Protein AF-A0A973BEE1-F1 (afdb_monomer_lite)

pLDDT: mean 83.54, std 13.38, range [32.47, 97.31]

Sequence (799 aa):
MRVLLRSAEGPNEGREGFVLELGGVEREVKPVFSYGWSRGHGPRAMVCKALNALEAYGHKQIEEGRPLEDVVLELAGEGTISGAILLVIVDLALSHGKPGDPILEDLVSSPEVLALDADRANHDKVDQISGGMLGSTWRQGPKTDHAIEADLANRRSRSLALHEKLSQLTLTKNENADQQIQTRLQAGVDRLGAWTDHHVDWSSPKFMASHAWRLVSLANYEQVEAKDENGDVQRVWVYTWPEGQAQWLQDQTADIQKEQNFLTHSTAIRIAMDKDSNDVRATAEHAEALLEATAEAVPSSKKDDLDPNDPWLCRVGAAAFMARFGSADQKKQCAGVLETVFTRALQEKTKTQTNLRYDVMSEPEALAIVGRLYLAADLGPIDQFAYLVEAVEAHPACAAAAFKNHTGALSAVDERVLRALVRIGLHGCVFTRSQHYEEAEDAFEIREQARMKKMADVIMAERDWLTGTKPEPDWFVPPDRRPRRASKGIVLGKQAPTSKTQPAEPRWPDFYFDDQTAVHWLKPLEHLSESRSIAIQCLLAANAACLIDANGPSGDGEDDHDIERVWPCALMRCGAVTAHTWSPEERETAIFTTLEALSDEAFLEAASAFLVGSDLHLIEGSGEDRAYLVGLRERLWQRLQRTAHWKRHLWSDRDGMEIHLKELISAFFMKLSYGFGDGQSYTGGLAEDALGPFLPILLLITETGAPCPTLALLYLDVLEVVAPALAEPAMVSVVEQWRVKAKDRFWREFGIGRRVLAIASKSPHLTNPAIWHSVIEAITASGVSVDEAFRQRVRESQI

Structure (mmCIF, N/CA/C/O backbone):
data_AF-A0A973BEE1-F1
#
_entry.id   AF-A0A973BEE1-F1
#
loop_
_atom_site.group_PDB
_atom_site.id
_atom_site.type_symbol
_atom_site.label_atom_id
_atom_site.label_alt_id
_atom_site.label_comp_id
_atom_site.label_asym_id
_atom_site.label_entity_id
_atom_site.label_seq_id
_atom_site.pdbx_PDB_ins_code
_atom_site.Cartn_x
_atom_site.Cartn_y
_atom_site.Cartn_z
_atom_site.occupancy
_atom_site.B_iso_or_equiv
_atom_site.auth_seq_id
_atom_site.auth_comp_id
_atom_site.auth_asym_id
_atom_site.auth_atom_id
_atom_site.pdbx_PDB_model_num
ATOM 1 N N . MET A 1 1 ? 19.657 -15.358 -21.141 1.00 83.69 1 MET A N 1
ATOM 2 C CA . MET A 1 1 ? 18.849 -16.359 -20.410 1.00 83.69 1 MET A CA 1
ATOM 3 C C . MET A 1 1 ? 19.675 -17.465 -19.742 1.00 83.69 1 MET A C 1
ATOM 5 O O . MET A 1 1 ? 19.699 -17.506 -18.524 1.00 83.69 1 MET A O 1
ATOM 9 N N . ARG A 1 2 ? 20.391 -18.338 -20.471 1.00 82.56 2 ARG A N 1
ATOM 10 C CA . ARG A 1 2 ? 21.065 -19.530 -19.890 1.00 82.56 2 ARG A CA 1
ATOM 11 C C . ARG A 1 2 ? 22.017 -19.260 -18.708 1.00 82.56 2 ARG A C 1
ATOM 13 O O . ARG A 1 2 ? 22.159 -20.101 -17.831 1.00 82.56 2 ARG A O 1
ATOM 20 N N . VAL A 1 3 ? 22.676 -18.098 -18.664 1.00 83.06 3 VAL A N 1
ATOM 21 C CA . VAL A 1 3 ? 23.505 -17.682 -17.510 1.00 83.06 3 VAL A CA 1
ATOM 22 C C . VAL A 1 3 ? 22.648 -17.416 -16.265 1.00 83.06 3 VAL A C 1
ATOM 24 O O . VAL A 1 3 ? 23.006 -17.845 -15.174 1.00 83.06 3 VAL A O 1
ATOM 27 N N . LEU A 1 4 ? 21.499 -16.759 -16.445 1.00 82.69 4 LEU A N 1
ATOM 28 C CA . LEU A 1 4 ? 20.541 -16.457 -15.380 1.00 82.69 4 LEU A CA 1
ATOM 29 C C . LEU A 1 4 ? 19.965 -17.747 -14.779 1.00 82.69 4 LEU A C 1
ATOM 31 O O . LEU A 1 4 ? 19.963 -17.895 -13.562 1.00 82.69 4 LEU A O 1
ATOM 35 N N . LEU A 1 5 ? 19.537 -18.688 -15.631 1.00 84.12 5 LEU A N 1
ATOM 36 C CA . LEU A 1 5 ? 18.988 -19.976 -15.194 1.00 84.12 5 LEU A CA 1
ATOM 37 C C . LEU A 1 5 ? 20.022 -20.800 -14.426 1.00 84.12 5 LEU A C 1
ATOM 39 O O . LEU A 1 5 ? 19.751 -21.187 -13.297 1.00 84.12 5 LEU A O 1
ATOM 43 N N . ARG A 1 6 ? 21.247 -20.945 -14.952 1.00 82.31 6 ARG A N 1
ATOM 44 C CA . ARG A 1 6 ? 22.328 -21.656 -14.244 1.00 82.31 6 ARG A CA 1
ATOM 45 C C . ARG A 1 6 ? 22.624 -21.067 -12.864 1.00 82.31 6 ARG A C 1
ATOM 47 O O . ARG A 1 6 ? 22.866 -21.808 -11.918 1.00 82.31 6 ARG A O 1
ATOM 54 N N . SER A 1 7 ? 22.584 -19.740 -12.732 1.00 79.25 7 SER A N 1
ATOM 55 C CA . SER A 1 7 ? 22.756 -19.084 -11.432 1.00 79.25 7 SER A CA 1
ATOM 56 C C . SER A 1 7 ? 21.583 -19.323 -10.479 1.00 79.25 7 SER A C 1
ATOM 58 O O . SER A 1 7 ? 21.795 -19.304 -9.269 1.00 79.25 7 SER A O 1
ATOM 60 N N . ALA A 1 8 ? 20.363 -19.470 -10.996 1.00 78.50 8 ALA A N 1
ATOM 61 C CA . ALA A 1 8 ? 19.153 -19.659 -10.201 1.00 78.50 8 ALA A CA 1
ATOM 62 C C . ALA A 1 8 ? 18.938 -21.124 -9.783 1.00 78.50 8 ALA A C 1
ATOM 64 O O . ALA A 1 8 ? 18.390 -21.376 -8.716 1.00 78.50 8 ALA A O 1
ATOM 65 N N . GLU A 1 9 ? 19.372 -22.076 -10.608 1.00 80.12 9 GLU A N 1
ATOM 66 C CA . GLU A 1 9 ? 19.234 -23.519 -10.375 1.00 80.12 9 GLU A CA 1
ATOM 67 C C . GLU A 1 9 ? 20.239 -24.058 -9.344 1.00 80.12 9 GLU A C 1
ATOM 69 O O . GLU A 1 9 ? 19.934 -25.020 -8.644 1.00 80.12 9 GLU A O 1
ATOM 74 N N . GLY A 1 10 ? 21.408 -23.419 -9.208 1.00 68.62 10 GLY A N 1
ATOM 75 C CA . GLY A 1 10 ? 22.464 -23.853 -8.289 1.00 68.62 10 GLY A CA 1
ATOM 76 C C . GLY A 1 10 ? 23.184 -25.145 -8.731 1.00 68.62 10 GLY A C 1
ATOM 77 O O . GLY A 1 10 ? 22.948 -25.653 -9.829 1.00 68.62 10 GLY A O 1
ATOM 78 N N . PRO A 1 11 ? 24.120 -25.674 -7.916 1.00 57.62 11 PRO A N 1
ATOM 79 C CA . PRO A 1 11 ? 24.838 -26.913 -8.223 1.00 57.62 11 PRO A CA 1
ATOM 80 C C . PRO A 1 11 ? 23.901 -28.136 -8.142 1.00 57.62 11 PRO A C 1
ATOM 82 O O . PRO A 1 11 ? 23.444 -28.523 -7.070 1.00 57.62 11 PRO A O 1
ATOM 85 N N . ASN A 1 12 ? 23.618 -28.747 -9.296 1.00 56.47 12 ASN A N 1
ATOM 86 C CA . ASN A 1 12 ? 22.651 -29.839 -9.491 1.00 56.47 12 ASN A CA 1
ATOM 87 C C . ASN A 1 12 ? 23.231 -31.248 -9.219 1.00 56.47 12 ASN A C 1
ATOM 89 O O . ASN A 1 12 ? 23.103 -32.162 -10.042 1.00 56.47 12 ASN A O 1
ATOM 93 N N . GLU A 1 13 ? 23.860 -31.457 -8.063 1.00 44.91 13 GLU A N 1
ATOM 94 C CA . GLU A 1 13 ? 24.314 -32.792 -7.652 1.00 44.91 13 GLU A CA 1
ATOM 95 C C . GLU A 1 13 ? 23.161 -33.550 -6.966 1.00 44.91 13 GLU A C 1
ATOM 97 O O . GLU A 1 13 ? 22.868 -33.333 -5.795 1.00 44.91 13 GLU A O 1
ATOM 102 N N . GLY A 1 14 ? 22.467 -34.425 -7.710 1.00 50.88 14 GLY A N 1
ATOM 103 C CA . GLY A 1 14 ? 21.624 -35.479 -7.114 1.00 50.88 14 GLY A CA 1
ATOM 104 C C . GLY A 1 14 ? 20.111 -35.481 -7.388 1.00 50.88 14 GLY A C 1
ATOM 105 O O . GLY A 1 14 ? 19.423 -36.295 -6.785 1.00 50.88 14 GLY A O 1
ATOM 106 N N . ARG A 1 15 ? 19.559 -34.639 -8.278 1.00 55.06 15 ARG A N 1
ATOM 107 C CA . ARG A 1 15 ? 18.139 -34.747 -8.701 1.00 55.06 15 ARG A CA 1
ATOM 108 C C . ARG A 1 15 ? 18.004 -35.426 -10.070 1.00 55.06 15 ARG A C 1
ATOM 110 O O . ARG A 1 15 ? 18.746 -35.074 -10.994 1.00 55.06 15 ARG A O 1
ATOM 117 N N . GLU A 1 16 ? 17.091 -36.393 -10.170 1.00 69.06 16 GLU A N 1
ATOM 118 C CA . GLU A 1 16 ? 16.806 -37.163 -11.390 1.00 69.06 16 GLU A CA 1
ATOM 119 C C . GLU A 1 16 ? 16.149 -36.268 -12.459 1.00 69.06 16 GLU A C 1
ATOM 121 O O . GLU A 1 16 ? 15.261 -35.469 -12.159 1.00 69.06 16 GLU A O 1
ATOM 126 N N . GLY A 1 17 ? 16.652 -36.350 -13.692 1.00 84.06 17 GLY A N 1
ATOM 127 C CA . GLY A 1 17 ? 16.030 -35.786 -14.893 1.00 84.06 17 GLY A CA 1
ATOM 128 C C . GLY A 1 17 ? 15.480 -36.908 -15.773 1.00 84.06 17 GLY A C 1
ATOM 129 O O . GLY A 1 17 ? 15.568 -38.080 -15.410 1.00 84.06 17 GLY A O 1
ATOM 130 N N . PHE A 1 18 ? 14.948 -36.569 -16.943 1.00 91.25 18 PHE A N 1
ATOM 131 C CA . PHE A 1 18 ? 14.512 -37.557 -17.936 1.00 91.25 18 PHE A CA 1
ATOM 132 C C . PHE A 1 18 ? 15.056 -37.213 -19.323 1.00 91.25 18 PHE A C 1
ATOM 134 O O . PHE A 1 18 ? 15.525 -36.098 -19.560 1.00 91.25 18 PHE A O 1
ATOM 141 N N . VAL A 1 19 ? 15.020 -38.187 -20.229 1.00 92.06 19 VAL A N 1
ATOM 142 C CA . VAL A 1 19 ? 15.451 -38.007 -21.618 1.00 92.06 19 VAL A CA 1
ATOM 143 C C . VAL A 1 19 ? 14.238 -37.672 -22.475 1.00 92.06 19 VAL A C 1
ATOM 145 O O . VAL A 1 19 ? 13.229 -38.374 -22.439 1.00 92.06 19 VAL A O 1
ATOM 148 N N . LEU A 1 20 ? 14.357 -36.596 -23.245 1.00 93.38 20 LEU A N 1
ATOM 149 C CA . LEU A 1 20 ? 13.396 -36.154 -24.242 1.00 93.38 20 LEU A CA 1
ATOM 150 C C . LEU A 1 20 ? 14.079 -36.182 -25.608 1.00 93.38 20 LEU A C 1
ATOM 152 O O . LEU A 1 20 ? 15.098 -35.526 -25.807 1.00 93.38 20 LEU A O 1
ATOM 156 N N . GLU A 1 21 ? 13.513 -36.911 -26.558 1.00 91.69 21 GLU A N 1
ATOM 157 C CA . GLU A 1 21 ? 13.888 -36.769 -27.965 1.00 91.69 21 GLU A CA 1
ATOM 158 C C . GLU A 1 21 ? 13.121 -35.576 -28.543 1.00 91.69 21 GLU A C 1
ATOM 160 O O . GLU A 1 21 ? 11.892 -35.562 -28.504 1.00 91.69 21 GLU A O 1
ATOM 165 N N . LEU A 1 22 ? 13.865 -34.565 -29.002 1.00 92.19 22 LEU A N 1
ATOM 166 C CA . LEU A 1 22 ? 13.346 -33.296 -29.512 1.00 92.19 22 LEU A CA 1
ATOM 167 C C . LEU A 1 22 ? 14.135 -32.869 -30.756 1.00 92.19 22 LEU A C 1
ATOM 169 O O . LEU A 1 22 ? 15.342 -32.607 -30.669 1.00 92.19 22 LEU A O 1
ATOM 173 N N . GLY A 1 23 ? 13.451 -32.781 -31.897 1.00 87.44 23 GLY A N 1
ATOM 174 C CA . GLY A 1 23 ? 14.051 -32.494 -33.201 1.00 87.44 23 GLY A CA 1
ATOM 175 C C . GLY A 1 23 ? 15.031 -33.582 -33.641 1.00 87.44 23 GLY A C 1
ATOM 176 O O . GLY A 1 23 ? 16.119 -33.279 -34.130 1.00 87.44 23 GLY A O 1
ATOM 177 N N . GLY A 1 24 ? 14.692 -34.848 -33.375 1.00 85.25 24 GLY A N 1
ATOM 178 C CA . GLY A 1 24 ? 15.511 -36.015 -33.725 1.00 85.25 24 GLY A CA 1
ATOM 179 C C . GLY A 1 24 ? 16.793 -36.193 -32.900 1.00 85.25 24 GLY A C 1
ATOM 180 O O . GLY A 1 24 ? 17.671 -36.963 -33.291 1.00 85.25 24 GLY A O 1
ATOM 181 N N . VAL A 1 25 ? 16.935 -35.480 -31.776 1.00 89.00 25 VAL A N 1
ATOM 182 C CA . VAL A 1 25 ? 18.087 -35.590 -30.868 1.00 89.00 25 VAL A CA 1
ATOM 183 C C . VAL A 1 25 ? 17.605 -35.877 -29.451 1.00 89.00 25 VAL A C 1
ATOM 185 O O . VAL A 1 25 ? 16.753 -35.161 -28.927 1.00 89.00 25 VAL A O 1
ATOM 188 N N . GLU A 1 26 ? 18.191 -36.886 -28.806 1.00 91.31 26 GLU A N 1
ATOM 189 C CA . GLU A 1 26 ? 17.984 -37.146 -27.380 1.00 91.31 26 GLU A CA 1
ATOM 190 C C . GLU A 1 26 ? 18.660 -36.072 -26.522 1.00 91.31 26 GLU A C 1
ATOM 192 O O . GLU A 1 26 ? 19.852 -35.782 -26.654 1.00 91.31 26 GLU A O 1
ATOM 197 N N . ARG A 1 27 ? 17.885 -35.476 -25.618 1.00 92.12 27 ARG A N 1
ATOM 198 C CA . ARG A 1 27 ? 18.314 -34.397 -24.731 1.00 92.12 27 ARG A CA 1
ATOM 199 C C . ARG A 1 27 ? 17.891 -34.706 -23.306 1.00 92.12 27 ARG A C 1
ATOM 201 O O . ARG A 1 27 ? 16.761 -35.109 -23.053 1.00 92.12 27 ARG A O 1
ATOM 208 N N . GLU A 1 28 ? 18.790 -34.482 -22.358 1.00 92.88 28 GLU A N 1
ATOM 209 C CA . GLU A 1 28 ? 18.451 -34.565 -20.937 1.00 92.88 28 GLU A CA 1
ATOM 210 C C . GLU A 1 28 ? 17.676 -33.307 -20.518 1.00 92.88 28 GLU A C 1
ATOM 212 O O . GLU A 1 28 ? 18.110 -32.189 -20.803 1.00 92.88 28 GLU A O 1
ATOM 217 N N . VAL A 1 29 ? 16.550 -33.474 -19.823 1.00 92.69 29 VAL A N 1
ATOM 218 C CA . VAL A 1 29 ? 15.797 -32.380 -19.204 1.00 92.69 29 VAL A CA 1
ATOM 219 C C . VAL A 1 29 ? 16.158 -32.301 -17.725 1.00 92.69 29 VAL A C 1
ATOM 221 O O . VAL A 1 29 ? 15.801 -33.181 -16.936 1.00 92.69 29 VAL A O 1
ATOM 224 N N . LYS A 1 30 ? 16.872 -31.240 -17.330 1.00 88.81 30 LYS A N 1
ATOM 225 C CA . LYS A 1 30 ? 17.324 -31.038 -15.949 1.00 88.81 30 LYS A CA 1
ATOM 226 C C . LYS A 1 30 ? 17.655 -29.563 -15.648 1.00 88.81 30 LYS A C 1
ATOM 228 O O . LYS A 1 30 ? 18.354 -28.935 -16.439 1.00 88.81 30 LYS A O 1
ATOM 233 N N . PRO A 1 31 ? 17.228 -29.016 -14.490 1.00 87.31 31 PRO A N 1
ATOM 234 C CA . PRO A 1 31 ? 16.404 -29.659 -13.470 1.00 87.31 31 PRO A CA 1
ATOM 235 C C . PRO A 1 31 ? 14.898 -29.535 -13.751 1.00 87.31 31 PRO A C 1
ATOM 237 O O . PRO A 1 31 ? 14.414 -28.476 -14.149 1.00 87.31 31 PRO A O 1
ATOM 240 N N . VAL A 1 32 ? 14.143 -30.596 -13.461 1.00 85.94 32 VAL A N 1
ATOM 241 C CA . VAL A 1 32 ? 12.693 -30.676 -13.724 1.00 85.94 32 VAL A CA 1
ATOM 242 C C . VAL A 1 32 ? 11.873 -29.699 -12.873 1.00 85.94 32 VAL A C 1
ATOM 244 O O . VAL A 1 32 ? 10.939 -29.085 -13.376 1.00 85.94 32 VAL A O 1
ATOM 247 N N . PHE A 1 33 ? 12.267 -29.452 -11.617 1.00 83.25 33 PHE A N 1
ATOM 248 C CA . PHE A 1 33 ? 11.544 -28.539 -10.710 1.00 83.25 33 PHE A CA 1
ATOM 249 C C . PHE A 1 33 ? 11.455 -27.086 -11.216 1.00 83.25 33 PHE A C 1
ATOM 251 O O . PHE A 1 33 ? 10.692 -26.289 -10.677 1.00 83.25 33 PHE A O 1
ATOM 258 N N . SER A 1 34 ? 12.254 -26.722 -12.225 1.00 87.25 34 SER A N 1
ATOM 259 C CA . SER A 1 34 ? 12.222 -25.392 -12.835 1.00 87.25 34 SER A CA 1
ATOM 260 C C . SER A 1 34 ? 11.079 -25.200 -13.844 1.00 87.25 34 SER A C 1
ATOM 262 O O . SER A 1 34 ? 10.847 -24.071 -14.270 1.00 87.25 34 SER A O 1
ATOM 264 N N . TYR A 1 35 ? 10.343 -26.264 -14.200 1.00 87.62 35 TYR A N 1
ATOM 265 C CA . TYR A 1 35 ? 9.300 -26.250 -15.234 1.00 87.62 35 TYR A CA 1
ATOM 266 C C . TYR A 1 35 ? 8.253 -25.148 -15.022 1.00 87.62 35 TYR A C 1
ATOM 268 O O . TYR A 1 35 ? 7.961 -24.422 -15.955 1.00 87.62 35 TYR A O 1
ATOM 276 N N . GLY A 1 36 ? 7.791 -24.891 -13.795 1.00 82.88 36 GLY A N 1
ATOM 277 C CA . GLY A 1 36 ? 6.779 -23.857 -13.516 1.00 82.88 36 GLY A CA 1
ATOM 278 C C . GLY A 1 36 ? 7.286 -22.410 -13.382 1.00 82.88 36 GLY A C 1
ATOM 279 O O . GLY A 1 36 ? 6.524 -21.528 -12.994 1.00 82.88 36 GLY A O 1
ATOM 280 N N . TRP A 1 37 ? 8.565 -22.112 -13.625 1.00 85.69 37 TRP A N 1
ATOM 281 C CA . TRP A 1 37 ? 9.139 -20.815 -13.226 1.00 85.69 37 TRP A CA 1
ATOM 282 C C . TRP A 1 37 ? 8.575 -19.589 -13.953 1.00 85.69 37 TRP A C 1
ATOM 284 O O . TRP A 1 37 ? 8.504 -18.521 -13.342 1.00 85.69 37 TRP A O 1
ATOM 294 N N . SER A 1 38 ? 8.139 -19.714 -15.210 1.00 81.38 38 SER A N 1
ATOM 295 C CA . SER A 1 38 ? 7.469 -18.608 -15.921 1.00 81.38 38 SER A CA 1
ATOM 296 C C . SER A 1 38 ? 6.094 -18.274 -15.323 1.00 81.38 38 SER A C 1
ATOM 298 O O . SER A 1 38 ? 5.597 -17.165 -15.483 1.00 81.38 38 SER A O 1
ATOM 300 N N . ARG A 1 39 ? 5.512 -19.187 -14.536 1.00 72.44 39 ARG A N 1
ATOM 301 C CA . ARG A 1 39 ? 4.221 -19.022 -13.847 1.00 72.44 39 ARG A CA 1
ATOM 302 C C . ARG A 1 39 ? 4.343 -18.435 -12.438 1.00 72.44 39 ARG A C 1
ATOM 304 O O . ARG A 1 39 ? 3.465 -18.601 -11.608 1.00 72.44 39 ARG A O 1
ATOM 311 N N . GLY A 1 40 ? 5.454 -17.762 -12.134 1.00 65.19 40 GLY A N 1
ATOM 312 C CA . GLY A 1 40 ? 5.647 -17.099 -10.839 1.00 65.19 40 GLY A CA 1
ATOM 313 C C . GLY A 1 40 ? 6.279 -17.970 -9.749 1.00 65.19 40 GLY A C 1
ATOM 314 O O . GLY A 1 40 ? 6.628 -17.437 -8.698 1.00 65.19 40 GLY A O 1
ATOM 315 N N . HIS A 1 41 ? 6.537 -19.255 -10.020 1.00 65.75 41 HIS A N 1
ATOM 316 C CA . HIS A 1 41 ? 7.250 -20.171 -9.114 1.00 65.75 41 HIS A CA 1
ATOM 317 C C . HIS A 1 41 ? 8.779 -20.014 -9.143 1.00 65.75 41 HIS A C 1
ATOM 319 O O . HIS A 1 41 ? 9.504 -20.755 -8.476 1.00 65.75 41 HIS A O 1
ATOM 325 N N . GLY A 1 42 ? 9.299 -19.084 -9.948 1.00 67.94 42 GLY A N 1
ATOM 326 C CA . GLY A 1 42 ? 10.729 -18.821 -10.012 1.00 67.94 42 GLY A CA 1
ATOM 327 C C . GLY A 1 42 ? 11.269 -18.263 -8.688 1.00 67.94 42 GLY A C 1
ATOM 328 O O . GLY A 1 42 ? 10.587 -17.502 -8.000 1.00 67.94 42 GLY A O 1
ATOM 329 N N . PRO A 1 43 ? 12.537 -18.551 -8.342 1.00 66.06 43 PRO A N 1
ATOM 330 C CA . PRO A 1 43 ? 13.140 -18.115 -7.080 1.00 66.06 43 PRO A CA 1
ATOM 331 C C . PRO A 1 43 ? 13.272 -16.588 -6.975 1.00 66.06 43 PRO A C 1
ATOM 333 O O . PRO A 1 43 ? 13.526 -16.053 -5.897 1.00 66.06 43 PRO A O 1
ATOM 336 N N . ARG A 1 44 ? 13.165 -15.872 -8.103 1.00 71.06 44 ARG A N 1
ATOM 337 C CA . ARG A 1 44 ? 13.257 -14.411 -8.191 1.00 71.06 44 ARG A CA 1
ATOM 338 C C . ARG A 1 44 ? 12.347 -13.892 -9.299 1.00 71.06 44 ARG A C 1
ATOM 340 O O . ARG A 1 44 ? 12.341 -14.447 -10.395 1.00 71.06 44 ARG A O 1
ATOM 347 N N . ALA A 1 45 ? 11.699 -12.751 -9.062 1.00 69.19 45 ALA A N 1
ATOM 348 C CA . ALA A 1 45 ? 10.813 -12.102 -10.036 1.00 69.19 45 ALA A CA 1
ATOM 349 C C . ALA A 1 45 ? 11.500 -11.803 -11.384 1.00 69.19 45 ALA A C 1
ATOM 351 O O . ALA A 1 45 ? 10.882 -11.926 -12.437 1.00 69.19 45 ALA A O 1
ATOM 352 N N . MET A 1 46 ? 12.797 -11.473 -11.365 1.00 78.19 46 MET A N 1
ATOM 353 C CA . MET A 1 46 ? 13.592 -11.247 -12.578 1.00 78.19 46 MET A CA 1
ATOM 354 C C . MET A 1 46 ? 13.672 -12.492 -13.476 1.00 78.19 46 MET A C 1
ATOM 356 O O . MET A 1 46 ? 13.660 -12.357 -14.696 1.00 78.19 46 MET A O 1
ATOM 360 N N . VAL A 1 47 ? 13.741 -13.695 -12.893 1.00 79.06 47 VAL A N 1
ATOM 361 C CA . VAL A 1 47 ? 13.785 -14.955 -13.656 1.00 79.06 47 VAL A CA 1
ATOM 362 C C . VAL A 1 47 ? 12.445 -15.197 -14.339 1.00 79.06 47 VAL A C 1
ATOM 364 O O . VAL A 1 47 ? 12.425 -15.449 -15.540 1.00 79.06 47 VAL A O 1
ATOM 367 N N . CYS A 1 48 ? 11.340 -15.029 -13.609 1.00 80.62 48 CYS A N 1
ATOM 368 C CA . CYS A 1 48 ? 9.992 -15.161 -14.163 1.00 80.62 48 CYS A CA 1
ATOM 369 C C . CYS A 1 48 ? 9.771 -14.173 -15.320 1.00 80.62 48 CYS A C 1
ATOM 371 O O . CYS A 1 48 ? 9.384 -14.575 -16.411 1.00 80.62 48 CYS A O 1
ATOM 373 N N . LYS A 1 49 ? 10.113 -12.889 -15.127 1.00 82.19 49 LYS A N 1
ATOM 374 C CA . LYS A 1 49 ? 9.968 -11.862 -16.173 1.00 82.19 49 LYS A CA 1
ATOM 375 C C . LYS A 1 49 ? 10.836 -12.133 -17.398 1.00 82.19 49 LYS A C 1
ATOM 377 O O . LYS A 1 49 ? 10.372 -11.971 -18.521 1.00 82.19 49 LYS A O 1
ATOM 382 N N . ALA A 1 50 ? 12.076 -12.581 -17.203 1.00 87.06 50 ALA A N 1
ATOM 383 C CA . ALA A 1 50 ? 12.935 -12.955 -18.320 1.00 87.06 50 ALA A CA 1
ATOM 384 C C . ALA A 1 50 ? 12.360 -14.138 -19.118 1.00 87.06 50 ALA A C 1
ATOM 386 O O . ALA A 1 50 ? 12.524 -14.173 -20.335 1.00 87.06 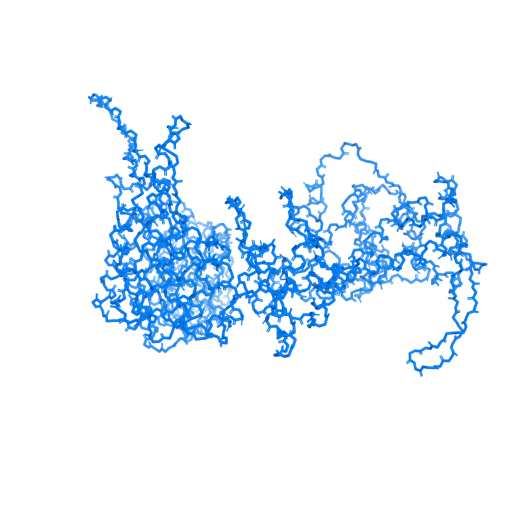50 ALA A O 1
ATOM 387 N N . LEU A 1 51 ? 11.708 -15.100 -18.451 1.00 90.69 51 LEU A N 1
ATOM 388 C CA . LEU A 1 51 ? 11.079 -16.251 -19.108 1.00 90.69 51 LEU A CA 1
ATOM 389 C C . LEU A 1 51 ? 9.838 -15.823 -19.896 1.00 90.69 51 LEU A C 1
ATOM 391 O O . LEU A 1 51 ? 9.720 -16.199 -21.055 1.00 90.69 51 LEU A O 1
ATOM 395 N N . ASN A 1 52 ? 8.996 -14.958 -19.330 1.00 88.69 52 ASN A N 1
ATOM 396 C CA . ASN A 1 52 ? 7.835 -14.403 -20.035 1.00 88.69 52 ASN A CA 1
ATOM 397 C C . ASN A 1 52 ? 8.263 -13.581 -21.261 1.00 88.69 52 ASN A C 1
ATOM 399 O O . ASN A 1 52 ? 7.681 -13.702 -22.333 1.00 88.69 52 ASN A O 1
ATOM 403 N N . ALA A 1 53 ? 9.335 -12.791 -21.143 1.00 90.44 53 ALA A N 1
ATOM 404 C CA . ALA A 1 53 ? 9.896 -12.069 -22.283 1.00 90.44 53 ALA A CA 1
ATOM 405 C C . ALA A 1 53 ? 10.437 -13.017 -23.370 1.00 90.44 53 ALA A C 1
ATOM 407 O O . ALA A 1 53 ? 10.318 -12.724 -24.559 1.00 90.44 53 ALA A O 1
ATOM 408 N N . LEU A 1 54 ? 11.022 -14.154 -22.975 1.00 94.62 54 LEU A N 1
ATOM 409 C CA . LEU A 1 54 ? 11.501 -15.177 -23.904 1.00 94.62 54 LEU A CA 1
ATOM 410 C C . LEU A 1 54 ? 10.345 -15.886 -24.624 1.00 94.62 54 LEU A C 1
ATOM 412 O O . LEU A 1 54 ? 10.437 -16.115 -25.826 1.00 94.62 54 LEU A O 1
ATOM 416 N N . GLU A 1 55 ? 9.263 -16.190 -23.908 1.00 94.88 55 GLU A N 1
ATOM 417 C CA . GLU A 1 55 ? 8.029 -16.751 -24.466 1.00 94.88 55 GLU A CA 1
ATOM 418 C C . GLU A 1 55 ? 7.392 -15.788 -25.475 1.00 94.88 55 GLU A C 1
ATOM 420 O O . GLU A 1 55 ? 7.153 -16.161 -26.624 1.00 94.88 55 GLU A O 1
ATOM 425 N N . ALA A 1 56 ? 7.224 -14.518 -25.095 1.00 93.94 56 ALA A N 1
ATOM 426 C CA . ALA A 1 56 ? 6.695 -13.479 -25.976 1.00 93.94 56 ALA A CA 1
ATOM 427 C C . ALA A 1 56 ? 7.559 -13.288 -27.235 1.00 93.94 56 ALA A C 1
ATOM 429 O O . ALA A 1 56 ? 7.033 -13.158 -28.342 1.00 93.94 56 ALA A O 1
ATOM 430 N N . TYR A 1 57 ? 8.889 -13.322 -27.090 1.00 94.81 57 TYR A N 1
ATOM 431 C CA . TYR A 1 57 ? 9.809 -13.315 -28.228 1.00 94.81 57 TYR A CA 1
ATOM 432 C C . TYR A 1 57 ? 9.590 -14.528 -29.142 1.00 94.81 57 TYR A C 1
ATOM 434 O O . TYR A 1 57 ? 9.503 -14.359 -30.357 1.00 94.81 57 TYR A O 1
ATOM 442 N N . GLY A 1 58 ? 9.459 -15.731 -28.575 1.00 96.00 58 GLY A N 1
ATOM 443 C CA . GLY A 1 58 ? 9.203 -16.955 -29.333 1.00 96.00 58 GLY A CA 1
ATOM 444 C C . GLY A 1 58 ? 7.904 -16.890 -30.137 1.00 96.00 58 GLY A C 1
ATOM 445 O O . GLY A 1 58 ? 7.921 -17.180 -31.334 1.00 96.00 58 GLY A O 1
ATOM 446 N N . HIS A 1 59 ? 6.804 -16.435 -29.524 1.00 96.44 59 HIS A N 1
ATOM 447 C CA . HIS A 1 59 ? 5.536 -16.246 -30.236 1.00 96.44 59 HIS A CA 1
ATOM 448 C C . HIS A 1 59 ? 5.698 -15.274 -31.400 1.00 96.44 59 HIS A C 1
ATOM 450 O O . HIS A 1 59 ? 5.340 -15.615 -32.526 1.00 96.44 59 HIS A O 1
ATOM 456 N N . LYS A 1 60 ? 6.314 -14.115 -31.141 1.00 95.31 60 LYS A N 1
ATOM 457 C CA . LYS A 1 60 ? 6.536 -13.083 -32.152 1.00 95.31 60 LYS A CA 1
ATOM 458 C C . LYS A 1 60 ? 7.344 -13.600 -33.344 1.00 95.31 60 LYS A C 1
ATOM 460 O O . LYS A 1 60 ? 6.978 -13.337 -34.481 1.00 95.31 60 LYS A O 1
ATOM 465 N N . GLN A 1 61 ? 8.422 -14.349 -33.108 1.00 97.06 61 GLN A N 1
ATOM 466 C CA . GLN A 1 61 ? 9.247 -14.903 -34.187 1.00 97.06 61 GLN A CA 1
ATOM 467 C C . GLN A 1 61 ? 8.459 -15.852 -35.102 1.00 97.06 61 GLN A C 1
ATOM 469 O O . GLN A 1 61 ? 8.618 -15.803 -36.323 1.00 97.06 61 GLN A O 1
ATOM 474 N N . ILE A 1 62 ? 7.604 -16.698 -34.523 1.00 96.25 62 ILE A N 1
ATOM 475 C CA . ILE A 1 62 ? 6.781 -17.648 -35.284 1.00 96.25 62 ILE A CA 1
ATOM 476 C C . ILE A 1 62 ? 5.681 -16.911 -36.058 1.00 96.25 62 ILE A C 1
ATOM 478 O O . ILE A 1 62 ? 5.436 -17.203 -37.227 1.00 96.25 62 ILE A O 1
ATOM 482 N N . GLU A 1 63 ? 5.061 -15.904 -35.444 1.00 94.50 63 GLU A N 1
ATOM 483 C CA . GLU A 1 63 ? 4.052 -15.045 -36.080 1.00 94.50 63 GLU A CA 1
ATOM 484 C C . GLU A 1 63 ? 4.624 -14.211 -37.234 1.00 94.50 63 GLU A C 1
ATOM 486 O O . GLU A 1 63 ? 3.938 -13.977 -38.227 1.00 94.50 63 GLU A O 1
ATOM 491 N N . GLU A 1 64 ? 5.897 -13.819 -37.143 1.00 95.31 64 GLU A N 1
ATOM 492 C CA . GLU A 1 64 ? 6.658 -13.169 -38.218 1.00 95.31 64 GLU A CA 1
ATOM 493 C C . GLU A 1 64 ? 7.096 -14.150 -39.328 1.00 95.31 64 GLU A C 1
ATOM 495 O O . GLU A 1 64 ? 7.701 -13.736 -40.318 1.00 95.31 64 GLU A O 1
ATOM 500 N N . GLY A 1 65 ? 6.755 -15.438 -39.205 1.00 93.12 65 GLY A N 1
ATOM 501 C CA . GLY A 1 65 ? 6.907 -16.448 -40.251 1.00 93.12 65 GLY A CA 1
ATOM 502 C C . GLY A 1 65 ? 8.092 -17.399 -40.081 1.00 93.12 65 GLY A C 1
ATOM 503 O O . GLY A 1 65 ? 8.360 -18.176 -41.000 1.00 93.12 65 GLY A O 1
ATOM 504 N N . ARG A 1 66 ? 8.810 -17.378 -38.946 1.00 96.31 66 ARG A N 1
ATOM 505 C CA . ARG A 1 66 ? 9.835 -18.401 -38.676 1.00 96.31 66 ARG A CA 1
ATOM 506 C C . ARG A 1 66 ? 9.184 -19.755 -38.347 1.00 96.31 66 ARG A C 1
ATOM 508 O O . ARG A 1 66 ? 8.207 -19.784 -37.599 1.00 96.31 66 ARG A O 1
ATOM 515 N N . PRO A 1 67 ? 9.727 -20.883 -38.844 1.00 94.44 67 PRO A N 1
ATOM 516 C CA . PRO A 1 67 ? 9.247 -22.212 -38.471 1.00 94.44 67 PRO A CA 1
ATOM 517 C C . PRO A 1 67 ? 9.319 -22.461 -36.957 1.00 94.44 67 PRO A C 1
ATOM 519 O O . PRO A 1 67 ? 10.293 -22.075 -36.307 1.00 94.44 67 PRO A O 1
ATOM 522 N N . LEU A 1 68 ? 8.310 -23.151 -36.407 1.00 94.38 68 LEU A N 1
ATOM 523 C CA . LEU A 1 68 ? 8.264 -23.545 -34.989 1.00 94.38 68 LEU A CA 1
ATOM 524 C C . LEU A 1 68 ? 9.518 -24.337 -34.590 1.00 94.38 68 LEU A C 1
ATOM 526 O O . LEU A 1 68 ? 10.108 -24.066 -33.546 1.00 94.38 68 LEU A O 1
ATOM 530 N N . GLU A 1 69 ? 9.937 -25.277 -35.438 1.00 94.69 69 GLU A N 1
ATOM 531 C CA . GLU A 1 69 ? 11.117 -26.117 -35.223 1.00 94.69 69 GLU A CA 1
ATOM 532 C C . GLU A 1 69 ? 12.396 -25.290 -35.043 1.00 94.69 69 GLU A C 1
ATOM 534 O O . GLU A 1 69 ? 13.101 -25.469 -34.050 1.00 94.69 69 GLU A O 1
ATOM 539 N N . ASP A 1 70 ? 12.648 -24.314 -35.919 1.00 95.00 70 ASP A N 1
ATOM 540 C CA . ASP A 1 70 ? 13.837 -23.457 -35.844 1.00 95.00 70 ASP A CA 1
ATOM 541 C C . ASP A 1 70 ? 13.896 -22.670 -34.529 1.00 95.00 70 ASP A C 1
ATOM 543 O O . ASP A 1 70 ? 14.950 -22.570 -33.897 1.00 95.00 70 ASP A O 1
ATOM 547 N N . VAL A 1 71 ? 12.761 -22.100 -34.109 1.00 96.38 71 VAL A N 1
ATOM 548 C CA . VAL A 1 71 ? 12.674 -21.318 -32.868 1.00 96.38 71 VAL A CA 1
ATOM 549 C C . VAL A 1 71 ? 12.864 -22.227 -31.651 1.00 96.38 71 VAL A C 1
ATOM 551 O O . VAL A 1 71 ? 13.614 -21.885 -30.736 1.00 96.38 71 VAL A O 1
ATOM 554 N N . VAL A 1 72 ? 12.243 -23.408 -31.639 1.00 95.25 72 VAL A N 1
ATOM 555 C CA . VAL A 1 72 ? 12.356 -24.370 -30.532 1.00 95.25 72 VAL A CA 1
ATOM 556 C C . VAL A 1 72 ? 13.775 -24.920 -30.402 1.00 95.25 72 VAL A C 1
ATOM 558 O O . VAL A 1 72 ? 14.305 -24.974 -29.289 1.00 95.25 72 VAL A O 1
ATOM 561 N N . LEU A 1 73 ? 14.428 -25.267 -31.512 1.00 93.50 73 LEU A N 1
ATOM 562 C CA . LEU A 1 73 ? 15.808 -25.753 -31.504 1.00 93.50 73 LEU A CA 1
ATOM 563 C C . LEU A 1 73 ? 16.801 -24.669 -31.058 1.00 93.50 73 LEU A C 1
ATOM 565 O O . LEU A 1 73 ? 17.736 -24.967 -30.309 1.00 93.50 73 LEU A O 1
ATOM 569 N N . GLU A 1 74 ? 16.573 -23.404 -31.429 1.00 94.31 74 GLU A N 1
ATOM 570 C CA . GLU A 1 74 ? 17.356 -22.261 -30.939 1.00 94.31 74 GLU A CA 1
ATOM 571 C C . GLU A 1 74 ? 17.248 -22.116 -29.409 1.00 94.31 74 GLU A C 1
ATOM 573 O O . GLU A 1 74 ? 18.263 -21.978 -28.707 1.00 94.31 74 GLU A O 1
ATOM 578 N N . LEU A 1 75 ? 16.022 -22.199 -28.878 1.00 93.25 75 LEU A N 1
ATOM 579 C CA . LEU A 1 75 ? 15.745 -22.118 -27.442 1.00 93.25 75 LEU A CA 1
ATOM 580 C C . LEU A 1 75 ? 16.386 -23.283 -26.678 1.00 93.25 75 LEU A C 1
ATOM 582 O O . LEU A 1 75 ? 17.112 -23.046 -25.701 1.00 93.25 75 LEU A O 1
ATOM 586 N N . ALA A 1 76 ? 16.189 -24.513 -27.162 1.00 90.56 76 ALA A N 1
ATOM 587 C CA . ALA A 1 76 ? 16.768 -25.730 -26.598 1.00 90.56 76 ALA A CA 1
ATOM 588 C C . ALA A 1 76 ? 18.304 -25.667 -26.551 1.00 90.56 76 ALA A C 1
ATOM 590 O O . ALA A 1 76 ? 18.908 -25.998 -25.531 1.00 90.56 76 ALA A O 1
ATOM 591 N N . GLY A 1 77 ? 18.945 -25.156 -27.608 1.00 87.62 77 GLY A N 1
ATOM 592 C CA . GLY A 1 77 ? 20.399 -25.006 -27.685 1.00 87.62 77 GLY A CA 1
ATOM 593 C C . GLY A 1 77 ? 21.152 -26.320 -27.837 1.00 87.62 77 GLY A C 1
ATOM 594 O O . GLY A 1 77 ? 20.641 -27.283 -28.398 1.00 87.62 77 GLY A O 1
ATOM 595 N N . GLU A 1 78 ? 22.383 -26.362 -27.333 1.00 82.06 78 GLU A N 1
ATOM 596 C CA . GLU A 1 78 ? 23.214 -27.568 -27.296 1.00 82.06 78 GLU A CA 1
ATOM 597 C C . GLU A 1 78 ? 23.215 -28.157 -25.877 1.00 82.06 78 GLU A C 1
ATOM 599 O O . GLU A 1 78 ? 23.429 -27.430 -24.903 1.00 82.06 78 GLU A O 1
ATOM 604 N N . GLY A 1 79 ? 22.998 -29.471 -25.760 1.00 82.25 79 GLY A N 1
ATOM 605 C CA . GLY A 1 79 ? 23.044 -30.200 -24.488 1.00 82.25 79 GLY A CA 1
ATOM 606 C C . GLY A 1 79 ? 21.724 -30.223 -23.707 1.00 82.25 79 GLY A C 1
ATOM 607 O O . GLY A 1 79 ? 20.645 -30.309 -24.297 1.00 82.25 79 GLY A O 1
ATOM 608 N N . THR A 1 80 ? 21.838 -30.209 -22.374 1.00 88.69 80 THR A N 1
ATOM 609 C CA . THR A 1 80 ? 20.734 -30.335 -21.407 1.00 88.69 80 THR A CA 1
ATOM 610 C C . THR A 1 80 ? 19.748 -29.165 -21.494 1.00 88.69 80 THR A C 1
ATOM 612 O O . THR A 1 80 ? 20.150 -27.998 -21.486 1.00 88.69 80 THR A O 1
ATOM 615 N N . ILE A 1 81 ? 18.450 -29.473 -21.506 1.00 92.69 81 ILE A N 1
ATOM 616 C CA . ILE A 1 81 ? 17.362 -28.493 -21.469 1.00 92.69 81 ILE A CA 1
ATOM 617 C C . ILE A 1 81 ? 16.927 -28.280 -20.012 1.00 92.69 81 ILE A C 1
ATOM 619 O O . ILE A 1 81 ? 16.576 -29.222 -19.308 1.00 92.69 81 ILE A O 1
ATOM 623 N N . SER A 1 82 ? 16.904 -27.029 -19.554 1.00 92.00 82 SER A N 1
ATOM 624 C CA . SER A 1 82 ? 16.292 -26.677 -18.265 1.00 92.00 82 SER A CA 1
ATOM 625 C C . SER A 1 82 ? 14.769 -26.819 -18.342 1.00 92.00 82 SER A C 1
ATOM 627 O O . SER A 1 82 ? 14.172 -26.419 -19.343 1.00 92.00 82 SER A O 1
ATOM 629 N N . GLY A 1 83 ? 14.126 -27.310 -17.277 1.00 91.94 83 GLY A N 1
ATOM 630 C CA . GLY A 1 83 ? 12.663 -27.372 -17.193 1.00 91.94 83 GLY A CA 1
ATOM 631 C C . GLY A 1 83 ? 12.000 -26.020 -17.488 1.00 91.94 83 GLY A C 1
ATOM 632 O O . GLY A 1 83 ? 11.010 -25.972 -18.211 1.00 91.94 83 GLY A O 1
ATOM 633 N N . ALA A 1 84 ? 12.593 -24.910 -17.036 1.00 92.25 84 ALA A N 1
ATOM 634 C CA . ALA A 1 84 ? 12.089 -23.563 -17.305 1.00 92.25 84 ALA A CA 1
ATOM 635 C C . ALA A 1 84 ? 12.059 -23.213 -18.805 1.00 92.25 84 ALA A C 1
ATOM 637 O O . ALA A 1 84 ? 11.163 -22.504 -19.255 1.00 92.25 84 ALA A O 1
ATOM 638 N N . ILE A 1 85 ? 13.031 -23.701 -19.586 1.00 95.31 85 ILE A N 1
ATOM 639 C CA . ILE A 1 85 ? 13.041 -23.539 -21.050 1.00 95.31 85 ILE A CA 1
ATOM 640 C C . ILE A 1 85 ? 12.060 -24.509 -21.705 1.00 95.31 85 ILE A C 1
ATOM 642 O O . ILE A 1 85 ? 11.405 -24.137 -22.674 1.00 95.31 85 ILE A O 1
ATOM 646 N N . LEU A 1 86 ? 11.936 -25.728 -21.172 1.00 96.12 86 LEU A N 1
ATOM 647 C CA . LEU A 1 86 ? 10.989 -26.712 -21.685 1.00 96.12 86 LEU A CA 1
ATOM 648 C C . LEU A 1 86 ? 9.545 -26.196 -21.617 1.00 96.12 86 LEU A C 1
ATOM 650 O O . LEU A 1 86 ? 8.828 -26.353 -22.596 1.00 96.12 86 LEU A O 1
ATOM 654 N N . LEU A 1 87 ? 9.136 -25.525 -20.533 1.00 95.06 87 LEU A N 1
ATOM 655 C CA . LEU A 1 87 ? 7.796 -24.929 -20.466 1.00 95.06 87 LEU A CA 1
ATOM 656 C C . LEU A 1 87 ? 7.576 -23.892 -21.579 1.00 95.06 87 LEU A C 1
ATOM 658 O O . LEU A 1 87 ? 6.547 -23.923 -22.242 1.00 95.06 87 LEU A O 1
ATOM 662 N N . VAL A 1 88 ? 8.561 -23.030 -21.853 1.00 96.19 88 VAL A N 1
ATOM 663 C CA . VAL A 1 88 ? 8.464 -22.071 -22.969 1.00 96.19 88 VAL A CA 1
ATOM 664 C C . VAL A 1 88 ? 8.310 -22.802 -24.308 1.00 96.19 88 VAL A C 1
ATOM 666 O O . VAL A 1 88 ? 7.508 -22.401 -25.142 1.00 96.19 88 VAL A O 1
ATOM 669 N N . ILE A 1 89 ? 9.041 -23.899 -24.519 1.00 96.75 89 ILE A N 1
ATOM 670 C CA . ILE A 1 89 ? 8.911 -24.729 -25.727 1.00 96.75 89 ILE A CA 1
ATOM 671 C C . ILE A 1 89 ? 7.498 -25.325 -25.838 1.00 96.75 89 ILE A C 1
ATOM 673 O O . ILE A 1 89 ? 6.904 -25.281 -26.916 1.00 96.75 89 ILE A O 1
ATOM 677 N N . VAL A 1 90 ? 6.945 -25.837 -24.735 1.00 96.44 90 VAL A N 1
ATOM 678 C CA . VAL A 1 90 ? 5.582 -26.388 -24.687 1.00 96.44 90 VAL A CA 1
ATOM 679 C C . VAL A 1 90 ? 4.534 -25.304 -24.959 1.00 96.44 90 VAL A C 1
ATOM 681 O O . VAL A 1 90 ? 3.614 -25.546 -25.739 1.00 96.44 90 VAL A O 1
ATOM 684 N N . ASP A 1 91 ? 4.703 -24.092 -24.423 1.00 95.38 91 ASP A N 1
ATOM 685 C CA . ASP A 1 91 ? 3.822 -22.943 -24.686 1.00 95.38 91 ASP A CA 1
ATOM 686 C C . ASP A 1 91 ? 3.745 -22.596 -26.184 1.00 95.38 91 ASP A C 1
ATOM 688 O O . ASP A 1 91 ? 2.654 -22.409 -26.748 1.00 95.38 91 ASP A O 1
ATOM 692 N N . LEU A 1 92 ? 4.902 -22.574 -26.853 1.00 96.56 92 LEU A N 1
ATOM 693 C CA . LEU A 1 92 ? 4.991 -22.332 -28.293 1.00 96.56 92 LEU A CA 1
ATOM 694 C C . LEU A 1 92 ? 4.362 -23.478 -29.094 1.00 96.56 92 LEU A C 1
ATOM 696 O O . LEU A 1 92 ? 3.587 -23.217 -30.016 1.00 96.56 92 LEU A O 1
ATOM 700 N N . ALA A 1 93 ? 4.643 -24.732 -28.730 1.00 94.94 93 ALA A N 1
ATOM 701 C CA . ALA A 1 93 ? 4.104 -25.906 -29.413 1.00 94.94 93 ALA A CA 1
ATOM 702 C C . ALA A 1 93 ? 2.578 -26.026 -29.265 1.00 94.94 93 ALA A C 1
ATOM 704 O O . ALA A 1 93 ? 1.889 -26.309 -30.240 1.00 94.94 93 ALA A O 1
ATOM 705 N N . LEU A 1 94 ? 2.019 -25.748 -28.085 1.00 93.12 94 LEU A N 1
ATOM 706 C CA . LEU A 1 94 ? 0.569 -25.751 -27.856 1.00 93.12 94 LEU A CA 1
ATOM 707 C C . LEU A 1 94 ? -0.157 -24.660 -28.648 1.00 93.12 94 LEU A C 1
ATOM 709 O O . LEU A 1 94 ? -1.286 -24.866 -29.109 1.00 93.12 94 LEU A O 1
ATOM 713 N N . SER A 1 95 ? 0.482 -23.499 -28.796 1.00 92.50 95 SER A N 1
ATOM 714 C CA . SER A 1 95 ? -0.117 -22.337 -29.453 1.00 92.50 95 SER A CA 1
ATOM 715 C C . SER A 1 95 ? -0.014 -22.391 -30.975 1.00 92.50 95 SER A C 1
ATOM 717 O O . SER A 1 95 ? -0.970 -22.018 -31.657 1.00 92.50 95 SER A O 1
ATOM 719 N N . HIS A 1 96 ? 1.119 -22.866 -31.500 1.00 92.94 96 HIS A N 1
ATOM 720 C CA . HIS A 1 96 ? 1.443 -22.808 -32.929 1.00 92.94 96 HIS A CA 1
ATOM 721 C C . HIS A 1 96 ? 1.500 -24.174 -33.617 1.00 92.94 96 HIS A C 1
ATOM 723 O O . HIS A 1 96 ? 1.355 -24.231 -34.837 1.00 92.94 96 HIS A O 1
ATOM 729 N N . GLY A 1 97 ? 1.678 -25.258 -32.860 1.00 87.25 97 GLY A N 1
ATOM 730 C CA . GLY A 1 97 ? 1.766 -26.615 -33.388 1.00 87.25 97 GLY A CA 1
ATOM 731 C C . GLY A 1 97 ? 0.440 -27.120 -33.957 1.00 87.25 97 GLY A C 1
ATOM 732 O O . GLY A 1 97 ? -0.640 -26.957 -33.376 1.00 87.25 97 GLY A O 1
ATOM 733 N N . LYS A 1 98 ? 0.538 -27.760 -35.115 1.00 82.88 98 LYS A N 1
ATOM 734 C CA . LYS A 1 98 ? -0.530 -28.389 -35.885 1.00 82.88 98 LYS A CA 1
ATOM 735 C C . LYS A 1 98 ? -0.301 -29.903 -35.944 1.00 82.88 98 LYS A C 1
ATOM 737 O O . LYS A 1 98 ? 0.813 -30.375 -35.718 1.00 82.88 98 LYS A O 1
ATOM 742 N N . PRO A 1 99 ? -1.344 -30.688 -36.266 1.00 74.81 99 PRO A N 1
ATOM 743 C CA . PRO A 1 99 ? -1.166 -32.102 -36.571 1.00 74.81 99 PRO A CA 1
ATOM 744 C C . PRO A 1 99 ? -0.115 -32.312 -37.669 1.00 74.81 99 PRO A C 1
ATOM 746 O O . PRO A 1 99 ? -0.216 -31.693 -38.729 1.00 74.81 99 PRO A O 1
ATOM 749 N N . GLY A 1 100 ? 0.879 -33.167 -37.412 1.00 74.19 100 GLY A N 1
ATOM 750 C CA . GLY A 1 100 ? 2.014 -33.403 -38.309 1.00 74.19 100 GLY A CA 1
ATOM 751 C C . GLY A 1 100 ? 3.279 -32.585 -38.014 1.00 74.19 100 GLY A C 1
ATOM 752 O O . GLY A 1 100 ? 4.272 -32.781 -38.711 1.00 74.19 100 GLY A O 1
ATOM 753 N N . ASP A 1 101 ? 3.270 -31.660 -37.042 1.00 86.62 101 ASP A N 1
ATOM 754 C CA . ASP A 1 101 ? 4.475 -30.904 -36.667 1.00 86.62 101 ASP A CA 1
ATOM 755 C C . ASP A 1 101 ? 5.421 -31.754 -35.791 1.00 86.62 101 ASP A C 1
ATOM 757 O O . ASP A 1 101 ? 5.037 -32.111 -34.671 1.00 86.62 101 ASP A O 1
ATOM 761 N N . PRO A 1 102 ? 6.683 -31.993 -36.209 1.00 88.50 102 PRO A N 1
ATOM 762 C CA . PRO A 1 102 ? 7.605 -32.897 -35.509 1.00 88.50 102 PRO A CA 1
ATOM 763 C C . PRO A 1 102 ? 7.830 -32.545 -34.034 1.00 88.50 102 PRO A C 1
ATOM 765 O O . PRO A 1 102 ? 7.866 -33.421 -33.178 1.00 88.50 102 PRO A O 1
ATOM 768 N N . ILE A 1 103 ? 7.917 -31.249 -33.714 1.00 93.56 103 ILE A N 1
ATOM 769 C CA . ILE A 1 103 ? 8.107 -30.785 -32.333 1.00 93.56 103 ILE A CA 1
ATOM 770 C C . ILE A 1 103 ? 6.911 -31.133 -31.445 1.00 93.56 103 ILE A C 1
ATOM 772 O O . ILE A 1 103 ? 7.095 -31.529 -30.295 1.00 93.56 103 ILE A O 1
ATOM 776 N N . LEU A 1 104 ? 5.684 -30.969 -31.947 1.00 91.06 104 LEU A N 1
ATOM 777 C CA . LEU A 1 104 ? 4.499 -31.310 -31.164 1.00 91.06 104 LEU A CA 1
ATOM 778 C C . LEU A 1 104 ? 4.450 -32.823 -30.930 1.00 91.06 104 LEU A C 1
ATOM 780 O O . LEU A 1 104 ? 4.184 -33.246 -29.809 1.00 91.06 104 LEU A O 1
ATOM 784 N N . GLU A 1 105 ? 4.759 -33.617 -31.956 1.00 90.00 105 GLU A N 1
ATOM 785 C CA . GLU A 1 105 ? 4.805 -35.082 -31.886 1.00 90.00 105 GLU A CA 1
ATOM 786 C C . GLU A 1 105 ? 5.860 -35.589 -30.894 1.00 90.00 105 GLU A C 1
ATOM 788 O O . GLU A 1 105 ? 5.580 -36.492 -30.103 1.00 90.00 105 GLU A O 1
ATOM 793 N N . ASP A 1 106 ? 7.038 -34.966 -30.873 1.00 92.69 106 ASP A N 1
ATOM 794 C CA . ASP A 1 106 ? 8.103 -35.249 -29.910 1.00 92.69 106 ASP A CA 1
ATOM 795 C C . ASP A 1 106 ? 7.658 -35.008 -28.465 1.00 92.69 106 ASP A C 1
ATOM 797 O O . ASP A 1 106 ? 7.859 -35.861 -27.595 1.00 92.69 106 ASP A O 1
ATOM 801 N N . LEU A 1 107 ? 7.004 -33.872 -28.209 1.00 94.88 107 LEU A N 1
ATOM 802 C CA . LEU A 1 107 ? 6.540 -33.503 -26.873 1.00 94.88 107 LEU A CA 1
ATOM 803 C C . LEU A 1 107 ? 5.398 -34.410 -26.394 1.00 94.88 107 LEU A C 1
ATOM 805 O O . LEU A 1 107 ? 5.438 -34.892 -25.262 1.00 94.88 107 LEU A O 1
ATOM 809 N N . VAL A 1 108 ? 4.396 -34.683 -27.241 1.00 92.81 108 VAL A N 1
ATOM 810 C CA . VAL A 1 108 ? 3.251 -35.537 -26.862 1.00 92.81 108 VAL A CA 1
ATOM 811 C C . VAL A 1 108 ? 3.626 -37.018 -26.744 1.00 92.81 108 VAL A C 1
ATOM 813 O O . VAL A 1 108 ? 2.883 -37.787 -26.140 1.00 92.81 108 VAL A O 1
ATOM 816 N N . SER A 1 109 ? 4.773 -37.426 -27.292 1.00 93.25 109 SER A N 1
ATOM 817 C CA . SER A 1 109 ? 5.292 -38.795 -27.184 1.00 93.25 109 SER A CA 1
ATOM 818 C C . SER A 1 109 ? 6.066 -39.057 -25.885 1.00 93.25 109 SER A C 1
ATOM 820 O O . SER A 1 109 ? 6.478 -40.195 -25.655 1.00 93.25 109 SER A O 1
ATOM 822 N N . SER A 1 110 ? 6.279 -38.046 -25.031 1.00 95.00 110 SER A N 1
ATOM 823 C CA . SER A 1 110 ? 6.997 -38.185 -23.757 1.00 95.00 110 SER A CA 1
ATOM 824 C C . SER A 1 110 ? 6.036 -38.186 -22.558 1.00 95.00 110 SER A C 1
ATOM 826 O O . SER A 1 110 ? 5.521 -37.127 -22.188 1.00 95.00 110 SER A O 1
ATOM 828 N N . PRO A 1 111 ? 5.819 -39.337 -21.888 1.00 95.25 111 PRO A N 1
ATOM 829 C CA . PRO A 1 111 ? 4.962 -39.413 -20.704 1.00 95.25 111 PRO A CA 1
ATOM 830 C C . PRO A 1 111 ? 5.387 -38.476 -19.568 1.00 95.25 111 PRO A C 1
ATOM 832 O O . PRO A 1 111 ? 4.536 -37.945 -18.861 1.00 95.25 111 PRO A O 1
ATOM 835 N N . GLU A 1 112 ? 6.691 -38.250 -19.398 1.00 94.75 112 GLU A N 1
ATOM 836 C CA . GLU A 1 112 ? 7.231 -37.317 -18.410 1.00 94.75 112 GLU A CA 1
ATOM 837 C C . GLU A 1 112 ? 6.864 -35.860 -18.715 1.00 94.75 112 GLU A C 1
ATOM 839 O O . GLU A 1 112 ? 6.460 -35.140 -17.804 1.00 94.75 112 GLU A O 1
ATOM 844 N N . VAL A 1 113 ? 6.950 -35.424 -19.980 1.00 95.50 113 VAL A N 1
ATOM 845 C CA . VAL A 1 113 ? 6.513 -34.071 -20.374 1.00 95.50 113 VAL A CA 1
ATOM 846 C C . VAL A 1 113 ? 5.004 -33.929 -20.206 1.00 95.50 113 VAL A C 1
ATOM 848 O O . VAL A 1 113 ? 4.550 -32.920 -19.674 1.00 95.50 113 VAL A O 1
ATOM 851 N N . LEU A 1 114 ? 4.228 -34.943 -20.605 1.00 95.12 114 LEU A N 1
ATOM 852 C CA . LEU A 1 114 ? 2.773 -34.944 -20.437 1.00 95.12 114 LEU A CA 1
ATOM 853 C C . LEU A 1 114 ? 2.360 -34.787 -18.966 1.00 95.12 114 LEU A C 1
ATOM 855 O O . LEU A 1 114 ? 1.434 -34.031 -18.680 1.00 95.12 114 LEU A O 1
ATOM 859 N N . ALA A 1 115 ? 3.052 -35.468 -18.049 1.00 91.50 115 ALA A N 1
ATOM 860 C CA . ALA A 1 115 ? 2.766 -35.399 -16.617 1.00 91.50 115 ALA A CA 1
ATOM 861 C C . ALA A 1 115 ? 3.091 -34.013 -16.041 1.00 91.50 115 ALA A C 1
ATOM 863 O O . ALA A 1 115 ? 2.257 -33.399 -15.379 1.00 91.50 115 ALA A O 1
ATOM 864 N N . LEU A 1 116 ? 4.271 -33.474 -16.371 1.00 90.12 116 LEU A N 1
ATOM 865 C CA . LEU A 1 116 ? 4.672 -32.125 -15.955 1.00 90.12 116 LEU A CA 1
ATOM 866 C C . LEU A 1 116 ? 3.733 -31.046 -16.495 1.00 90.12 116 LEU A C 1
ATOM 868 O O . LEU A 1 116 ? 3.433 -30.070 -15.804 1.00 90.12 116 LEU A O 1
ATOM 872 N N . ASP A 1 117 ? 3.269 -31.208 -17.734 1.00 92.94 117 ASP A N 1
ATOM 873 C CA . ASP A 1 117 ? 2.364 -30.251 -18.349 1.00 92.94 117 ASP A CA 1
ATOM 874 C C . ASP A 1 117 ? 0.945 -30.310 -17.779 1.00 92.94 117 ASP A C 1
ATOM 876 O O . ASP A 1 117 ? 0.294 -29.270 -17.686 1.00 92.94 117 ASP A O 1
ATOM 880 N N . ALA A 1 118 ? 0.471 -31.486 -17.360 1.00 85.62 118 ALA A N 1
ATOM 881 C CA . ALA A 1 118 ? -0.843 -31.624 -16.740 1.00 85.62 118 ALA A CA 1
ATOM 882 C C . ALA A 1 118 ? -0.926 -30.869 -15.400 1.00 85.62 118 ALA A C 1
ATOM 884 O O . ALA A 1 118 ? -1.900 -30.155 -15.156 1.00 85.62 118 ALA A O 1
ATOM 885 N N . ASP A 1 119 ? 0.128 -30.936 -14.581 1.00 77.88 119 ASP A N 1
ATOM 886 C CA . ASP A 1 119 ? 0.228 -30.142 -13.350 1.00 77.88 119 ASP A CA 1
ATOM 887 C C . ASP A 1 119 ? 0.232 -28.635 -13.645 1.00 77.88 119 ASP A C 1
ATOM 889 O O . ASP A 1 119 ? -0.444 -27.856 -12.967 1.00 77.88 119 ASP A O 1
ATOM 893 N N . ARG A 1 120 ? 0.951 -28.200 -14.688 1.00 85.88 120 ARG A N 1
ATOM 894 C CA . ARG A 1 120 ? 0.928 -26.798 -15.136 1.00 85.88 120 ARG A CA 1
ATOM 895 C C . ARG A 1 120 ? -0.465 -26.378 -15.617 1.00 85.88 120 ARG A C 1
ATOM 897 O O . ARG A 1 120 ? -0.932 -25.317 -15.213 1.00 85.88 120 ARG A O 1
ATOM 904 N N . ALA A 1 121 ? -1.143 -27.186 -16.428 1.00 81.56 121 ALA A N 1
ATOM 905 C CA . ALA A 1 121 ? -2.474 -26.872 -16.949 1.00 81.56 121 ALA A CA 1
ATOM 906 C C . ALA A 1 121 ? -3.510 -26.711 -15.828 1.00 81.56 121 ALA A C 1
ATOM 908 O O . ALA A 1 121 ? -4.325 -25.788 -15.861 1.00 81.56 121 ALA A O 1
ATOM 909 N N . ASN A 1 122 ? -3.444 -27.571 -14.807 1.00 73.38 122 ASN A N 1
ATOM 910 C CA . ASN A 1 122 ? -4.289 -27.458 -13.622 1.00 73.38 122 ASN A CA 1
ATOM 911 C C . ASN A 1 122 ? -4.044 -26.135 -12.885 1.00 73.38 122 ASN A C 1
ATOM 913 O O . ASN A 1 122 ? -5.003 -25.440 -12.554 1.00 73.38 122 ASN A O 1
ATOM 917 N N . HIS A 1 123 ? -2.782 -25.745 -12.686 1.00 70.12 123 HIS A N 1
ATOM 918 C CA . HIS A 1 123 ? -2.456 -24.455 -12.074 1.00 70.12 123 HIS A CA 1
ATOM 919 C C . HIS A 1 123 ? -2.923 -23.261 -12.915 1.00 70.12 123 HIS A C 1
ATOM 921 O O . HIS A 1 123 ? -3.541 -22.354 -12.363 1.00 70.12 123 HIS A O 1
ATOM 927 N N . ASP A 1 124 ? -2.688 -23.265 -14.231 1.00 74.31 124 ASP A N 1
ATOM 928 C CA . ASP A 1 124 ? -3.125 -22.186 -15.129 1.00 74.31 124 ASP A CA 1
ATOM 929 C C . ASP A 1 124 ? -4.667 -22.043 -15.107 1.00 74.31 124 ASP A C 1
ATOM 931 O O . ASP A 1 124 ? -5.192 -20.928 -15.064 1.00 74.31 124 ASP A O 1
ATOM 935 N N . LYS A 1 125 ? -5.410 -23.158 -15.040 1.00 68.75 125 LYS A N 1
ATOM 936 C CA . LYS A 1 125 ? -6.878 -23.163 -14.914 1.00 68.75 125 LYS A CA 1
ATOM 937 C C . LYS A 1 125 ? -7.352 -22.584 -13.579 1.00 68.75 125 LYS A C 1
ATOM 939 O O . LYS A 1 125 ? -8.298 -21.797 -13.555 1.00 68.75 125 LYS A O 1
ATOM 944 N N . VAL A 1 126 ? -6.702 -22.947 -12.472 1.00 62.59 126 VAL A N 1
ATOM 945 C CA . VAL A 1 126 ? -6.999 -22.372 -11.149 1.00 62.59 126 VAL A CA 1
ATOM 946 C C . VAL A 1 126 ? -6.689 -20.871 -11.136 1.00 62.59 126 VAL A C 1
ATOM 948 O O . VAL A 1 126 ? -7.499 -20.085 -10.640 1.00 62.59 126 VAL A O 1
ATOM 951 N N . ASP A 1 127 ? -5.574 -20.447 -11.740 1.00 63.25 127 ASP A N 1
ATOM 952 C CA . ASP A 1 127 ? -5.224 -19.031 -11.855 1.00 63.25 127 ASP A CA 1
ATOM 953 C C . ASP A 1 127 ? -6.281 -18.269 -12.671 1.00 63.25 127 ASP A C 1
ATOM 955 O O . ASP A 1 127 ? -6.798 -17.263 -12.190 1.00 63.25 127 ASP A O 1
ATOM 959 N N . GLN A 1 128 ? -6.728 -18.787 -13.821 1.00 63.53 128 GLN A N 1
ATOM 960 C CA . GLN A 1 128 ? -7.809 -18.182 -14.617 1.00 63.53 128 GLN A CA 1
ATOM 961 C C . GLN A 1 128 ? -9.131 -18.042 -13.850 1.00 63.53 128 GLN A C 1
ATOM 963 O O . GLN A 1 128 ? -9.753 -16.981 -13.902 1.00 63.53 128 GLN A O 1
ATOM 968 N N . ILE A 1 129 ? -9.553 -19.075 -13.113 1.00 53.22 129 ILE A N 1
ATOM 969 C CA . ILE A 1 129 ? -10.801 -19.054 -12.325 1.00 53.22 129 ILE A CA 1
ATOM 970 C C . ILE A 1 129 ? -10.700 -18.058 -11.164 1.00 53.22 129 ILE A C 1
ATOM 972 O O . ILE A 1 129 ? -11.652 -17.335 -10.875 1.00 53.22 129 ILE A O 1
ATOM 976 N N . SER A 1 130 ? -9.521 -17.941 -10.549 1.00 49.03 130 SER A N 1
ATOM 977 C CA . SER A 1 130 ? -9.239 -16.899 -9.555 1.00 49.03 130 SER A CA 1
ATOM 978 C C . SER A 1 130 ? -9.108 -15.492 -10.173 1.00 49.03 130 SER A C 1
ATOM 980 O O . SER A 1 130 ? -8.941 -14.502 -9.462 1.00 49.03 130 SER A O 1
ATOM 982 N N . GLY A 1 131 ? -9.212 -15.367 -11.500 1.00 48.88 131 GLY A N 1
ATOM 983 C CA . GLY A 1 131 ? -9.030 -14.125 -12.249 1.00 48.88 131 GLY A CA 1
ATOM 984 C C . GLY A 1 131 ? -7.597 -13.601 -12.185 1.00 48.88 131 GLY A C 1
ATOM 985 O O . GLY A 1 131 ? -7.394 -12.403 -11.990 1.00 48.88 131 GLY A O 1
ATOM 986 N N . GLY A 1 132 ? -6.633 -14.514 -12.309 1.00 49.25 132 GLY A N 1
ATOM 987 C CA . GLY A 1 132 ? -5.196 -14.268 -12.301 1.00 49.25 132 GLY A CA 1
ATOM 988 C C . GLY A 1 132 ? -4.601 -14.044 -10.909 1.00 49.25 132 GLY A C 1
ATOM 989 O O . GLY A 1 132 ? -3.536 -13.441 -10.811 1.00 49.25 132 GLY A O 1
ATOM 990 N N . MET A 1 133 ? -5.274 -14.422 -9.818 1.00 45.69 133 MET A N 1
ATOM 991 C CA . MET A 1 133 ? -4.879 -14.015 -8.460 1.00 45.69 133 MET A CA 1
ATOM 992 C C . MET A 1 133 ? -3.741 -14.811 -7.832 1.00 45.69 133 MET A C 1
ATOM 994 O O . MET A 1 133 ? -3.109 -14.311 -6.900 1.00 45.69 133 MET A O 1
ATOM 998 N N . LEU A 1 134 ? -3.415 -15.990 -8.353 1.00 42.38 134 LEU A N 1
ATOM 999 C CA . LEU A 1 134 ? -2.259 -16.758 -7.893 1.00 42.38 134 LEU A CA 1
ATOM 1000 C C . LEU A 1 134 ? -0.964 -16.280 -8.570 1.00 42.38 134 LEU A C 1
ATOM 1002 O O . LEU A 1 134 ? 0.098 -16.338 -7.949 1.00 42.38 134 LEU A O 1
ATOM 1006 N N . GLY A 1 135 ? -1.050 -15.731 -9.789 1.00 42.09 135 GLY A N 1
ATOM 1007 C CA . GLY A 1 135 ? 0.104 -15.238 -10.554 1.00 42.09 135 GLY A CA 1
ATOM 1008 C C . GLY A 1 135 ? 0.248 -13.712 -10.687 1.00 42.09 135 GLY A C 1
ATOM 1009 O O . GLY A 1 135 ? 1.364 -13.195 -10.601 1.00 42.09 135 GLY A O 1
ATOM 1010 N N . SER A 1 136 ? -0.845 -12.971 -10.897 1.00 41.34 136 SER A N 1
ATOM 1011 C CA . SER A 1 136 ? -0.821 -11.565 -11.359 1.00 41.34 136 SER A CA 1
ATOM 1012 C C . SER A 1 136 ? -1.140 -10.519 -10.283 1.00 41.34 136 SER A C 1
ATOM 1014 O O . SER A 1 136 ? -0.593 -9.416 -10.304 1.00 41.34 136 SER A O 1
ATOM 1016 N N . THR A 1 137 ? -1.970 -10.840 -9.291 1.00 39.94 137 THR A N 1
ATOM 1017 C CA . THR A 1 137 ? -2.481 -9.819 -8.351 1.00 39.94 137 THR A CA 1
ATOM 1018 C C . THR A 1 137 ? -1.491 -9.469 -7.241 1.00 39.94 137 THR A C 1
ATOM 1020 O O . THR A 1 137 ? -1.519 -8.360 -6.714 1.00 39.94 137 THR A O 1
ATOM 1023 N N . TRP A 1 138 ? -0.530 -10.351 -6.954 1.00 34.97 138 TRP A N 1
ATOM 1024 C CA . TRP A 1 138 ? 0.515 -10.100 -5.953 1.00 34.97 138 TRP A CA 1
ATOM 1025 C C . TRP A 1 138 ? 1.724 -9.324 -6.489 1.00 34.97 138 TRP A C 1
ATOM 1027 O O . TRP A 1 138 ? 2.623 -8.983 -5.718 1.00 34.97 138 TRP A O 1
ATOM 1037 N N . ARG A 1 139 ? 1.784 -9.032 -7.797 1.00 47.06 139 ARG A N 1
ATOM 1038 C CA . ARG A 1 139 ? 2.866 -8.241 -8.402 1.00 47.06 139 ARG A CA 1
ATOM 1039 C C . ARG A 1 139 ? 2.352 -7.442 -9.595 1.00 47.06 139 ARG A C 1
ATOM 1041 O O . ARG A 1 139 ? 2.542 -7.856 -10.734 1.00 47.06 139 ARG A O 1
ATOM 1048 N N . GLN A 1 140 ? 1.797 -6.255 -9.348 1.00 44.47 140 GLN A N 1
ATOM 1049 C CA . GLN A 1 140 ? 1.695 -5.263 -10.420 1.00 44.47 140 GLN A CA 1
ATOM 1050 C C . GLN A 1 140 ? 3.115 -4.892 -10.865 1.00 44.47 140 GLN A C 1
ATOM 1052 O O . GLN A 1 140 ? 3.866 -4.233 -10.143 1.00 44.47 140 GLN A O 1
ATOM 1057 N N . GLY A 1 141 ? 3.519 -5.414 -12.023 1.00 53.25 141 GLY A N 1
ATOM 1058 C CA . GLY A 1 141 ? 4.746 -5.010 -12.692 1.00 53.25 141 GLY A CA 1
ATOM 1059 C C . GLY A 1 141 ? 4.649 -3.571 -13.211 1.00 53.25 141 GLY A C 1
ATOM 1060 O O . GLY A 1 141 ? 3.616 -2.915 -13.084 1.00 53.25 141 GLY A O 1
ATOM 1061 N N . PRO A 1 142 ? 5.724 -3.043 -13.814 1.00 58.91 142 PRO A N 1
ATOM 1062 C CA . PRO A 1 142 ? 5.651 -1.791 -14.557 1.00 58.91 142 PRO A CA 1
ATOM 1063 C C . PRO A 1 142 ? 4.521 -1.843 -15.596 1.00 58.91 142 PRO A C 1
ATOM 1065 O O . PRO A 1 142 ? 4.372 -2.846 -16.290 1.00 58.91 142 PRO A O 1
ATOM 1068 N N . LYS A 1 143 ? 3.769 -0.745 -15.768 1.00 65.69 143 LYS A N 1
ATOM 1069 C CA . LYS A 1 143 ? 2.660 -0.656 -16.746 1.00 65.69 143 LYS A CA 1
ATOM 1070 C C . LYS A 1 143 ? 3.064 -1.055 -18.175 1.00 65.69 143 LYS A C 1
ATOM 1072 O O . LYS A 1 143 ? 2.212 -1.458 -18.958 1.00 65.69 143 LYS A O 1
ATOM 1077 N N . THR A 1 144 ? 4.349 -0.938 -18.515 1.00 67.94 144 THR A N 1
ATOM 1078 C CA . THR A 1 144 ? 4.914 -1.356 -19.807 1.00 67.94 144 THR A CA 1
ATOM 1079 C C . THR A 1 144 ? 4.786 -2.854 -20.069 1.00 67.94 144 THR A C 1
ATOM 1081 O O . THR A 1 144 ? 4.726 -3.258 -21.227 1.00 67.94 144 THR A O 1
ATOM 1084 N N . ASP A 1 145 ? 4.718 -3.669 -19.018 1.00 67.62 145 ASP A N 1
ATOM 1085 C CA . ASP A 1 145 ? 4.714 -5.128 -19.123 1.00 67.62 145 ASP A CA 1
ATOM 1086 C C . ASP A 1 145 ? 3.289 -5.679 -19.294 1.00 67.62 145 ASP A C 1
ATOM 1088 O O . ASP A 1 145 ? 3.116 -6.772 -19.827 1.00 67.62 145 ASP A O 1
ATOM 1092 N N . HIS A 1 146 ? 2.262 -4.903 -18.920 1.00 72.19 146 HIS A N 1
ATOM 1093 C CA . HIS A 1 146 ? 0.863 -5.345 -18.907 1.00 72.19 146 HIS A CA 1
ATOM 1094 C C . HIS A 1 146 ? 0.369 -5.827 -20.272 1.00 72.19 146 HIS A C 1
ATOM 1096 O O . HIS A 1 146 ? -0.395 -6.782 -20.343 1.00 72.19 146 HIS A O 1
ATOM 1102 N N . ALA A 1 147 ? 0.795 -5.183 -21.363 1.00 76.50 147 ALA A N 1
ATOM 1103 C CA . ALA A 1 147 ? 0.381 -5.585 -22.705 1.00 76.50 147 ALA A CA 1
ATOM 1104 C C . ALA A 1 147 ? 0.924 -6.974 -23.076 1.00 76.50 147 ALA A C 1
ATOM 1106 O O . ALA A 1 147 ? 0.203 -7.777 -23.659 1.00 76.50 147 ALA A O 1
ATOM 1107 N N . ILE A 1 148 ? 2.173 -7.267 -22.700 1.00 79.94 148 ILE A N 1
ATOM 1108 C CA . ILE A 1 148 ? 2.799 -8.573 -22.932 1.00 79.94 148 ILE A CA 1
ATOM 1109 C C . ILE A 1 148 ? 2.173 -9.618 -22.006 1.00 79.94 148 ILE A C 1
ATOM 1111 O O . ILE A 1 148 ? 1.842 -10.708 -22.451 1.00 79.94 148 ILE A O 1
ATOM 1115 N N . GLU A 1 149 ? 1.972 -9.288 -20.730 1.00 78.38 149 GLU A N 1
ATOM 1116 C CA . GLU A 1 149 ? 1.358 -10.196 -19.756 1.00 78.38 149 GLU A CA 1
ATOM 1117 C C . GLU A 1 149 ? -0.087 -10.556 -20.154 1.00 78.38 149 GLU A C 1
ATOM 1119 O O . GLU A 1 149 ? -0.456 -11.727 -20.107 1.00 78.38 149 GLU A O 1
ATOM 1124 N N . ALA A 1 150 ? -0.873 -9.587 -20.634 1.00 80.62 150 ALA A N 1
ATOM 1125 C CA . ALA A 1 150 ? -2.223 -9.821 -21.145 1.00 80.62 150 ALA A CA 1
ATOM 1126 C C . ALA A 1 150 ? -2.232 -10.639 -22.446 1.00 80.62 150 ALA A C 1
ATOM 1128 O O . ALA A 1 150 ? -3.087 -11.507 -22.619 1.00 80.62 150 ALA A O 1
ATOM 1129 N N . ASP A 1 151 ? -1.295 -10.387 -23.362 1.00 84.75 151 ASP A N 1
ATOM 1130 C CA . ASP A 1 151 ? -1.149 -11.189 -24.580 1.00 84.75 151 ASP A CA 1
ATOM 1131 C C . ASP A 1 151 ? -0.820 -12.651 -24.246 1.00 84.75 151 ASP A C 1
ATOM 1133 O O . ASP A 1 151 ? -1.512 -13.557 -24.711 1.00 84.75 151 ASP A O 1
ATOM 1137 N N . LEU A 1 152 ? 0.165 -12.880 -23.369 1.00 87.81 152 LEU A N 1
ATOM 1138 C CA . LEU A 1 152 ? 0.553 -14.214 -22.906 1.00 87.81 152 LEU A CA 1
ATOM 1139 C C . LEU A 1 152 ? -0.591 -14.934 -22.180 1.00 87.81 152 LEU A C 1
ATOM 1141 O O . LEU A 1 152 ? -0.810 -16.121 -22.417 1.00 87.81 152 LEU A O 1
ATOM 1145 N N . ALA A 1 153 ? -1.350 -14.225 -21.340 1.00 81.62 153 ALA A N 1
ATOM 1146 C CA . ALA A 1 153 ? -2.500 -14.780 -20.624 1.00 81.62 153 ALA A CA 1
ATOM 1147 C C . ALA A 1 153 ? -3.616 -15.269 -21.566 1.00 81.62 153 ALA A C 1
ATOM 1149 O O . ALA A 1 153 ? -4.315 -16.227 -21.246 1.00 81.62 153 ALA A O 1
ATOM 1150 N N . ASN A 1 154 ? -3.750 -14.652 -22.744 1.00 83.25 154 ASN A N 1
ATOM 1151 C CA . ASN A 1 154 ? -4.732 -15.031 -23.759 1.00 83.25 154 ASN A CA 1
ATOM 1152 C C . ASN A 1 154 ? -4.231 -16.123 -24.725 1.00 83.25 154 ASN A C 1
ATOM 1154 O O . ASN A 1 154 ? -4.960 -16.522 -25.639 1.00 83.25 154 ASN A O 1
ATOM 1158 N N . ARG A 1 155 ? -2.992 -16.617 -24.570 1.00 87.81 155 ARG A N 1
ATOM 1159 C CA . ARG A 1 155 ? -2.453 -17.679 -25.433 1.00 87.81 155 ARG A CA 1
ATOM 1160 C C . ARG A 1 155 ? -3.172 -19.002 -25.191 1.00 87.81 155 ARG A C 1
ATOM 1162 O O . ARG A 1 155 ? -3.541 -19.341 -24.072 1.00 87.81 155 ARG A O 1
ATOM 1169 N N . ARG A 1 156 ? -3.321 -19.801 -26.253 1.00 84.88 156 ARG A N 1
ATOM 1170 C CA . ARG A 1 156 ? -3.986 -21.118 -26.198 1.00 84.88 156 ARG A CA 1
ATOM 1171 C C . ARG A 1 156 ? -3.315 -22.093 -25.239 1.00 84.88 156 ARG A C 1
ATOM 1173 O O . ARG A 1 156 ? -3.994 -22.946 -24.682 1.00 84.88 156 ARG A O 1
ATOM 1180 N N . SER A 1 157 ? -2.006 -21.970 -25.032 1.00 86.81 157 SER A N 1
ATOM 1181 C CA . SER A 1 157 ? -1.301 -22.793 -24.051 1.00 86.81 157 SER A CA 1
ATOM 1182 C C . SER A 1 157 ? -1.813 -22.588 -22.621 1.00 86.81 157 SER A C 1
ATOM 1184 O O . SER A 1 157 ? -1.703 -23.497 -21.807 1.00 86.81 157 SER A O 1
ATOM 1186 N N . ARG A 1 158 ? -2.453 -21.450 -22.314 1.00 84.69 158 ARG A N 1
ATOM 1187 C CA . ARG A 1 158 ? -3.018 -21.153 -20.987 1.00 84.69 158 ARG A CA 1
ATOM 1188 C C . ARG A 1 158 ? -4.305 -21.896 -20.678 1.00 84.69 158 ARG A C 1
ATOM 1190 O O . ARG A 1 158 ? -4.698 -21.946 -19.522 1.00 84.69 158 ARG A O 1
ATOM 1197 N N . SER A 1 159 ? -4.980 -22.441 -21.684 1.00 77.75 159 SER A N 1
ATOM 1198 C CA . SER A 1 159 ? -6.273 -23.114 -21.521 1.00 77.75 159 SER A CA 1
ATOM 1199 C C . SER A 1 159 ? -6.263 -24.580 -21.943 1.00 77.75 159 SER A C 1
ATOM 1201 O O . SER A 1 159 ? -7.298 -25.233 -21.847 1.00 77.75 159 SER A O 1
ATOM 1203 N N . LEU A 1 160 ? -5.121 -25.095 -22.409 1.00 82.25 160 LEU A N 1
ATOM 1204 C CA . LEU A 1 160 ? -4.987 -26.454 -22.929 1.00 82.25 160 LEU A CA 1
ATOM 1205 C C . LEU A 1 160 ? -3.800 -27.168 -22.299 1.00 82.25 160 LEU A C 1
ATOM 1207 O O . LEU A 1 160 ? -2.728 -26.577 -22.168 1.00 82.25 160 LEU A O 1
ATOM 1211 N N . ALA A 1 161 ? -3.970 -28.449 -21.991 1.00 87.50 161 ALA A N 1
ATOM 1212 C CA . ALA A 1 161 ? -2.886 -29.354 -21.632 1.00 87.50 161 ALA A CA 1
ATOM 1213 C C . ALA A 1 161 ? -2.346 -30.094 -22.866 1.00 87.50 161 ALA A C 1
ATOM 1215 O O . ALA A 1 161 ? -3.060 -30.362 -23.834 1.00 87.50 161 ALA A O 1
ATOM 1216 N N . LEU A 1 162 ? -1.077 -30.490 -22.822 1.00 91.00 162 LEU A N 1
ATOM 1217 C CA . LEU A 1 162 ? -0.408 -31.189 -23.917 1.00 91.00 162 LEU A CA 1
ATOM 1218 C C . LEU A 1 162 ? -1.066 -32.536 -24.246 1.00 91.00 162 LEU A C 1
ATOM 1220 O O . LEU A 1 162 ? -1.224 -32.868 -25.420 1.00 91.00 162 LEU A O 1
ATOM 1224 N N . HIS A 1 163 ? -1.533 -33.279 -23.239 1.00 88.12 163 HIS A N 1
ATOM 1225 C CA . HIS A 1 163 ? -2.216 -34.559 -23.458 1.00 88.12 163 HIS A CA 1
ATOM 1226 C C . HIS A 1 163 ? -3.557 -34.400 -24.200 1.00 88.12 163 HIS A C 1
ATOM 1228 O O . HIS A 1 163 ? -3.970 -35.310 -24.918 1.00 88.12 163 HIS A O 1
ATOM 1234 N N . GLU A 1 164 ? -4.217 -33.240 -24.117 1.00 84.06 164 GLU A N 1
ATOM 1235 C CA . GLU A 1 164 ? -5.483 -32.982 -24.819 1.00 84.06 164 GLU A CA 1
ATOM 1236 C C . GLU A 1 164 ? -5.291 -32.905 -26.344 1.00 84.06 164 GLU A C 1
ATOM 1238 O O . GLU A 1 164 ? -6.220 -33.177 -27.112 1.00 84.06 164 GLU A O 1
ATOM 1243 N N . LYS A 1 165 ? -4.067 -32.611 -26.812 1.00 83.44 165 LYS A N 1
ATOM 1244 C CA . LYS A 1 165 ? -3.729 -32.616 -28.243 1.00 83.44 165 LYS A CA 1
ATOM 1245 C C . LYS A 1 165 ? -3.743 -34.013 -28.857 1.00 83.44 165 LYS A C 1
ATOM 1247 O O . LYS A 1 165 ? -4.042 -34.126 -30.044 1.00 83.44 165 LYS A O 1
ATOM 1252 N N . LEU A 1 166 ? -3.510 -35.069 -28.076 1.00 84.44 166 LEU A N 1
ATOM 1253 C CA . LEU A 1 166 ? -3.489 -36.451 -28.575 1.00 84.44 166 LEU A CA 1
ATOM 1254 C C . LEU A 1 166 ? -4.828 -36.864 -29.202 1.00 84.44 166 LEU A C 1
ATOM 1256 O O . LEU A 1 166 ? -4.848 -37.513 -30.248 1.00 84.44 166 LEU A O 1
ATOM 1260 N N . SER A 1 167 ? -5.949 -36.416 -28.631 1.00 77.25 167 SER A N 1
ATOM 1261 C CA . SER A 1 167 ? -7.274 -36.663 -29.214 1.00 77.25 167 SER A CA 1
ATOM 1262 C C . SER A 1 167 ? -7.438 -35.970 -30.570 1.00 77.25 167 SER A C 1
ATOM 1264 O O . SER A 1 167 ? -7.988 -36.549 -31.501 1.00 77.25 167 SER A O 1
ATOM 1266 N N . GLN A 1 168 ? -6.927 -34.741 -30.715 1.00 74.25 168 GLN A N 1
ATOM 1267 C CA . GLN A 1 168 ? -6.997 -33.999 -31.980 1.00 74.25 168 GLN A CA 1
ATOM 1268 C C . GLN A 1 168 ? -6.171 -34.685 -33.074 1.00 74.25 168 GLN A C 1
ATOM 1270 O O . GLN A 1 168 ? -6.646 -34.799 -34.204 1.00 74.25 168 GLN A O 1
ATOM 1275 N N . LEU A 1 169 ? -4.973 -35.175 -32.736 1.00 75.31 169 LEU A N 1
ATOM 1276 C CA . LEU A 1 169 ? -4.105 -35.922 -33.654 1.00 75.31 169 LEU A CA 1
ATOM 1277 C C . LEU A 1 169 ? -4.802 -37.197 -34.151 1.00 75.31 169 LEU A C 1
ATOM 1279 O O . LEU A 1 169 ? -5.006 -37.370 -35.350 1.00 75.31 169 LEU A O 1
ATOM 1283 N N . THR A 1 170 ? -5.314 -38.004 -33.221 1.00 78.19 170 THR A N 1
ATOM 1284 C CA . THR A 1 170 ? -5.996 -39.277 -33.517 1.00 78.19 170 THR A CA 1
ATOM 1285 C C . THR A 1 170 ? -7.212 -39.107 -34.428 1.00 78.19 170 THR A C 1
ATOM 1287 O O . THR A 1 170 ? -7.485 -39.942 -35.292 1.00 78.19 170 THR A O 1
ATOM 1290 N N . LEU A 1 171 ? -7.959 -38.013 -34.257 1.00 75.62 171 LEU A N 1
ATOM 1291 C CA . LEU A 1 171 ? -9.176 -37.743 -35.024 1.00 75.62 171 LEU A CA 1
ATOM 1292 C C . LEU A 1 171 ? -8.911 -37.079 -36.388 1.00 75.62 171 LEU A C 1
ATOM 1294 O O . LEU A 1 171 ? -9.787 -37.127 -37.253 1.00 75.62 171 LEU A O 1
ATOM 1298 N N . THR A 1 172 ? -7.731 -36.486 -36.612 1.00 68.00 172 THR A N 1
ATOM 1299 C CA . THR A 1 172 ? -7.379 -35.805 -37.878 1.00 68.00 172 THR A CA 1
ATOM 1300 C C . THR A 1 172 ? -6.692 -36.707 -38.914 1.00 68.00 172 THR A C 1
ATOM 1302 O O . THR A 1 172 ? -6.611 -36.306 -40.073 1.00 68.00 172 THR A O 1
ATOM 1305 N N . LYS A 1 173 ? -6.319 -37.941 -38.533 1.00 59.91 173 LYS A N 1
ATOM 1306 C CA . LYS A 1 173 ? -5.746 -39.029 -39.357 1.00 59.91 173 LYS A CA 1
ATOM 1307 C C . LYS A 1 173 ? -4.532 -38.632 -40.207 1.00 59.91 173 LYS A C 1
ATOM 1309 O O . LYS A 1 173 ? -4.671 -38.224 -41.362 1.00 59.91 173 LYS A O 1
ATOM 1314 N N . ASN A 1 174 ? -3.337 -38.906 -39.683 1.00 62.44 174 ASN A N 1
ATOM 1315 C CA . ASN A 1 174 ? -2.094 -38.971 -40.452 1.00 62.44 174 ASN A CA 1
ATOM 1316 C C . ASN A 1 174 ? -1.405 -40.316 -40.164 1.00 62.44 174 ASN A C 1
ATOM 1318 O O . ASN A 1 174 ? -0.623 -40.436 -39.225 1.00 62.44 174 ASN A O 1
ATOM 1322 N N . GLU A 1 175 ? -1.696 -41.327 -40.992 1.00 61.72 175 GLU A N 1
ATOM 1323 C CA . GLU A 1 175 ? -1.406 -42.744 -40.706 1.00 61.72 175 GLU A CA 1
ATOM 1324 C C . GLU A 1 175 ? 0.061 -43.038 -40.326 1.00 61.72 175 GLU A C 1
ATOM 1326 O O . GLU A 1 175 ? 0.311 -43.904 -39.490 1.00 61.72 175 GLU A O 1
ATOM 1331 N N . ASN A 1 176 ? 1.032 -42.309 -40.892 1.00 61.22 176 ASN A N 1
ATOM 1332 C CA . ASN A 1 176 ? 2.455 -42.511 -40.591 1.00 61.22 176 ASN A CA 1
ATOM 1333 C C . ASN A 1 176 ? 2.884 -41.884 -39.251 1.00 61.22 176 ASN A C 1
ATOM 1335 O O . ASN A 1 176 ? 3.645 -42.502 -38.507 1.00 61.22 176 ASN A O 1
ATOM 1339 N N . ALA A 1 177 ? 2.398 -40.679 -38.939 1.00 63.69 177 ALA A N 1
ATOM 1340 C CA . ALA A 1 177 ? 2.689 -39.993 -37.677 1.00 63.69 177 ALA A CA 1
ATOM 1341 C C . ALA A 1 177 ? 2.021 -40.708 -36.491 1.00 63.69 177 ALA A C 1
ATOM 1343 O O . ALA A 1 177 ? 2.646 -40.943 -35.454 1.00 63.69 177 ALA A O 1
ATOM 1344 N N . ASP A 1 178 ? 0.780 -41.162 -36.690 1.00 70.44 178 ASP A N 1
ATOM 1345 C CA . ASP A 1 178 ? -0.003 -41.881 -35.684 1.00 70.44 178 ASP A CA 1
ATOM 1346 C C . ASP A 1 178 ? 0.723 -43.159 -35.217 1.00 70.44 178 ASP A C 1
ATOM 1348 O O . ASP A 1 178 ? 0.772 -43.457 -34.021 1.00 70.44 178 ASP A O 1
ATOM 1352 N N . GLN A 1 179 ? 1.364 -43.888 -36.138 1.00 80.19 179 GLN A N 1
ATOM 1353 C CA . GLN A 1 179 ? 2.088 -45.120 -35.815 1.00 80.19 179 GLN A CA 1
ATOM 1354 C C . GLN A 1 179 ? 3.392 -44.869 -35.038 1.00 80.19 179 GLN A C 1
ATOM 1356 O O . GLN A 1 179 ? 3.753 -45.662 -34.159 1.00 80.19 179 GLN A O 1
ATOM 1361 N N . GLN A 1 180 ? 4.096 -43.769 -35.320 1.00 81.81 180 GLN A N 1
ATOM 1362 C CA . GLN A 1 180 ? 5.316 -43.400 -34.598 1.00 81.81 180 GLN A CA 1
ATOM 1363 C C . GLN A 1 180 ? 5.005 -42.991 -33.154 1.00 81.81 180 GLN A C 1
ATOM 1365 O O . GLN A 1 180 ? 5.637 -43.505 -32.227 1.00 81.81 180 GLN A O 1
ATOM 1370 N N . ILE A 1 181 ? 3.992 -42.143 -32.955 1.00 87.06 181 ILE A N 1
ATOM 1371 C CA . ILE A 1 181 ? 3.539 -41.717 -31.622 1.00 87.06 181 ILE A CA 1
ATOM 1372 C C . ILE A 1 181 ? 3.056 -42.931 -30.818 1.00 87.06 181 ILE A C 1
ATOM 1374 O O . ILE A 1 181 ? 3.479 -43.124 -29.678 1.00 87.06 181 ILE A O 1
ATOM 1378 N N . GLN A 1 182 ? 2.241 -43.808 -31.419 1.00 88.00 182 GLN A N 1
ATOM 1379 C CA . GLN A 1 182 ? 1.797 -45.052 -30.777 1.00 88.00 182 GLN A CA 1
ATOM 1380 C C . GLN A 1 182 ? 2.969 -45.931 -30.332 1.00 88.00 182 GLN A C 1
ATOM 1382 O O . GLN A 1 182 ? 2.959 -46.441 -29.212 1.00 88.00 182 GLN A O 1
ATOM 1387 N N . THR A 1 183 ? 3.990 -46.088 -31.180 1.00 90.38 183 THR A N 1
ATOM 1388 C CA . THR A 1 183 ? 5.173 -46.903 -30.867 1.00 90.38 183 THR A CA 1
ATOM 1389 C C . THR A 1 183 ? 5.969 -46.309 -29.704 1.00 90.38 183 THR A C 1
ATOM 1391 O O . THR A 1 183 ? 6.360 -47.039 -28.793 1.00 90.38 183 THR A O 1
ATOM 1394 N N . ARG A 1 184 ? 6.179 -44.987 -29.692 1.00 90.81 184 ARG A N 1
ATOM 1395 C CA . ARG A 1 184 ? 6.915 -44.299 -28.617 1.00 90.81 184 ARG A CA 1
ATOM 1396 C C . ARG A 1 184 ? 6.154 -44.324 -27.293 1.00 90.81 184 ARG A C 1
ATOM 1398 O O . ARG A 1 184 ? 6.749 -44.620 -26.258 1.00 90.81 184 ARG A O 1
ATOM 1405 N N . LEU A 1 185 ? 4.839 -44.105 -27.320 1.00 93.06 185 LEU A N 1
ATOM 1406 C CA . LEU A 1 185 ? 3.996 -44.204 -26.128 1.00 93.06 185 LEU A CA 1
ATOM 1407 C C . LEU A 1 185 ? 3.925 -45.641 -25.596 1.00 93.06 185 LEU A C 1
ATOM 1409 O O . LEU A 1 185 ? 4.023 -45.830 -24.385 1.00 93.06 185 LEU A O 1
ATOM 1413 N N . GLN A 1 186 ? 3.853 -46.654 -26.470 1.00 94.19 186 GLN A N 1
ATOM 1414 C CA . GLN A 1 186 ? 3.940 -48.061 -26.061 1.00 94.19 186 GLN A CA 1
ATOM 1415 C C . GLN A 1 186 ? 5.288 -48.370 -25.400 1.00 94.19 186 GLN A C 1
ATOM 1417 O O . GLN A 1 186 ? 5.310 -48.961 -24.326 1.00 94.19 186 GLN A O 1
ATOM 1422 N N . ALA A 1 187 ? 6.405 -47.919 -25.978 1.00 92.62 187 ALA A N 1
ATOM 1423 C CA . ALA A 1 187 ? 7.720 -48.070 -25.354 1.00 92.62 187 ALA A CA 1
ATOM 1424 C C . ALA A 1 187 ? 7.790 -47.363 -23.984 1.00 92.62 187 ALA A C 1
ATOM 1426 O O . ALA A 1 187 ? 8.419 -47.860 -23.048 1.00 92.62 187 ALA A O 1
ATOM 1427 N N . GLY A 1 188 ? 7.099 -46.228 -23.837 1.00 92.88 188 GLY A N 1
ATOM 1428 C CA . GLY A 1 188 ? 6.885 -45.558 -22.555 1.00 92.88 188 GLY A CA 1
ATOM 1429 C C . GLY A 1 188 ? 6.118 -46.422 -21.548 1.00 92.88 188 GLY A C 1
ATOM 1430 O O . GLY A 1 188 ? 6.549 -46.536 -20.400 1.00 92.88 188 GLY A O 1
ATOM 1431 N N . VAL A 1 189 ? 5.029 -47.073 -21.974 1.00 94.50 189 VAL A N 1
ATOM 1432 C CA . VAL A 1 189 ? 4.255 -48.022 -21.152 1.00 94.50 189 VAL A CA 1
ATOM 1433 C C . VAL A 1 189 ? 5.104 -49.228 -20.754 1.00 94.50 189 VAL A C 1
ATOM 1435 O O . VAL A 1 189 ? 5.079 -49.624 -19.591 1.00 94.50 189 VAL A O 1
ATOM 1438 N N . ASP A 1 190 ? 5.892 -49.782 -21.672 1.00 94.81 190 ASP A N 1
ATOM 1439 C CA . ASP A 1 190 ? 6.766 -50.925 -21.396 1.00 94.81 190 ASP A CA 1
ATOM 1440 C C . ASP A 1 190 ? 7.867 -50.560 -20.384 1.00 94.81 190 ASP A C 1
ATOM 1442 O O . ASP A 1 190 ? 8.212 -51.365 -19.518 1.00 94.81 190 ASP A O 1
ATOM 1446 N N . ARG A 1 191 ? 8.385 -49.324 -20.452 1.00 94.50 191 ARG A N 1
ATOM 1447 C CA . ARG A 1 191 ? 9.419 -48.801 -19.544 1.00 94.50 191 ARG A CA 1
ATOM 1448 C C . ARG A 1 191 ? 8.886 -48.456 -18.151 1.00 94.50 191 ARG A C 1
ATOM 1450 O O . ARG A 1 191 ? 9.535 -48.782 -17.161 1.00 94.50 191 ARG A O 1
ATOM 1457 N N . LEU A 1 192 ? 7.748 -47.764 -18.062 1.00 92.38 192 LEU A N 1
ATOM 1458 C CA . LEU A 1 192 ? 7.184 -47.249 -16.800 1.00 92.38 192 LEU A CA 1
ATOM 1459 C C . LEU A 1 192 ? 6.196 -48.234 -16.141 1.00 92.38 192 LEU A C 1
ATOM 1461 O O . LEU A 1 192 ? 5.881 -48.122 -14.952 1.00 92.38 192 LEU A O 1
ATOM 1465 N N . GLY A 1 193 ? 5.732 -49.224 -16.903 1.00 93.12 193 GLY A N 1
ATOM 1466 C CA . GLY A 1 193 ? 4.717 -50.204 -16.531 1.00 93.12 193 GLY A CA 1
ATOM 1467 C C . GLY A 1 193 ? 3.288 -49.715 -16.789 1.00 93.12 193 GLY A C 1
ATOM 1468 O O . GLY A 1 193 ? 2.978 -48.532 -16.666 1.00 93.12 193 GLY A O 1
ATOM 1469 N N . ALA A 1 194 ? 2.376 -50.646 -17.076 1.00 91.88 194 ALA A N 1
ATOM 1470 C CA . ALA A 1 194 ? 0.961 -50.329 -17.258 1.00 91.88 194 ALA A CA 1
ATOM 1471 C C . ALA A 1 194 ? 0.311 -49.811 -15.960 1.00 91.88 194 ALA A C 1
ATOM 1473 O O . ALA A 1 194 ? 0.571 -50.310 -14.858 1.00 91.88 194 ALA A O 1
ATOM 1474 N N . TRP A 1 195 ? -0.558 -48.811 -16.096 1.00 92.06 195 TRP A N 1
ATOM 1475 C CA . TRP A 1 195 ? -1.379 -48.293 -15.008 1.00 92.06 195 TRP A CA 1
ATOM 1476 C C . TRP A 1 195 ? -2.630 -49.148 -14.822 1.00 92.06 195 TRP A C 1
ATOM 1478 O O . TRP A 1 195 ? -3.449 -49.265 -15.735 1.00 92.06 195 TRP A O 1
ATOM 1488 N N . THR A 1 196 ? -2.777 -49.721 -13.630 1.00 88.62 196 THR A N 1
ATOM 1489 C CA . THR A 1 196 ? -3.880 -50.626 -13.270 1.00 88.62 196 THR A CA 1
ATOM 1490 C C . THR A 1 196 ? -4.793 -50.062 -12.184 1.00 88.62 196 THR A C 1
ATOM 1492 O O . THR A 1 196 ? -5.753 -50.729 -11.813 1.00 88.62 196 THR A O 1
ATOM 1495 N N . ASP A 1 197 ? -4.491 -48.879 -11.643 1.00 87.62 197 ASP A N 1
ATOM 1496 C CA . ASP A 1 197 ? -5.302 -48.251 -10.599 1.00 87.62 197 ASP A CA 1
ATOM 1497 C C . ASP A 1 197 ? -6.553 -47.581 -11.201 1.00 87.62 197 ASP A C 1
ATOM 1499 O O . ASP A 1 197 ? -6.553 -47.106 -12.346 1.00 87.62 197 ASP A O 1
ATOM 1503 N N . HIS A 1 198 ? -7.624 -47.550 -10.411 1.00 88.25 198 HIS A N 1
ATOM 1504 C CA . HIS A 1 198 ? -8.839 -46.796 -10.700 1.00 88.25 198 HIS A CA 1
ATOM 1505 C C . HIS A 1 198 ? -8.631 -45.293 -10.451 1.00 88.25 198 HIS A C 1
ATOM 1507 O O . HIS A 1 198 ? -9.298 -44.481 -11.083 1.00 88.25 198 HIS A O 1
ATOM 1513 N N . HIS A 1 199 ? -7.684 -44.917 -9.584 1.00 86.94 199 HIS A N 1
ATOM 1514 C CA . HIS A 1 199 ? -7.286 -43.526 -9.378 1.00 86.94 199 HIS A CA 1
ATOM 1515 C C . HIS A 1 199 ? -6.638 -42.937 -10.644 1.00 86.94 199 HIS A C 1
ATOM 1517 O O . HIS A 1 199 ? -5.769 -43.563 -11.260 1.00 86.94 199 HIS A O 1
ATOM 1523 N N . VAL A 1 200 ? -7.057 -41.728 -11.027 1.00 85.88 200 VAL A N 1
ATOM 1524 C CA . VAL A 1 200 ? -6.403 -40.915 -12.060 1.00 85.88 200 VAL A CA 1
ATOM 1525 C C . VAL A 1 200 ? -5.401 -39.973 -11.394 1.00 85.88 200 VAL A C 1
ATOM 1527 O O . VAL A 1 200 ? -5.788 -39.112 -10.608 1.00 85.88 200 VAL A O 1
ATOM 1530 N N . ASP A 1 201 ? -4.124 -40.123 -11.741 1.00 87.00 201 ASP A N 1
ATOM 1531 C CA . ASP A 1 201 ? -3.027 -39.290 -11.241 1.00 87.00 201 ASP A CA 1
ATOM 1532 C C . ASP A 1 201 ? -2.340 -38.579 -12.411 1.00 87.00 201 ASP A C 1
ATOM 1534 O O . ASP A 1 201 ? -1.500 -39.154 -13.110 1.00 87.00 201 ASP A O 1
ATOM 1538 N N . TRP A 1 202 ? -2.715 -37.318 -12.632 1.00 84.62 202 TRP A N 1
ATOM 1539 C CA . TRP A 1 202 ? -2.203 -36.513 -13.740 1.00 84.62 202 TRP A CA 1
ATOM 1540 C C . TRP A 1 202 ? -0.695 -36.222 -13.642 1.00 84.62 202 TRP A C 1
ATOM 1542 O O . TRP A 1 202 ? -0.052 -36.023 -14.672 1.00 84.62 202 TRP A O 1
ATOM 1552 N N . SER A 1 203 ? -0.127 -36.273 -12.434 1.00 84.25 203 SER A N 1
ATOM 1553 C CA . SER A 1 203 ? 1.289 -35.992 -12.160 1.00 84.25 203 SER A CA 1
ATOM 1554 C C . SER A 1 203 ? 2.199 -37.209 -12.374 1.00 84.25 203 SER A C 1
ATOM 1556 O O . SER A 1 203 ? 3.426 -37.094 -12.390 1.00 84.25 203 SER A O 1
ATOM 1558 N N . SER A 1 204 ? 1.614 -38.397 -12.561 1.00 90.56 204 SER A N 1
ATOM 1559 C CA . SER A 1 204 ? 2.348 -39.652 -12.705 1.00 90.56 204 SER A CA 1
ATOM 1560 C C . SER A 1 204 ? 2.706 -39.940 -14.167 1.00 90.56 204 SER A C 1
ATOM 1562 O O . SER A 1 204 ? 1.813 -40.220 -14.977 1.00 90.56 204 SER A O 1
ATOM 1564 N N . PRO A 1 205 ? 4.007 -40.019 -14.525 1.00 92.31 205 PRO A N 1
ATOM 1565 C CA . PRO A 1 205 ? 4.422 -40.438 -15.865 1.00 92.31 205 PRO A CA 1
ATOM 1566 C C . PRO A 1 205 ? 3.905 -41.832 -16.235 1.00 92.31 205 PRO A C 1
ATOM 1568 O O . PRO A 1 205 ? 3.631 -42.116 -17.398 1.00 92.31 205 PRO A O 1
ATOM 1571 N N . LYS A 1 206 ? 3.728 -42.712 -15.240 1.00 94.31 206 LYS A N 1
ATOM 1572 C CA . LYS A 1 206 ? 3.197 -44.065 -15.436 1.00 94.31 206 LYS A CA 1
ATOM 1573 C C . LYS A 1 206 ? 1.727 -44.044 -15.859 1.00 94.31 206 LYS A C 1
ATOM 1575 O O . LYS A 1 206 ? 1.339 -44.759 -16.789 1.00 94.31 206 LYS A O 1
ATOM 1580 N N . PHE A 1 207 ? 0.911 -43.228 -15.187 1.00 94.00 207 PHE A N 1
ATOM 1581 C CA . PHE A 1 207 ? -0.475 -43.009 -15.594 1.00 94.00 207 PHE A CA 1
ATOM 1582 C C . PHE A 1 207 ? -0.519 -42.369 -16.985 1.00 94.00 207 PHE A C 1
ATOM 1584 O O . PHE A 1 207 ? -1.203 -42.903 -17.861 1.00 94.00 207 PHE A O 1
ATOM 1591 N N . MET A 1 208 ? 0.277 -41.316 -17.218 1.00 94.19 208 MET A N 1
ATOM 1592 C CA . MET A 1 208 ? 0.341 -40.634 -18.514 1.00 94.19 208 MET A CA 1
ATOM 1593 C C . MET A 1 208 ? 0.708 -41.559 -19.659 1.00 94.19 208 MET A C 1
ATOM 1595 O O . MET A 1 208 ? 0.044 -41.513 -20.685 1.00 94.19 208 MET A O 1
ATOM 1599 N N . ALA A 1 209 ? 1.690 -42.445 -19.491 1.00 94.44 209 ALA A N 1
ATOM 1600 C CA . ALA A 1 209 ? 2.062 -43.398 -20.532 1.00 94.44 209 ALA A CA 1
ATOM 1601 C C . ALA A 1 209 ? 0.862 -44.260 -20.954 1.00 94.44 209 ALA A C 1
ATOM 1603 O O . ALA A 1 209 ? 0.545 -44.371 -22.137 1.00 94.44 209 ALA A O 1
ATOM 1604 N N . SER A 1 210 ? 0.144 -44.821 -19.975 1.00 93.62 210 SER A N 1
ATOM 1605 C CA . SER A 1 210 ? -1.012 -45.687 -20.234 1.00 93.62 210 SER A CA 1
ATOM 1606 C C . SER A 1 210 ? -2.220 -44.916 -20.770 1.00 93.62 210 SER A C 1
ATOM 1608 O O . SER A 1 210 ? -2.961 -45.432 -21.604 1.00 93.62 210 SER A O 1
ATOM 1610 N N . HIS A 1 211 ? -2.450 -43.696 -20.279 1.00 92.94 211 HIS A N 1
ATOM 1611 C CA . HIS A 1 211 ? -3.556 -42.850 -20.714 1.00 92.94 211 HIS A CA 1
ATOM 1612 C C . HIS A 1 211 ? -3.323 -42.300 -22.124 1.00 92.94 211 HIS A C 1
ATOM 1614 O O . HIS A 1 211 ? -4.182 -42.474 -22.983 1.00 92.94 211 HIS A O 1
ATOM 1620 N N . ALA A 1 212 ? -2.144 -41.739 -22.394 1.00 92.38 212 ALA A N 1
ATOM 1621 C CA . ALA A 1 212 ? -1.755 -41.233 -23.704 1.00 92.38 212 ALA A CA 1
ATOM 1622 C C . ALA A 1 212 ? -1.795 -42.329 -24.772 1.00 92.38 212 ALA A C 1
ATOM 1624 O O . ALA A 1 212 ? -2.354 -42.113 -25.844 1.00 92.38 212 ALA A O 1
ATOM 1625 N N . TRP A 1 213 ? -1.287 -43.530 -24.463 1.00 93.00 213 TRP A N 1
ATOM 1626 C CA . TRP A 1 213 ? -1.361 -44.671 -25.379 1.00 93.00 213 TRP A CA 1
ATOM 1627 C C . TRP A 1 213 ? -2.811 -45.064 -25.722 1.00 93.00 213 TRP A C 1
ATOM 1629 O O . TRP A 1 213 ? -3.106 -45.431 -26.859 1.00 93.00 213 TRP A O 1
ATOM 1639 N N . ARG A 1 214 ? -3.750 -44.926 -24.773 1.00 90.69 214 ARG A N 1
ATOM 1640 C CA . ARG A 1 214 ? -5.185 -45.117 -25.045 1.00 90.69 214 ARG A CA 1
ATOM 1641 C C . ARG A 1 214 ? -5.786 -43.981 -25.874 1.00 90.69 214 ARG A C 1
ATOM 1643 O O . ARG A 1 214 ? -6.595 -44.275 -26.751 1.00 90.69 214 ARG A O 1
ATOM 1650 N N . LEU A 1 215 ? -5.397 -42.728 -25.627 1.00 88.81 215 LEU A N 1
ATOM 1651 C CA . LEU A 1 215 ? -5.862 -41.561 -26.392 1.00 88.81 215 LEU A CA 1
ATOM 1652 C C . LEU A 1 215 ? -5.467 -41.643 -27.871 1.00 88.81 215 LEU A C 1
ATOM 1654 O O . LEU A 1 215 ? -6.213 -41.183 -28.723 1.00 88.81 215 LEU A O 1
ATOM 1658 N N . VAL A 1 216 ? -4.339 -42.276 -28.199 1.00 87.56 216 VAL A N 1
ATOM 1659 C CA . VAL A 1 216 ? -3.911 -42.446 -29.601 1.00 87.56 216 VAL A CA 1
ATOM 1660 C C . VAL A 1 216 ? -4.550 -43.632 -30.324 1.00 87.56 216 VAL A C 1
ATOM 1662 O O . VAL A 1 216 ? -4.177 -43.951 -31.453 1.00 87.56 216 VAL A O 1
ATOM 1665 N N . SER A 1 217 ? -5.517 -44.304 -29.697 1.00 86.44 217 SER A N 1
ATOM 1666 C CA . SER A 1 217 ? -6.241 -45.428 -30.284 1.00 86.44 217 SER A CA 1
ATOM 1667 C C . SER A 1 217 ? -7.702 -45.065 -30.520 1.00 86.44 217 SER A C 1
ATOM 1669 O O . SER A 1 217 ? -8.485 -44.915 -29.581 1.00 86.44 217 SER A O 1
ATOM 1671 N N . LEU A 1 218 ? -8.097 -45.009 -31.796 1.00 82.31 218 LEU A N 1
ATOM 1672 C CA . LEU A 1 218 ? -9.475 -44.715 -32.205 1.00 82.31 218 LEU A CA 1
ATOM 1673 C C . LEU A 1 218 ? -10.499 -45.714 -31.630 1.00 82.31 218 LEU A C 1
ATOM 1675 O O . LEU A 1 218 ? -11.670 -45.379 -31.498 1.00 82.31 218 LEU A O 1
ATOM 1679 N N . ALA A 1 219 ? -10.069 -46.924 -31.250 1.00 86.62 219 ALA A N 1
ATOM 1680 C CA . ALA A 1 219 ? -10.932 -47.926 -30.622 1.00 86.62 219 ALA A CA 1
ATOM 1681 C C . ALA A 1 219 ? -11.488 -47.489 -29.253 1.00 86.62 219 ALA A C 1
ATOM 1683 O O . ALA A 1 219 ? -12.465 -48.071 -28.790 1.00 86.62 219 ALA A O 1
ATOM 1684 N N . ASN A 1 220 ? -10.886 -46.475 -28.625 1.00 87.19 220 ASN A N 1
ATOM 1685 C CA . ASN A 1 220 ? -11.318 -45.924 -27.341 1.00 87.19 220 ASN A CA 1
ATOM 1686 C C . ASN A 1 220 ? -12.203 -44.674 -27.494 1.00 87.19 220 ASN A C 1
ATOM 1688 O O . ASN A 1 220 ? -12.357 -43.927 -26.533 1.00 87.19 220 ASN A O 1
ATOM 1692 N N . TYR A 1 221 ? -12.746 -44.411 -28.686 1.00 83.50 221 TYR A N 1
ATOM 1693 C CA . TYR A 1 221 ? -13.649 -43.288 -28.934 1.00 83.50 221 TYR A CA 1
ATOM 1694 C C . TYR A 1 221 ? -15.016 -43.780 -29.405 1.00 83.50 221 TYR A C 1
ATOM 1696 O O . TYR A 1 221 ? -15.118 -44.685 -30.235 1.00 83.50 221 TYR A O 1
ATOM 1704 N N . GLU A 1 222 ? -16.070 -43.116 -28.942 1.00 86.81 222 GLU A N 1
ATOM 1705 C CA . GLU A 1 222 ? -17.448 -43.339 -29.375 1.00 86.81 222 GLU A CA 1
ATOM 1706 C C . GLU A 1 222 ? -18.053 -42.068 -29.983 1.00 86.81 222 GLU A C 1
ATOM 1708 O O . GLU A 1 222 ? -17.697 -40.950 -29.610 1.00 86.81 222 GLU A O 1
ATOM 1713 N N . GLN A 1 223 ? -18.958 -42.224 -30.952 1.00 82.44 223 GLN A N 1
ATOM 1714 C CA . GLN A 1 223 ? -19.707 -41.093 -31.499 1.00 82.44 223 GLN A CA 1
ATOM 1715 C C . GLN A 1 223 ? -20.945 -40.836 -30.651 1.00 82.44 223 GLN A C 1
ATOM 1717 O O . GLN A 1 223 ? -21.824 -41.693 -30.559 1.00 82.44 223 GLN A O 1
ATOM 1722 N N . VAL A 1 224 ? -21.041 -39.628 -30.106 1.00 83.12 224 VAL A N 1
ATOM 1723 C CA . VAL A 1 224 ? -22.194 -39.164 -29.335 1.00 83.12 224 VAL A CA 1
ATOM 1724 C C . VAL A 1 224 ? -22.823 -37.970 -30.045 1.00 83.12 224 VAL A C 1
ATOM 1726 O O . VAL A 1 224 ? -22.137 -37.138 -30.642 1.00 83.12 224 VAL A O 1
ATOM 1729 N N . GLU A 1 225 ? -24.150 -37.892 -30.013 1.00 83.31 225 GLU A N 1
ATOM 1730 C CA . GLU A 1 225 ? -24.887 -36.717 -30.470 1.00 83.31 225 GLU A CA 1
ATOM 1731 C C . GLU A 1 225 ? -24.852 -35.645 -29.372 1.00 83.31 225 GLU A C 1
ATOM 1733 O O . GLU A 1 225 ? -25.447 -35.810 -28.308 1.00 83.31 225 GLU A O 1
ATOM 1738 N N . ALA A 1 226 ? -24.137 -34.551 -29.626 1.00 71.00 226 ALA A N 1
ATOM 1739 C CA . ALA A 1 226 ? -24.030 -33.400 -28.740 1.00 71.00 226 ALA A CA 1
ATOM 1740 C C . ALA A 1 226 ? -24.692 -32.186 -29.395 1.00 71.00 226 ALA A C 1
ATOM 1742 O O . ALA A 1 226 ? -24.587 -31.991 -30.603 1.00 71.00 226 ALA A O 1
ATOM 1743 N N . LYS A 1 227 ? -25.386 -31.364 -28.608 1.00 74.12 227 LYS A N 1
ATOM 1744 C CA . LYS A 1 227 ? -25.909 -30.085 -29.098 1.00 74.12 227 LYS A CA 1
ATOM 1745 C C . LYS A 1 227 ? -24.815 -29.029 -29.011 1.00 74.12 227 LYS A C 1
ATOM 1747 O O . LYS A 1 227 ? -24.177 -28.919 -27.967 1.00 74.12 227 LYS A O 1
ATOM 1752 N N . ASP A 1 228 ? -24.604 -28.282 -30.087 1.00 67.06 228 ASP A N 1
ATOM 1753 C CA . ASP A 1 228 ? -23.702 -27.132 -30.082 1.00 67.06 228 ASP A CA 1
ATOM 1754 C C . ASP A 1 228 ? -24.324 -25.915 -29.370 1.00 67.06 228 ASP A C 1
ATOM 1756 O O . ASP A 1 228 ? -25.475 -25.946 -28.923 1.00 67.06 228 ASP A O 1
ATOM 1760 N N . GLU A 1 229 ? -23.554 -24.830 -29.249 1.00 54.22 229 GLU A N 1
ATOM 1761 C CA . GLU A 1 229 ? -23.974 -23.577 -28.599 1.00 54.22 229 GLU A CA 1
ATOM 1762 C C . GLU A 1 229 ? -25.203 -22.924 -29.265 1.00 54.22 229 GLU A C 1
ATOM 1764 O O . GLU A 1 229 ? -25.898 -22.131 -28.630 1.00 54.22 229 GLU A O 1
ATOM 1769 N N . ASN A 1 230 ? -25.514 -23.293 -30.514 1.00 65.94 230 ASN A N 1
ATOM 1770 C CA . ASN A 1 230 ? -26.681 -22.823 -31.261 1.00 65.94 230 ASN A CA 1
ATOM 1771 C C . ASN A 1 230 ? -27.884 -23.781 -31.145 1.00 65.94 230 ASN A C 1
ATOM 1773 O O . ASN A 1 230 ? -28.968 -23.476 -31.646 1.00 65.94 230 ASN A O 1
ATOM 1777 N N . GLY A 1 231 ? -27.721 -24.912 -30.450 1.00 64.25 231 GLY A N 1
ATOM 1778 C CA . GLY A 1 231 ? -28.748 -25.929 -30.238 1.00 64.25 231 GLY A CA 1
ATOM 1779 C C . GLY A 1 231 ? -28.839 -26.988 -31.341 1.00 64.25 231 GLY A C 1
ATOM 1780 O O . GLY A 1 231 ? -29.724 -27.850 -31.258 1.00 64.25 231 GLY A O 1
ATOM 1781 N N . ASP A 1 232 ? -27.941 -26.964 -32.328 1.00 74.62 232 ASP A N 1
ATOM 1782 C CA . ASP A 1 232 ? -27.898 -27.934 -33.420 1.00 74.62 232 ASP A CA 1
ATOM 1783 C C . ASP A 1 232 ? -27.216 -29.228 -32.968 1.00 74.62 232 ASP A C 1
ATOM 1785 O O . ASP A 1 232 ? -26.205 -29.224 -32.267 1.00 74.62 232 ASP A O 1
ATOM 1789 N N . VAL A 1 233 ? -27.779 -30.370 -33.365 1.00 76.69 233 VAL A N 1
ATOM 1790 C CA . VAL A 1 233 ? -27.231 -31.686 -33.012 1.00 76.69 233 VAL A CA 1
ATOM 1791 C C . VAL A 1 233 ? -26.055 -32.009 -33.932 1.00 76.69 233 VAL A C 1
ATOM 1793 O O . VAL A 1 233 ? -26.234 -32.236 -35.129 1.00 76.69 233 VAL A O 1
ATOM 1796 N N . GLN A 1 234 ? -24.857 -32.082 -33.360 1.00 73.88 234 GLN A N 1
ATOM 1797 C CA . GLN A 1 234 ? -23.632 -32.507 -34.027 1.00 73.88 234 GLN A CA 1
ATOM 1798 C C . GLN A 1 234 ? -23.154 -33.859 -33.488 1.00 73.88 234 GLN A C 1
ATOM 1800 O O . GLN A 1 234 ? -23.279 -34.168 -32.305 1.00 73.88 234 GLN A O 1
ATOM 1805 N N . ARG A 1 235 ? -22.581 -34.687 -34.366 1.00 75.06 235 ARG A N 1
ATOM 1806 C CA . ARG A 1 235 ? -21.922 -35.937 -33.962 1.00 75.06 235 ARG A CA 1
ATOM 1807 C C . ARG A 1 235 ? -20.486 -35.636 -33.567 1.00 75.06 235 ARG A C 1
ATOM 1809 O O . ARG A 1 235 ? -19.680 -35.281 -34.425 1.00 75.06 235 ARG A O 1
ATOM 1816 N N . VAL A 1 236 ? -20.177 -35.800 -32.287 1.00 75.69 236 VAL A N 1
ATOM 1817 C CA . VAL A 1 236 ? -18.853 -35.547 -31.712 1.00 75.69 236 VAL A CA 1
ATOM 1818 C C . VAL A 1 236 ? -18.252 -36.871 -31.250 1.00 75.69 236 VAL A C 1
ATOM 1820 O O . VAL A 1 236 ? -18.959 -37.746 -30.755 1.00 75.69 236 VAL A O 1
ATOM 1823 N N . TRP A 1 237 ? -16.946 -37.038 -31.442 1.00 75.12 237 TRP A N 1
ATOM 1824 C CA . TRP A 1 237 ? -16.208 -38.176 -30.900 1.00 75.12 237 TRP A CA 1
ATOM 1825 C C . TRP A 1 237 ? -15.819 -37.895 -29.450 1.00 75.12 237 TRP A C 1
ATOM 1827 O O . TRP A 1 237 ? -15.194 -36.874 -29.169 1.00 75.12 237 TRP A O 1
ATOM 1837 N N . VAL A 1 238 ? -16.163 -38.805 -28.545 1.00 78.06 238 VAL A N 1
ATOM 1838 C CA . VAL A 1 238 ? -15.872 -38.706 -27.112 1.00 78.06 238 VAL A CA 1
ATOM 1839 C C . VAL A 1 238 ? -14.992 -39.885 -26.709 1.00 78.06 238 VAL A C 1
ATOM 1841 O O . VAL A 1 238 ? -15.256 -41.016 -27.107 1.00 78.06 238 VAL A O 1
ATOM 1844 N N . TYR A 1 239 ? -13.927 -39.621 -25.951 1.00 82.31 239 TYR A N 1
ATOM 1845 C CA . TYR A 1 239 ? -13.058 -40.669 -25.416 1.00 82.31 239 TYR A CA 1
ATOM 1846 C C . TYR A 1 239 ? -13.768 -41.439 -24.297 1.00 82.31 239 TYR A C 1
ATOM 1848 O O . TYR A 1 239 ? -14.274 -40.844 -23.341 1.00 82.31 239 TYR A O 1
ATOM 1856 N N . THR A 1 240 ? -13.761 -42.764 -24.393 1.00 88.94 240 THR A N 1
ATOM 1857 C CA . THR A 1 240 ? -14.359 -43.667 -23.414 1.00 88.94 240 THR A CA 1
ATOM 1858 C C . THR A 1 240 ? -13.328 -44.045 -22.350 1.00 88.94 240 THR A C 1
ATOM 1860 O O . THR A 1 240 ? -12.343 -44.738 -22.612 1.00 88.94 240 THR A O 1
ATOM 1863 N N . TRP A 1 241 ? -13.564 -43.602 -21.116 1.00 87.06 241 TRP A N 1
ATOM 1864 C CA . TRP A 1 241 ? -12.726 -43.944 -19.967 1.00 87.06 241 TRP A CA 1
ATOM 1865 C C . TRP A 1 241 ? -12.911 -45.406 -19.525 1.00 87.06 241 TRP A C 1
ATOM 1867 O O . TRP A 1 241 ? -14.022 -45.933 -19.611 1.00 87.06 241 TRP A O 1
ATOM 1877 N N . PRO A 1 242 ? -11.866 -46.064 -18.979 1.00 90.62 242 PRO A N 1
ATOM 1878 C CA . PRO A 1 242 ? -12.035 -47.323 -18.256 1.00 90.62 242 PRO A CA 1
ATOM 1879 C C . PRO A 1 242 ? -13.030 -47.163 -17.098 1.00 90.62 242 PRO A C 1
ATOM 1881 O O . PRO A 1 242 ? -12.954 -46.176 -16.371 1.00 90.62 242 PRO A O 1
ATOM 1884 N N . GLU A 1 243 ? -13.914 -48.141 -16.887 1.00 86.25 243 GLU A N 1
ATOM 1885 C CA . GLU A 1 243 ? -15.047 -48.057 -15.942 1.00 86.25 243 GLU A CA 1
ATOM 1886 C C . GLU A 1 243 ? -14.649 -47.568 -14.537 1.00 86.25 243 GLU A C 1
ATOM 1888 O O . GLU A 1 243 ? -15.216 -46.599 -14.036 1.00 86.25 243 GLU A O 1
ATOM 1893 N N . GLY A 1 244 ? -13.612 -48.163 -13.934 1.00 85.50 244 GLY A N 1
ATOM 1894 C CA . GLY A 1 244 ? -13.131 -47.756 -12.608 1.00 85.50 244 GLY A CA 1
ATOM 1895 C C . GLY A 1 244 ? -12.593 -46.319 -12.555 1.00 85.50 244 GLY A C 1
ATOM 1896 O O . GLY A 1 244 ? -12.788 -45.632 -11.557 1.00 85.50 244 GLY A O 1
ATOM 1897 N N . GLN A 1 245 ? -11.973 -45.840 -13.639 1.00 87.69 245 GLN A N 1
ATOM 1898 C CA . GLN A 1 245 ? -11.487 -44.457 -13.747 1.00 87.69 245 GLN A CA 1
ATOM 1899 C C . GLN A 1 245 ? -12.632 -43.478 -14.012 1.00 87.69 245 GLN A C 1
ATOM 1901 O O . GLN A 1 245 ? -12.629 -42.381 -13.465 1.00 87.69 245 GLN A O 1
ATOM 1906 N N . ALA A 1 246 ? -13.631 -43.877 -14.804 1.00 86.00 246 ALA A N 1
ATOM 1907 C CA . ALA A 1 246 ? -14.826 -43.077 -15.052 1.00 86.00 246 ALA A CA 1
ATOM 1908 C C . ALA A 1 246 ? -15.600 -42.815 -13.751 1.00 86.00 246 ALA A C 1
ATOM 1910 O O . ALA A 1 246 ? -15.988 -41.679 -13.489 1.00 86.00 246 ALA A O 1
ATOM 1911 N N . GLN A 1 247 ? -15.767 -43.847 -12.916 1.00 83.88 247 GLN A N 1
ATOM 1912 C CA . GLN A 1 247 ? -16.413 -43.715 -11.611 1.00 83.88 247 GLN A CA 1
ATOM 1913 C C . GLN A 1 247 ? -15.594 -42.833 -10.659 1.00 83.88 247 GLN A C 1
ATOM 1915 O O . GLN A 1 247 ? -16.135 -41.902 -10.070 1.00 83.88 247 GLN A O 1
ATOM 1920 N N . TRP A 1 248 ? -14.278 -43.058 -10.576 1.00 84.19 248 TRP A N 1
ATOM 1921 C CA . TRP A 1 248 ? -13.393 -42.230 -9.753 1.00 84.19 248 TRP A CA 1
ATOM 1922 C C . TRP A 1 248 ? -13.434 -40.749 -10.165 1.00 84.19 248 TRP A C 1
ATOM 1924 O O . TRP A 1 248 ? -13.516 -39.876 -9.304 1.00 84.19 248 TRP A O 1
ATOM 1934 N N . LEU A 1 249 ? -13.434 -40.456 -11.472 1.00 81.00 249 LEU A N 1
ATOM 1935 C CA . LEU A 1 249 ? -13.540 -39.090 -11.995 1.00 81.00 249 LEU A CA 1
ATOM 1936 C C . LEU A 1 249 ? -14.880 -38.435 -11.637 1.00 81.00 249 LEU A C 1
ATOM 1938 O O . LEU A 1 249 ? -14.892 -37.246 -11.332 1.00 81.00 249 LEU A O 1
ATOM 1942 N N . GLN A 1 250 ? -15.993 -39.173 -11.649 1.00 80.38 250 GLN A N 1
ATOM 1943 C CA . GLN A 1 250 ? -17.302 -38.638 -11.251 1.00 80.38 250 GLN A CA 1
ATOM 1944 C C . GLN A 1 250 ? -17.338 -38.261 -9.765 1.00 80.38 250 GLN A C 1
ATOM 1946 O O . GLN A 1 250 ? -17.729 -37.140 -9.437 1.00 80.38 250 GLN A O 1
ATOM 1951 N N . ASP A 1 251 ? -16.877 -39.159 -8.892 1.00 77.75 251 ASP A N 1
ATOM 1952 C CA . ASP A 1 251 ? -16.867 -38.940 -7.441 1.00 77.75 251 ASP A CA 1
ATOM 1953 C C . ASP A 1 251 ? -15.940 -37.770 -7.064 1.00 77.75 251 ASP A C 1
ATOM 1955 O O . ASP A 1 251 ? -16.318 -36.866 -6.319 1.00 77.75 251 ASP A O 1
ATOM 1959 N N . GLN A 1 252 ? -14.747 -37.723 -7.659 1.00 72.44 252 GLN A N 1
ATOM 1960 C CA . GLN A 1 252 ? -13.768 -36.668 -7.393 1.00 72.44 252 GLN A CA 1
ATOM 1961 C C . GLN A 1 252 ? -14.163 -35.326 -7.973 1.00 72.44 252 GLN A C 1
ATOM 1963 O O . GLN A 1 252 ? -13.926 -34.310 -7.334 1.00 72.44 252 GLN A O 1
ATOM 1968 N N . THR A 1 253 ? -14.793 -35.286 -9.150 1.00 65.00 253 THR A N 1
ATOM 1969 C CA . THR A 1 253 ? -15.271 -34.013 -9.703 1.00 65.00 253 THR A CA 1
ATOM 1970 C C . THR A 1 253 ? -16.275 -33.370 -8.750 1.00 65.00 253 THR A C 1
ATOM 1972 O O . THR A 1 253 ? -16.197 -32.168 -8.537 1.00 65.00 253 THR A O 1
ATOM 1975 N N . ALA A 1 254 ? -17.162 -34.140 -8.112 1.00 66.06 254 ALA A N 1
ATOM 1976 C CA . ALA A 1 254 ? -18.127 -33.590 -7.160 1.00 66.06 254 ALA A CA 1
ATOM 1977 C C . ALA A 1 254 ? -17.465 -33.052 -5.876 1.00 66.06 254 ALA A C 1
ATOM 1979 O O . ALA A 1 254 ? -17.769 -31.930 -5.457 1.00 66.06 254 ALA A O 1
ATOM 1980 N N . ASP A 1 255 ? -16.550 -33.816 -5.275 1.00 66.19 255 ASP A N 1
ATOM 1981 C CA . ASP A 1 255 ? -15.876 -33.424 -4.030 1.00 66.19 255 ASP A CA 1
ATOM 1982 C C . ASP A 1 255 ? -14.886 -32.271 -4.250 1.00 66.19 255 ASP A C 1
ATOM 1984 O O . ASP A 1 255 ? -14.953 -31.260 -3.545 1.00 66.19 255 ASP A O 1
ATOM 1988 N N . ILE A 1 256 ? -14.050 -32.359 -5.291 1.00 65.06 256 ILE A N 1
ATOM 1989 C CA . ILE A 1 256 ? -13.115 -31.298 -5.687 1.00 65.06 256 ILE A CA 1
ATOM 1990 C C . ILE A 1 256 ? -13.886 -30.026 -6.026 1.00 65.06 256 ILE A C 1
ATOM 1992 O O . ILE A 1 256 ? -13.508 -28.952 -5.575 1.00 65.06 256 ILE A O 1
ATOM 1996 N N . GLN A 1 257 ? -14.989 -30.110 -6.773 1.00 63.84 257 GLN A N 1
ATOM 1997 C CA . GLN A 1 257 ? -15.758 -28.923 -7.146 1.00 63.84 257 GLN A CA 1
ATOM 1998 C C . GLN A 1 257 ? -16.447 -28.288 -5.934 1.00 63.84 257 GLN A C 1
ATOM 2000 O O . GLN A 1 257 ? -16.538 -27.064 -5.857 1.00 63.84 257 GLN A O 1
ATOM 2005 N N . LYS A 1 258 ? -16.883 -29.078 -4.947 1.00 68.12 258 LYS A N 1
ATOM 2006 C CA . LYS A 1 258 ? -17.434 -28.554 -3.691 1.00 68.12 258 LYS A CA 1
ATOM 2007 C C . LYS A 1 258 ? -16.368 -27.849 -2.849 1.00 68.12 258 LYS A C 1
ATOM 2009 O O . LYS A 1 258 ? -16.615 -26.735 -2.386 1.00 68.12 258 LYS A O 1
ATOM 2014 N N . GLU A 1 259 ? -15.199 -28.461 -2.677 1.00 66.88 259 GLU A N 1
ATOM 2015 C CA . GLU A 1 259 ? -14.075 -27.878 -1.933 1.00 66.88 259 GLU A CA 1
ATOM 2016 C C . GLU A 1 259 ? -13.517 -26.631 -2.642 1.00 66.88 259 GLU A C 1
ATOM 2018 O O . GLU A 1 259 ? -13.330 -25.587 -2.017 1.00 66.88 259 GLU A O 1
ATOM 2023 N N . GLN A 1 260 ? -13.367 -26.682 -3.968 1.00 65.38 260 GLN A N 1
ATOM 2024 C CA . GLN A 1 260 ? -12.948 -25.548 -4.795 1.00 65.38 260 GLN A CA 1
ATOM 2025 C C . GLN A 1 260 ? -13.945 -24.393 -4.747 1.00 65.38 260 GLN A C 1
ATOM 2027 O O . GLN A 1 260 ? -13.529 -23.242 -4.622 1.00 65.38 260 GLN A O 1
ATOM 2032 N N . ASN A 1 261 ? -15.250 -24.672 -4.824 1.00 67.88 261 ASN A N 1
ATOM 2033 C CA . ASN A 1 261 ? -16.285 -23.645 -4.708 1.00 67.88 261 ASN A CA 1
ATOM 2034 C C . ASN A 1 261 ? -16.267 -23.002 -3.316 1.00 67.88 261 ASN A C 1
ATOM 2036 O O . ASN A 1 261 ? -16.365 -21.781 -3.208 1.00 67.88 261 ASN A O 1
ATOM 2040 N N . PHE A 1 262 ? -16.110 -23.798 -2.254 1.00 73.88 262 PHE A N 1
ATOM 2041 C CA . PHE A 1 262 ? -15.979 -23.286 -0.889 1.00 73.88 262 PHE A CA 1
ATOM 2042 C C . PHE A 1 262 ? -14.759 -22.363 -0.753 1.00 73.88 262 PHE A C 1
ATOM 2044 O O . PHE A 1 262 ? -14.897 -21.221 -0.308 1.00 73.88 262 PHE A O 1
ATOM 2051 N N . LEU A 1 263 ? -13.587 -22.817 -1.208 1.00 73.56 263 LEU A N 1
ATOM 2052 C CA . LEU A 1 263 ? -12.340 -22.055 -1.146 1.00 73.56 263 LEU A CA 1
ATOM 2053 C C . LEU A 1 263 ? -12.401 -20.772 -1.981 1.00 73.56 263 LEU A C 1
ATOM 2055 O O . LEU A 1 263 ? -11.992 -19.703 -1.522 1.00 73.56 263 LEU A O 1
ATOM 2059 N N . THR A 1 264 ? -12.944 -20.862 -3.193 1.00 72.62 264 THR A N 1
ATOM 2060 C CA . THR A 1 264 ? -13.044 -19.736 -4.125 1.00 72.62 264 THR A CA 1
ATOM 2061 C C . THR A 1 264 ? -13.978 -18.662 -3.577 1.00 72.62 264 THR A C 1
ATOM 2063 O O . THR A 1 264 ? -13.600 -17.491 -3.538 1.00 72.62 264 THR A O 1
ATOM 2066 N N . HIS A 1 265 ? -15.165 -19.036 -3.087 1.00 79.06 265 HIS A N 1
ATOM 2067 C CA . HIS A 1 265 ? -16.099 -18.073 -2.502 1.00 79.06 265 HIS A CA 1
ATOM 2068 C C . HIS A 1 265 ? -15.572 -17.474 -1.197 1.00 79.06 265 HIS A C 1
ATOM 2070 O O . HIS A 1 265 ? -15.654 -16.259 -1.022 1.00 79.06 265 HIS A O 1
ATOM 2076 N N . SER A 1 266 ? -14.985 -18.286 -0.310 1.00 82.56 266 SER A N 1
ATOM 2077 C CA . SER A 1 266 ? -14.402 -17.790 0.943 1.00 82.56 266 SER A CA 1
ATOM 2078 C C . SER A 1 266 ? -13.269 -16.793 0.687 1.00 82.56 266 SER A C 1
ATOM 2080 O O . SER A 1 266 ? -13.247 -15.696 1.252 1.00 82.56 266 SER A O 1
ATOM 2082 N N . THR A 1 267 ? -12.361 -17.126 -0.232 1.00 78.88 267 THR A N 1
ATOM 2083 C CA . THR A 1 267 ? -11.244 -16.251 -0.601 1.00 78.88 267 THR A CA 1
ATOM 2084 C C . THR A 1 267 ? -11.739 -14.969 -1.267 1.00 78.88 267 THR A C 1
ATOM 2086 O O . THR A 1 267 ? -11.318 -13.882 -0.877 1.00 78.88 267 THR A O 1
ATOM 2089 N N . ALA A 1 268 ? -12.675 -15.064 -2.218 1.00 77.94 268 ALA A N 1
ATOM 2090 C CA . ALA A 1 268 ? -13.252 -13.894 -2.879 1.00 77.94 268 ALA A CA 1
ATOM 2091 C C . ALA A 1 268 ? -13.935 -12.942 -1.883 1.00 77.94 268 ALA A C 1
ATOM 2093 O O . ALA A 1 268 ? -13.769 -11.726 -1.983 1.00 77.94 268 ALA A O 1
ATOM 2094 N N . ILE A 1 269 ? -14.653 -13.487 -0.897 1.00 87.31 269 ILE A N 1
ATOM 2095 C CA . ILE A 1 269 ? -15.246 -12.713 0.198 1.00 87.31 269 ILE A CA 1
ATOM 2096 C C . ILE A 1 269 ? -14.167 -11.994 1.005 1.00 87.31 269 ILE A C 1
ATOM 2098 O O . ILE A 1 269 ? -14.254 -10.785 1.207 1.00 87.31 269 ILE A O 1
ATOM 2102 N N . ARG A 1 270 ? -13.140 -12.714 1.457 1.00 87.19 270 ARG A N 1
ATOM 2103 C CA . ARG A 1 270 ? -12.087 -12.143 2.302 1.00 87.19 270 ARG A CA 1
ATOM 2104 C C . ARG A 1 270 ? -11.284 -11.069 1.572 1.00 87.19 270 ARG A C 1
ATOM 2106 O O . ARG A 1 270 ? -11.014 -10.032 2.160 1.00 87.19 270 ARG A O 1
ATOM 2113 N N . ILE A 1 271 ? -10.981 -11.266 0.290 1.00 81.19 271 ILE A N 1
ATOM 2114 C CA . ILE A 1 271 ? -10.315 -10.259 -0.549 1.00 81.19 271 ILE A CA 1
ATOM 2115 C C . ILE A 1 271 ? -11.185 -9.010 -0.696 1.00 81.19 271 ILE A C 1
ATOM 2117 O O . ILE A 1 271 ? -10.686 -7.898 -0.530 1.00 81.19 271 ILE A O 1
ATOM 2121 N N . ALA A 1 272 ? -12.490 -9.164 -0.934 1.00 85.38 272 ALA A N 1
ATOM 2122 C CA . ALA A 1 272 ? -13.415 -8.029 -0.978 1.00 85.38 272 ALA A CA 1
ATOM 2123 C C . ALA A 1 272 ? -13.501 -7.278 0.367 1.00 85.38 272 ALA A C 1
ATOM 2125 O O . ALA A 1 272 ? -13.838 -6.094 0.396 1.00 85.38 272 ALA A O 1
ATOM 2126 N N . MET A 1 273 ? -13.192 -7.956 1.476 1.00 91.62 273 MET A N 1
ATOM 2127 C CA . MET A 1 273 ? -13.123 -7.381 2.819 1.00 91.62 273 MET A CA 1
ATOM 2128 C C . MET A 1 273 ? -11.721 -6.914 3.229 1.00 91.62 273 MET A C 1
ATOM 2130 O O . MET A 1 273 ? -11.594 -6.378 4.320 1.00 91.62 273 MET A O 1
ATOM 2134 N N . ASP A 1 274 ? -10.681 -7.079 2.403 1.00 88.19 274 ASP A N 1
ATOM 2135 C CA . ASP A 1 274 ? -9.337 -6.601 2.759 1.00 88.19 274 ASP A CA 1
ATOM 2136 C C . ASP A 1 274 ? -9.256 -5.067 2.748 1.00 88.19 274 ASP A C 1
ATOM 2138 O O . ASP A 1 274 ? -8.642 -4.444 3.618 1.00 88.19 274 ASP A O 1
ATOM 2142 N N . LYS A 1 275 ? -9.885 -4.474 1.724 1.00 87.31 275 LYS A N 1
ATOM 2143 C CA . LYS A 1 275 ? -10.010 -3.034 1.489 1.00 87.31 275 LYS A CA 1
ATOM 2144 C C . LYS A 1 275 ? -11.358 -2.725 0.871 1.00 87.31 275 LYS A C 1
ATOM 2146 O O . LYS A 1 275 ? -11.871 -3.484 0.050 1.00 87.31 275 LYS A O 1
ATOM 2151 N N . ASP A 1 276 ? -11.918 -1.572 1.212 1.00 88.75 276 ASP A N 1
ATOM 2152 C CA . ASP A 1 276 ? -13.207 -1.145 0.672 1.00 88.75 276 ASP A CA 1
ATOM 2153 C C . ASP A 1 276 ? -13.202 -0.906 -0.849 1.00 88.75 276 ASP A C 1
ATOM 2155 O O . ASP A 1 276 ? -14.236 -1.084 -1.490 1.00 88.75 276 ASP A O 1
ATOM 2159 N N . SER A 1 277 ? -12.047 -0.575 -1.420 1.00 85.00 277 SER A N 1
ATOM 2160 C CA . SER A 1 277 ? -11.841 -0.325 -2.851 1.00 85.00 277 SER A CA 1
ATOM 2161 C C . SER A 1 277 ? -11.618 -1.581 -3.699 1.00 85.00 277 SER A C 1
ATOM 2163 O O . SER A 1 277 ? -11.530 -1.465 -4.920 1.00 85.00 277 SER A O 1
ATOM 2165 N N . ASN A 1 278 ? -11.524 -2.769 -3.092 1.00 81.88 278 ASN A N 1
ATOM 2166 C CA . ASN A 1 278 ? -11.318 -4.008 -3.840 1.00 81.88 278 ASN A CA 1
ATOM 2167 C C . ASN A 1 278 ? -12.564 -4.406 -4.646 1.00 81.88 278 ASN A C 1
ATOM 2169 O O . ASN A 1 278 ? -13.699 -4.242 -4.192 1.00 81.88 278 ASN A O 1
ATOM 2173 N N . ASP A 1 279 ? -12.336 -4.999 -5.821 1.00 76.25 279 ASP A N 1
ATOM 2174 C CA . ASP A 1 279 ? -13.402 -5.531 -6.670 1.00 76.25 279 ASP A CA 1
ATOM 2175 C C . ASP A 1 279 ? -14.197 -6.625 -5.944 1.00 76.25 279 ASP A C 1
ATOM 2177 O O . ASP A 1 279 ? -13.644 -7.581 -5.393 1.00 76.25 279 ASP A O 1
ATOM 2181 N N . VAL A 1 280 ? -15.523 -6.516 -6.001 1.00 82.50 280 VAL A N 1
ATOM 2182 C CA . VAL A 1 280 ? -16.436 -7.453 -5.343 1.00 82.50 280 VAL A CA 1
ATOM 2183 C C . VAL A 1 280 ? -16.866 -8.521 -6.341 1.00 82.50 280 VAL A C 1
ATOM 2185 O O . VAL A 1 280 ? -17.626 -8.251 -7.268 1.00 82.50 280 VAL A O 1
ATOM 2188 N N . ARG A 1 281 ? -16.376 -9.750 -6.148 1.00 75.62 281 ARG A N 1
ATOM 2189 C CA . ARG A 1 281 ? -16.699 -10.912 -7.004 1.00 75.62 281 ARG A CA 1
ATOM 2190 C C . ARG A 1 281 ? -17.612 -11.945 -6.333 1.00 75.62 281 ARG A C 1
ATOM 2192 O O . ARG A 1 281 ? -18.013 -12.911 -6.973 1.00 75.62 281 ARG A O 1
ATOM 2199 N N . ALA A 1 282 ? -17.931 -11.753 -5.055 1.00 84.06 282 ALA A N 1
ATOM 2200 C CA . ALA A 1 282 ? -18.853 -12.591 -4.291 1.00 84.06 282 ALA A CA 1
ATOM 2201 C C . ALA A 1 282 ? -20.197 -11.878 -4.070 1.00 84.06 282 ALA A C 1
ATOM 2203 O O . ALA A 1 282 ? -20.280 -10.657 -4.192 1.00 84.06 282 ALA A O 1
ATOM 2204 N N . THR A 1 283 ? -21.244 -12.632 -3.729 1.00 88.25 283 THR A N 1
ATOM 2205 C CA . THR A 1 283 ? -22.579 -12.093 -3.427 1.00 88.25 283 THR A CA 1
ATOM 2206 C C . THR A 1 283 ? -22.975 -12.376 -1.977 1.00 88.25 283 THR A C 1
ATOM 2208 O O . THR A 1 283 ? -22.318 -13.156 -1.280 1.00 88.25 283 THR A O 1
ATOM 2211 N N . ALA A 1 284 ? -24.050 -11.740 -1.503 1.00 91.19 284 ALA A N 1
ATOM 2212 C CA . ALA A 1 284 ? -24.571 -11.975 -0.157 1.00 91.19 284 ALA A CA 1
ATOM 2213 C C . ALA A 1 284 ? -25.030 -13.433 0.035 1.00 91.19 284 ALA A C 1
ATOM 2215 O O . ALA A 1 284 ? -24.830 -13.995 1.107 1.00 91.19 284 ALA A O 1
ATOM 2216 N N . GLU A 1 285 ? -25.552 -14.077 -1.011 1.00 89.94 285 GLU A N 1
ATOM 2217 C CA . GLU A 1 285 ? -25.953 -15.489 -0.985 1.00 89.94 285 GLU A CA 1
ATOM 2218 C C . GLU A 1 285 ? -24.747 -16.418 -0.778 1.00 89.94 285 GLU A C 1
ATOM 2220 O O . GLU A 1 285 ? -24.834 -17.390 -0.029 1.00 89.94 285 GLU A O 1
ATOM 2225 N N . HIS A 1 286 ? -23.591 -16.104 -1.380 1.00 88.12 286 HIS A N 1
ATOM 2226 C CA . HIS A 1 286 ? -22.355 -16.852 -1.121 1.00 88.12 286 HIS A CA 1
ATOM 2227 C C . HIS A 1 286 ? -21.917 -16.727 0.345 1.00 88.12 286 HIS A C 1
ATOM 2229 O O . HIS A 1 286 ? -21.482 -17.710 0.944 1.00 88.12 286 HIS A O 1
ATOM 2235 N N . ALA A 1 287 ? -22.051 -15.534 0.934 1.00 92.88 287 ALA A N 1
ATOM 2236 C CA . ALA A 1 287 ? -21.742 -15.313 2.344 1.00 92.88 287 ALA A CA 1
ATOM 2237 C C . ALA A 1 287 ? -22.716 -16.061 3.271 1.00 92.88 287 ALA A C 1
ATOM 2239 O O . ALA A 1 287 ? -22.282 -16.662 4.250 1.00 92.88 287 ALA A O 1
ATOM 2240 N N . GLU A 1 288 ? -24.011 -16.079 2.951 1.00 93.19 288 GLU A N 1
ATOM 2241 C CA . GLU A 1 288 ? -25.023 -16.833 3.699 1.00 93.19 288 GLU A CA 1
ATOM 2242 C C . GLU A 1 288 ? -24.733 -18.340 3.679 1.00 93.19 288 GLU A C 1
ATOM 2244 O O . GLU A 1 288 ? -24.625 -18.959 4.738 1.00 93.19 288 GLU A O 1
ATOM 2249 N N . ALA A 1 289 ? -24.469 -18.909 2.499 1.00 90.94 289 ALA A N 1
ATOM 2250 C CA . ALA A 1 289 ? -24.106 -20.318 2.362 1.00 90.94 289 ALA A CA 1
ATOM 2251 C C . ALA A 1 289 ? -22.833 -20.679 3.152 1.00 90.94 289 ALA A C 1
ATOM 2253 O O . ALA A 1 289 ? -22.750 -21.751 3.752 1.00 90.94 289 ALA A O 1
ATOM 2254 N N . LEU A 1 290 ? -21.842 -19.781 3.195 1.00 90.88 290 LEU A N 1
ATOM 2255 C CA . LEU A 1 290 ? -20.630 -19.975 3.993 1.00 90.88 290 LEU A CA 1
ATOM 2256 C C . LEU A 1 290 ? -20.900 -19.886 5.498 1.00 90.88 290 LEU A C 1
ATOM 2258 O O . LEU A 1 290 ? -20.338 -20.676 6.258 1.00 90.88 290 LEU A O 1
ATOM 2262 N N . LEU A 1 291 ? -21.770 -18.978 5.947 1.00 93.75 291 LEU A N 1
ATOM 2263 C CA . LEU A 1 291 ? -22.198 -18.904 7.348 1.00 93.75 291 LEU A CA 1
ATOM 2264 C C . LEU A 1 291 ? -22.937 -20.174 7.789 1.00 93.75 291 LEU A C 1
ATOM 2266 O O . LEU A 1 291 ? -22.758 -20.615 8.927 1.00 93.75 291 LEU A O 1
ATOM 2270 N N . GLU A 1 292 ? -23.725 -20.784 6.908 1.00 92.12 292 GLU A N 1
ATOM 2271 C CA . GLU A 1 292 ? -24.375 -22.071 7.172 1.00 92.12 292 GLU A CA 1
ATOM 2272 C C . GLU A 1 292 ? -23.363 -23.223 7.197 1.00 92.12 292 GLU A C 1
ATOM 2274 O O . GLU A 1 292 ? -23.302 -23.972 8.172 1.00 92.12 292 GLU A O 1
ATOM 2279 N N . ALA A 1 293 ? -22.510 -23.330 6.173 1.00 89.31 293 ALA A N 1
ATOM 2280 C CA . ALA A 1 293 ? -21.518 -24.402 6.054 1.00 89.31 293 ALA A CA 1
ATOM 2281 C C . ALA A 1 293 ? -20.493 -24.409 7.200 1.00 89.31 293 ALA A C 1
ATOM 2283 O O . ALA A 1 293 ? -19.954 -25.455 7.553 1.00 89.31 293 ALA A O 1
ATOM 2284 N N . THR A 1 294 ? -20.236 -23.245 7.797 1.00 91.88 294 THR A N 1
ATOM 2285 C CA . THR A 1 294 ? -19.286 -23.073 8.904 1.00 91.88 294 THR A CA 1
ATOM 2286 C C . THR A 1 294 ? -19.971 -22.925 10.264 1.00 91.88 294 THR A C 1
ATOM 2288 O O . THR A 1 294 ? -19.334 -22.455 11.203 1.00 91.88 294 THR A O 1
ATOM 2291 N N . ALA A 1 295 ? -21.257 -23.284 10.405 1.00 91.31 295 ALA A N 1
ATOM 2292 C CA . ALA A 1 295 ? -22.056 -23.075 11.626 1.00 91.31 295 ALA A CA 1
ATOM 2293 C C . ALA A 1 295 ? -21.353 -23.502 12.927 1.00 91.31 295 ALA A C 1
ATOM 2295 O O . ALA A 1 295 ? -21.441 -22.808 13.941 1.00 91.31 295 ALA A O 1
ATOM 2296 N N . GLU A 1 296 ? -20.639 -24.625 12.869 1.00 89.94 296 GLU A N 1
ATOM 2297 C CA . GLU A 1 296 ? -19.956 -25.251 14.002 1.00 89.94 296 GLU A CA 1
ATOM 2298 C C . GLU A 1 296 ? -18.481 -24.839 14.137 1.00 89.94 296 GLU A C 1
ATOM 2300 O O . GLU A 1 296 ? -17.805 -25.287 15.062 1.00 89.94 296 GLU A O 1
ATOM 2305 N N . ALA A 1 297 ? -17.965 -23.991 13.239 1.00 89.06 297 ALA A N 1
ATOM 2306 C CA . ALA A 1 297 ? -16.574 -23.560 13.272 1.00 89.06 297 ALA A CA 1
ATOM 2307 C C . ALA A 1 297 ? -16.277 -22.748 14.540 1.00 89.06 297 ALA A C 1
ATOM 2309 O O . ALA A 1 297 ? -17.062 -21.898 14.976 1.00 89.06 297 ALA A O 1
ATOM 2310 N N . VAL A 1 298 ? -15.112 -23.009 15.128 1.00 85.94 298 VAL A N 1
ATOM 2311 C CA . VAL A 1 298 ? -14.645 -22.381 16.364 1.00 85.94 298 VAL A CA 1
ATOM 2312 C C . VAL A 1 298 ? -13.195 -21.926 16.208 1.00 85.94 298 VAL A C 1
ATOM 2314 O O . VAL A 1 298 ? -12.465 -22.550 15.439 1.00 85.94 298 VAL A O 1
ATOM 2317 N N . PRO A 1 299 ? -12.765 -20.903 16.969 1.00 82.19 299 PRO A N 1
ATOM 2318 C CA . PRO A 1 299 ? -11.369 -20.487 17.020 1.00 82.19 299 PRO A CA 1
ATOM 2319 C C . PRO A 1 299 ? -10.421 -21.665 17.242 1.00 82.19 299 PRO A C 1
ATOM 2321 O O . PRO A 1 299 ? -10.618 -22.460 18.171 1.00 82.19 299 PRO A O 1
ATOM 2324 N N . SER A 1 300 ? -9.389 -21.782 16.410 1.00 70.19 300 SER A N 1
ATOM 2325 C CA . SER A 1 300 ? -8.383 -22.829 16.564 1.00 70.19 300 SER A CA 1
ATOM 2326 C C . SER A 1 300 ? -7.433 -22.500 17.727 1.00 70.19 300 SER A C 1
ATOM 2328 O O . SER A 1 300 ? -7.060 -21.355 17.969 1.00 70.19 300 SER A O 1
ATOM 2330 N N . SER A 1 301 ? -7.024 -23.517 18.494 1.00 58.53 301 SER A N 1
ATOM 2331 C CA . SER A 1 301 ? -6.066 -23.350 19.603 1.00 58.53 301 SER A CA 1
ATOM 2332 C C . SER A 1 301 ? -4.600 -23.377 19.152 1.00 58.53 301 SER A C 1
ATOM 2334 O O . SER A 1 301 ? -3.702 -23.065 19.938 1.00 58.53 301 SER A O 1
ATOM 2336 N N 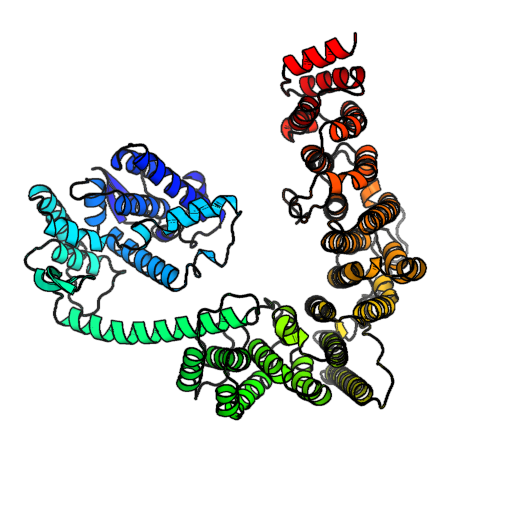. LYS A 1 302 ? -4.352 -23.744 17.890 1.00 55.28 302 LYS A N 1
ATOM 2337 C CA . LYS A 1 302 ? -3.039 -23.770 17.245 1.00 55.28 302 LYS A CA 1
ATOM 2338 C C . LYS A 1 302 ? -3.032 -22.724 16.130 1.00 55.28 302 LYS A C 1
ATOM 2340 O O . LYS A 1 302 ? -3.487 -23.017 15.032 1.00 55.28 302 LYS A O 1
ATOM 2345 N N . LYS A 1 303 ? -2.502 -21.524 16.402 1.00 52.72 303 LYS A N 1
ATOM 2346 C CA . LYS A 1 303 ? -2.085 -20.581 15.346 1.00 52.72 303 LYS A CA 1
ATOM 2347 C C . LYS A 1 303 ? -0.779 -21.111 14.719 1.00 52.72 303 LYS A C 1
ATOM 2349 O O . LYS A 1 303 ? 0.281 -20.536 14.948 1.00 52.72 303 LYS A O 1
ATOM 2354 N N . ASP A 1 304 ? -0.842 -22.270 14.058 1.00 42.38 304 ASP A N 1
ATOM 2355 C CA . ASP A 1 304 ? 0.163 -22.645 13.052 1.00 42.38 304 ASP A CA 1
ATOM 2356 C C . ASP A 1 304 ? -0.134 -21.824 11.781 1.00 42.38 304 ASP A C 1
ATOM 2358 O O . ASP A 1 304 ? -1.265 -21.374 11.596 1.00 42.38 304 ASP A O 1
ATOM 2362 N N . ASP A 1 305 ? 0.900 -21.552 10.982 1.00 48.50 305 ASP A N 1
ATOM 2363 C CA . ASP A 1 305 ? 0.910 -20.623 9.841 1.00 48.50 305 ASP A CA 1
ATOM 2364 C C . ASP A 1 305 ? -0.423 -20.534 9.064 1.00 48.50 305 ASP A C 1
ATOM 2366 O O . ASP A 1 305 ? -0.919 -21.551 8.592 1.00 48.50 305 ASP A O 1
ATOM 2370 N N . LEU A 1 306 ? -0.953 -19.303 8.925 1.00 55.59 306 LEU A N 1
ATOM 2371 C CA . LEU A 1 306 ? -2.077 -18.852 8.075 1.00 55.59 306 LEU A CA 1
ATOM 2372 C C . LEU A 1 306 ? -2.647 -19.931 7.133 1.00 55.59 306 LEU A C 1
ATOM 2374 O O . LEU A 1 306 ? -2.290 -19.966 5.954 1.00 55.59 306 LEU A O 1
ATOM 2378 N N . ASP A 1 307 ? -3.552 -20.777 7.633 1.00 61.88 307 ASP A N 1
ATOM 2379 C CA . ASP A 1 307 ? -4.294 -21.713 6.789 1.00 61.88 307 ASP A CA 1
ATOM 2380 C C . ASP A 1 307 ? -5.392 -20.936 6.039 1.00 61.88 307 ASP A C 1
ATOM 2382 O O . ASP A 1 307 ? -6.365 -20.488 6.658 1.00 61.88 307 ASP A O 1
ATOM 2386 N N . PRO A 1 308 ? -5.279 -20.740 4.710 1.00 58.47 308 PRO A N 1
ATOM 2387 C CA . PRO A 1 308 ? -6.313 -20.053 3.946 1.00 58.47 308 PRO A CA 1
ATOM 2388 C C . PRO A 1 308 ? -7.663 -20.787 3.983 1.00 58.47 308 PRO A C 1
ATOM 2390 O O . PRO A 1 308 ? -8.679 -20.144 3.709 1.00 58.47 308 PRO A O 1
ATOM 2393 N N . ASN A 1 309 ? -7.682 -22.071 4.359 1.00 66.25 309 ASN A N 1
ATOM 2394 C CA . ASN A 1 309 ? -8.871 -22.910 4.463 1.00 66.25 309 ASN A CA 1
ATOM 2395 C C . ASN A 1 309 ? -9.473 -22.959 5.875 1.00 66.25 309 ASN A C 1
ATOM 2397 O O . ASN A 1 309 ? -10.422 -23.716 6.079 1.00 66.25 309 ASN A O 1
ATOM 2401 N N . ASP A 1 310 ? -8.974 -22.173 6.840 1.00 81.94 310 ASP A N 1
ATOM 2402 C CA . ASP A 1 310 ? -9.505 -22.177 8.209 1.00 81.94 310 ASP A CA 1
ATOM 2403 C C . ASP A 1 310 ? -11.023 -21.874 8.216 1.00 81.94 310 ASP A C 1
ATOM 2405 O O . ASP A 1 310 ? -11.432 -20.748 7.889 1.00 81.94 310 ASP A O 1
ATOM 2409 N N . PRO A 1 311 ? -11.886 -22.836 8.614 1.00 87.81 311 PRO A N 1
ATOM 2410 C CA . PRO A 1 311 ? -13.333 -22.642 8.642 1.00 87.81 311 PRO A CA 1
ATOM 2411 C C . PRO A 1 311 ? -13.772 -21.488 9.548 1.00 87.81 311 PRO A C 1
ATOM 2413 O O . PRO A 1 311 ? -14.800 -20.862 9.279 1.00 87.81 311 PRO A O 1
ATOM 2416 N N . TRP A 1 312 ? -13.013 -21.183 10.609 1.00 91.06 312 TRP A N 1
ATOM 2417 C CA . TRP A 1 312 ? -13.299 -20.054 11.492 1.00 91.06 312 TRP A CA 1
ATOM 2418 C C . TRP A 1 312 ? -13.034 -18.721 10.792 1.00 91.06 312 TRP A C 1
ATOM 2420 O O . TRP A 1 312 ? -13.914 -17.860 10.756 1.00 91.06 312 TRP A O 1
ATOM 2430 N N . LEU A 1 313 ? -11.877 -18.576 10.147 1.00 88.00 313 LEU A N 1
ATOM 2431 C CA . LEU A 1 313 ? -11.557 -17.393 9.350 1.00 88.00 313 LEU A CA 1
ATOM 2432 C C . LEU A 1 313 ? -12.575 -17.175 8.217 1.00 88.00 313 LEU A C 1
ATOM 2434 O O . LEU A 1 313 ? -13.049 -16.054 8.010 1.00 88.00 313 LEU A O 1
ATOM 2438 N N . CYS A 1 314 ? -12.977 -18.252 7.532 1.00 89.88 314 CYS A N 1
ATOM 2439 C CA . CYS A 1 314 ? -14.032 -18.222 6.512 1.00 89.88 314 CYS A CA 1
ATOM 2440 C C . CYS A 1 314 ? -15.360 -17.698 7.088 1.00 89.88 314 CYS A C 1
ATOM 2442 O O . CYS A 1 314 ? -16.010 -16.840 6.484 1.00 89.88 314 CYS A O 1
ATOM 2444 N N . ARG A 1 315 ? -15.748 -18.180 8.277 1.00 94.31 315 ARG A N 1
ATOM 2445 C CA . ARG A 1 315 ? -16.973 -17.770 8.976 1.00 94.31 315 ARG A CA 1
ATOM 2446 C C . ARG A 1 315 ? -16.976 -16.284 9.314 1.00 94.31 315 ARG A C 1
ATOM 2448 O O . ARG A 1 315 ? -17.971 -15.604 9.063 1.00 94.31 315 ARG A O 1
ATOM 2455 N N . VAL A 1 316 ? -15.880 -15.777 9.878 1.00 94.69 316 VAL A N 1
ATOM 2456 C CA . VAL A 1 316 ? -15.776 -14.362 10.263 1.00 94.69 316 VAL A CA 1
ATOM 2457 C C . VAL A 1 316 ? -15.755 -13.463 9.024 1.00 94.69 316 VAL A C 1
ATOM 2459 O O . VAL A 1 316 ? -16.447 -12.444 9.001 1.00 94.69 316 VAL A O 1
ATOM 2462 N N . GLY A 1 317 ? -15.058 -13.873 7.958 1.00 94.00 317 GLY A N 1
ATOM 2463 C CA . GLY A 1 317 ? -15.072 -13.171 6.672 1.00 94.00 317 GLY A CA 1
ATOM 2464 C C . GLY A 1 317 ? -16.470 -13.075 6.060 1.00 94.00 317 GLY A C 1
ATOM 2465 O O . GLY A 1 317 ? -16.893 -11.992 5.657 1.00 94.00 317 GLY A O 1
ATOM 2466 N N . ALA A 1 318 ? -17.227 -14.177 6.060 1.00 95.56 318 ALA A N 1
ATOM 2467 C CA . ALA A 1 318 ? -18.609 -14.197 5.583 1.00 95.56 318 ALA A CA 1
ATOM 2468 C C . ALA A 1 318 ? -19.538 -13.311 6.433 1.00 95.56 318 ALA A C 1
ATOM 2470 O O . ALA A 1 318 ? -20.362 -12.578 5.883 1.00 95.56 318 ALA A O 1
ATOM 2471 N N . ALA A 1 319 ? -19.371 -13.304 7.761 1.00 97.31 319 ALA A N 1
ATOM 2472 C CA . ALA A 1 319 ? -20.116 -12.414 8.652 1.00 97.31 319 ALA A CA 1
ATOM 2473 C C . ALA A 1 319 ? -19.823 -10.931 8.355 1.00 97.31 319 ALA A C 1
ATOM 2475 O O . ALA A 1 319 ? -20.748 -10.127 8.224 1.00 97.31 319 ALA A O 1
ATOM 2476 N N . ALA A 1 320 ? -18.548 -10.568 8.194 1.00 96.62 320 ALA A N 1
ATOM 2477 C CA . ALA A 1 320 ? -18.134 -9.204 7.865 1.00 96.62 320 ALA A CA 1
ATOM 2478 C C . ALA A 1 320 ? -18.668 -8.757 6.491 1.00 96.62 320 ALA A C 1
ATOM 2480 O O . ALA A 1 320 ? -19.159 -7.637 6.341 1.00 96.62 320 ALA A O 1
ATOM 2481 N N . PHE A 1 321 ? -18.649 -9.654 5.503 1.00 96.62 321 PHE A N 1
ATOM 2482 C CA . PHE A 1 321 ? -19.216 -9.405 4.179 1.00 96.62 321 PHE A CA 1
ATOM 2483 C C . PHE A 1 321 ? -20.729 -9.199 4.228 1.00 96.62 321 PHE A C 1
ATOM 2485 O O . PHE A 1 321 ? -21.241 -8.266 3.611 1.00 96.62 321 PHE A O 1
ATOM 2492 N N . MET A 1 322 ? -21.446 -10.010 5.010 1.00 96.56 322 MET A N 1
ATOM 2493 C CA . MET A 1 322 ? -22.886 -9.849 5.219 1.00 96.56 322 MET A CA 1
ATOM 2494 C C . MET A 1 322 ? -23.218 -8.512 5.902 1.00 96.56 322 MET A C 1
ATOM 2496 O O . MET A 1 322 ? -24.168 -7.836 5.510 1.00 96.56 322 MET A O 1
ATOM 2500 N N . ALA A 1 323 ? -22.407 -8.074 6.870 1.00 95.31 323 ALA A N 1
ATOM 2501 C CA . ALA A 1 323 ? -22.559 -6.761 7.502 1.00 95.31 323 ALA A CA 1
ATOM 2502 C C . ALA A 1 323 ? -22.393 -5.597 6.507 1.00 95.31 323 ALA A C 1
ATOM 2504 O O . ALA A 1 323 ? -23.097 -4.590 6.615 1.00 95.31 323 ALA A O 1
ATOM 2505 N N . ARG A 1 324 ? -21.506 -5.740 5.516 1.00 94.19 324 ARG A N 1
ATOM 2506 C CA . ARG A 1 324 ? -21.243 -4.724 4.489 1.00 94.19 324 ARG A CA 1
ATOM 2507 C C . ARG A 1 324 ? -22.267 -4.735 3.349 1.00 94.19 324 ARG A C 1
ATOM 2509 O O . ARG A 1 324 ? -22.831 -3.690 3.037 1.00 94.19 324 ARG A O 1
ATOM 2516 N N . PHE A 1 325 ? -22.496 -5.893 2.733 1.00 94.56 325 PHE A N 1
ATOM 2517 C CA . PHE A 1 325 ? -23.239 -6.035 1.474 1.00 94.56 325 PHE A CA 1
ATOM 2518 C C . PHE A 1 325 ? -24.632 -6.657 1.618 1.00 94.56 325 PHE A C 1
ATOM 2520 O O . PHE A 1 325 ? -25.400 -6.633 0.658 1.00 94.56 325 PHE A O 1
ATOM 2527 N N . GLY A 1 326 ? -24.980 -7.208 2.783 1.00 92.44 326 GLY A N 1
ATOM 2528 C CA . GLY A 1 326 ? -26.316 -7.751 3.022 1.00 92.44 326 GLY A CA 1
ATOM 2529 C C . GLY A 1 326 ? -27.394 -6.670 2.929 1.00 92.44 326 GLY A C 1
ATOM 2530 O O . GLY A 1 326 ? -27.193 -5.529 3.350 1.00 92.44 326 GLY A O 1
ATOM 2531 N N . SER A 1 327 ? -28.566 -7.025 2.404 1.00 92.81 327 SER A N 1
ATOM 2532 C CA . SER A 1 327 ? -29.750 -6.159 2.469 1.00 92.81 327 SER A CA 1
ATOM 2533 C C . SER A 1 327 ? -30.197 -5.931 3.921 1.00 92.81 327 SER A C 1
ATOM 2535 O O . SER A 1 327 ? -29.847 -6.698 4.819 1.00 92.81 327 SER A O 1
ATOM 2537 N N . ALA A 1 328 ? -31.005 -4.897 4.175 1.00 90.88 328 ALA A N 1
ATOM 2538 C CA . ALA A 1 328 ? -31.513 -4.612 5.523 1.00 90.88 328 ALA A CA 1
ATOM 2539 C C . ALA A 1 328 ? -32.249 -5.816 6.150 1.00 90.88 328 ALA A C 1
ATOM 2541 O O . ALA A 1 328 ? -32.086 -6.089 7.341 1.00 90.88 328 ALA A O 1
ATOM 2542 N N . ASP A 1 329 ? -32.996 -6.574 5.342 1.00 92.12 329 ASP A N 1
ATOM 2543 C CA . ASP A 1 329 ? -33.696 -7.781 5.788 1.00 92.12 329 ASP A CA 1
ATOM 2544 C C . ASP A 1 329 ? -32.721 -8.922 6.115 1.00 92.12 329 ASP A C 1
ATOM 2546 O O . ASP A 1 329 ? -32.836 -9.529 7.181 1.00 92.12 329 ASP A O 1
ATOM 2550 N N . GLN A 1 330 ? -31.709 -9.160 5.270 1.00 91.50 330 GLN A N 1
ATOM 2551 C CA . GLN A 1 330 ? -30.664 -10.164 5.528 1.00 91.50 330 GLN A CA 1
ATOM 2552 C C . GLN A 1 330 ? -29.852 -9.833 6.787 1.00 91.50 330 GLN A C 1
ATOM 2554 O O . GLN A 1 330 ? -29.648 -10.698 7.641 1.00 91.50 330 GLN A O 1
ATOM 2559 N N . LYS A 1 331 ? -29.446 -8.566 6.964 1.00 91.69 331 LYS A N 1
ATOM 2560 C CA . LYS A 1 331 ? -28.752 -8.118 8.182 1.00 91.69 331 LYS A CA 1
ATOM 2561 C C . LYS A 1 331 ? -29.612 -8.350 9.421 1.00 91.69 331 LYS A C 1
ATOM 2563 O O . LYS A 1 331 ? -29.103 -8.819 10.433 1.00 91.69 331 LYS A O 1
ATOM 2568 N N . LYS A 1 332 ? -30.919 -8.077 9.345 1.00 91.12 332 LY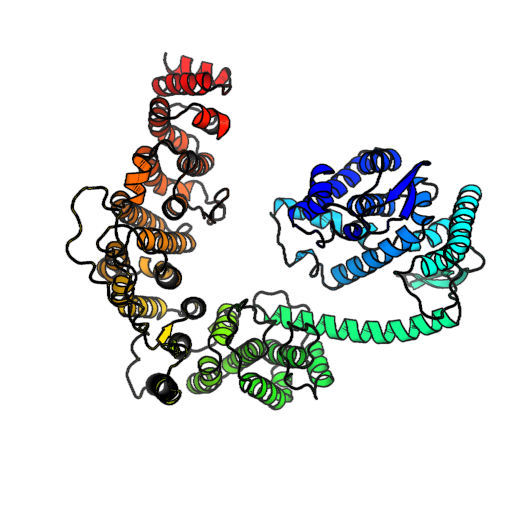S A N 1
ATOM 2569 C CA . LYS A 1 332 ? -31.857 -8.293 10.455 1.00 91.12 332 LYS A CA 1
ATOM 2570 C C . LYS A 1 332 ? -32.052 -9.776 10.779 1.00 91.12 332 LYS A C 1
ATOM 2572 O O . LYS A 1 332 ? -32.086 -10.129 11.955 1.00 91.12 332 LYS A O 1
ATOM 2577 N N . GLN A 1 333 ? -32.163 -10.633 9.765 1.00 91.75 333 GLN A N 1
ATOM 2578 C CA . GLN A 1 333 ? -32.296 -12.082 9.936 1.00 91.75 333 GLN A CA 1
ATOM 2579 C C . GLN A 1 333 ? -31.044 -12.692 10.579 1.00 91.75 333 GLN A C 1
ATOM 2581 O O . GLN A 1 333 ? -31.154 -13.527 11.477 1.00 91.75 333 GLN A O 1
ATOM 2586 N N . CYS A 1 334 ? -29.861 -12.225 10.176 1.00 92.31 334 CYS A N 1
ATOM 2587 C CA . CYS A 1 334 ? -28.583 -12.737 10.661 1.00 92.31 334 CYS A CA 1
ATOM 2588 C C . CYS A 1 334 ? -28.009 -11.966 11.862 1.00 92.31 334 CYS A C 1
ATOM 2590 O O . CYS A 1 334 ? -26.963 -12.362 12.367 1.00 92.31 334 CYS A O 1
ATOM 2592 N N . ALA A 1 335 ? -28.665 -10.913 12.366 1.00 90.62 335 ALA A N 1
ATOM 2593 C CA . ALA A 1 335 ? -28.111 -10.004 13.381 1.00 90.62 335 ALA A CA 1
ATOM 2594 C C . ALA A 1 335 ? -27.546 -10.727 14.617 1.00 90.62 335 ALA A C 1
ATOM 2596 O O . ALA A 1 335 ? -26.429 -10.448 15.046 1.00 90.62 335 ALA A O 1
ATOM 2597 N N . GLY A 1 336 ? -28.282 -11.707 15.156 1.00 93.44 336 GLY A N 1
ATOM 2598 C CA . GLY A 1 336 ? -27.821 -12.494 16.305 1.00 93.44 336 GLY A CA 1
ATOM 2599 C C . GLY A 1 336 ? -26.597 -13.364 15.996 1.00 93.44 336 GLY A C 1
ATOM 2600 O O . GLY A 1 336 ? -25.729 -13.538 16.852 1.00 93.44 336 GLY A O 1
ATOM 2601 N N . VAL A 1 337 ? -26.499 -13.877 14.765 1.00 94.62 337 VAL A N 1
ATOM 2602 C CA . VAL A 1 337 ? -25.340 -14.652 14.298 1.00 94.62 337 VAL A CA 1
ATOM 2603 C C . VAL A 1 337 ? -24.130 -13.739 14.139 1.00 94.62 337 VAL A C 1
ATOM 2605 O O . VAL A 1 337 ? -23.068 -14.070 14.660 1.00 94.62 337 VAL A O 1
ATOM 2608 N N . LEU A 1 338 ? -24.295 -12.584 13.484 1.00 95.31 338 LEU A N 1
ATOM 2609 C CA . LEU A 1 338 ? -23.222 -11.605 13.287 1.00 95.31 338 LEU A CA 1
ATOM 2610 C C . LEU A 1 338 ? -22.638 -11.156 14.629 1.00 95.31 338 LEU A C 1
ATOM 2612 O O . LEU A 1 338 ? -21.429 -11.251 14.829 1.00 95.31 338 LEU A O 1
ATOM 2616 N N . GLU A 1 339 ? -23.494 -10.770 15.579 1.00 93.19 339 GLU A N 1
ATOM 2617 C CA . GLU A 1 339 ? -23.041 -10.314 16.896 1.00 93.19 339 GLU A CA 1
ATOM 2618 C C . GLU A 1 339 ? -22.289 -11.409 17.660 1.00 93.19 339 GLU A C 1
ATOM 2620 O O . GLU A 1 339 ? -21.246 -11.153 18.265 1.00 93.19 339 GLU A O 1
ATOM 2625 N N . THR A 1 340 ? -22.775 -12.651 17.586 1.00 94.25 340 THR A N 1
ATOM 2626 C CA . THR A 1 340 ? -22.120 -13.799 18.225 1.00 94.25 340 THR A CA 1
ATOM 2627 C C . THR A 1 340 ? -20.752 -14.080 17.604 1.00 94.25 340 THR A C 1
ATOM 2629 O O . THR A 1 340 ? -19.789 -14.322 18.330 1.00 94.25 340 THR A O 1
ATOM 2632 N N . VAL A 1 341 ? -20.650 -14.045 16.271 1.00 95.19 341 VAL A N 1
ATOM 2633 C CA . VAL A 1 341 ? -19.396 -14.295 15.546 1.00 95.19 341 VAL A CA 1
ATOM 2634 C C . VAL A 1 341 ? -18.371 -13.205 15.852 1.00 95.19 341 VAL A C 1
ATOM 2636 O O . VAL A 1 341 ? -17.248 -13.533 16.230 1.00 95.19 341 VAL A O 1
ATOM 2639 N N . PHE A 1 342 ? -18.755 -11.928 15.768 1.00 94.88 342 PHE A N 1
ATOM 2640 C CA . PHE A 1 342 ? -17.842 -10.815 16.037 1.00 94.88 342 PHE A CA 1
ATOM 2641 C C . PHE A 1 342 ? -17.395 -10.773 17.497 1.00 94.88 342 PHE A C 1
ATOM 2643 O O . PHE A 1 342 ? -16.202 -10.659 17.763 1.00 94.88 342 PHE A O 1
ATOM 2650 N N . THR A 1 343 ? -18.318 -10.945 18.447 1.00 92.88 343 THR A N 1
ATOM 2651 C CA . THR A 1 343 ? -17.969 -11.000 19.875 1.00 92.88 343 THR A CA 1
ATOM 2652 C C . THR A 1 343 ? -16.996 -12.138 20.158 1.00 92.88 343 THR A C 1
ATOM 2654 O O . THR A 1 343 ? -16.015 -11.957 20.875 1.00 92.88 343 THR A O 1
ATOM 2657 N N . ARG A 1 344 ? -17.231 -13.317 19.571 1.00 91.44 344 ARG A N 1
ATOM 2658 C CA . ARG A 1 344 ? -16.363 -14.478 19.773 1.00 91.44 344 ARG A CA 1
ATOM 2659 C C . ARG A 1 344 ? -14.972 -14.281 19.172 1.00 91.44 344 ARG A C 1
ATOM 2661 O O . ARG A 1 344 ? -14.008 -14.666 19.822 1.00 91.44 344 ARG A O 1
ATOM 2668 N N . ALA A 1 345 ? -14.868 -13.671 17.991 1.00 90.62 345 ALA A N 1
ATOM 2669 C CA . ALA A 1 345 ? -13.577 -13.339 17.385 1.00 90.62 345 ALA A CA 1
ATOM 2670 C C . ALA A 1 345 ? -12.774 -12.371 18.270 1.00 90.62 345 ALA A C 1
ATOM 2672 O O . ALA A 1 345 ? -11.583 -12.559 18.475 1.00 90.62 345 ALA A O 1
ATOM 2673 N N . LEU A 1 346 ? -13.433 -11.378 18.874 1.00 89.62 346 LEU A N 1
ATOM 2674 C CA . LEU A 1 346 ? -12.769 -10.375 19.715 1.00 89.62 346 LEU A CA 1
ATOM 2675 C C . LEU A 1 346 ? -12.379 -10.875 21.114 1.00 89.62 346 LEU A C 1
ATOM 2677 O O . LEU A 1 346 ? -11.537 -10.258 21.763 1.00 89.62 346 LEU A O 1
ATOM 2681 N N . GLN A 1 347 ? -12.953 -11.988 21.581 1.00 87.06 347 GLN A N 1
ATOM 2682 C CA . GLN A 1 347 ? -12.580 -12.626 22.852 1.00 87.06 347 GLN A CA 1
ATOM 2683 C C . GLN A 1 347 ? -11.253 -13.396 22.780 1.00 87.06 347 GLN A C 1
ATOM 2685 O O . GLN A 1 347 ? -10.725 -13.814 23.817 1.00 87.06 347 GLN A O 1
ATOM 2690 N N . GLU A 1 348 ? -10.711 -13.614 21.583 1.00 73.56 348 GLU A N 1
ATOM 2691 C CA . GLU A 1 348 ? -9.427 -14.281 21.412 1.00 73.56 348 GLU A CA 1
ATOM 2692 C C . GLU A 1 348 ? -8.289 -13.412 21.959 1.00 73.56 348 GLU A C 1
ATOM 2694 O O . GLU A 1 348 ? -8.165 -12.229 21.652 1.00 73.56 348 GLU A O 1
ATOM 2699 N N . LYS A 1 349 ? -7.424 -14.001 22.794 1.00 63.12 349 LYS A N 1
ATOM 2700 C CA . LYS A 1 349 ? -6.192 -13.332 23.222 1.00 63.12 349 LYS A CA 1
ATOM 2701 C C . LYS A 1 349 ? -5.173 -13.427 22.095 1.00 63.12 349 LYS A C 1
ATOM 2703 O O . LYS A 1 349 ? -4.469 -14.432 21.972 1.00 63.12 349 LYS A O 1
ATOM 2708 N N . THR A 1 350 ? -5.072 -12.379 21.294 1.00 56.16 350 THR A N 1
ATOM 2709 C CA . THR A 1 350 ? -4.046 -12.259 20.261 1.00 56.16 350 THR A CA 1
ATOM 2710 C C . THR A 1 350 ? -2.682 -12.233 20.941 1.00 56.16 350 THR A C 1
ATOM 2712 O O . THR A 1 350 ? -2.393 -11.361 21.761 1.00 56.16 350 THR A O 1
ATOM 2715 N N . LYS A 1 351 ? -1.809 -13.194 20.619 1.00 51.50 351 LYS A N 1
ATOM 2716 C CA . LYS A 1 351 ? -0.377 -12.976 20.846 1.00 51.50 351 LYS A CA 1
ATOM 2717 C C . LYS A 1 351 ? 0.016 -11.816 19.944 1.00 51.50 351 LYS A C 1
ATOM 2719 O O . LYS A 1 351 ? -0.257 -11.878 18.749 1.00 51.50 351 LYS A O 1
ATOM 2724 N N . THR A 1 352 ? 0.622 -10.782 20.517 1.00 48.66 352 THR A N 1
ATOM 2725 C CA . THR A 1 352 ? 1.152 -9.623 19.796 1.00 48.66 352 THR A CA 1
ATOM 2726 C C . THR A 1 352 ? 2.068 -10.135 18.687 1.00 48.66 352 THR A C 1
ATOM 2728 O O . THR A 1 352 ? 3.181 -10.593 18.952 1.00 48.66 352 THR A O 1
ATOM 2731 N N . GLN A 1 353 ? 1.572 -10.168 17.450 1.00 49.00 353 GLN A N 1
ATOM 2732 C CA . GLN A 1 353 ? 2.382 -10.583 16.316 1.00 49.00 353 GLN A CA 1
ATOM 2733 C C . GLN A 1 353 ? 3.408 -9.479 16.070 1.00 49.00 353 GLN A C 1
ATOM 2735 O O . GLN A 1 353 ? 3.058 -8.320 15.871 1.00 49.00 353 GLN A O 1
ATOM 2740 N N . THR A 1 354 ? 4.687 -9.835 16.086 1.00 39.75 354 THR A N 1
ATOM 2741 C CA . THR A 1 354 ? 5.796 -8.890 15.899 1.00 39.75 354 THR A CA 1
ATOM 2742 C C . THR A 1 354 ? 5.964 -8.428 14.448 1.00 39.75 354 THR A C 1
ATOM 2744 O O . THR A 1 354 ? 6.775 -7.546 14.195 1.00 39.75 354 THR A O 1
ATOM 2747 N N . ASN A 1 355 ? 5.204 -8.996 13.502 1.00 44.06 355 ASN A N 1
ATOM 2748 C CA . ASN A 1 355 ? 5.247 -8.695 12.067 1.00 44.06 355 ASN A CA 1
ATOM 2749 C C . ASN A 1 355 ? 3.831 -8.697 11.458 1.00 44.06 355 ASN A C 1
ATOM 2751 O O . ASN A 1 355 ? 3.526 -9.509 10.584 1.00 44.06 355 ASN A O 1
ATOM 2755 N N . LEU A 1 356 ? 2.955 -7.807 11.929 1.00 53.62 356 LEU A N 1
ATOM 2756 C CA . LEU A 1 356 ? 1.633 -7.622 11.326 1.00 53.62 356 LEU A CA 1
ATOM 2757 C C . LEU A 1 356 ? 1.779 -7.133 9.880 1.00 53.62 356 LEU A C 1
ATOM 2759 O O . LEU A 1 356 ? 2.411 -6.113 9.608 1.00 53.62 356 LEU A O 1
ATOM 2763 N N . ARG A 1 357 ? 1.171 -7.863 8.941 1.00 56.31 357 ARG A N 1
ATOM 2764 C CA . ARG A 1 357 ? 1.093 -7.477 7.523 1.00 56.31 357 ARG A CA 1
ATOM 2765 C C . ARG A 1 357 ? 0.053 -6.373 7.262 1.00 56.31 357 ARG A C 1
ATOM 2767 O O . ARG A 1 357 ? 0.024 -5.827 6.161 1.00 56.31 357 ARG A O 1
ATOM 2774 N N . TYR A 1 358 ? -0.720 -5.981 8.283 1.00 62.66 358 TYR A N 1
ATOM 2775 C CA . TYR A 1 358 ? -1.818 -5.000 8.230 1.00 62.66 358 TYR A CA 1
ATOM 2776 C C . TYR A 1 358 ? -2.835 -5.264 7.099 1.00 62.66 358 TYR A C 1
ATOM 2778 O O . TYR A 1 358 ? -3.489 -4.332 6.620 1.00 62.66 358 TYR A O 1
ATOM 2786 N N . ASP A 1 359 ? -2.955 -6.518 6.667 1.00 73.06 359 ASP A N 1
ATOM 2787 C CA . ASP A 1 359 ? -4.005 -7.033 5.797 1.00 73.06 359 ASP A CA 1
ATOM 2788 C C . ASP A 1 359 ? -5.180 -7.516 6.657 1.00 73.06 359 ASP A C 1
ATOM 2790 O O . ASP A 1 359 ? -5.012 -8.229 7.644 1.00 73.06 359 ASP A O 1
ATOM 2794 N N . VAL A 1 360 ? -6.392 -7.091 6.305 1.00 83.25 360 VAL A N 1
ATOM 2795 C CA . VAL A 1 360 ? -7.608 -7.442 7.051 1.00 83.25 360 VAL A CA 1
ATOM 2796 C C . VAL A 1 360 ? -8.023 -8.873 6.719 1.00 83.25 360 VAL A C 1
ATOM 2798 O O . VAL A 1 360 ? -8.480 -9.599 7.595 1.00 83.25 360 VAL A O 1
ATOM 2801 N N . MET A 1 361 ? -7.828 -9.314 5.471 1.00 83.50 361 MET A N 1
ATOM 2802 C CA . MET A 1 361 ? -8.326 -10.608 4.978 1.00 83.50 361 MET A CA 1
ATOM 2803 C C . MET A 1 361 ? -7.755 -11.847 5.678 1.00 83.50 361 MET A C 1
ATOM 2805 O O . MET A 1 361 ? -8.246 -12.957 5.449 1.00 83.50 361 MET A O 1
ATOM 2809 N N . SER A 1 362 ? -6.698 -11.679 6.462 1.00 80.06 362 SER A N 1
ATOM 2810 C CA . SER A 1 362 ? -5.919 -12.758 7.067 1.00 80.06 362 SER A CA 1
ATOM 2811 C C . SER A 1 362 ? -6.191 -12.927 8.563 1.00 80.06 362 SER A C 1
ATOM 2813 O O . SER A 1 362 ? -5.905 -13.991 9.103 1.00 80.06 362 SER A O 1
ATOM 2815 N N . GLU A 1 363 ? -6.777 -11.923 9.222 1.00 83.56 363 GLU A N 1
ATOM 2816 C CA . GLU A 1 363 ? -6.966 -11.905 10.676 1.00 83.56 363 GLU A CA 1
ATOM 2817 C C . GLU A 1 363 ? -8.467 -11.863 11.030 1.00 83.56 363 GLU A C 1
ATOM 2819 O O . GLU A 1 363 ? -9.173 -10.924 10.632 1.00 83.56 363 GLU A O 1
ATOM 2824 N N . PRO A 1 364 ? -8.993 -12.848 11.785 1.00 89.44 364 PRO A N 1
ATOM 2825 C CA . PRO A 1 364 ? -10.408 -12.886 12.146 1.00 89.44 364 PRO A CA 1
ATOM 2826 C C . PRO A 1 364 ? -10.812 -11.683 13.010 1.00 89.44 364 PRO A C 1
ATOM 2828 O O . PRO A 1 364 ? -11.900 -11.138 12.834 1.00 89.44 364 PRO A O 1
ATOM 2831 N N . GLU A 1 365 ? -9.937 -11.203 13.896 1.00 90.38 365 GLU A N 1
ATOM 2832 C CA . GLU A 1 365 ? -10.188 -10.028 14.732 1.00 90.38 365 GLU A CA 1
ATOM 2833 C C . GLU A 1 365 ? -10.358 -8.767 13.864 1.00 90.38 365 GLU A C 1
ATOM 2835 O O . GLU A 1 365 ? -11.281 -7.982 14.082 1.00 90.38 365 GLU A O 1
ATOM 2840 N N . ALA A 1 366 ? -9.532 -8.598 12.824 1.00 91.25 366 ALA A N 1
ATOM 2841 C CA . ALA A 1 366 ? -9.646 -7.476 11.890 1.00 91.25 366 ALA A CA 1
ATOM 2842 C C . ALA A 1 366 ? -10.949 -7.540 11.077 1.00 91.25 366 ALA A C 1
ATOM 2844 O O . ALA A 1 366 ? -11.661 -6.538 10.985 1.00 91.25 366 ALA A O 1
ATOM 2845 N N . LEU A 1 367 ? -11.313 -8.716 10.550 1.00 93.50 367 LEU A N 1
ATOM 2846 C CA . LEU A 1 367 ? -12.583 -8.921 9.838 1.00 93.50 367 LEU A CA 1
ATOM 2847 C C . LEU A 1 367 ? -13.794 -8.636 10.735 1.00 93.50 367 LEU A C 1
ATOM 2849 O O . LEU A 1 367 ? -14.746 -7.988 10.297 1.00 93.50 367 LEU A O 1
ATOM 2853 N N . ALA A 1 368 ? -13.753 -9.067 11.997 1.00 95.25 368 ALA A N 1
ATOM 2854 C CA . ALA A 1 368 ? -14.809 -8.782 12.962 1.00 95.25 368 ALA A CA 1
ATOM 2855 C C . ALA A 1 368 ? -14.954 -7.277 13.233 1.00 95.25 368 ALA A C 1
ATOM 2857 O O . ALA A 1 368 ? -16.076 -6.770 13.278 1.00 95.25 368 ALA A O 1
ATOM 2858 N N . ILE A 1 369 ? -13.840 -6.546 13.353 1.00 95.00 369 ILE A N 1
ATOM 2859 C CA . ILE A 1 369 ? -13.852 -5.085 13.529 1.00 95.00 369 ILE A CA 1
ATOM 2860 C C . ILE A 1 369 ? -14.426 -4.392 12.297 1.00 95.00 369 ILE A C 1
ATOM 2862 O O . ILE A 1 369 ? -15.251 -3.494 12.445 1.00 95.00 369 ILE A O 1
ATOM 2866 N N . VAL A 1 370 ? -14.048 -4.820 11.090 1.00 95.62 370 VAL A N 1
ATOM 2867 C CA . VAL A 1 370 ? -14.632 -4.284 9.852 1.00 95.62 370 VAL A CA 1
ATOM 2868 C C . VAL A 1 370 ? -16.138 -4.535 9.806 1.00 95.62 370 VAL A C 1
ATOM 2870 O O . VAL A 1 370 ? -16.904 -3.618 9.514 1.00 95.62 370 VAL A O 1
ATOM 2873 N N . GLY A 1 371 ? -16.586 -5.746 10.148 1.00 95.44 371 GLY A N 1
ATOM 2874 C CA . GLY A 1 371 ? -18.008 -6.065 10.256 1.00 95.44 371 GLY A CA 1
ATOM 2875 C C . GLY A 1 371 ? -18.737 -5.147 11.241 1.00 95.44 371 GLY A C 1
ATOM 2876 O O . GLY A 1 371 ? -19.755 -4.551 10.886 1.00 95.44 371 GLY A O 1
ATOM 2877 N N . ARG A 1 372 ? -18.179 -4.958 12.447 1.00 95.31 372 ARG A N 1
ATOM 2878 C CA . ARG A 1 372 ? -18.733 -4.033 13.446 1.00 95.31 372 ARG A CA 1
ATOM 2879 C C . ARG A 1 372 ? -18.754 -2.584 12.957 1.00 95.31 372 ARG A C 1
ATOM 2881 O O . ARG A 1 372 ? -19.731 -1.884 13.200 1.00 95.31 372 ARG A O 1
ATOM 2888 N N . LEU A 1 373 ? -17.724 -2.142 12.238 1.00 94.88 373 LEU A N 1
ATOM 2889 C CA . LEU A 1 373 ? -17.641 -0.795 11.675 1.00 94.88 373 LEU A CA 1
ATOM 2890 C C . LEU A 1 373 ? -18.787 -0.515 10.689 1.00 94.88 373 LEU A C 1
ATOM 2892 O O . LEU A 1 373 ? -19.421 0.533 10.779 1.00 94.88 373 LEU A O 1
ATOM 2896 N N . TYR A 1 374 ? -19.112 -1.462 9.802 1.00 94.50 374 TYR A N 1
ATOM 2897 C CA . TYR A 1 374 ? -20.250 -1.315 8.883 1.00 94.50 374 TYR A CA 1
ATOM 2898 C C . TYR A 1 374 ? -21.610 -1.347 9.588 1.00 94.50 374 TYR A C 1
ATOM 2900 O O . TYR A 1 374 ? -22.535 -0.682 9.129 1.00 94.50 374 TYR A O 1
ATOM 2908 N N . LEU A 1 375 ? -21.749 -2.094 10.687 1.00 93.31 375 LEU A N 1
ATOM 2909 C CA . LEU A 1 375 ? -22.983 -2.093 11.482 1.00 93.31 375 LEU A CA 1
ATOM 2910 C C . LEU A 1 375 ? -23.127 -0.826 12.339 1.00 93.31 375 LEU A C 1
ATOM 2912 O O . LEU A 1 375 ? -24.245 -0.376 12.576 1.00 93.31 375 LEU A O 1
ATOM 2916 N N . ALA A 1 376 ? -22.015 -0.226 12.772 1.00 92.75 376 ALA A N 1
ATOM 2917 C CA . ALA A 1 376 ? -22.023 1.012 13.546 1.00 92.75 376 ALA A CA 1
ATOM 2918 C C . ALA A 1 376 ? -22.561 2.209 12.744 1.00 92.75 376 ALA A C 1
ATOM 2920 O O . ALA A 1 376 ? -23.107 3.137 13.333 1.00 92.75 376 ALA A O 1
ATOM 2921 N N . ALA A 1 377 ? -22.453 2.187 11.413 1.00 84.62 377 ALA A N 1
ATOM 2922 C CA . ALA A 1 377 ? -22.896 3.279 10.545 1.00 84.62 377 ALA A CA 1
ATOM 2923 C C . ALA A 1 377 ? -24.372 3.683 10.756 1.00 84.62 377 ALA A C 1
ATOM 2925 O O . ALA A 1 377 ? -24.703 4.858 10.629 1.00 84.62 377 ALA A O 1
ATOM 2926 N N . ASP A 1 378 ? -25.239 2.737 11.134 1.00 84.31 378 ASP A N 1
ATOM 2927 C CA . ASP A 1 378 ? -26.671 2.982 11.368 1.00 84.31 378 ASP A CA 1
ATOM 2928 C C . ASP A 1 378 ? -26.997 3.403 12.820 1.00 84.31 378 ASP A C 1
ATOM 2930 O O . ASP A 1 378 ? -28.155 3.665 13.158 1.00 84.31 378 ASP A O 1
ATOM 2934 N N . LEU A 1 379 ? -25.995 3.449 13.705 1.00 89.50 379 LEU A N 1
ATOM 2935 C CA . LEU A 1 379 ? -26.155 3.756 15.128 1.00 89.50 379 LEU A CA 1
ATOM 2936 C C . LEU A 1 379 ? -25.973 5.251 15.425 1.00 89.50 379 LEU A C 1
ATOM 2938 O O . LEU A 1 379 ? -25.275 5.973 14.716 1.00 89.50 379 LEU A O 1
ATOM 2942 N N . GLY A 1 380 ? -26.556 5.717 16.535 1.00 90.38 380 GLY A N 1
ATOM 2943 C CA . GLY A 1 380 ? -26.264 7.052 17.066 1.00 90.38 380 GLY A CA 1
ATOM 2944 C C . GLY A 1 380 ? -24.842 7.140 17.651 1.00 90.38 380 GLY A C 1
ATOM 2945 O O . GLY A 1 380 ? -24.294 6.115 18.048 1.00 90.38 380 GLY A O 1
ATOM 2946 N N . PRO A 1 381 ? -24.243 8.339 17.798 1.00 90.12 381 PRO A N 1
ATOM 2947 C CA . PRO A 1 381 ? -22.824 8.490 18.162 1.00 90.12 381 PRO A CA 1
ATOM 2948 C C . PRO A 1 381 ? -22.393 7.772 19.454 1.00 90.12 381 PRO A C 1
ATOM 2950 O O . PRO A 1 381 ? -21.317 7.183 19.529 1.00 90.12 381 PRO A O 1
ATOM 2953 N N . ILE A 1 382 ? -23.237 7.783 20.490 1.00 93.62 382 ILE A N 1
ATOM 2954 C CA . ILE A 1 382 ? -22.932 7.095 21.757 1.00 93.62 382 ILE A CA 1
ATOM 2955 C C . ILE A 1 382 ? -22.939 5.575 21.587 1.00 93.62 382 ILE A C 1
ATOM 2957 O O . ILE A 1 382 ? -22.091 4.891 22.159 1.00 93.62 382 ILE A O 1
ATOM 2961 N N . ASP A 1 383 ? -23.861 5.061 20.779 1.00 93.69 383 ASP A N 1
ATOM 2962 C CA . ASP A 1 383 ? -23.975 3.633 20.502 1.00 93.69 383 ASP A CA 1
ATOM 2963 C C . ASP A 1 383 ? -22.851 3.177 19.559 1.00 93.69 383 ASP A C 1
ATOM 2965 O O . ASP A 1 383 ? -22.267 2.123 19.789 1.00 93.69 383 ASP A O 1
ATOM 2969 N N . GLN A 1 384 ? -22.459 4.008 18.581 1.00 92.94 384 GLN A N 1
ATOM 2970 C CA . GLN A 1 384 ? -21.260 3.803 17.756 1.00 92.94 384 GLN A CA 1
ATOM 2971 C C . GLN A 1 384 ? -20.011 3.643 18.625 1.00 92.94 384 GLN A C 1
ATOM 2973 O O . GLN A 1 384 ? -19.272 2.668 18.487 1.00 92.94 384 GLN A O 1
ATOM 2978 N N . PHE A 1 385 ? -19.789 4.584 19.549 1.00 95.56 385 PHE A N 1
ATOM 2979 C CA . PHE A 1 385 ? -18.656 4.525 20.464 1.00 95.56 385 PHE A CA 1
ATOM 2980 C C . PHE A 1 385 ? -18.698 3.259 21.322 1.00 95.56 385 PHE A C 1
ATOM 2982 O O . PHE A 1 385 ? -17.711 2.530 21.378 1.00 95.56 385 PHE A O 1
ATOM 2989 N N . ALA A 1 386 ? -19.843 2.961 21.944 1.00 93.44 386 ALA A N 1
ATOM 2990 C CA . ALA A 1 386 ? -20.005 1.774 22.779 1.00 93.44 386 ALA A CA 1
ATOM 2991 C C . ALA A 1 386 ? -19.759 0.467 22.008 1.00 93.44 386 ALA A C 1
ATOM 2993 O O . ALA A 1 386 ? -19.212 -0.476 22.574 1.00 93.44 386 ALA A O 1
ATOM 2994 N N . TYR A 1 387 ? -20.128 0.421 20.726 1.00 92.31 387 TYR A N 1
ATOM 2995 C CA . TYR A 1 387 ? -19.993 -0.766 19.886 1.00 92.31 387 TYR A CA 1
ATOM 2996 C C . TYR A 1 387 ? -18.556 -1.018 19.401 1.00 92.31 387 TYR A C 1
ATOM 2998 O O . TYR A 1 387 ? -18.146 -2.168 19.225 1.00 92.31 387 TYR A O 1
ATOM 3006 N N . LEU A 1 388 ? -17.776 0.049 19.200 1.00 95.00 388 LEU A N 1
ATOM 3007 C CA . LEU A 1 388 ? -16.426 -0.030 18.632 1.00 95.00 388 LEU A CA 1
ATOM 3008 C C . LEU A 1 388 ? -15.310 0.006 19.685 1.00 95.00 388 LEU A C 1
ATOM 3010 O O . LEU A 1 388 ? -14.257 -0.589 19.461 1.00 95.00 388 LEU A O 1
ATOM 3014 N N . VAL A 1 389 ? -15.517 0.675 20.825 1.00 95.25 389 VAL A N 1
ATOM 3015 C CA . VAL A 1 389 ? -14.440 0.970 21.788 1.00 95.25 389 VAL A CA 1
ATOM 3016 C C . VAL A 1 389 ? -13.761 -0.276 22.356 1.00 95.25 389 VAL A C 1
ATOM 3018 O O . VAL A 1 389 ? -12.537 -0.308 22.429 1.00 95.25 389 VAL A O 1
ATOM 3021 N N . GLU A 1 390 ? -14.530 -1.317 22.684 1.00 91.00 390 GLU A N 1
ATOM 3022 C CA . GLU A 1 390 ? -13.999 -2.581 23.217 1.00 91.00 390 GLU A CA 1
ATOM 3023 C C . GLU A 1 390 ? -12.997 -3.214 22.243 1.00 91.00 390 GLU A C 1
ATOM 3025 O O . GLU A 1 390 ? -11.933 -3.690 22.638 1.00 91.00 390 GLU A O 1
ATOM 3030 N N . ALA A 1 391 ? -13.312 -3.176 20.947 1.00 90.25 391 ALA A N 1
ATOM 3031 C CA . ALA A 1 391 ? -12.464 -3.768 19.926 1.00 90.25 391 ALA A CA 1
ATOM 3032 C C . ALA A 1 391 ? -11.189 -2.943 19.692 1.00 90.25 391 ALA A C 1
ATOM 3034 O O . ALA A 1 391 ? -10.120 -3.512 19.487 1.00 90.25 391 ALA A O 1
ATOM 3035 N N . VAL A 1 392 ? -11.287 -1.610 19.767 1.00 92.88 392 VAL A N 1
ATOM 3036 C CA . VAL A 1 392 ? -10.131 -0.704 19.673 1.00 92.88 392 VAL A CA 1
ATOM 3037 C C . VAL A 1 392 ? -9.188 -0.868 20.866 1.00 92.88 392 VAL A C 1
ATOM 3039 O O . VAL A 1 392 ? -7.973 -0.885 20.681 1.00 92.88 392 VAL A O 1
ATOM 3042 N N . GLU A 1 393 ? -9.735 -1.013 22.073 1.00 90.69 393 GLU A N 1
ATOM 3043 C CA . GLU A 1 393 ? -8.959 -1.231 23.296 1.00 90.69 393 GLU A CA 1
ATOM 3044 C C . GLU A 1 393 ? -8.216 -2.572 23.265 1.00 90.69 393 GLU A C 1
ATOM 3046 O O . GLU A 1 393 ? -7.017 -2.627 23.548 1.00 90.69 393 GLU A O 1
ATOM 3051 N N . ALA A 1 394 ? -8.922 -3.654 22.926 1.00 86.31 394 ALA A N 1
ATOM 3052 C CA . ALA A 1 394 ? -8.370 -5.003 22.976 1.00 86.31 394 ALA A CA 1
ATOM 3053 C C . ALA A 1 394 ? -7.444 -5.321 21.789 1.00 86.31 394 ALA A C 1
ATOM 3055 O O . ALA A 1 394 ? -6.473 -6.061 21.954 1.00 86.31 394 ALA A O 1
ATOM 3056 N N . HIS A 1 395 ? -7.722 -4.755 20.607 1.00 88.56 395 HIS A N 1
ATOM 3057 C CA . HIS A 1 395 ? -7.061 -5.109 19.344 1.00 88.56 395 HIS A CA 1
ATOM 3058 C C . HIS A 1 395 ? -6.625 -3.876 18.534 1.00 88.56 395 HIS A C 1
ATOM 3060 O O . HIS A 1 395 ? -7.048 -3.706 17.384 1.00 88.56 395 HIS A O 1
ATOM 3066 N N . PRO A 1 396 ? -5.745 -3.011 19.076 1.00 89.25 396 PRO A N 1
ATOM 3067 C CA . PRO A 1 396 ? -5.412 -1.726 18.462 1.00 89.25 396 PRO A CA 1
ATOM 3068 C C . PRO A 1 396 ? -4.810 -1.853 17.056 1.00 89.25 396 PRO A C 1
ATOM 3070 O O . PRO A 1 396 ? -5.107 -1.028 16.196 1.00 89.25 396 PRO A O 1
ATOM 3073 N N . ALA A 1 397 ? -4.010 -2.886 16.776 1.00 87.12 397 ALA A N 1
ATOM 3074 C CA . ALA A 1 397 ? -3.421 -3.071 15.448 1.00 87.12 397 ALA A CA 1
ATOM 3075 C C . ALA A 1 397 ? -4.433 -3.546 14.392 1.00 87.12 397 ALA A C 1
ATOM 3077 O O . ALA A 1 397 ? -4.465 -3.014 13.280 1.00 87.12 397 ALA A O 1
ATOM 3078 N N . CYS A 1 398 ? -5.298 -4.500 14.751 1.00 89.50 398 CYS A N 1
ATOM 3079 C CA . CYS A 1 398 ? -6.378 -4.976 13.883 1.00 89.50 398 CYS A CA 1
ATOM 3080 C C . CYS A 1 398 ? -7.389 -3.855 13.606 1.00 89.50 398 CYS A C 1
ATOM 3082 O O . CYS A 1 398 ? -7.826 -3.682 12.469 1.00 89.50 398 CYS A O 1
ATOM 3084 N N . ALA A 1 399 ? -7.706 -3.048 14.624 1.00 92.56 399 ALA A N 1
ATOM 3085 C CA . ALA A 1 399 ? -8.563 -1.878 14.476 1.00 92.56 399 ALA A CA 1
ATOM 3086 C C . ALA A 1 399 ? -7.935 -0.805 13.577 1.00 92.56 399 ALA A C 1
ATOM 3088 O O . ALA A 1 399 ? -8.611 -0.284 12.690 1.00 92.56 399 ALA A O 1
ATOM 3089 N N . ALA A 1 400 ? -6.636 -0.527 13.729 1.00 91.50 400 ALA A N 1
ATOM 3090 C CA . ALA A 1 400 ? -5.928 0.398 12.849 1.00 91.50 400 ALA A CA 1
ATOM 3091 C C . ALA A 1 400 ? -5.951 -0.066 11.382 1.00 91.50 400 ALA A C 1
ATOM 3093 O O . ALA A 1 400 ? -6.177 0.750 10.488 1.00 91.50 400 ALA A O 1
ATOM 3094 N N . ALA A 1 401 ? -5.759 -1.367 11.127 1.00 89.50 401 ALA A N 1
ATOM 3095 C CA . ALA A 1 401 ? -5.849 -1.946 9.785 1.00 89.50 401 ALA A CA 1
ATOM 3096 C C . ALA A 1 401 ? -7.266 -1.816 9.201 1.00 89.50 401 ALA A C 1
ATOM 3098 O O . ALA A 1 401 ? -7.425 -1.306 8.091 1.00 89.50 401 ALA A O 1
ATOM 3099 N N . ALA A 1 402 ? -8.289 -2.193 9.976 1.00 92.38 402 ALA A N 1
ATOM 3100 C CA . ALA A 1 402 ? -9.693 -2.069 9.592 1.00 92.38 402 ALA A CA 1
ATOM 3101 C C . ALA A 1 402 ? -10.051 -0.624 9.216 1.00 92.38 402 ALA A C 1
ATOM 3103 O O . ALA A 1 402 ? -10.626 -0.373 8.160 1.00 92.38 402 ALA A O 1
ATOM 3104 N N . PHE A 1 403 ? -9.659 0.341 10.049 1.00 92.69 403 PHE A N 1
ATOM 3105 C CA . PHE A 1 403 ? -10.003 1.744 9.846 1.00 92.69 403 PHE A CA 1
ATOM 3106 C C . PHE A 1 403 ? -9.249 2.324 8.643 1.00 92.69 403 PHE A C 1
ATOM 3108 O O . PHE A 1 403 ? -9.844 2.972 7.788 1.00 92.69 403 PHE A O 1
ATOM 3115 N N . LYS A 1 404 ? -7.951 2.034 8.517 1.00 89.81 404 LYS A N 1
ATOM 3116 C CA . LYS A 1 404 ? -7.133 2.459 7.373 1.00 89.81 404 LYS A CA 1
ATOM 3117 C C . LYS A 1 404 ? -7.674 1.953 6.030 1.00 89.81 404 LYS A C 1
ATOM 3119 O O . LYS A 1 404 ? -7.559 2.666 5.037 1.00 89.81 404 LYS A O 1
ATOM 3124 N N . ASN A 1 405 ? -8.203 0.730 5.988 1.00 90.06 405 ASN A N 1
ATOM 3125 C CA . ASN A 1 405 ? -8.607 0.067 4.748 1.00 90.06 405 ASN A CA 1
ATOM 3126 C C . ASN A 1 405 ? -10.104 0.234 4.402 1.00 90.06 405 ASN A C 1
ATOM 3128 O O . ASN A 1 405 ? -10.479 -0.053 3.266 1.00 90.06 405 ASN A O 1
ATOM 3132 N N . HIS A 1 406 ? -10.953 0.693 5.335 1.00 92.69 406 HIS A N 1
ATOM 3133 C CA . HIS A 1 406 ? -12.408 0.857 5.149 1.00 92.69 406 HIS A CA 1
ATOM 3134 C C . HIS A 1 406 ? -12.888 2.301 5.354 1.00 92.69 406 HIS A C 1
ATOM 3136 O O . HIS A 1 406 ? -13.800 2.598 6.131 1.00 92.69 406 HIS A O 1
ATOM 3142 N N . THR A 1 407 ? -12.285 3.203 4.590 1.00 89.31 407 THR A N 1
ATOM 3143 C CA . THR A 1 407 ? -12.564 4.644 4.545 1.00 89.31 407 THR A CA 1
ATOM 3144 C C . THR A 1 407 ? -14.036 5.009 4.297 1.00 89.31 407 THR A C 1
ATOM 3146 O O . THR A 1 407 ? -14.564 5.950 4.898 1.00 89.31 407 THR A O 1
ATOM 3149 N N . GLY A 1 408 ? -14.739 4.239 3.460 1.00 87.88 408 GLY A N 1
ATOM 3150 C CA . GLY A 1 408 ? -16.153 4.464 3.162 1.00 87.88 408 GLY A CA 1
ATOM 3151 C C . GLY A 1 408 ? -17.059 4.236 4.374 1.00 87.88 408 GLY A C 1
ATOM 3152 O O . GLY A 1 408 ? -18.017 4.979 4.567 1.00 87.88 408 GLY A O 1
ATOM 3153 N N . ALA A 1 409 ? -16.734 3.255 5.221 1.00 90.00 409 ALA A N 1
ATOM 3154 C CA . ALA A 1 409 ? -17.474 3.004 6.458 1.00 90.00 409 ALA A CA 1
ATOM 3155 C C . ALA A 1 409 ? -17.147 4.051 7.532 1.00 90.00 409 ALA A C 1
ATOM 3157 O O . ALA A 1 409 ? -18.045 4.523 8.224 1.00 90.00 409 ALA A O 1
ATOM 3158 N N . LEU A 1 410 ? -15.877 4.469 7.625 1.00 90.38 410 LEU A N 1
ATOM 3159 C CA . LEU A 1 410 ? -15.455 5.533 8.542 1.00 90.38 410 LEU A CA 1
ATOM 3160 C C . LEU A 1 410 ? -16.181 6.855 8.298 1.00 90.38 410 LEU A C 1
ATOM 3162 O O . LEU A 1 410 ? -16.467 7.569 9.251 1.00 90.38 410 LEU A O 1
ATOM 3166 N N . SER A 1 411 ? -16.513 7.163 7.044 1.00 89.25 411 SER A N 1
ATOM 3167 C CA . SER A 1 411 ? -17.223 8.399 6.688 1.00 89.25 411 SER A CA 1
ATOM 3168 C C . SER A 1 411 ? -18.647 8.474 7.267 1.00 89.25 411 SER A C 1
ATOM 3170 O O . SER A 1 411 ? -19.231 9.553 7.302 1.00 89.25 411 SER A O 1
ATOM 3172 N N . ALA A 1 412 ? -19.211 7.346 7.717 1.00 89.94 412 ALA A N 1
ATOM 3173 C CA . ALA A 1 412 ? -20.509 7.283 8.395 1.00 89.94 412 ALA A CA 1
ATOM 3174 C C . ALA A 1 412 ? -20.404 7.353 9.934 1.00 89.94 412 ALA A C 1
ATOM 3176 O O . ALA A 1 412 ? -21.421 7.444 10.623 1.00 89.94 412 ALA A O 1
ATOM 3177 N N . VAL A 1 413 ? -19.189 7.302 10.487 1.00 92.88 413 VAL A N 1
ATOM 3178 C CA . VAL A 1 413 ? -18.946 7.430 11.928 1.00 92.88 413 VAL A CA 1
ATOM 3179 C C . VAL A 1 413 ? -18.882 8.910 12.297 1.00 92.88 413 VAL A C 1
ATOM 3181 O O . VAL A 1 413 ? -18.249 9.705 11.605 1.00 92.88 413 VAL A O 1
ATOM 3184 N N . ASP A 1 414 ? -19.517 9.287 13.408 1.00 93.06 414 ASP A N 1
ATOM 3185 C CA . ASP A 1 414 ? -19.477 10.664 13.908 1.00 93.06 414 ASP A CA 1
ATOM 3186 C C . ASP A 1 414 ? -18.030 11.124 14.175 1.00 93.06 414 ASP A C 1
ATOM 3188 O O . ASP A 1 414 ? -17.235 10.408 14.789 1.00 93.06 414 ASP A O 1
ATOM 3192 N N . GLU A 1 415 ? -17.677 12.342 13.751 1.00 93.25 415 GLU A N 1
ATOM 3193 C CA . GLU A 1 415 ? -16.307 12.860 13.882 1.00 93.25 415 GLU A CA 1
ATOM 3194 C C . GLU A 1 415 ? -15.800 12.860 15.325 1.00 93.25 415 GLU A C 1
ATOM 3196 O O . GLU A 1 415 ? -14.616 12.618 15.576 1.00 93.25 415 GLU A O 1
ATOM 3201 N N . ARG A 1 416 ? -16.681 13.119 16.301 1.00 93.88 416 ARG A N 1
ATOM 3202 C CA . ARG A 1 416 ? -16.287 13.127 17.711 1.00 93.88 416 ARG A CA 1
ATOM 3203 C C . ARG A 1 416 ? -15.937 11.719 18.168 1.00 93.88 416 ARG A C 1
ATOM 3205 O O . ARG A 1 416 ? -14.945 11.549 18.876 1.00 93.88 416 ARG A O 1
ATOM 3212 N N . VAL A 1 417 ? -16.716 10.729 17.732 1.00 95.25 417 VAL A N 1
ATOM 3213 C CA . VAL A 1 417 ? -16.453 9.306 17.981 1.00 95.25 417 VAL A CA 1
ATOM 3214 C C . VAL A 1 417 ? -15.142 8.898 17.321 1.00 95.25 417 VAL A C 1
ATOM 3216 O O . VAL A 1 417 ? -14.308 8.277 17.972 1.00 95.25 417 VAL A O 1
ATOM 3219 N N . LEU A 1 418 ? -14.901 9.314 16.078 1.00 94.56 418 LEU A N 1
ATOM 3220 C CA . LEU A 1 418 ? -13.669 8.996 15.363 1.00 94.56 418 LEU A CA 1
ATOM 3221 C C . LEU A 1 418 ? -12.425 9.515 16.097 1.00 94.56 418 LEU A C 1
ATOM 3223 O O . LEU A 1 418 ? -11.466 8.769 16.289 1.00 94.56 418 LEU A O 1
ATOM 3227 N N . ARG A 1 419 ? -12.453 10.763 16.584 1.00 95.25 419 ARG A N 1
ATOM 3228 C CA . ARG A 1 419 ? -11.355 11.334 17.388 1.00 95.25 419 ARG A CA 1
ATOM 3229 C C . ARG A 1 419 ? -11.151 10.592 18.707 1.00 95.25 419 ARG A C 1
ATOM 3231 O O . ARG A 1 419 ? -10.007 10.327 19.069 1.00 95.25 419 ARG A O 1
ATOM 3238 N N . ALA A 1 420 ? -12.237 10.231 19.392 1.00 96.50 420 ALA A N 1
ATOM 3239 C CA . ALA A 1 420 ? -12.168 9.437 20.616 1.00 96.50 420 ALA A CA 1
ATOM 3240 C C . ALA A 1 420 ? -11.505 8.073 20.363 1.00 96.50 420 ALA A C 1
ATOM 3242 O O . ALA A 1 420 ? -10.579 7.694 21.077 1.00 96.50 420 ALA A O 1
ATOM 3243 N N . LEU A 1 421 ? -11.921 7.363 19.309 1.00 96.69 421 LEU A N 1
ATOM 3244 C CA . LEU A 1 421 ? -11.351 6.066 18.942 1.00 96.69 421 LEU A CA 1
ATOM 3245 C C . LEU A 1 421 ? -9.877 6.182 18.534 1.00 96.69 421 LEU A C 1
ATOM 3247 O O . LEU A 1 421 ? -9.089 5.330 18.926 1.00 96.69 421 LEU A O 1
ATOM 3251 N N . VAL A 1 422 ? -9.474 7.245 17.826 1.00 96.19 422 VAL A N 1
ATOM 3252 C CA . VAL A 1 422 ? -8.056 7.495 17.514 1.00 96.19 422 VAL A CA 1
ATOM 3253 C C . VAL A 1 422 ? -7.237 7.724 18.786 1.00 96.19 422 VAL A C 1
ATOM 3255 O O . VAL A 1 422 ? -6.180 7.115 18.936 1.00 96.19 422 VAL A O 1
ATOM 3258 N N . ARG A 1 423 ? -7.706 8.555 19.730 1.00 96.44 423 ARG A N 1
ATOM 3259 C CA . ARG A 1 423 ? -6.990 8.777 21.001 1.00 96.44 423 ARG A CA 1
ATOM 3260 C C . ARG A 1 423 ? -6.858 7.488 21.815 1.00 96.44 423 ARG A C 1
ATOM 3262 O O . ARG A 1 423 ? -5.768 7.196 22.304 1.00 96.44 423 ARG A O 1
ATOM 3269 N N . ILE A 1 424 ? -7.919 6.686 21.898 1.00 96.88 424 ILE A N 1
ATOM 3270 C CA . ILE A 1 424 ? -7.895 5.374 22.568 1.00 96.88 424 ILE A CA 1
ATOM 3271 C C . ILE A 1 424 ? -6.943 4.413 21.844 1.00 96.88 424 ILE A C 1
ATOM 3273 O O . ILE A 1 424 ? -6.119 3.773 22.491 1.00 96.88 424 ILE A O 1
ATOM 3277 N N . GLY A 1 425 ? -6.988 4.362 20.512 1.00 95.06 425 GLY A N 1
ATOM 3278 C CA . GLY A 1 425 ? -6.110 3.531 19.690 1.00 95.06 425 GLY A CA 1
ATOM 3279 C C . GLY A 1 425 ? -4.627 3.854 19.881 1.00 95.06 425 GLY A C 1
ATOM 3280 O O . GLY A 1 425 ? -3.822 2.945 20.073 1.00 95.06 425 GLY A O 1
ATOM 3281 N N . LEU A 1 426 ? -4.268 5.143 19.941 1.00 95.19 426 LEU A N 1
ATOM 3282 C CA . LEU A 1 426 ? -2.903 5.589 20.248 1.00 95.19 426 LEU A CA 1
ATOM 3283 C C . LEU A 1 426 ? -2.456 5.167 21.655 1.00 95.19 426 LEU A C 1
ATOM 3285 O O . LEU A 1 426 ? -1.330 4.699 21.826 1.00 95.19 426 LEU A O 1
ATOM 3289 N N . HIS A 1 427 ? -3.341 5.258 22.652 1.00 94.75 427 HIS A N 1
ATOM 3290 C CA . HIS A 1 427 ? -3.079 4.700 23.981 1.00 94.75 427 HIS A CA 1
ATOM 3291 C C . HIS A 1 427 ? -2.946 3.166 23.960 1.00 94.75 427 HIS A C 1
ATOM 3293 O O . HIS A 1 427 ? -2.185 2.610 24.753 1.00 94.75 427 HIS A O 1
ATOM 3299 N N . GLY A 1 428 ? -3.643 2.485 23.046 1.00 91.38 428 GLY A N 1
ATOM 3300 C CA . GLY A 1 428 ? -3.571 1.037 22.838 1.00 91.38 428 GLY A CA 1
ATOM 3301 C C . GLY A 1 428 ? -2.222 0.575 22.284 1.00 91.38 428 GLY A C 1
ATOM 3302 O O . GLY A 1 428 ? -1.817 -0.556 22.535 1.00 91.38 428 GLY A O 1
ATOM 3303 N N . CYS A 1 429 ? -1.477 1.462 21.620 1.00 91.44 429 CYS A N 1
ATOM 3304 C CA . CYS A 1 429 ? -0.113 1.203 21.148 1.00 91.44 429 CYS A CA 1
ATOM 3305 C C . CYS A 1 429 ? 0.953 1.259 22.262 1.00 91.44 429 CYS A C 1
ATOM 3307 O O . CYS A 1 429 ? 2.146 1.154 21.973 1.00 91.44 429 CYS A O 1
ATOM 3309 N N . VAL A 1 430 ? 0.562 1.458 23.526 1.00 90.38 430 VAL A N 1
ATOM 3310 C CA . VAL A 1 430 ? 1.480 1.454 24.673 1.00 90.38 430 VAL A CA 1
ATOM 3311 C C . VAL A 1 430 ? 1.476 0.082 25.346 1.00 90.38 430 VAL A C 1
ATOM 3313 O O . VAL A 1 430 ? 0.435 -0.410 25.788 1.00 90.38 430 VAL A O 1
ATOM 3316 N N . PHE A 1 431 ? 2.664 -0.504 25.485 1.00 87.25 431 PHE A N 1
ATOM 3317 C CA . PHE A 1 431 ? 2.893 -1.827 26.062 1.00 87.25 431 PHE A CA 1
ATOM 3318 C C . PHE A 1 431 ? 3.771 -1.753 27.311 1.00 87.25 431 PHE A C 1
ATOM 3320 O O . PHE A 1 431 ? 4.748 -1.002 27.354 1.00 87.25 431 PHE A O 1
ATOM 3327 N N . THR A 1 432 ? 3.456 -2.564 28.321 1.00 87.00 432 THR A N 1
ATOM 3328 C CA . THR A 1 432 ? 4.316 -2.735 29.500 1.00 87.00 432 THR A CA 1
ATOM 3329 C C . THR A 1 432 ? 5.550 -3.544 29.124 1.00 87.00 432 THR A C 1
ATOM 3331 O O . THR A 1 432 ? 5.452 -4.578 28.462 1.00 87.00 432 THR A O 1
ATOM 3334 N N . ARG A 1 433 ? 6.728 -3.087 29.551 1.00 78.88 433 ARG A N 1
ATOM 3335 C CA . ARG A 1 433 ? 8.001 -3.726 29.216 1.00 78.88 433 ARG A CA 1
ATOM 3336 C C . ARG A 1 433 ? 8.654 -4.348 30.443 1.00 78.88 433 ARG A C 1
ATOM 3338 O O . ARG A 1 433 ? 8.857 -3.659 31.436 1.00 78.88 433 ARG A O 1
ATOM 3345 N N . SER A 1 434 ? 9.113 -5.596 30.361 1.00 74.81 434 SER A N 1
ATOM 3346 C CA . SER A 1 434 ? 9.984 -6.164 31.402 1.00 74.81 434 SER A CA 1
ATOM 3347 C C . SER A 1 434 ? 11.336 -5.434 31.443 1.00 74.81 434 SER A C 1
ATOM 3349 O O . SER A 1 434 ? 11.989 -5.274 30.407 1.00 74.81 434 SER A O 1
ATOM 3351 N N . GLN A 1 435 ? 11.765 -4.971 32.621 1.00 68.06 435 GLN A N 1
ATOM 3352 C CA . GLN A 1 435 ? 13.012 -4.204 32.772 1.00 68.06 435 GLN A CA 1
ATOM 3353 C C . GLN A 1 435 ? 14.253 -5.083 32.545 1.00 68.06 435 GLN A C 1
ATOM 3355 O O . GLN A 1 435 ? 15.242 -4.626 31.968 1.00 68.06 435 GLN A O 1
ATOM 3360 N N . HIS A 1 436 ? 14.192 -6.348 32.969 1.00 70.06 436 HIS A N 1
ATOM 3361 C CA . HIS A 1 436 ? 15.202 -7.379 32.730 1.00 70.06 436 HIS A CA 1
ATOM 3362 C C . HIS A 1 436 ? 14.582 -8.781 32.838 1.00 70.06 436 HIS A C 1
ATOM 3364 O O . HIS A 1 436 ? 13.476 -8.940 33.345 1.00 70.06 436 HIS A O 1
ATOM 3370 N N . TYR A 1 437 ? 15.298 -9.809 32.370 1.00 64.50 437 TYR A N 1
ATOM 3371 C CA . TYR A 1 437 ? 14.804 -11.196 32.347 1.00 64.50 437 TYR A CA 1
ATOM 3372 C C . TYR A 1 437 ? 14.481 -11.754 33.747 1.00 64.50 437 TYR A C 1
ATOM 3374 O O . TYR A 1 437 ? 13.606 -12.596 33.892 1.00 64.50 437 TYR A O 1
ATOM 3382 N N . GLU A 1 438 ? 15.175 -11.263 34.778 1.00 70.19 438 GLU A N 1
ATOM 3383 C CA . GLU A 1 438 ? 15.007 -11.680 36.181 1.00 70.19 438 GLU A CA 1
ATOM 3384 C C . GLU A 1 438 ? 14.064 -10.759 36.985 1.00 70.19 438 GLU A C 1
ATOM 3386 O O . GLU A 1 438 ? 14.160 -10.690 38.208 1.00 70.19 438 GLU A O 1
ATOM 3391 N N . GLU A 1 439 ? 13.228 -9.951 36.320 1.00 77.06 439 GLU A N 1
ATOM 3392 C CA . GLU A 1 439 ? 12.308 -9.047 37.021 1.00 77.06 439 GLU A CA 1
ATOM 3393 C C . GLU A 1 439 ? 11.287 -9.852 37.831 1.00 77.06 439 GLU A C 1
ATOM 3395 O O . GLU A 1 439 ? 10.782 -10.877 37.373 1.00 77.06 439 GLU A O 1
ATOM 3400 N N . ALA A 1 440 ? 10.995 -9.387 39.046 1.00 77.81 440 ALA A N 1
ATOM 3401 C CA . ALA A 1 440 ? 9.966 -9.994 39.869 1.00 77.81 440 ALA A CA 1
ATOM 3402 C C . ALA A 1 440 ? 8.582 -9.801 39.218 1.00 77.81 440 ALA A C 1
ATOM 3404 O O . ALA A 1 440 ? 8.250 -8.717 38.733 1.00 77.81 440 ALA A O 1
ATOM 3405 N N . GLU A 1 441 ? 7.787 -10.871 39.187 1.00 75.88 441 GLU A N 1
ATOM 3406 C CA . GLU A 1 441 ? 6.487 -10.912 38.502 1.00 75.88 441 GLU A CA 1
ATOM 3407 C C . GLU A 1 441 ? 5.518 -9.841 39.039 1.00 75.88 441 GLU A C 1
ATOM 3409 O O . GLU A 1 441 ? 4.801 -9.208 38.267 1.00 75.88 441 GLU A O 1
ATOM 3414 N N . ASP A 1 442 ? 5.597 -9.528 40.336 1.00 83.94 442 ASP A N 1
ATOM 3415 C CA . ASP A 1 442 ? 4.806 -8.487 41.000 1.00 83.94 442 ASP A CA 1
ATOM 3416 C C . ASP A 1 442 ? 5.089 -7.071 40.463 1.00 83.94 442 ASP A C 1
ATOM 3418 O O . ASP A 1 442 ? 4.166 -6.279 40.269 1.00 83.94 442 ASP A O 1
ATOM 3422 N N . ALA A 1 443 ? 6.349 -6.742 40.170 1.00 82.81 443 ALA A N 1
ATOM 3423 C CA . ALA A 1 443 ? 6.737 -5.442 39.625 1.00 82.81 443 ALA A CA 1
ATOM 3424 C C . ALA A 1 443 ? 6.233 -5.239 38.186 1.00 82.81 443 ALA A C 1
ATOM 3426 O O . ALA A 1 443 ? 5.835 -4.128 37.815 1.00 82.81 443 ALA A O 1
ATOM 3427 N N . PHE A 1 444 ? 6.206 -6.304 37.381 1.00 85.12 444 PHE A N 1
ATOM 3428 C CA . PHE A 1 444 ? 5.603 -6.277 36.050 1.00 85.12 444 PHE A CA 1
ATOM 3429 C C . PHE A 1 444 ? 4.075 -6.147 36.136 1.00 85.12 444 PHE A C 1
ATOM 3431 O O . PHE A 1 444 ? 3.497 -5.282 35.477 1.00 85.12 444 PHE A O 1
ATOM 3438 N N . GLU A 1 445 ? 3.424 -6.932 36.999 1.00 86.62 445 GLU A N 1
ATOM 3439 C CA . GLU A 1 445 ? 1.972 -6.885 37.203 1.00 86.62 445 GLU A CA 1
ATOM 3440 C C . GLU A 1 445 ? 1.484 -5.516 37.694 1.00 86.62 445 GLU A C 1
ATOM 3442 O O . GLU A 1 445 ? 0.475 -5.015 37.197 1.00 86.62 445 GLU A O 1
ATOM 3447 N N . ILE A 1 446 ? 2.201 -4.864 38.617 1.00 89.00 446 ILE A N 1
ATOM 3448 C CA . ILE A 1 446 ? 1.863 -3.508 39.087 1.00 89.00 446 ILE A CA 1
ATOM 3449 C C . ILE A 1 446 ? 1.881 -2.507 37.925 1.00 89.00 446 ILE A C 1
ATOM 3451 O O . ILE A 1 446 ? 0.996 -1.651 37.823 1.00 89.00 446 ILE A O 1
ATOM 3455 N N . ARG A 1 447 ? 2.876 -2.603 37.034 1.00 88.75 447 ARG A N 1
ATOM 3456 C CA . ARG A 1 447 ? 2.991 -1.711 35.871 1.00 88.75 447 ARG A CA 1
ATOM 3457 C C . ARG A 1 447 ? 1.909 -1.993 34.835 1.00 88.75 447 ARG A C 1
ATOM 3459 O O . ARG A 1 447 ? 1.314 -1.049 34.317 1.00 88.75 447 ARG A O 1
ATOM 3466 N N . GLU A 1 448 ? 1.580 -3.260 34.612 1.00 88.75 448 GLU A N 1
ATOM 3467 C CA . GLU A 1 448 ? 0.476 -3.644 33.733 1.00 88.75 448 GLU A CA 1
ATOM 3468 C C . GLU A 1 448 ? -0.879 -3.169 34.279 1.00 88.75 448 GLU A C 1
ATOM 3470 O O . GLU A 1 448 ? -1.675 -2.593 33.539 1.00 88.75 448 GLU A O 1
ATOM 3475 N N . GLN A 1 449 ? -1.118 -3.281 35.588 1.00 90.75 449 GLN A N 1
ATOM 3476 C CA . GLN A 1 449 ? -2.314 -2.724 36.229 1.00 90.75 449 GLN A CA 1
ATOM 3477 C C . GLN A 1 449 ? -2.382 -1.197 36.096 1.00 90.75 449 GLN A C 1
ATOM 3479 O O . GLN A 1 449 ? -3.457 -0.646 35.852 1.00 90.75 449 GLN A O 1
ATOM 3484 N N . ALA A 1 450 ? -1.249 -0.498 36.227 1.00 91.06 450 ALA A N 1
ATOM 3485 C CA . ALA A 1 450 ? -1.190 0.946 36.018 1.00 91.06 450 ALA A CA 1
ATOM 3486 C C . ALA A 1 450 ? -1.534 1.326 34.566 1.00 91.06 450 ALA A C 1
ATOM 3488 O O . ALA A 1 450 ? -2.293 2.274 34.350 1.00 91.06 450 ALA A O 1
ATOM 3489 N N . ARG A 1 451 ? -1.041 0.557 33.584 1.00 91.81 451 ARG A N 1
ATOM 3490 C CA . ARG A 1 451 ? -1.375 0.716 32.161 1.00 91.81 451 ARG A CA 1
ATOM 3491 C C . ARG A 1 451 ? -2.867 0.505 31.904 1.00 91.81 451 ARG A C 1
ATOM 3493 O O . ARG A 1 451 ? -3.508 1.374 31.317 1.00 91.81 451 ARG A O 1
ATOM 3500 N N . MET A 1 452 ? -3.432 -0.602 32.391 1.00 90.56 452 MET A N 1
ATOM 3501 C CA . MET A 1 452 ? -4.860 -0.915 32.250 1.00 90.56 452 MET A CA 1
ATOM 3502 C C . MET A 1 452 ? -5.741 0.159 32.895 1.00 90.56 452 MET A C 1
ATOM 3504 O O . MET A 1 452 ? -6.722 0.601 32.303 1.00 90.56 452 MET A O 1
ATOM 3508 N N . LYS A 1 453 ? -5.366 0.642 34.086 1.00 94.50 453 LYS A N 1
ATOM 3509 C CA . LYS A 1 453 ? -6.080 1.737 34.751 1.00 94.50 453 LYS A CA 1
ATOM 3510 C C . LYS A 1 453 ? -6.037 3.023 33.925 1.00 94.50 453 LYS A C 1
ATOM 3512 O O . LYS A 1 453 ? -7.066 3.670 33.764 1.00 94.50 453 LYS A O 1
ATOM 3517 N N . LYS A 1 454 ? -4.869 3.381 33.382 1.00 93.44 454 LYS A N 1
ATOM 3518 C CA . LYS A 1 454 ? -4.723 4.570 32.533 1.00 93.44 454 LYS A CA 1
ATOM 3519 C C . LYS A 1 454 ? -5.604 4.477 31.285 1.00 93.44 454 LYS A C 1
ATOM 3521 O O . LYS A 1 454 ? -6.230 5.473 30.938 1.00 93.44 454 LYS A O 1
ATOM 3526 N N . MET A 1 455 ? -5.681 3.306 30.651 1.00 94.06 455 MET A N 1
ATOM 3527 C CA . MET A 1 455 ? -6.579 3.063 29.518 1.00 94.06 455 MET A CA 1
ATOM 3528 C C . MET A 1 455 ? -8.053 3.243 29.910 1.00 94.06 455 MET A C 1
ATOM 3530 O O . MET A 1 455 ? -8.777 3.991 29.257 1.00 94.06 455 MET A O 1
ATOM 3534 N N . ALA A 1 456 ? -8.481 2.648 31.027 1.00 95.56 456 ALA A N 1
ATOM 3535 C CA . ALA A 1 456 ? -9.848 2.797 31.525 1.00 95.56 456 ALA A CA 1
ATOM 3536 C C . ALA A 1 456 ? -10.212 4.265 31.829 1.00 95.56 456 ALA A C 1
ATOM 3538 O O . ALA A 1 456 ? -11.309 4.716 31.490 1.00 95.56 456 ALA A O 1
ATOM 3539 N N . ASP A 1 457 ? -9.284 5.031 32.416 1.00 95.94 457 ASP A N 1
ATOM 3540 C CA . ASP A 1 457 ? -9.464 6.463 32.680 1.00 95.94 457 ASP A CA 1
ATOM 3541 C C . ASP A 1 457 ? -9.625 7.268 31.374 1.00 95.94 457 ASP A C 1
ATOM 3543 O O . ASP A 1 457 ? -10.454 8.179 31.313 1.00 95.94 457 ASP A O 1
ATOM 3547 N N . VAL A 1 458 ? -8.872 6.919 30.321 1.00 96.06 458 VAL A N 1
ATOM 3548 C CA . VAL A 1 458 ? -8.983 7.536 28.985 1.00 96.06 458 VAL A CA 1
ATOM 3549 C C . VAL A 1 458 ? -10.342 7.228 28.360 1.00 96.06 458 VAL A C 1
ATOM 3551 O O . VAL A 1 458 ? -11.047 8.154 27.967 1.00 96.06 458 VAL A O 1
ATOM 3554 N N . ILE A 1 459 ? -10.759 5.959 28.331 1.00 96.75 459 ILE A N 1
ATOM 3555 C CA . ILE A 1 459 ? -12.059 5.548 27.772 1.00 96.75 459 ILE A CA 1
ATOM 3556 C C . ILE A 1 459 ? -13.213 6.268 28.482 1.00 96.75 459 ILE A C 1
ATOM 3558 O O . ILE A 1 459 ? -14.153 6.744 27.840 1.00 96.75 459 ILE A O 1
ATOM 3562 N N . MET A 1 460 ? -13.138 6.388 29.809 1.00 96.56 460 MET A N 1
ATOM 3563 C CA . MET A 1 460 ? -14.132 7.116 30.594 1.00 96.56 460 MET A CA 1
ATOM 3564 C C . MET A 1 460 ? -14.138 8.616 30.268 1.00 96.56 460 MET A C 1
ATOM 3566 O O . MET A 1 460 ? -15.213 9.196 30.126 1.00 96.56 460 MET A O 1
ATOM 3570 N N . ALA A 1 461 ? -12.969 9.246 30.119 1.00 96.81 461 ALA A N 1
ATOM 3571 C CA . ALA A 1 461 ? -12.873 10.658 29.751 1.00 96.81 461 ALA A CA 1
ATOM 3572 C C . ALA A 1 461 ? -13.457 10.937 28.356 1.00 96.81 461 ALA A C 1
ATOM 3574 O O . ALA A 1 461 ? -14.203 11.903 28.194 1.00 96.81 461 ALA A O 1
ATOM 3575 N N . GLU A 1 462 ? -13.184 10.072 27.373 1.00 97.31 462 GLU A N 1
ATOM 3576 C CA . GLU A 1 462 ? -13.789 10.170 26.039 1.00 97.31 462 GLU A CA 1
ATOM 3577 C C . GLU A 1 462 ? -15.310 10.011 26.106 1.00 97.31 462 GLU A C 1
ATOM 3579 O O . GLU A 1 462 ? -16.044 10.804 25.517 1.00 97.31 462 GLU A O 1
ATOM 3584 N N . ARG A 1 463 ? -15.806 9.039 26.882 1.00 96.31 463 ARG A N 1
ATOM 3585 C CA . ARG A 1 463 ? -17.247 8.836 27.077 1.00 96.31 463 ARG A CA 1
ATOM 3586 C C . ARG A 1 463 ? -17.919 10.064 27.693 1.00 96.31 463 ARG A C 1
ATOM 3588 O O . ARG A 1 463 ? -18.938 10.510 27.170 1.00 96.31 463 ARG A O 1
ATOM 3595 N N . ASP A 1 464 ? -17.347 10.617 28.763 1.00 95.88 464 ASP A N 1
ATOM 3596 C CA . ASP A 1 464 ? -17.854 11.820 29.439 1.00 95.88 464 ASP A CA 1
ATOM 3597 C C . ASP A 1 464 ? -17.869 13.037 28.504 1.00 95.88 464 ASP A C 1
ATOM 3599 O O . ASP A 1 464 ? -18.754 13.895 28.586 1.00 95.88 464 ASP A O 1
ATOM 3603 N N . TRP A 1 465 ? -16.881 13.137 27.616 1.00 96.19 465 TRP A N 1
ATOM 3604 C CA . TRP A 1 465 ? -16.853 14.178 26.604 1.00 96.19 465 TRP A CA 1
ATOM 3605 C C . TRP A 1 465 ? -17.945 13.963 25.555 1.00 96.19 465 TRP A C 1
ATOM 3607 O O . TRP A 1 465 ? -18.710 14.892 25.281 1.00 96.19 465 TRP A O 1
ATOM 3617 N N . LEU A 1 466 ? -18.086 12.755 25.002 1.00 95.25 466 LEU A N 1
ATOM 3618 C CA . LEU A 1 466 ? -19.109 12.433 24.001 1.00 95.25 466 LEU A CA 1
ATOM 3619 C C . LEU A 1 466 ? -20.531 12.705 24.515 1.00 95.25 466 LEU A C 1
ATOM 3621 O O . LEU A 1 466 ? -21.341 13.268 23.775 1.00 95.25 466 LEU A O 1
ATOM 3625 N N . THR A 1 467 ? -20.808 12.432 25.796 1.00 93.81 467 THR A N 1
ATOM 3626 C CA 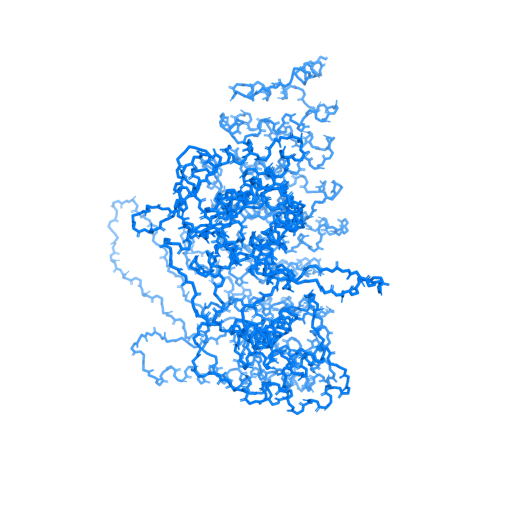. THR A 1 467 ? -22.088 12.760 26.456 1.00 93.81 467 THR A CA 1
ATOM 3627 C C . THR A 1 467 ? -22.240 14.239 26.836 1.00 93.81 467 THR A C 1
ATOM 3629 O O . THR A 1 467 ? -23.272 14.628 27.381 1.00 93.81 467 THR A O 1
ATOM 3632 N N . GLY A 1 468 ? -21.233 15.080 26.577 1.00 91.88 468 GLY A N 1
ATOM 3633 C CA . GLY A 1 468 ? -21.246 16.517 26.873 1.00 91.88 468 GLY A CA 1
ATOM 3634 C C . GLY A 1 468 ? -21.084 16.858 28.357 1.00 91.88 468 GLY A C 1
ATOM 3635 O O . GLY A 1 468 ? -21.395 17.972 28.770 1.00 91.88 468 GLY A O 1
ATOM 3636 N N . THR A 1 469 ? -20.627 15.907 29.175 1.00 93.06 469 THR A N 1
ATOM 3637 C CA . THR A 1 469 ? -20.444 16.080 30.626 1.00 93.06 469 THR A CA 1
ATOM 3638 C C . THR A 1 469 ? -19.114 16.758 30.966 1.00 93.06 469 THR A C 1
ATOM 3640 O O . THR A 1 469 ? -19.024 17.477 31.962 1.00 93.06 469 THR A O 1
ATOM 3643 N N . LYS A 1 470 ? -18.083 16.559 30.138 1.00 94.81 470 LYS A N 1
ATOM 3644 C CA . LYS A 1 470 ? -16.741 17.146 30.290 1.00 94.81 470 LYS A CA 1
ATOM 3645 C C . LYS A 1 470 ? -16.241 17.765 28.976 1.00 94.81 470 LYS A C 1
ATOM 3647 O O . LYS A 1 470 ? -16.781 17.442 27.915 1.00 94.81 470 LYS A O 1
ATOM 3652 N N . PRO A 1 471 ? -15.243 18.672 29.026 1.00 95.19 471 PRO A N 1
ATOM 3653 C CA . PRO A 1 471 ? -14.577 19.163 27.822 1.00 95.19 471 PRO A CA 1
ATOM 3654 C C . PRO A 1 471 ? -13.831 18.040 27.091 1.00 95.19 471 PRO A C 1
ATOM 3656 O O . PRO A 1 471 ? -13.645 16.949 27.628 1.00 95.19 471 PRO A O 1
ATOM 3659 N N . GLU A 1 472 ? -13.414 18.329 25.861 1.00 94.19 472 GLU A N 1
ATOM 3660 C CA . GLU A 1 472 ? -12.617 17.407 25.054 1.00 94.19 472 GLU A CA 1
ATOM 3661 C C . GLU A 1 472 ? -11.301 17.023 25.760 1.00 94.19 472 GLU A C 1
ATOM 3663 O O . GLU A 1 472 ? -10.624 17.921 26.268 1.00 94.19 472 GLU A O 1
ATOM 3668 N N . PRO A 1 473 ? -10.931 15.727 25.798 1.00 95.31 473 PRO A N 1
ATOM 3669 C CA . PRO A 1 473 ? -9.651 15.283 26.340 1.00 95.31 473 PRO A CA 1
ATOM 3670 C C . PRO A 1 473 ? -8.447 15.774 25.528 1.00 95.31 473 PRO A C 1
ATOM 3672 O O . PRO A 1 473 ? -8.521 15.937 24.308 1.00 95.31 473 PRO A O 1
ATOM 3675 N N . ASP A 1 474 ? -7.315 15.943 26.213 1.00 93.69 474 ASP A N 1
ATOM 3676 C CA . ASP A 1 474 ? -6.039 16.274 25.580 1.00 93.69 474 ASP A CA 1
ATOM 3677 C C . ASP A 1 474 ? -5.574 15.168 24.618 1.00 93.69 474 ASP A C 1
ATOM 3679 O O . ASP A 1 474 ? -5.903 13.987 24.767 1.00 93.69 474 ASP A O 1
ATOM 3683 N N . TRP A 1 475 ? -4.775 15.551 23.622 1.00 94.25 475 TRP A N 1
ATOM 3684 C CA . TRP A 1 475 ? -4.196 14.603 22.672 1.00 94.25 475 TRP A CA 1
ATOM 3685 C C . TRP A 1 475 ? -3.082 13.757 23.291 1.00 94.25 475 TRP A C 1
ATOM 3687 O O . TRP A 1 475 ? -2.394 14.168 24.225 1.00 94.25 475 TRP A O 1
ATOM 3697 N N . PHE A 1 476 ? -2.907 12.560 22.731 1.00 94.06 476 PHE A N 1
ATOM 3698 C CA . PHE A 1 476 ? -1.937 11.572 23.187 1.00 94.06 476 PHE A CA 1
ATOM 3699 C C . PHE A 1 476 ? -0.499 12.107 23.171 1.00 94.06 476 PHE A C 1
ATOM 3701 O O . PHE A 1 476 ? -0.050 12.685 22.178 1.00 94.06 476 PHE A O 1
ATOM 3708 N N . VAL A 1 477 ? 0.231 11.817 24.251 1.00 92.25 477 VAL A N 1
ATOM 3709 C CA . VAL A 1 477 ? 1.674 12.037 24.379 1.00 92.25 477 VAL A CA 1
ATOM 3710 C C . VAL A 1 477 ? 2.342 10.678 24.623 1.00 92.25 477 VAL A C 1
ATOM 3712 O O . VAL A 1 477 ? 1.971 10.001 25.589 1.00 92.25 477 VAL A O 1
ATOM 3715 N N . PRO A 1 478 ? 3.299 10.260 23.773 1.00 89.56 478 PRO A N 1
ATOM 3716 C CA . PRO A 1 478 ? 4.067 9.039 23.973 1.00 89.56 478 PRO A CA 1
ATOM 3717 C C . PRO A 1 478 ? 4.753 8.999 25.348 1.00 89.56 478 PRO A C 1
ATOM 3719 O O . PRO A 1 478 ? 5.179 10.043 25.847 1.00 89.56 478 PRO A O 1
ATOM 3722 N N . PRO A 1 479 ? 4.893 7.812 25.968 1.00 88.00 479 PRO A N 1
ATOM 3723 C CA . PRO A 1 479 ? 5.682 7.660 27.186 1.00 88.00 479 PRO A CA 1
ATOM 3724 C C . PRO A 1 479 ? 7.165 7.974 26.943 1.00 88.00 479 PRO A C 1
ATOM 3726 O O . PRO A 1 479 ? 7.658 7.869 25.817 1.00 88.00 479 PRO A O 1
ATOM 3729 N N . ASP A 1 480 ? 7.882 8.288 28.026 1.00 79.75 480 ASP A N 1
ATOM 3730 C CA . ASP A 1 480 ? 9.324 8.542 27.989 1.00 79.75 480 ASP A CA 1
ATOM 3731 C C . ASP A 1 480 ? 10.072 7.380 27.324 1.00 79.75 480 ASP A C 1
ATOM 3733 O O . ASP A 1 480 ? 9.863 6.204 27.642 1.00 79.75 480 ASP A O 1
ATOM 3737 N N . ARG A 1 481 ? 10.978 7.713 26.401 1.00 71.94 481 ARG A N 1
ATOM 3738 C CA . ARG A 1 481 ? 11.818 6.733 25.709 1.00 71.94 481 ARG A CA 1
ATOM 3739 C C . ARG A 1 481 ? 13.161 6.554 26.409 1.00 71.94 481 ARG A C 1
ATOM 3741 O O . ARG A 1 481 ? 13.534 7.262 27.341 1.00 71.94 481 ARG A O 1
ATOM 3748 N N . ARG A 1 482 ? 13.906 5.548 25.946 1.00 70.12 482 ARG A N 1
ATOM 3749 C CA . ARG A 1 482 ? 15.273 5.301 26.400 1.00 70.12 482 ARG A CA 1
ATOM 3750 C C . ARG A 1 482 ? 16.132 6.545 26.112 1.00 70.12 482 ARG A C 1
ATOM 3752 O O . ARG A 1 482 ? 16.201 6.951 24.953 1.00 70.12 482 ARG A O 1
ATOM 3759 N N . PRO A 1 483 ? 16.855 7.087 27.106 1.00 66.12 483 PRO A N 1
ATOM 3760 C CA . PRO A 1 483 ? 17.823 8.146 26.856 1.00 66.12 483 PRO A CA 1
ATOM 3761 C C . PRO A 1 483 ? 18.900 7.671 25.875 1.00 66.12 483 PRO A C 1
ATOM 3763 O O . PRO A 1 483 ? 19.425 6.558 26.017 1.00 66.12 483 PRO A O 1
ATOM 3766 N N . ARG A 1 484 ? 19.251 8.515 24.899 1.00 66.12 484 ARG A N 1
ATOM 3767 C CA . ARG A 1 484 ? 20.318 8.212 23.935 1.00 66.12 484 ARG A CA 1
ATOM 3768 C C . ARG A 1 484 ? 21.655 8.026 24.637 1.00 66.12 484 ARG A C 1
ATOM 3770 O O . ARG A 1 484 ? 21.954 8.678 25.643 1.00 66.12 484 ARG A O 1
ATOM 3777 N N . ARG A 1 485 ? 22.485 7.132 24.099 1.00 60.78 485 ARG A N 1
ATOM 3778 C CA . ARG A 1 485 ? 23.854 6.987 24.594 1.00 60.78 485 ARG A CA 1
ATOM 3779 C C . ARG A 1 485 ? 24.651 8.196 24.116 1.00 60.78 485 ARG A C 1
ATOM 3781 O O . ARG A 1 485 ? 24.621 8.527 22.939 1.00 60.78 485 ARG A O 1
ATOM 3788 N N . ALA A 1 486 ? 25.390 8.839 25.020 1.00 56.88 486 ALA A N 1
ATOM 3789 C CA . ALA A 1 486 ? 26.397 9.810 24.602 1.00 56.88 486 ALA A CA 1
ATOM 3790 C C . ALA A 1 486 ? 27.382 9.090 23.670 1.00 56.88 486 ALA A C 1
ATOM 3792 O O . ALA A 1 486 ? 27.999 8.095 24.083 1.00 56.88 486 ALA A O 1
ATOM 3793 N N . SER A 1 487 ? 27.489 9.539 22.418 1.00 50.97 487 SER A N 1
ATOM 3794 C CA . SER A 1 487 ? 28.438 8.941 21.494 1.00 50.97 487 SER A CA 1
ATOM 3795 C C . SER A 1 487 ? 29.844 9.281 22.000 1.00 50.97 487 SER A C 1
ATOM 3797 O O . SER A 1 487 ? 30.103 10.320 22.607 1.00 50.97 487 SER A O 1
ATOM 3799 N N . LYS A 1 488 ? 30.793 8.363 21.839 1.00 53.19 488 LYS A N 1
ATOM 3800 C CA . LYS A 1 488 ? 32.200 8.719 22.012 1.00 53.19 488 LYS A CA 1
ATOM 3801 C C . LYS A 1 488 ? 32.785 8.836 20.626 1.00 53.19 488 LYS A C 1
ATOM 3803 O O . LYS A 1 488 ? 33.065 7.816 20.003 1.00 53.19 488 LYS A O 1
ATOM 3808 N N . GLY A 1 489 ? 33.033 10.067 20.189 1.00 50.28 489 GLY A N 1
ATOM 3809 C CA . GLY A 1 489 ? 33.942 10.296 19.076 1.00 50.28 489 GLY A CA 1
ATOM 3810 C C . GLY A 1 489 ? 35.276 9.586 19.339 1.00 50.28 489 GLY A C 1
ATOM 3811 O O . GLY A 1 489 ? 35.761 9.519 20.476 1.00 50.28 489 GLY A O 1
ATOM 3812 N N . ILE A 1 490 ? 35.881 9.029 18.291 1.00 48.53 490 ILE A N 1
ATOM 3813 C CA . ILE A 1 490 ? 37.224 8.452 18.385 1.00 48.53 490 ILE A CA 1
ATOM 3814 C C . ILE A 1 490 ? 38.206 9.610 18.602 1.00 48.53 490 ILE A C 1
ATOM 3816 O O . ILE A 1 490 ? 38.600 10.298 17.662 1.00 48.53 490 ILE A O 1
ATOM 3820 N N . VAL A 1 491 ? 38.620 9.838 19.849 1.00 51.47 491 VAL A N 1
ATOM 3821 C CA . VAL A 1 491 ? 39.660 10.825 20.167 1.00 51.47 491 VAL A CA 1
ATOM 3822 C C . VAL A 1 491 ? 41.017 10.269 19.730 1.00 51.47 491 VAL A C 1
ATOM 3824 O O . VAL A 1 491 ? 41.650 9.486 20.438 1.00 51.47 491 VAL A O 1
ATOM 3827 N N . LEU A 1 492 ? 41.488 10.677 18.553 1.00 44.41 492 LEU A N 1
ATOM 3828 C CA . LEU A 1 492 ? 42.862 10.435 18.109 1.00 44.41 492 LEU A CA 1
ATOM 3829 C C . LEU A 1 492 ? 43.790 11.506 18.707 1.00 44.41 492 LEU A C 1
ATOM 3831 O O . LEU A 1 492 ? 44.047 12.542 18.103 1.00 44.41 492 LEU A O 1
ATOM 3835 N N . GLY A 1 493 ? 44.305 11.253 19.915 1.00 44.97 493 GLY A N 1
ATOM 3836 C CA . GLY A 1 493 ? 45.284 12.119 20.581 1.00 44.97 493 GLY A CA 1
ATOM 3837 C C . GLY A 1 493 ? 45.837 11.514 21.877 1.00 44.97 493 GLY A C 1
ATOM 3838 O O . GLY A 1 493 ? 45.109 10.881 22.635 1.00 44.97 493 GLY A O 1
ATOM 3839 N N . LYS A 1 494 ? 47.140 11.703 22.148 1.00 43.97 494 LYS A N 1
ATOM 3840 C CA . LYS A 1 494 ? 47.868 11.200 23.338 1.00 43.97 494 LYS A CA 1
ATOM 3841 C C . LYS A 1 494 ? 47.519 11.961 24.632 1.00 43.97 494 LYS A C 1
ATOM 3843 O O . LYS A 1 494 ? 48.413 12.424 25.337 1.00 43.97 494 LYS A O 1
ATOM 3848 N N . GLN A 1 495 ? 46.245 12.090 24.974 1.00 46.09 495 GLN A N 1
ATOM 3849 C CA . GLN A 1 495 ? 45.853 12.437 26.339 1.00 46.09 495 GLN A CA 1
ATOM 3850 C C . GLN A 1 495 ? 45.061 11.275 26.916 1.00 46.09 495 GLN A C 1
ATOM 3852 O O . GLN A 1 495 ? 43.975 10.945 26.452 1.00 46.09 495 GLN A O 1
ATOM 3857 N N . ALA A 1 496 ? 45.673 10.607 27.894 1.00 38.91 496 ALA A N 1
ATOM 3858 C CA . ALA A 1 496 ? 45.045 9.524 28.625 1.00 38.91 496 ALA A CA 1
ATOM 3859 C C . ALA A 1 496 ? 43.756 10.057 29.275 1.00 38.91 496 ALA A C 1
ATOM 3861 O O . ALA A 1 496 ? 43.846 10.989 30.078 1.00 38.91 496 ALA A O 1
ATOM 3862 N N . PRO A 1 497 ? 42.574 9.505 28.952 1.00 44.06 497 PRO A N 1
ATOM 3863 C CA . PRO A 1 497 ? 41.349 9.919 29.611 1.00 44.06 497 PRO A CA 1
ATOM 3864 C C . PRO A 1 497 ? 41.444 9.547 31.094 1.00 44.06 497 PRO A C 1
ATOM 3866 O O . PRO A 1 497 ? 41.537 8.372 31.460 1.00 44.06 497 PRO A O 1
ATOM 3869 N N . THR A 1 498 ? 41.463 10.565 31.953 1.00 44.47 498 THR A N 1
ATOM 3870 C CA . THR A 1 498 ? 41.364 10.423 33.405 1.00 44.47 498 THR A CA 1
ATOM 3871 C C . THR A 1 498 ? 40.004 9.832 33.760 1.00 44.47 498 THR A C 1
ATOM 3873 O O . THR A 1 498 ? 38.973 10.439 33.500 1.00 44.47 498 THR A O 1
ATOM 3876 N N . SER A 1 499 ? 40.035 8.651 34.380 1.00 42.25 499 SER A N 1
ATOM 3877 C CA . SER A 1 499 ? 38.895 7.880 34.889 1.00 42.25 499 SER A CA 1
ATOM 3878 C C . SER A 1 499 ? 37.886 7.430 33.815 1.00 42.25 499 SER A C 1
ATOM 3880 O O . SER A 1 499 ? 37.096 8.199 33.273 1.00 42.25 499 SER A O 1
ATOM 3882 N N . LYS A 1 500 ? 37.879 6.120 33.537 1.00 42.31 500 LYS A N 1
ATOM 3883 C CA . LYS A 1 500 ? 36.766 5.439 32.870 1.00 42.31 500 LYS A CA 1
ATOM 3884 C C . LYS A 1 500 ? 35.596 5.361 33.855 1.00 42.31 500 LYS A C 1
ATOM 3886 O O . LYS A 1 500 ? 35.373 4.314 34.454 1.00 42.31 500 LYS A O 1
ATOM 3891 N N . THR A 1 501 ? 34.857 6.446 34.054 1.00 43.69 501 THR A N 1
ATOM 3892 C CA . THR A 1 501 ? 33.490 6.312 34.561 1.00 43.69 501 THR A CA 1
ATOM 3893 C C . THR A 1 501 ? 32.736 5.567 33.461 1.00 43.69 501 THR A C 1
ATOM 3895 O O . THR A 1 501 ? 32.601 6.080 32.346 1.00 43.69 501 THR A O 1
ATOM 3898 N N . GLN A 1 502 ? 32.366 4.304 33.700 1.00 41.09 502 GLN A N 1
ATOM 3899 C CA . GLN A 1 502 ? 31.379 3.647 32.847 1.00 41.09 502 GLN A CA 1
ATOM 3900 C C . GLN A 1 502 ? 30.150 4.564 32.854 1.00 41.09 502 GLN A C 1
ATOM 3902 O O . GLN A 1 502 ? 29.669 4.882 33.945 1.00 41.09 502 GLN A O 1
ATOM 3907 N N . PRO A 1 503 ? 29.684 5.058 31.693 1.00 48.97 503 PRO A N 1
ATOM 3908 C CA . PRO A 1 503 ? 28.389 5.715 31.641 1.00 48.97 503 PRO A CA 1
ATOM 3909 C C . PRO A 1 503 ? 27.378 4.739 32.236 1.00 48.97 503 PRO A C 1
ATOM 3911 O O . PRO A 1 503 ? 27.427 3.552 31.903 1.00 48.97 503 PRO A O 1
ATOM 3914 N N . ALA A 1 504 ? 26.518 5.212 33.138 1.00 53.19 504 ALA A N 1
ATOM 3915 C CA . ALA A 1 504 ? 25.401 4.399 33.596 1.00 53.19 504 ALA A CA 1
ATOM 3916 C C . ALA A 1 504 ? 24.657 3.897 32.352 1.00 53.19 504 ALA A C 1
ATOM 3918 O O . ALA A 1 504 ? 24.381 4.689 31.445 1.00 53.19 504 ALA A O 1
ATOM 3919 N N . GLU A 1 505 ? 24.400 2.589 32.263 1.00 55.22 505 GLU A N 1
ATOM 3920 C CA . GLU A 1 505 ? 23.568 2.088 31.175 1.00 55.22 505 GLU A CA 1
ATOM 3921 C C . GLU A 1 505 ? 22.226 2.831 31.218 1.00 55.22 505 GLU A C 1
ATOM 3923 O O . GLU A 1 505 ? 21.661 2.977 32.308 1.00 55.22 505 GLU A O 1
ATOM 3928 N N . PRO A 1 506 ? 21.721 3.340 30.076 1.00 59.66 506 PRO A N 1
ATOM 3929 C CA . PRO A 1 506 ? 20.440 4.025 30.065 1.00 59.66 506 PRO A CA 1
ATOM 3930 C C . PRO A 1 506 ? 19.380 3.074 30.610 1.00 59.66 506 PRO A C 1
ATOM 3932 O O . PRO A 1 506 ? 19.201 1.979 30.064 1.00 59.66 506 PRO A O 1
ATOM 3935 N N . ARG A 1 507 ? 18.702 3.480 31.688 1.00 65.25 507 ARG A N 1
ATOM 3936 C CA . ARG A 1 507 ? 17.598 2.709 32.258 1.00 65.25 507 ARG A CA 1
ATOM 3937 C C . ARG A 1 507 ? 16.516 2.571 31.191 1.00 65.25 507 ARG A C 1
ATOM 3939 O O . ARG A 1 507 ? 16.130 3.559 30.568 1.00 65.25 507 ARG A O 1
ATOM 3946 N N . TRP A 1 508 ? 16.054 1.346 30.967 1.00 70.56 508 TRP A N 1
ATOM 3947 C CA . TRP A 1 508 ? 14.935 1.113 30.066 1.00 70.56 508 TRP A CA 1
ATOM 3948 C C . TRP A 1 508 ? 13.657 1.714 30.666 1.00 70.56 508 TRP A C 1
ATOM 3950 O O . TRP A 1 508 ? 13.422 1.523 31.863 1.00 70.56 508 TRP A O 1
ATOM 3960 N N . PRO A 1 509 ? 12.854 2.439 29.870 1.00 79.19 509 PRO A N 1
ATOM 3961 C CA . PRO A 1 509 ? 11.575 2.954 30.333 1.00 79.19 509 PRO A CA 1
ATOM 3962 C C . PRO A 1 509 ? 10.608 1.808 30.641 1.00 79.19 509 PRO A C 1
ATOM 3964 O O . PRO A 1 509 ? 10.729 0.703 30.103 1.00 79.19 509 PRO A O 1
ATOM 3967 N N . ASP A 1 510 ? 9.639 2.092 31.510 1.00 84.00 510 ASP A N 1
ATOM 3968 C CA . ASP A 1 510 ? 8.638 1.115 31.947 1.00 84.00 510 ASP A CA 1
ATOM 3969 C C . ASP A 1 510 ? 7.664 0.706 30.839 1.00 84.00 510 ASP A C 1
ATOM 3971 O O . ASP A 1 510 ? 7.110 -0.397 30.865 1.00 84.00 510 ASP A O 1
ATOM 3975 N N . PHE A 1 511 ? 7.501 1.578 29.848 1.00 87.25 511 PHE A N 1
ATOM 3976 C CA . PHE A 1 511 ? 6.576 1.404 28.744 1.00 87.25 511 PHE A CA 1
ATOM 3977 C C . PHE A 1 511 ? 7.303 1.488 27.403 1.00 87.25 511 PHE A C 1
ATOM 3979 O O . PHE A 1 511 ? 8.300 2.194 27.248 1.00 87.25 511 PHE A O 1
ATOM 3986 N N . TYR A 1 512 ? 6.785 0.751 26.429 1.00 86.12 512 TYR A N 1
ATOM 3987 C CA . TYR A 1 512 ? 7.173 0.811 25.027 1.00 86.12 512 TYR A CA 1
ATOM 3988 C C . TYR A 1 512 ? 5.997 1.344 24.209 1.00 86.12 512 TYR A C 1
ATOM 3990 O O . TYR A 1 512 ? 4.858 0.941 24.436 1.00 86.12 512 TYR A O 1
ATOM 3998 N N . PHE A 1 513 ? 6.277 2.243 23.270 1.00 88.19 513 PHE A N 1
ATOM 3999 C CA . PHE A 1 513 ? 5.297 2.752 22.318 1.00 88.19 513 PHE A CA 1
ATOM 4000 C C . PHE A 1 513 ? 5.561 2.135 20.945 1.00 88.19 513 PHE A C 1
ATOM 4002 O O . PHE A 1 513 ? 6.639 2.325 20.379 1.00 88.19 513 PHE A O 1
ATOM 4009 N N . ASP A 1 514 ? 4.583 1.390 20.438 1.00 86.81 514 ASP A N 1
ATOM 4010 C CA . ASP A 1 514 ? 4.602 0.826 19.092 1.00 86.81 514 ASP A CA 1
ATOM 4011 C C . ASP A 1 514 ? 4.242 1.908 18.070 1.00 86.81 514 ASP A C 1
ATOM 4013 O O . ASP A 1 514 ? 3.081 2.112 17.696 1.00 86.81 514 ASP A O 1
ATOM 4017 N N . ASP A 1 515 ? 5.276 2.631 17.644 1.00 86.56 515 ASP A N 1
ATOM 4018 C CA . ASP A 1 515 ? 5.161 3.678 16.637 1.00 86.56 515 ASP A CA 1
ATOM 4019 C C . ASP A 1 515 ? 4.673 3.143 15.284 1.00 86.56 515 ASP A C 1
ATOM 4021 O O . ASP A 1 515 ? 3.935 3.857 14.606 1.00 86.56 515 ASP A O 1
ATOM 4025 N N . GLN A 1 516 ? 4.992 1.896 14.917 1.00 85.44 516 GLN A N 1
ATOM 4026 C CA . GLN A 1 516 ? 4.562 1.274 13.659 1.00 85.44 516 GLN A CA 1
ATOM 4027 C C . GLN A 1 516 ? 3.043 1.128 13.593 1.00 85.44 516 GLN A C 1
ATOM 4029 O O . GLN A 1 516 ? 2.435 1.514 12.597 1.00 85.44 516 GLN A O 1
ATOM 4034 N N . THR A 1 517 ? 2.411 0.628 14.657 1.00 86.38 517 THR A N 1
ATOM 4035 C CA . THR A 1 517 ? 0.943 0.563 14.705 1.00 86.38 517 THR A CA 1
ATOM 4036 C C . THR A 1 517 ? 0.341 1.963 14.823 1.00 86.38 517 THR A C 1
ATOM 4038 O O . THR A 1 517 ? -0.652 2.280 14.162 1.00 86.38 517 THR A O 1
ATOM 4041 N N . ALA A 1 518 ? 0.953 2.839 15.626 1.00 91.19 518 ALA A N 1
ATOM 4042 C CA . ALA A 1 518 ? 0.439 4.184 15.860 1.00 91.19 518 ALA A CA 1
ATOM 4043 C C . ALA A 1 518 ? 0.333 5.031 14.582 1.00 91.19 518 ALA A C 1
ATOM 4045 O O . ALA A 1 518 ? -0.615 5.808 14.453 1.00 91.19 518 ALA A O 1
ATOM 4046 N N . VAL A 1 519 ? 1.229 4.871 13.595 1.00 91.19 519 VAL A N 1
ATOM 4047 C CA . VAL A 1 519 ? 1.113 5.637 12.335 1.00 91.19 519 VAL A CA 1
ATOM 4048 C C . VAL A 1 519 ? -0.191 5.342 11.594 1.00 91.19 519 VAL A C 1
ATOM 4050 O O . VAL A 1 519 ? -0.722 6.210 10.901 1.00 91.19 519 VAL A O 1
ATOM 4053 N N . HIS A 1 520 ? -0.720 4.123 11.722 1.00 90.56 520 HIS A N 1
ATOM 4054 C CA . HIS A 1 520 ? -1.965 3.728 11.069 1.00 90.56 520 HIS A CA 1
ATOM 4055 C C . HIS A 1 520 ? -3.188 4.348 11.748 1.00 90.56 520 HIS A C 1
ATOM 4057 O O . HIS A 1 520 ? -4.159 4.650 11.061 1.00 90.56 520 HIS A O 1
ATOM 4063 N N . TRP A 1 521 ? -3.100 4.672 13.039 1.00 94.00 521 TRP A N 1
ATOM 4064 C CA . TRP A 1 521 ? -4.120 5.438 13.759 1.00 94.00 521 TRP A CA 1
ATOM 4065 C C . TRP A 1 521 ? -4.218 6.910 13.345 1.00 94.00 521 TRP A C 1
ATOM 4067 O O . TRP A 1 521 ? -5.189 7.571 13.702 1.00 94.00 521 TRP A O 1
ATOM 4077 N N . LEU A 1 522 ? -3.276 7.432 12.552 1.00 92.81 522 LEU A N 1
ATOM 4078 C CA . LEU A 1 522 ? -3.398 8.775 11.972 1.00 92.81 522 LEU A CA 1
ATOM 4079 C C . LEU A 1 522 ? -4.290 8.800 10.726 1.00 92.81 522 LEU A C 1
ATOM 4081 O O . LEU A 1 522 ? -4.848 9.843 10.398 1.00 92.81 522 LEU A O 1
ATOM 4085 N N . LYS A 1 523 ? -4.457 7.661 10.040 1.00 90.44 523 LYS A N 1
ATOM 4086 C CA . LYS A 1 523 ? -5.257 7.567 8.808 1.00 90.44 523 LYS A CA 1
ATOM 4087 C C . LYS A 1 523 ? -6.730 7.942 8.985 1.00 90.44 523 LYS A C 1
ATOM 4089 O O . LYS A 1 523 ? -7.230 8.694 8.155 1.00 90.44 523 LYS A O 1
ATOM 4094 N N . PRO A 1 524 ? -7.419 7.530 10.063 1.00 90.75 524 PRO A N 1
ATOM 4095 C CA . PRO A 1 524 ? -8.798 7.938 10.299 1.00 90.75 524 PRO A CA 1
ATOM 4096 C C . PRO A 1 524 ? -8.983 9.459 10.382 1.00 90.75 524 PRO A C 1
ATOM 4098 O O . PRO A 1 524 ? -10.030 9.965 9.993 1.00 90.75 524 PRO A O 1
ATOM 4101 N N . LEU A 1 525 ? -7.963 10.215 10.814 1.00 91.06 525 LEU A N 1
ATOM 4102 C CA . LEU A 1 525 ? -8.036 11.680 10.872 1.00 91.06 525 LEU A CA 1
ATOM 4103 C C . LEU A 1 525 ? -8.175 12.323 9.484 1.00 91.06 525 LEU A C 1
ATOM 4105 O O . LEU A 1 525 ? -8.616 13.467 9.387 1.00 91.06 525 LEU A O 1
ATOM 4109 N N . GLU A 1 526 ? -7.836 11.605 8.409 1.00 87.44 526 GLU A N 1
ATOM 4110 C CA . GLU A 1 526 ? -8.030 12.074 7.035 1.00 87.44 526 GLU A CA 1
ATOM 4111 C C . GLU A 1 526 ? -9.518 12.215 6.667 1.00 87.44 526 GLU A C 1
ATOM 4113 O O . GLU A 1 526 ? -9.835 12.989 5.765 1.00 87.44 526 GLU A O 1
ATOM 4118 N N . HIS A 1 527 ? -10.415 11.538 7.398 1.00 87.62 527 HIS A N 1
ATOM 4119 C CA . HIS A 1 527 ? -11.870 11.564 7.198 1.00 87.62 527 HIS A CA 1
ATOM 4120 C C . HIS A 1 527 ? -12.607 12.622 8.019 1.00 87.62 527 HIS A C 1
ATOM 4122 O O . HIS A 1 527 ? -13.817 12.772 7.872 1.00 87.62 527 HIS A O 1
ATOM 4128 N N . LEU A 1 528 ? -11.900 13.365 8.870 1.00 89.06 528 LEU A N 1
ATOM 4129 C CA . LEU A 1 528 ? -12.484 14.520 9.543 1.00 89.06 528 LEU A CA 1
ATOM 4130 C C . LEU A 1 528 ? -12.714 15.645 8.522 1.00 89.06 528 LEU A C 1
ATOM 4132 O O . LEU A 1 528 ? -11.863 15.884 7.660 1.00 89.06 528 LEU A O 1
ATOM 4136 N N . SER A 1 529 ? -13.838 16.353 8.635 1.00 85.75 529 SER A N 1
ATOM 4137 C CA . SER A 1 529 ? -14.144 17.532 7.825 1.00 85.75 529 SER A CA 1
ATOM 4138 C C . SER A 1 529 ? -13.542 18.796 8.460 1.00 85.75 529 SER A C 1
ATOM 4140 O O . SER A 1 529 ? -12.320 18.944 8.529 1.00 85.75 529 SER A O 1
ATOM 4142 N N . GLU A 1 530 ? -14.365 19.713 8.965 1.00 78.81 530 GLU A N 1
ATOM 4143 C CA . GLU A 1 530 ? -13.953 21.013 9.506 1.00 78.81 530 GLU A CA 1
ATOM 4144 C C . GLU A 1 530 ? -13.025 20.880 10.724 1.00 78.81 530 GLU A C 1
ATOM 4146 O O . GLU A 1 530 ? -12.133 21.705 10.932 1.00 78.81 530 GLU A O 1
ATOM 4151 N N . SER A 1 531 ? -13.180 19.812 11.515 1.00 86.81 531 SER A N 1
ATOM 4152 C CA . SER A 1 531 ? -12.394 19.598 12.734 1.00 86.81 531 SER A CA 1
ATOM 4153 C C . SER A 1 531 ? -10.973 19.071 12.484 1.00 86.81 531 SER A C 1
ATOM 4155 O O . SER A 1 531 ? -10.148 19.076 13.404 1.00 86.81 531 SER A O 1
ATOM 4157 N N . ARG A 1 532 ? -10.655 18.656 11.248 1.00 90.94 532 ARG A N 1
ATOM 4158 C CA . ARG A 1 532 ? -9.381 18.015 10.884 1.00 90.94 532 ARG A CA 1
ATOM 4159 C C . ARG A 1 532 ? -8.167 18.877 11.199 1.00 90.94 532 ARG A C 1
ATOM 4161 O O . ARG A 1 532 ? -7.227 18.413 11.837 1.00 90.94 532 ARG A O 1
ATOM 4168 N N . SER A 1 533 ? -8.197 20.133 10.757 1.00 90.56 533 SER A N 1
ATOM 4169 C CA . SER A 1 533 ? -7.077 21.067 10.911 1.00 90.56 533 SER A CA 1
ATOM 4170 C C . SER A 1 533 ? -6.719 21.275 12.383 1.00 90.56 533 SER A C 1
ATOM 4172 O O . SER A 1 533 ? -5.554 21.172 12.759 1.00 90.56 533 SER A O 1
ATOM 4174 N N . ILE A 1 534 ? -7.736 21.490 13.223 1.00 90.38 534 ILE A N 1
ATOM 4175 C CA . ILE A 1 534 ? -7.573 21.706 14.665 1.00 90.38 534 ILE A CA 1
ATOM 4176 C C . ILE A 1 534 ? -7.068 20.427 15.343 1.00 90.38 534 ILE A C 1
ATOM 4178 O O . ILE A 1 534 ? -6.130 20.478 16.131 1.00 90.38 534 ILE A O 1
ATOM 4182 N N . ALA A 1 535 ? -7.641 19.266 15.009 1.00 92.00 535 ALA A N 1
ATOM 4183 C CA . ALA A 1 535 ? -7.221 17.981 15.565 1.00 92.00 535 ALA A CA 1
ATOM 4184 C C . ALA A 1 535 ? -5.731 17.694 15.306 1.00 92.00 535 ALA A C 1
ATOM 4186 O O . ALA A 1 535 ? -4.992 17.359 16.230 1.00 92.00 535 ALA A O 1
ATOM 4187 N N . ILE A 1 536 ? -5.280 17.880 14.062 1.00 93.50 536 ILE A N 1
ATOM 4188 C CA . ILE A 1 536 ? -3.886 17.651 13.660 1.00 93.50 536 ILE A CA 1
ATOM 4189 C C . ILE A 1 536 ? -2.947 18.659 14.330 1.00 93.50 536 ILE A C 1
ATOM 4191 O O . ILE A 1 536 ? -1.884 18.276 14.820 1.00 93.50 536 ILE A O 1
ATOM 4195 N N . GLN A 1 537 ? -3.344 19.932 14.403 1.00 91.81 537 GLN A N 1
ATOM 4196 C CA . GLN A 1 537 ? -2.575 20.969 15.089 1.00 91.81 537 GLN A CA 1
ATOM 4197 C C . GLN A 1 537 ? -2.395 20.645 16.579 1.00 91.81 537 GLN A C 1
ATOM 4199 O O . GLN A 1 537 ? -1.275 20.700 17.087 1.00 91.81 537 GLN A O 1
ATOM 4204 N N . CYS A 1 538 ? -3.468 20.259 17.277 1.00 92.25 538 CYS A N 1
ATOM 4205 C CA . CYS A 1 538 ? -3.402 19.882 18.687 1.00 92.25 538 CYS A CA 1
ATOM 4206 C C . CYS A 1 538 ? -2.561 18.617 18.913 1.00 92.25 538 CYS A C 1
ATOM 4208 O O . CYS A 1 538 ? -1.795 18.564 19.874 1.00 92.25 538 CYS A O 1
ATOM 4210 N N . LEU A 1 539 ? -2.656 17.624 18.023 1.00 94.25 539 LEU A N 1
ATOM 4211 C CA . LEU A 1 539 ? -1.834 16.415 18.082 1.00 94.25 539 LEU A CA 1
ATOM 4212 C C . LEU A 1 539 ? -0.336 16.735 17.940 1.00 94.25 539 LEU A C 1
ATOM 4214 O O . LEU A 1 539 ? 0.475 16.252 18.734 1.00 94.25 539 LEU A O 1
ATOM 4218 N N . LEU A 1 540 ? 0.034 17.572 16.965 1.00 93.81 540 LEU A N 1
ATOM 4219 C CA . LEU A 1 540 ? 1.417 18.019 16.770 1.00 93.81 540 LEU A CA 1
ATOM 4220 C C . LEU A 1 540 ? 1.927 18.817 17.970 1.00 93.81 540 LEU A C 1
ATOM 4222 O O . LEU A 1 540 ? 3.022 18.547 18.459 1.00 93.81 540 LEU A O 1
ATOM 4226 N N . ALA A 1 541 ? 1.118 19.745 18.485 1.00 92.19 541 ALA A N 1
ATOM 4227 C CA . ALA A 1 541 ? 1.468 20.538 19.658 1.00 92.19 541 ALA A CA 1
ATOM 4228 C C . ALA A 1 541 ? 1.710 19.659 20.897 1.00 92.19 541 ALA A C 1
ATOM 4230 O O . ALA A 1 541 ? 2.698 19.860 21.603 1.00 92.19 541 ALA A O 1
ATOM 4231 N N . ALA A 1 542 ? 0.865 18.648 21.128 1.00 93.19 542 ALA A N 1
ATOM 4232 C CA . ALA A 1 542 ? 1.022 17.705 22.237 1.00 93.19 542 ALA A CA 1
ATOM 4233 C C . ALA A 1 542 ? 2.316 16.874 22.130 1.00 93.19 542 ALA A C 1
ATOM 4235 O O . ALA A 1 542 ? 2.939 16.563 23.142 1.00 93.19 542 ALA A O 1
ATOM 4236 N N . ASN A 1 543 ? 2.749 16.548 20.907 1.00 93.25 543 ASN A N 1
ATOM 4237 C CA . ASN A 1 543 ? 3.926 15.712 20.656 1.00 93.25 543 ASN A CA 1
ATOM 4238 C C . ASN A 1 543 ? 5.231 16.513 20.483 1.00 93.25 543 ASN A C 1
ATOM 4240 O O . ASN A 1 543 ? 6.312 15.931 20.512 1.00 93.25 543 ASN A O 1
ATOM 4244 N N . ALA A 1 544 ? 5.180 17.837 20.318 1.00 90.56 544 ALA A N 1
ATOM 4245 C CA . ALA A 1 544 ? 6.358 18.636 19.969 1.00 90.56 544 ALA A CA 1
ATOM 4246 C C . ALA A 1 544 ? 7.529 18.454 20.953 1.00 90.56 544 ALA A C 1
ATOM 4248 O O . ALA A 1 544 ? 8.665 18.242 20.531 1.00 90.56 544 ALA A O 1
ATOM 4249 N N . ALA A 1 545 ? 7.258 18.483 22.262 1.00 89.06 545 ALA A N 1
ATOM 4250 C CA . ALA A 1 545 ? 8.297 18.357 23.283 1.00 89.06 545 ALA A CA 1
ATOM 4251 C C . ALA A 1 545 ? 8.957 16.968 23.286 1.00 89.06 545 ALA A C 1
ATOM 4253 O O . ALA A 1 545 ? 10.184 16.881 23.301 1.00 89.06 545 ALA A O 1
ATOM 4254 N N . CYS A 1 546 ? 8.167 15.888 23.222 1.00 86.81 546 CYS A N 1
ATOM 4255 C CA . CYS A 1 546 ? 8.714 14.530 23.228 1.00 86.81 546 CYS A CA 1
ATOM 4256 C C . CYS A 1 546 ? 9.468 14.213 21.929 1.00 86.81 546 CYS A C 1
ATOM 4258 O O . CYS A 1 546 ? 10.488 13.531 21.968 1.00 86.81 546 CYS A O 1
ATOM 4260 N N . LEU A 1 547 ? 9.022 14.754 20.787 1.00 87.69 547 LEU A N 1
ATOM 4261 C CA . LEU A 1 547 ? 9.732 14.619 19.514 1.00 87.69 547 LEU A CA 1
ATOM 4262 C C . LEU A 1 547 ? 11.118 15.263 19.575 1.00 87.69 547 LEU A C 1
ATOM 4264 O O . LEU A 1 547 ? 12.084 14.650 19.127 1.00 87.69 547 LEU A O 1
ATOM 4268 N N . ILE A 1 548 ? 11.217 16.471 20.136 1.00 87.50 548 ILE A N 1
ATOM 4269 C CA . ILE A 1 548 ? 12.488 17.191 20.282 1.00 87.50 548 ILE A CA 1
ATOM 4270 C C . ILE A 1 548 ? 13.410 16.472 21.269 1.00 87.50 548 ILE A C 1
ATOM 4272 O O . ILE A 1 548 ? 14.602 16.347 21.003 1.00 87.50 548 ILE A O 1
ATOM 4276 N N . ASP A 1 549 ? 12.881 15.968 22.382 1.00 84.12 549 ASP A N 1
ATOM 4277 C CA . ASP A 1 549 ? 13.682 15.221 23.357 1.00 84.12 549 ASP A CA 1
ATOM 4278 C C . ASP A 1 549 ? 14.252 13.922 22.753 1.00 84.12 549 ASP A C 1
ATOM 4280 O O . ASP A 1 549 ? 15.457 13.658 22.831 1.00 84.12 549 ASP A O 1
ATOM 4284 N N . ALA A 1 550 ? 13.411 13.161 22.043 1.00 80.62 550 ALA A N 1
ATOM 4285 C CA . ALA A 1 550 ? 13.806 11.905 21.410 1.00 80.62 550 ALA A CA 1
ATOM 4286 C C . ALA A 1 550 ? 14.759 12.102 20.215 1.00 80.62 550 ALA A C 1
ATOM 4288 O O . ALA A 1 550 ? 15.677 11.300 20.024 1.00 80.62 550 ALA A O 1
ATOM 4289 N N . ASN A 1 551 ? 14.574 13.171 19.430 1.00 84.56 551 ASN A N 1
ATOM 4290 C CA . ASN A 1 551 ? 15.204 13.334 18.113 1.00 84.56 551 ASN A CA 1
ATOM 4291 C C . ASN A 1 551 ? 16.046 14.608 17.953 1.00 84.56 551 ASN A C 1
ATOM 4293 O O . ASN A 1 551 ? 16.472 14.912 16.845 1.00 84.56 551 ASN A O 1
ATOM 4297 N N . GLY A 1 552 ? 16.298 15.374 19.018 1.00 82.88 552 GLY A N 1
ATOM 4298 C CA . GLY A 1 552 ? 17.160 16.562 18.975 1.00 82.88 552 GLY A CA 1
ATOM 4299 C C . GLY A 1 552 ? 18.639 16.222 18.736 1.00 82.88 552 GLY A C 1
ATOM 4300 O O . GLY A 1 552 ? 19.001 15.052 18.689 1.00 82.88 552 GLY A O 1
ATOM 4301 N N . PRO A 1 553 ? 19.562 17.180 18.612 1.00 74.88 553 PRO A N 1
ATOM 4302 C CA . PRO A 1 553 ? 20.986 16.875 18.438 1.00 74.88 553 PRO A CA 1
ATOM 4303 C C . PRO A 1 553 ? 21.600 16.178 19.669 1.00 74.88 553 PRO A C 1
ATOM 4305 O O . PRO A 1 553 ? 21.357 16.578 20.808 1.00 74.88 553 PRO A O 1
ATOM 4308 N N . SER A 1 554 ? 22.419 15.143 19.446 1.00 65.88 554 SER A N 1
ATOM 4309 C CA . SER A 1 554 ? 23.331 14.599 20.464 1.00 65.88 554 SER A CA 1
ATOM 4310 C C . SER A 1 554 ? 24.567 15.512 20.577 1.00 65.88 554 SER A C 1
ATOM 4312 O O . SER A 1 554 ? 24.912 16.221 19.629 1.00 65.88 554 SER A O 1
ATOM 4314 N N . GLY A 1 555 ? 25.246 15.536 21.730 1.00 57.22 555 GLY A N 1
ATOM 4315 C CA . GLY A 1 555 ? 26.345 16.479 22.014 1.00 57.22 555 GLY A CA 1
ATOM 4316 C C . GLY A 1 555 ? 27.544 16.441 21.050 1.00 57.22 555 GLY A C 1
ATOM 4317 O O . GLY A 1 555 ? 28.364 17.359 21.075 1.00 57.22 555 GLY A O 1
ATOM 4318 N N . ASP A 1 556 ? 27.626 15.427 20.183 1.00 53.81 556 ASP A N 1
ATOM 4319 C CA . ASP A 1 556 ? 28.798 15.137 19.351 1.00 53.81 556 ASP A CA 1
ATOM 4320 C C . ASP A 1 556 ? 28.503 15.260 17.842 1.00 53.81 556 ASP A C 1
ATOM 4322 O O . ASP A 1 556 ? 29.410 15.126 17.022 1.00 53.81 556 ASP A O 1
ATOM 4326 N N . GLY A 1 557 ? 27.250 15.555 17.469 1.00 51.69 557 GLY A N 1
ATOM 4327 C CA . GLY A 1 557 ? 26.831 15.809 16.086 1.00 51.69 557 GLY A CA 1
ATOM 4328 C C . GLY A 1 557 ? 26.769 14.582 15.166 1.00 51.69 557 GLY A C 1
ATOM 4329 O O . GLY A 1 557 ? 26.469 14.750 13.985 1.00 51.69 557 GLY A O 1
ATOM 4330 N N . GLU A 1 558 ? 27.041 13.376 15.676 1.00 53.25 558 GLU A N 1
ATOM 4331 C CA . GLU A 1 558 ? 26.710 12.113 15.009 1.00 53.25 558 GLU A CA 1
ATOM 4332 C C . GLU A 1 558 ? 25.474 11.482 15.654 1.00 53.25 558 GLU A C 1
ATOM 4334 O O . GLU A 1 558 ? 25.310 11.453 16.880 1.00 53.25 558 GLU A O 1
ATOM 4339 N N . ASP A 1 559 ? 24.594 11.010 14.784 1.00 59.19 559 ASP A N 1
ATOM 4340 C CA . ASP A 1 559 ? 23.289 10.482 15.127 1.00 59.19 559 ASP A CA 1
ATOM 4341 C C . ASP A 1 559 ? 23.400 9.006 15.559 1.00 59.19 559 ASP A C 1
ATOM 4343 O O . ASP A 1 559 ? 24.119 8.210 14.953 1.00 59.19 559 ASP A O 1
ATOM 4347 N N . ASP A 1 560 ? 22.747 8.655 16.675 1.00 60.44 560 ASP A N 1
ATOM 4348 C CA . ASP A 1 560 ? 22.727 7.284 17.210 1.00 60.44 560 ASP A CA 1
ATOM 4349 C C . ASP A 1 560 ? 21.924 6.374 16.261 1.00 60.44 560 ASP A C 1
ATOM 4351 O O . ASP A 1 560 ? 20.947 6.802 15.645 1.00 60.44 560 ASP A O 1
ATOM 4355 N N . HIS A 1 561 ? 22.284 5.093 16.167 1.00 57.19 561 HIS A N 1
ATOM 4356 C CA . HIS A 1 561 ? 21.516 4.125 15.374 1.00 57.19 561 HIS A CA 1
ATOM 4357 C C . HIS A 1 561 ? 20.102 3.889 15.942 1.00 57.19 561 HIS A C 1
ATOM 4359 O O . HIS A 1 561 ? 19.238 3.386 15.228 1.00 57.19 561 HIS A O 1
ATOM 4365 N N . ASP A 1 562 ? 19.865 4.282 17.197 1.00 60.59 562 ASP A N 1
ATOM 4366 C CA . ASP A 1 562 ? 18.594 4.145 17.919 1.00 60.59 562 ASP A CA 1
ATOM 4367 C C . ASP A 1 562 ? 17.624 5.351 17.721 1.00 60.59 562 ASP A C 1
ATOM 4369 O O . ASP A 1 562 ? 16.696 5.518 18.513 1.00 60.59 562 ASP A O 1
ATOM 4373 N N . ILE A 1 563 ? 17.809 6.220 16.710 1.00 68.44 563 ILE A N 1
ATOM 4374 C CA . ILE A 1 563 ? 16.901 7.368 16.454 1.00 68.44 563 ILE A CA 1
ATOM 4375 C C . ILE A 1 563 ? 15.506 6.914 15.998 1.00 68.44 563 ILE A C 1
ATOM 4377 O O . ILE A 1 563 ? 15.360 6.073 15.109 1.00 68.44 563 ILE A O 1
ATOM 4381 N N . GLU A 1 564 ? 14.467 7.531 16.568 1.00 74.06 564 GLU A N 1
ATOM 4382 C CA . GLU A 1 564 ? 13.072 7.286 16.209 1.00 74.06 564 GLU A CA 1
ATOM 4383 C C . GLU A 1 564 ? 12.688 8.051 14.943 1.00 74.06 564 GLU A C 1
ATOM 4385 O O . GLU A 1 564 ? 12.574 9.270 14.924 1.00 74.06 564 GLU A O 1
ATOM 4390 N N . ARG A 1 565 ? 12.413 7.318 13.872 1.00 77.50 565 ARG A N 1
ATOM 4391 C CA . ARG A 1 565 ? 12.149 7.923 12.559 1.00 77.50 565 ARG A CA 1
ATOM 4392 C C . ARG A 1 565 ? 10.682 7.880 12.161 1.00 77.50 565 ARG A C 1
ATOM 4394 O O . ARG A 1 565 ? 10.162 8.776 11.500 1.00 77.50 565 ARG A O 1
ATOM 4401 N N . VAL A 1 566 ? 9.990 6.843 12.614 1.00 85.88 566 VAL A N 1
ATOM 4402 C CA . VAL A 1 566 ? 8.661 6.455 12.135 1.00 85.88 566 VAL A CA 1
ATOM 4403 C C . VAL A 1 566 ? 7.596 7.450 12.586 1.00 85.88 566 VAL A C 1
ATOM 4405 O O . VAL A 1 566 ? 6.876 8.001 11.750 1.00 85.88 566 VAL A O 1
ATOM 4408 N N . TRP A 1 567 ? 7.526 7.728 13.890 1.00 90.12 567 TRP A N 1
ATOM 4409 C CA . TRP A 1 567 ? 6.516 8.619 14.459 1.00 90.12 567 TRP A CA 1
ATOM 4410 C C . TRP A 1 567 ? 6.681 10.091 14.043 1.00 90.12 567 TRP A C 1
ATOM 4412 O O . TRP A 1 567 ? 5.690 10.666 13.584 1.00 90.12 567 TRP A O 1
ATOM 4422 N N . PRO A 1 568 ? 7.888 10.708 14.083 1.00 90.31 568 PRO A N 1
ATOM 4423 C CA . PRO A 1 568 ? 8.061 12.078 13.599 1.00 90.31 568 PRO A CA 1
ATOM 4424 C C . PRO A 1 568 ? 7.660 12.227 12.128 1.00 90.31 568 PRO A C 1
ATOM 4426 O O . PRO A 1 568 ? 6.922 13.148 11.779 1.00 90.31 568 PRO A O 1
ATOM 4429 N N . CYS A 1 569 ? 8.073 11.291 11.264 1.00 91.56 569 CYS A N 1
ATOM 4430 C CA . CYS A 1 569 ? 7.699 11.311 9.850 1.00 91.56 569 CYS A CA 1
ATOM 4431 C C . CYS A 1 569 ? 6.185 11.168 9.648 1.00 91.56 569 CYS A C 1
ATOM 4433 O O . CYS A 1 569 ? 5.612 11.829 8.779 1.00 91.56 569 CYS A O 1
ATOM 4435 N N . ALA A 1 570 ? 5.522 10.316 10.434 1.00 92.38 570 ALA A N 1
ATOM 4436 C CA . ALA A 1 570 ? 4.078 10.125 10.361 1.00 92.38 570 ALA A CA 1
ATOM 4437 C C . ALA A 1 570 ? 3.309 11.390 10.771 1.00 92.38 570 ALA A C 1
ATOM 4439 O O . ALA A 1 570 ? 2.391 11.803 10.059 1.00 92.38 570 ALA A O 1
ATOM 4440 N N . LEU A 1 571 ? 3.723 12.043 11.860 1.00 93.56 571 LEU A N 1
ATOM 4441 C CA . LEU A 1 571 ? 3.131 13.297 12.322 1.00 93.56 571 LEU A CA 1
ATOM 4442 C C . LEU A 1 571 ? 3.355 14.442 11.330 1.00 93.56 571 LEU A C 1
ATOM 4444 O O . LEU A 1 571 ? 2.409 15.160 11.011 1.00 93.56 571 LEU A O 1
ATOM 4448 N N . MET A 1 572 ? 4.563 14.573 10.778 1.00 94.81 572 MET A N 1
ATOM 4449 C CA . MET A 1 572 ? 4.847 15.578 9.751 1.00 94.81 572 MET A CA 1
ATOM 4450 C C . MET A 1 572 ? 4.026 15.343 8.481 1.00 94.81 572 MET A C 1
ATOM 4452 O O . MET A 1 572 ? 3.439 16.279 7.944 1.00 94.81 572 MET A O 1
ATOM 4456 N N . ARG A 1 573 ? 3.888 14.091 8.032 1.00 92.75 573 ARG A N 1
ATOM 4457 C CA . ARG A 1 573 ? 3.012 13.756 6.899 1.00 92.75 573 ARG A CA 1
ATOM 4458 C C . ARG A 1 573 ? 1.548 14.104 7.179 1.00 92.75 573 ARG A C 1
ATOM 4460 O O . ARG A 1 573 ? 0.860 14.575 6.281 1.00 92.75 573 ARG A O 1
ATOM 4467 N N . CYS A 1 574 ? 1.082 13.888 8.408 1.00 91.19 574 CYS A N 1
ATOM 4468 C CA . CYS A 1 574 ? -0.266 14.265 8.832 1.00 91.19 574 CYS A CA 1
ATOM 4469 C C . CYS A 1 574 ? -0.450 15.795 8.799 1.00 91.19 574 CYS A C 1
ATOM 4471 O O . CYS A 1 574 ? -1.397 16.294 8.192 1.00 91.19 574 CYS A O 1
ATOM 4473 N N . GLY A 1 575 ? 0.509 16.541 9.361 1.00 93.06 575 GLY A N 1
ATOM 4474 C CA . GLY A 1 575 ? 0.536 18.007 9.357 1.00 93.06 575 GLY A CA 1
ATOM 4475 C C . GLY A 1 575 ? 0.537 18.621 7.960 1.00 93.06 575 GLY A C 1
ATOM 4476 O O . GLY A 1 575 ? -0.147 19.615 7.726 1.00 93.06 575 GLY A O 1
ATOM 4477 N N . ALA A 1 576 ? 1.255 18.008 7.018 1.00 93.69 576 ALA A N 1
ATOM 4478 C CA . ALA A 1 576 ? 1.401 18.493 5.649 1.00 93.69 576 ALA A CA 1
ATOM 4479 C C . ALA A 1 576 ? 0.065 18.711 4.919 1.00 93.69 576 ALA A C 1
ATOM 4481 O O . ALA A 1 576 ? -0.036 19.593 4.069 1.00 93.69 576 ALA A O 1
ATOM 4482 N N . VAL A 1 577 ? -0.977 17.952 5.275 1.00 86.06 577 VAL A N 1
ATOM 4483 C CA . VAL A 1 577 ? -2.281 18.058 4.607 1.00 86.06 577 VAL A CA 1
ATOM 4484 C C . VAL A 1 577 ? -3.012 19.353 4.962 1.00 86.06 577 VAL A C 1
ATOM 4486 O O . VAL A 1 577 ? -3.664 19.956 4.112 1.00 86.06 577 VAL A O 1
ATOM 4489 N N . THR A 1 578 ? -2.899 19.810 6.209 1.00 90.00 578 THR A N 1
ATOM 4490 C CA . THR A 1 578 ? -3.658 20.968 6.712 1.00 90.00 578 THR A CA 1
ATOM 4491 C C . THR A 1 578 ? -2.796 22.200 6.948 1.00 90.00 578 THR A C 1
ATOM 4493 O O . THR A 1 578 ? -3.327 23.298 7.039 1.00 90.00 578 THR A O 1
ATOM 4496 N N . ALA A 1 579 ? -1.469 22.066 7.005 1.00 92.38 579 ALA A N 1
ATOM 4497 C CA . ALA A 1 579 ? -0.583 23.174 7.352 1.00 92.38 579 ALA A CA 1
ATOM 4498 C C . ALA A 1 579 ? -0.721 24.393 6.424 1.00 92.38 579 ALA A C 1
ATOM 4500 O O . ALA A 1 579 ? -0.525 25.521 6.869 1.00 92.38 579 ALA A O 1
ATOM 4501 N N . HIS A 1 580 ? -1.083 24.209 5.151 1.00 90.94 580 HIS A N 1
ATOM 4502 C CA . HIS A 1 580 ? -1.264 25.322 4.215 1.00 90.94 580 HIS A CA 1
ATOM 4503 C C . HIS A 1 580 ? -2.379 26.299 4.633 1.00 90.94 580 HIS A C 1
ATOM 4505 O O . HIS A 1 580 ? -2.249 27.491 4.354 1.00 90.94 580 HIS A O 1
ATOM 4511 N N . THR A 1 581 ? -3.407 25.832 5.358 1.00 90.44 581 THR A N 1
ATOM 4512 C CA . THR A 1 581 ? -4.526 26.663 5.839 1.00 90.44 581 THR A CA 1
ATOM 4513 C C . THR A 1 581 ? -4.247 27.354 7.171 1.00 90.44 581 THR A C 1
ATOM 4515 O O . THR A 1 581 ? -5.057 28.161 7.621 1.00 90.44 581 THR A O 1
ATOM 4518 N N . TRP A 1 582 ? -3.140 27.027 7.838 1.00 92.31 582 TRP A N 1
ATOM 4519 C CA . TRP A 1 582 ? -2.783 27.616 9.128 1.00 92.31 582 TRP A CA 1
ATOM 4520 C C . TRP A 1 582 ? -2.187 29.011 8.961 1.00 92.31 582 TRP A C 1
ATOM 4522 O O . TRP A 1 582 ? -1.572 29.343 7.939 1.00 92.31 582 TRP A O 1
ATOM 4532 N N . SER A 1 583 ? -2.306 29.826 10.008 1.00 92.31 583 SER A N 1
ATOM 4533 C CA . SER A 1 583 ? -1.608 31.105 10.058 1.00 92.31 583 SER A CA 1
ATOM 4534 C C . SER A 1 583 ? -0.080 30.902 10.049 1.00 92.31 583 SER A C 1
ATOM 4536 O O . SER A 1 583 ? 0.429 29.843 10.435 1.00 92.31 583 SER A O 1
ATOM 4538 N N . PRO A 1 584 ? 0.701 31.912 9.620 1.00 91.25 584 PRO A N 1
ATOM 4539 C CA . PRO A 1 584 ? 2.159 31.833 9.657 1.00 91.25 584 PRO A CA 1
ATOM 4540 C C . PRO A 1 584 ? 2.728 31.499 11.046 1.00 91.25 584 PRO A C 1
ATOM 4542 O O . PRO A 1 584 ? 3.671 30.720 11.128 1.00 91.25 584 PRO A O 1
ATOM 4545 N N . GLU A 1 585 ? 2.139 32.032 12.121 1.00 91.75 585 GLU A N 1
ATOM 4546 C CA . GLU A 1 585 ? 2.581 31.798 13.506 1.00 91.75 585 GLU A CA 1
ATOM 4547 C C . GLU A 1 585 ? 2.331 30.354 13.962 1.00 91.75 585 GLU A C 1
ATOM 4549 O O . GLU A 1 585 ? 3.199 29.722 14.570 1.00 91.75 585 GLU A O 1
ATOM 4554 N N . GLU A 1 586 ? 1.172 29.797 13.609 1.00 91.19 586 GLU A N 1
ATOM 4555 C CA . GLU A 1 586 ? 0.828 28.409 13.919 1.00 91.19 586 GLU A CA 1
ATOM 4556 C C . GLU A 1 586 ? 1.746 27.430 13.187 1.00 91.19 586 GLU A C 1
ATOM 4558 O O . GLU A 1 586 ? 2.245 26.485 13.798 1.00 91.19 586 GLU A O 1
ATOM 4563 N N . ARG A 1 587 ? 2.030 27.679 11.901 1.00 92.81 587 ARG A N 1
ATOM 4564 C CA . ARG A 1 587 ? 3.003 26.879 11.138 1.00 92.81 587 ARG A CA 1
ATOM 4565 C C . ARG A 1 587 ? 4.405 26.965 11.718 1.00 92.81 587 ARG A C 1
ATOM 4567 O O . ARG A 1 587 ? 5.091 25.946 11.802 1.00 92.81 587 ARG A O 1
ATOM 4574 N N . GLU A 1 588 ? 4.835 28.165 12.100 1.00 92.38 588 GLU A N 1
ATOM 4575 C CA . GLU A 1 588 ? 6.157 28.364 12.690 1.00 92.38 588 GLU A CA 1
ATOM 4576 C C . GLU A 1 588 ? 6.295 27.569 13.987 1.00 92.38 588 GLU A C 1
ATOM 4578 O O . GLU A 1 588 ? 7.289 26.872 14.182 1.00 92.38 588 GLU A O 1
ATOM 4583 N N . THR A 1 589 ? 5.269 27.606 14.834 1.00 89.06 589 THR A N 1
ATOM 4584 C CA . THR A 1 589 ? 5.272 26.923 16.130 1.00 89.06 589 THR A CA 1
ATOM 4585 C C . THR A 1 589 ? 5.178 25.403 15.982 1.00 89.06 589 THR A C 1
ATOM 4587 O O . THR A 1 589 ? 5.959 24.683 16.598 1.00 89.06 589 THR A O 1
ATOM 4590 N N . ALA A 1 590 ? 4.242 24.904 15.168 1.00 88.75 590 ALA A N 1
ATOM 4591 C CA . ALA A 1 590 ? 3.924 23.476 15.104 1.00 88.75 590 ALA A CA 1
ATOM 4592 C C . ALA A 1 590 ? 4.834 22.663 14.168 1.00 88.75 590 ALA A C 1
ATOM 4594 O O . ALA A 1 590 ? 4.992 21.462 14.378 1.00 88.75 590 ALA A O 1
ATOM 4595 N N . ILE A 1 591 ? 5.402 23.284 13.126 1.00 93.88 591 ILE A N 1
ATOM 4596 C CA . ILE A 1 591 ? 6.208 22.587 12.111 1.00 93.88 591 ILE A CA 1
ATOM 4597 C C . ILE A 1 591 ? 7.659 23.049 12.163 1.00 93.88 591 ILE A C 1
ATOM 4599 O O . ILE A 1 591 ? 8.558 22.252 12.431 1.00 93.88 591 ILE A O 1
ATOM 4603 N N . PHE A 1 592 ? 7.913 24.333 11.897 1.00 93.81 592 PHE A N 1
ATOM 4604 C CA . PHE A 1 592 ? 9.279 24.788 11.636 1.00 93.81 592 PHE A CA 1
ATOM 4605 C C . PHE A 1 592 ? 10.145 24.812 12.895 1.00 93.81 592 PHE A C 1
ATOM 4607 O O . PHE A 1 592 ? 11.275 24.335 12.841 1.00 93.81 592 PHE A O 1
ATOM 4614 N N . THR A 1 593 ? 9.608 25.251 14.037 1.00 93.31 593 THR A N 1
ATOM 4615 C CA . THR A 1 593 ? 10.317 25.205 15.328 1.00 93.31 593 THR A CA 1
ATOM 4616 C C . THR A 1 593 ? 10.690 23.770 15.699 1.00 93.31 593 THR A C 1
ATOM 4618 O O . THR A 1 593 ? 11.815 23.512 16.127 1.00 93.31 593 THR A O 1
ATOM 4621 N N . THR A 1 594 ? 9.776 22.817 15.484 1.00 92.19 594 THR A N 1
ATOM 4622 C CA . THR A 1 594 ? 10.042 21.397 15.732 1.00 92.19 594 THR A CA 1
ATOM 4623 C C . THR A 1 594 ? 11.139 20.877 14.810 1.00 92.19 594 THR A C 1
ATOM 4625 O O . THR A 1 594 ? 12.123 20.346 15.312 1.00 92.19 594 THR A O 1
ATOM 4628 N N . LEU A 1 595 ? 11.027 21.081 13.490 1.00 93.81 595 LEU A N 1
ATOM 4629 C CA . LEU A 1 595 ? 12.026 20.638 12.506 1.00 93.81 595 LEU A CA 1
ATOM 4630 C C . LEU A 1 595 ? 13.410 21.265 12.731 1.00 93.81 595 LEU A C 1
ATOM 4632 O O . LEU A 1 595 ? 14.425 20.601 12.529 1.00 93.81 595 LEU A O 1
ATOM 4636 N N . GLU A 1 596 ? 13.479 22.532 13.149 1.00 93.06 596 GLU A N 1
ATOM 4637 C CA . GLU A 1 596 ? 14.748 23.205 13.442 1.00 93.06 596 GLU A CA 1
ATOM 4638 C C . GLU A 1 596 ? 15.467 22.612 14.656 1.00 93.06 596 GLU A C 1
ATOM 4640 O O . GLU A 1 596 ? 16.701 22.582 14.666 1.00 93.06 596 GLU A O 1
ATOM 4645 N N . ALA A 1 597 ? 14.710 22.127 15.642 1.00 91.06 597 ALA A N 1
ATOM 4646 C CA . ALA A 1 597 ? 15.228 21.543 16.873 1.00 91.06 597 ALA A CA 1
ATOM 4647 C C . ALA A 1 597 ? 15.666 20.071 16.732 1.00 91.06 597 ALA A C 1
ATOM 4649 O O . ALA A 1 597 ? 16.322 19.555 17.638 1.00 91.06 597 ALA A O 1
ATOM 4650 N N . LEU A 1 598 ? 15.338 19.403 15.620 1.00 90.19 598 LEU A N 1
ATOM 4651 C CA . LEU A 1 598 ? 15.755 18.023 15.351 1.00 90.19 598 LEU A CA 1
ATOM 4652 C C . LEU A 1 598 ? 17.253 17.917 15.016 1.00 90.19 598 LEU A C 1
ATOM 4654 O O . LEU A 1 598 ? 17.886 18.866 14.530 1.00 90.19 598 LEU A O 1
ATOM 4658 N N . SER A 1 599 ? 17.808 16.723 15.241 1.00 88.94 599 SER A N 1
ATOM 4659 C CA . SER A 1 599 ? 19.105 16.307 14.713 1.00 88.94 599 SER A CA 1
ATOM 4660 C C . SER A 1 599 ? 19.104 16.330 13.186 1.00 88.94 599 SER A C 1
ATOM 4662 O O . SER A 1 599 ? 18.053 16.430 12.552 1.00 88.94 599 SER A O 1
ATOM 4664 N N . ASP A 1 600 ? 20.283 16.266 12.570 1.00 90.19 600 ASP A N 1
ATOM 4665 C CA . ASP A 1 600 ? 20.365 16.393 11.119 1.00 90.19 600 ASP A CA 1
ATOM 4666 C C . ASP A 1 600 ? 19.681 15.223 10.388 1.00 90.19 600 ASP A C 1
ATOM 4668 O O . ASP A 1 600 ? 18.932 15.500 9.454 1.00 90.19 600 ASP A O 1
ATOM 4672 N N . GLU A 1 601 ? 19.849 13.956 10.796 1.00 87.81 601 GLU A N 1
ATOM 4673 C CA . GLU A 1 601 ? 19.161 12.835 10.127 1.00 87.81 601 GLU A CA 1
ATOM 4674 C C . GLU A 1 601 ? 17.649 12.866 10.375 1.00 87.81 601 GLU A C 1
ATOM 4676 O O . GLU A 1 601 ? 16.872 12.730 9.428 1.00 87.81 601 GLU A O 1
ATOM 4681 N N . ALA A 1 602 ? 17.219 13.129 11.615 1.00 89.00 602 ALA A N 1
ATOM 4682 C CA . ALA A 1 602 ? 15.798 13.240 11.941 1.00 89.00 602 ALA A CA 1
ATOM 4683 C C . ALA A 1 602 ? 15.126 14.398 11.182 1.00 89.00 602 ALA A C 1
ATOM 4685 O O . ALA A 1 602 ? 14.010 14.249 10.685 1.00 89.00 602 ALA A O 1
ATOM 4686 N N . PHE A 1 603 ? 15.818 15.534 11.034 1.00 93.56 603 PHE A N 1
ATOM 4687 C CA . PHE A 1 603 ? 15.375 16.639 10.187 1.00 93.56 603 PHE A CA 1
ATOM 4688 C C . PHE A 1 603 ? 15.232 16.207 8.724 1.00 93.56 603 PHE A C 1
ATOM 4690 O O . PHE A 1 603 ? 14.202 16.497 8.122 1.00 93.56 603 PHE A O 1
ATOM 4697 N N . LEU A 1 604 ? 16.234 15.532 8.147 1.00 92.69 604 LEU A N 1
ATOM 4698 C CA . LEU A 1 604 ? 16.222 15.128 6.735 1.00 92.69 604 LEU A CA 1
ATOM 4699 C C . LEU A 1 604 ? 15.007 14.250 6.403 1.00 92.69 604 LEU A C 1
ATOM 4701 O O . LEU A 1 604 ? 14.308 14.520 5.425 1.00 92.69 604 LEU A O 1
ATOM 4705 N N . GLU A 1 605 ? 14.722 13.250 7.235 1.00 90.00 605 GLU A N 1
ATOM 4706 C CA . GLU A 1 605 ? 13.595 12.338 7.023 1.00 90.00 605 GLU A CA 1
ATOM 4707 C C . GLU A 1 605 ? 12.240 13.014 7.300 1.00 90.00 605 GLU A C 1
ATOM 4709 O O . GLU A 1 605 ? 11.331 12.962 6.465 1.00 90.00 605 GLU A O 1
ATOM 4714 N N . ALA A 1 606 ? 12.103 13.728 8.425 1.00 93.38 606 ALA A N 1
ATOM 4715 C CA . ALA A 1 606 ? 10.851 14.389 8.798 1.00 93.38 606 ALA A CA 1
ATOM 4716 C C . ALA A 1 606 ? 10.479 15.527 7.828 1.00 93.38 606 ALA A C 1
ATOM 4718 O O . ALA A 1 606 ? 9.313 15.667 7.448 1.00 93.38 606 ALA A O 1
ATOM 4719 N N . ALA A 1 607 ? 11.467 16.307 7.371 1.00 96.00 607 ALA A N 1
ATOM 4720 C CA . ALA A 1 607 ? 11.275 17.339 6.356 1.00 96.00 607 ALA A CA 1
ATOM 4721 C C . ALA A 1 607 ? 10.910 16.739 4.994 1.00 96.00 607 ALA A C 1
ATOM 4723 O O . ALA A 1 607 ? 10.059 17.294 4.300 1.00 96.00 607 ALA A O 1
ATOM 4724 N N . SER A 1 608 ? 11.508 15.600 4.623 1.00 93.81 608 SER A N 1
ATOM 4725 C CA . SER A 1 608 ? 11.141 14.874 3.403 1.00 93.81 608 SER A CA 1
ATOM 4726 C C . SER A 1 608 ? 9.683 14.416 3.468 1.00 93.81 608 SER A C 1
ATOM 4728 O O . SER A 1 608 ? 8.902 14.702 2.560 1.00 93.81 608 SER A O 1
ATOM 4730 N N . ALA A 1 609 ? 9.270 13.799 4.582 1.00 92.75 609 ALA A N 1
ATOM 4731 C CA . ALA A 1 609 ? 7.890 13.367 4.790 1.00 92.75 609 ALA A CA 1
ATOM 4732 C C . ALA A 1 609 ? 6.887 14.535 4.731 1.00 92.75 609 ALA A C 1
ATOM 4734 O O . ALA A 1 609 ? 5.826 14.391 4.117 1.00 92.75 609 ALA A O 1
ATOM 4735 N N . PHE A 1 610 ? 7.230 15.689 5.320 1.00 95.75 610 PHE A N 1
ATOM 4736 C CA . PHE A 1 610 ? 6.414 16.907 5.263 1.00 95.75 610 PHE A CA 1
ATOM 4737 C C . PHE A 1 610 ? 6.304 17.468 3.840 1.00 95.75 610 PHE A C 1
ATOM 4739 O O . PHE A 1 610 ? 5.209 17.798 3.384 1.00 95.75 610 PHE A O 1
ATOM 4746 N N . LEU A 1 611 ? 7.431 17.566 3.127 1.00 95.56 611 LEU A N 1
ATOM 4747 C CA . LEU A 1 611 ? 7.487 18.113 1.773 1.00 95.56 611 LEU A CA 1
ATOM 4748 C C . LEU A 1 611 ? 6.711 17.238 0.786 1.00 95.56 611 LEU A C 1
ATOM 4750 O O . LEU A 1 611 ? 5.815 17.739 0.116 1.00 95.56 611 LEU A O 1
ATOM 4754 N N . VAL A 1 612 ? 6.985 15.929 0.764 1.00 91.75 612 VAL A N 1
ATOM 4755 C CA . VAL A 1 612 ? 6.274 14.965 -0.096 1.00 91.75 612 VAL A CA 1
ATOM 4756 C C . VAL A 1 612 ? 4.780 14.959 0.219 1.00 91.75 612 VAL A C 1
ATOM 4758 O O . VAL A 1 612 ? 3.955 14.958 -0.692 1.00 91.75 612 VAL A O 1
ATOM 4761 N N . GLY A 1 613 ? 4.422 14.979 1.508 1.00 90.00 613 GLY A N 1
ATOM 4762 C CA . GLY A 1 613 ? 3.029 15.071 1.934 1.00 90.00 613 GLY A CA 1
ATOM 4763 C C . GLY A 1 613 ? 2.350 16.337 1.412 1.00 90.00 613 GLY A C 1
ATOM 4764 O O . GLY A 1 613 ? 1.231 16.255 0.916 1.00 90.00 613 GLY A O 1
ATOM 4765 N N . SER A 1 614 ? 3.033 17.482 1.470 1.00 93.19 614 SER A N 1
ATOM 4766 C CA . SER A 1 614 ? 2.494 18.770 1.018 1.00 93.19 614 SER A CA 1
ATOM 4767 C C . SER A 1 614 ? 2.337 18.791 -0.501 1.00 93.19 614 SER A C 1
ATOM 4769 O O . SER A 1 614 ? 1.287 19.173 -1.011 1.00 93.19 614 SER A O 1
ATOM 4771 N N . ASP A 1 615 ? 3.351 18.320 -1.229 1.00 91.25 615 ASP A N 1
ATOM 4772 C CA . ASP A 1 615 ? 3.333 18.269 -2.689 1.00 91.25 615 ASP A CA 1
ATOM 4773 C C . ASP A 1 615 ? 2.182 17.398 -3.206 1.00 91.25 615 ASP A C 1
ATOM 4775 O O . ASP A 1 615 ? 1.426 17.851 -4.059 1.00 91.25 615 ASP A O 1
ATOM 4779 N N . LEU A 1 616 ? 1.981 16.198 -2.647 1.00 87.94 616 LEU A N 1
ATOM 4780 C CA . LEU A 1 616 ? 0.897 15.291 -3.057 1.00 87.94 616 LEU A CA 1
ATOM 4781 C C . LEU A 1 616 ? -0.509 15.905 -2.943 1.00 87.94 616 LEU A C 1
ATOM 4783 O O . LEU A 1 616 ? -1.411 15.459 -3.644 1.00 87.94 616 LEU A O 1
ATOM 4787 N N . HIS A 1 617 ? -0.701 16.904 -2.078 1.00 85.88 617 HIS A N 1
ATOM 4788 C CA . HIS A 1 617 ? -1.998 17.560 -1.887 1.00 85.88 617 HIS A CA 1
ATOM 4789 C C . HIS A 1 617 ? -2.129 18.882 -2.649 1.00 85.88 617 HIS A C 1
ATOM 4791 O O . HIS A 1 617 ? -3.240 19.263 -3.007 1.00 85.88 617 HIS A O 1
ATOM 4797 N N . LEU A 1 618 ? -1.023 19.598 -2.869 1.00 89.81 618 LEU A N 1
ATOM 4798 C CA . LEU A 1 618 ? -1.057 21.016 -3.244 1.00 89.81 618 LEU A CA 1
ATOM 4799 C C . LEU A 1 618 ? -0.416 21.318 -4.600 1.00 89.81 618 LEU A C 1
ATOM 4801 O O . LEU A 1 618 ? -0.653 22.386 -5.161 1.00 89.81 618 LEU A O 1
ATOM 4805 N N . ILE A 1 619 ? 0.398 20.414 -5.155 1.00 86.44 619 ILE A N 1
ATOM 4806 C CA . ILE A 1 619 ? 1.223 20.741 -6.328 1.00 86.44 619 ILE A CA 1
ATOM 4807 C C . ILE A 1 619 ? 0.399 20.969 -7.604 1.00 86.44 619 ILE A C 1
ATOM 4809 O O . ILE A 1 619 ? 0.720 21.846 -8.410 1.00 86.44 619 ILE A O 1
ATOM 4813 N N . GLU A 1 620 ? -0.705 20.235 -7.751 1.00 84.75 620 GLU A N 1
ATOM 4814 C CA . GLU A 1 620 ? -1.688 20.406 -8.830 1.00 84.75 620 GLU A CA 1
ATOM 4815 C C . GLU A 1 620 ? -2.736 21.485 -8.512 1.00 84.75 620 GLU A C 1
ATOM 4817 O O . GLU A 1 620 ? -3.593 21.782 -9.343 1.00 84.75 620 GLU A O 1
ATOM 4822 N N . GLY A 1 621 ? -2.650 22.097 -7.327 1.00 85.25 621 GLY A N 1
ATOM 4823 C CA . GLY A 1 621 ? -3.558 23.131 -6.852 1.00 85.25 621 GLY A CA 1
ATOM 4824 C C . GLY A 1 621 ? -3.376 24.489 -7.536 1.00 85.25 621 GLY A C 1
ATOM 4825 O O . GLY A 1 621 ? -2.831 24.625 -8.639 1.00 85.25 621 GLY A O 1
ATOM 4826 N N . SER A 1 622 ? -3.871 25.519 -6.856 1.00 88.50 622 SER A N 1
ATOM 4827 C CA . SER A 1 622 ? -3.866 26.907 -7.309 1.00 88.50 622 SER A CA 1
ATOM 4828 C C . SER A 1 622 ? -2.458 27.522 -7.350 1.00 88.50 622 SER A C 1
ATOM 4830 O O . SER A 1 622 ? -1.477 26.974 -6.844 1.00 88.50 622 SER A O 1
ATOM 4832 N N . GLY A 1 623 ? -2.341 28.719 -7.935 1.00 87.38 623 GLY A N 1
ATOM 4833 C CA . GLY A 1 623 ? -1.090 29.482 -7.889 1.00 87.38 623 GLY A CA 1
ATOM 4834 C C . GLY A 1 623 ? -0.650 29.843 -6.463 1.00 87.38 623 GLY A C 1
ATOM 4835 O O . GLY A 1 623 ? 0.550 29.913 -6.204 1.00 87.38 623 GLY A O 1
ATOM 4836 N N . GLU A 1 624 ? -1.596 30.024 -5.535 1.00 90.00 624 GLU A N 1
ATOM 4837 C CA . GLU A 1 624 ? -1.310 30.275 -4.116 1.00 90.00 624 GLU A CA 1
ATOM 4838 C C . GLU A 1 624 ? -0.741 29.027 -3.432 1.00 90.00 624 GLU A C 1
ATOM 4840 O O . GLU A 1 624 ? 0.243 29.127 -2.698 1.00 90.00 624 GLU A O 1
ATOM 4845 N N . ASP A 1 625 ? -1.278 27.847 -3.756 1.00 91.56 625 ASP A N 1
ATOM 4846 C CA . ASP A 1 625 ? -0.770 26.562 -3.262 1.00 91.56 625 ASP A CA 1
ATOM 4847 C C . ASP A 1 625 ? 0.672 26.329 -3.724 1.00 91.56 625 ASP A C 1
ATOM 4849 O O . ASP A 1 625 ? 1.555 25.995 -2.930 1.00 91.56 625 ASP A O 1
ATOM 4853 N N . ARG A 1 626 ? 0.960 26.606 -5.002 1.00 91.25 626 ARG A N 1
ATOM 4854 C CA . ARG A 1 626 ? 2.328 26.523 -5.535 1.00 91.25 626 ARG A CA 1
ATOM 4855 C C . ARG A 1 626 ? 3.252 27.549 -4.883 1.00 91.25 626 ARG A C 1
ATOM 4857 O O . ARG A 1 626 ? 4.383 27.206 -4.552 1.00 91.25 626 ARG A O 1
ATOM 4864 N N . ALA A 1 627 ? 2.789 28.776 -4.643 1.00 92.38 627 ALA A N 1
ATOM 4865 C CA . ALA A 1 627 ? 3.577 29.787 -3.937 1.00 92.38 627 ALA A CA 1
ATOM 4866 C C . ALA A 1 627 ? 3.911 29.356 -2.496 1.00 92.38 627 ALA A C 1
ATOM 4868 O O . ALA A 1 627 ? 5.048 29.531 -2.051 1.00 92.38 627 ALA A O 1
ATOM 4869 N N . TYR A 1 628 ? 2.964 28.727 -1.793 1.00 94.00 628 TYR A N 1
ATOM 4870 C CA . TYR A 1 628 ? 3.212 28.109 -0.489 1.00 94.00 628 TYR A CA 1
ATOM 4871 C C . TYR A 1 628 ? 4.286 27.014 -0.573 1.00 94.00 628 TYR A C 1
ATOM 4873 O O . TYR A 1 628 ? 5.232 27.025 0.216 1.00 94.00 628 TYR A O 1
ATOM 4881 N N . LEU A 1 629 ? 4.193 26.112 -1.555 1.00 94.94 629 LEU A N 1
ATOM 4882 C CA . LEU A 1 629 ? 5.172 25.039 -1.755 1.00 94.94 629 LEU A CA 1
ATOM 4883 C C . LEU A 1 629 ? 6.573 25.553 -2.128 1.00 94.94 629 LEU A C 1
ATOM 4885 O O . LEU A 1 629 ? 7.570 24.931 -1.748 1.00 94.94 629 LEU A O 1
ATOM 4889 N N . VAL A 1 630 ? 6.675 26.677 -2.847 1.00 95.56 630 VAL A N 1
ATOM 4890 C CA . VAL A 1 630 ? 7.961 27.356 -3.089 1.00 95.56 630 VAL A CA 1
ATOM 4891 C C . VAL A 1 630 ? 8.531 27.883 -1.773 1.00 95.56 630 VAL A C 1
ATOM 4893 O O . VAL A 1 630 ? 9.666 27.548 -1.433 1.00 95.56 630 VAL A O 1
ATOM 4896 N N . GLY A 1 631 ? 7.741 28.623 -0.987 1.00 95.25 631 GLY A N 1
ATOM 4897 C CA . GLY A 1 631 ? 8.182 29.141 0.313 1.00 95.25 631 GLY A CA 1
ATOM 4898 C C . GLY A 1 631 ? 8.583 28.032 1.294 1.00 95.25 631 GLY A C 1
ATOM 4899 O O . GLY A 1 631 ? 9.568 28.160 2.024 1.00 95.25 631 GLY A O 1
ATOM 4900 N N . LEU A 1 632 ? 7.877 26.898 1.263 1.00 95.94 632 LEU A N 1
ATOM 4901 C CA . LEU A 1 632 ? 8.235 25.706 2.027 1.00 95.94 632 LEU A CA 1
ATOM 4902 C C . LEU A 1 632 ? 9.623 25.184 1.633 1.00 95.94 632 LEU A C 1
ATOM 4904 O O . LEU A 1 632 ? 10.477 24.988 2.500 1.00 95.94 632 LEU A O 1
ATOM 4908 N N . ARG A 1 633 ? 9.875 24.994 0.333 1.00 97.06 633 ARG A N 1
ATOM 4909 C CA . ARG A 1 633 ? 11.183 24.555 -0.174 1.00 97.06 633 ARG A CA 1
ATOM 4910 C C . ARG A 1 633 ? 12.292 25.522 0.232 1.00 97.06 633 ARG A C 1
ATOM 4912 O O . ARG A 1 633 ? 13.332 25.078 0.709 1.00 97.06 633 ARG A O 1
ATOM 4919 N N . GLU A 1 634 ? 12.073 26.826 0.114 1.00 96.56 634 GLU A N 1
ATOM 4920 C CA . GLU A 1 634 ? 13.050 27.836 0.535 1.00 96.56 634 GLU A CA 1
ATOM 4921 C C . GLU A 1 634 ? 13.395 27.719 2.028 1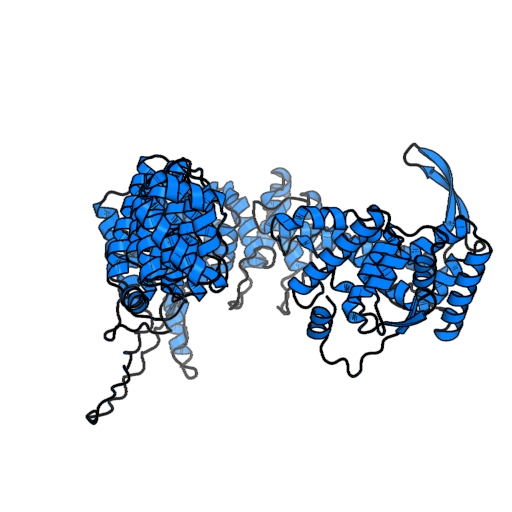.00 96.56 634 GLU A C 1
ATOM 4923 O O . GLU A 1 634 ? 14.574 27.735 2.394 1.00 96.56 634 GLU A O 1
ATOM 4928 N N . ARG A 1 635 ? 12.394 27.532 2.899 1.00 95.12 635 ARG A N 1
ATOM 4929 C CA . ARG A 1 635 ? 12.602 27.365 4.347 1.00 95.12 635 ARG A CA 1
ATOM 4930 C C . ARG A 1 635 ? 13.379 26.087 4.668 1.00 95.12 635 ARG A C 1
ATOM 4932 O O . ARG A 1 635 ? 14.353 26.135 5.424 1.00 95.12 635 ARG A O 1
ATOM 4939 N N . LEU A 1 636 ? 12.989 24.957 4.075 1.00 97.25 636 LEU A N 1
ATOM 4940 C CA . LEU A 1 636 ? 13.674 23.676 4.275 1.00 97.25 636 LEU A CA 1
ATOM 4941 C C . LEU A 1 636 ? 15.111 23.722 3.747 1.00 97.25 636 LEU A C 1
ATOM 4943 O O . LEU A 1 636 ? 16.030 23.219 4.396 1.00 97.25 636 LEU A O 1
ATOM 4947 N N . TRP A 1 637 ? 15.326 24.389 2.614 1.00 97.06 637 TRP A N 1
ATOM 4948 C CA . TRP A 1 637 ? 16.644 24.576 2.021 1.00 97.06 637 TRP A CA 1
ATOM 4949 C C . TRP A 1 637 ? 17.591 25.341 2.955 1.00 97.06 637 TRP A C 1
ATOM 4951 O O . TRP A 1 637 ? 18.725 24.911 3.177 1.00 97.06 637 TRP A O 1
ATOM 4961 N N . GLN A 1 638 ? 17.114 26.415 3.593 1.00 95.56 638 GLN A N 1
ATOM 4962 C CA . GLN A 1 638 ? 17.910 27.185 4.557 1.00 95.56 638 GLN A CA 1
ATOM 4963 C C . GLN A 1 638 ? 18.403 26.339 5.743 1.00 95.56 638 GLN A C 1
ATOM 4965 O O . GLN A 1 638 ? 19.535 26.528 6.204 1.00 95.56 638 GLN A O 1
ATOM 4970 N N . ARG A 1 639 ? 17.585 25.404 6.250 1.00 94.31 639 ARG A N 1
ATOM 4971 C CA . ARG A 1 639 ? 18.007 24.474 7.315 1.00 94.31 639 ARG A CA 1
ATOM 4972 C C . ARG A 1 639 ? 18.925 23.377 6.775 1.00 94.31 639 ARG A C 1
ATOM 4974 O O . ARG A 1 639 ? 19.925 23.073 7.432 1.00 94.31 639 ARG A O 1
ATOM 4981 N N . LEU A 1 640 ? 18.649 22.844 5.581 1.00 95.88 640 LEU A N 1
ATOM 4982 C CA . LEU A 1 640 ? 19.459 21.808 4.932 1.00 95.88 640 LEU A CA 1
ATOM 4983 C C . LEU A 1 640 ? 20.915 22.249 4.747 1.00 95.88 640 LEU A C 1
ATOM 4985 O O . LEU A 1 640 ? 21.831 21.505 5.099 1.00 95.88 640 LEU A O 1
ATOM 4989 N N . GLN A 1 641 ? 21.141 23.485 4.297 1.00 94.81 641 GLN A N 1
ATOM 4990 C CA . GLN A 1 641 ? 22.487 24.036 4.094 1.00 94.81 641 GLN A CA 1
ATOM 4991 C C . GLN A 1 641 ? 23.352 24.046 5.367 1.00 94.81 641 GLN A C 1
ATOM 4993 O O . GLN A 1 641 ? 24.585 24.057 5.295 1.00 94.81 641 GLN A O 1
ATOM 4998 N N . ARG A 1 642 ? 22.722 24.050 6.548 1.00 92.81 642 ARG A N 1
ATOM 4999 C CA . ARG A 1 642 ? 23.416 24.075 7.843 1.00 92.81 642 ARG A CA 1
ATOM 5000 C C . ARG A 1 642 ? 23.827 22.682 8.321 1.00 92.81 642 ARG A C 1
ATOM 5002 O O . ARG A 1 642 ? 24.733 22.614 9.157 1.00 92.81 642 ARG A O 1
ATOM 5009 N N . THR A 1 643 ? 23.230 21.623 7.768 1.00 91.88 643 THR A N 1
ATOM 5010 C CA . THR A 1 643 ? 23.481 20.231 8.167 1.00 91.88 643 THR A CA 1
ATOM 5011 C C . THR A 1 643 ? 24.925 19.800 7.893 1.00 91.88 643 THR A C 1
ATOM 5013 O O . THR A 1 643 ? 25.565 20.232 6.924 1.00 91.88 643 THR A O 1
ATOM 5016 N N . ALA A 1 644 ? 25.450 18.910 8.731 1.00 89.06 644 ALA A N 1
ATOM 5017 C CA . ALA A 1 644 ? 26.728 18.245 8.518 1.00 89.06 644 ALA A CA 1
ATOM 5018 C C . ALA A 1 644 ? 26.703 17.364 7.260 1.00 89.06 644 ALA A C 1
ATOM 5020 O O . ALA A 1 644 ? 27.719 17.268 6.578 1.00 89.06 644 ALA A O 1
ATOM 5021 N N . HIS A 1 645 ? 25.553 16.779 6.908 1.00 89.56 645 HIS A N 1
ATOM 5022 C CA . HIS A 1 645 ? 25.384 15.931 5.721 1.00 89.56 645 HIS A CA 1
ATOM 5023 C C . HIS A 1 645 ? 25.578 16.726 4.427 1.00 89.56 645 HIS A C 1
ATOM 5025 O O . HIS A 1 645 ? 26.371 16.322 3.574 1.00 89.56 645 HIS A O 1
ATOM 5031 N N . TRP A 1 646 ? 24.941 17.897 4.312 1.00 93.62 646 TRP A N 1
ATOM 5032 C CA . TRP A 1 646 ? 25.136 18.789 3.167 1.00 93.62 646 TRP A CA 1
ATOM 5033 C C . TRP A 1 646 ? 26.576 19.298 3.087 1.00 93.62 646 TRP A C 1
ATOM 5035 O O . TRP A 1 646 ? 27.224 19.191 2.047 1.00 93.62 646 TRP A O 1
ATOM 5045 N N . LYS A 1 647 ? 27.127 19.781 4.209 1.00 92.00 647 LYS A N 1
ATOM 5046 C CA . LYS A 1 647 ? 28.528 20.223 4.265 1.00 92.00 647 LYS A CA 1
ATOM 5047 C C . LYS A 1 647 ? 29.474 19.095 3.861 1.00 92.00 647 LYS A C 1
ATOM 5049 O O . LYS A 1 647 ? 30.341 19.315 3.036 1.00 92.00 647 LYS A O 1
ATOM 5054 N N . ARG A 1 648 ? 29.293 17.874 4.363 1.00 88.19 648 ARG A N 1
ATOM 5055 C CA . ARG A 1 648 ? 30.121 16.715 4.000 1.00 88.19 648 ARG A CA 1
ATOM 5056 C C . ARG A 1 648 ? 29.997 16.372 2.515 1.00 88.19 648 ARG A C 1
ATOM 5058 O O . ARG A 1 648 ? 31.009 16.051 1.901 1.00 88.19 648 ARG A O 1
ATOM 5065 N N . HIS A 1 649 ? 28.799 16.470 1.934 1.00 89.94 649 HIS A N 1
ATOM 5066 C CA . HIS A 1 649 ? 28.577 16.251 0.504 1.00 89.94 649 HIS A CA 1
ATOM 5067 C C . HIS A 1 649 ? 29.399 17.214 -0.362 1.00 89.94 649 HIS A C 1
ATOM 5069 O O . HIS A 1 649 ? 30.063 16.766 -1.292 1.00 89.94 649 HIS A O 1
ATOM 5075 N N . LEU A 1 650 ? 29.444 18.503 -0.009 1.00 89.19 650 LEU A N 1
ATOM 5076 C CA . LEU A 1 650 ? 30.215 19.507 -0.755 1.00 89.19 650 LEU A CA 1
ATOM 5077 C C . LEU A 1 650 ? 31.731 19.248 -0.768 1.00 89.19 650 LEU A C 1
ATOM 5079 O O . LEU A 1 650 ? 32.414 19.679 -1.692 1.00 89.19 650 LEU A O 1
ATOM 5083 N N . TRP A 1 651 ? 32.258 18.571 0.255 1.00 83.44 651 TRP A N 1
ATOM 5084 C CA . TRP A 1 651 ? 33.690 18.280 0.400 1.00 83.44 651 TRP A CA 1
ATOM 5085 C C . TRP A 1 651 ? 34.046 16.857 -0.046 1.00 83.44 651 TRP A C 1
ATOM 5087 O O . TRP A 1 651 ? 35.216 16.479 -0.024 1.00 83.44 651 TRP A O 1
ATOM 5097 N N . SER A 1 652 ? 33.052 16.037 -0.394 1.00 79.88 652 SER A N 1
ATOM 5098 C CA . SER A 1 652 ? 33.276 14.645 -0.761 1.00 79.88 652 SER A CA 1
ATOM 5099 C C . SER A 1 652 ? 33.623 14.519 -2.239 1.00 79.88 652 SER A C 1
ATOM 5101 O O . SER A 1 652 ? 32.867 14.947 -3.101 1.00 79.88 652 SER A O 1
ATOM 5103 N N . ASP A 1 653 ? 34.709 13.809 -2.537 1.00 73.12 653 ASP A N 1
ATOM 5104 C CA . ASP A 1 653 ? 35.072 13.441 -3.912 1.00 73.12 653 ASP A CA 1
ATOM 5105 C C . ASP A 1 653 ? 34.299 12.221 -4.448 1.00 73.12 653 ASP A C 1
ATOM 5107 O O . ASP A 1 653 ? 34.607 11.717 -5.539 1.00 73.12 653 ASP A O 1
ATOM 5111 N N . ARG A 1 654 ? 33.348 11.690 -3.666 1.00 77.56 654 ARG A N 1
ATOM 5112 C CA . ARG A 1 654 ? 32.548 10.515 -4.024 1.00 77.56 654 ARG A CA 1
ATOM 5113 C C . ARG A 1 654 ? 31.434 10.907 -4.992 1.00 77.56 654 ARG A C 1
ATOM 5115 O O . ARG A 1 654 ? 30.751 11.900 -4.790 1.00 77.56 654 ARG A O 1
ATOM 5122 N N . ASP A 1 655 ? 31.175 10.053 -5.980 1.00 74.00 655 ASP A N 1
ATOM 5123 C CA . ASP A 1 655 ? 30.079 10.262 -6.941 1.00 74.00 655 ASP A CA 1
ATOM 5124 C C . ASP A 1 655 ? 28.687 9.945 -6.352 1.00 74.00 655 ASP A C 1
ATOM 5126 O O . ASP A 1 655 ? 27.673 10.098 -7.025 1.00 74.00 655 ASP A O 1
ATOM 5130 N N . GLY A 1 656 ? 28.625 9.469 -5.105 1.00 73.25 656 GLY A N 1
ATOM 5131 C CA . GLY A 1 656 ? 27.386 9.115 -4.415 1.00 73.25 656 GLY A CA 1
ATOM 5132 C C . GLY A 1 656 ? 26.914 10.197 -3.447 1.00 73.25 656 GLY A C 1
ATOM 5133 O O . GLY A 1 656 ? 27.710 10.951 -2.891 1.00 73.25 656 GLY A O 1
ATOM 5134 N N . MET A 1 657 ? 25.607 10.216 -3.204 1.00 83.81 657 MET A N 1
ATOM 5135 C CA . MET A 1 657 ? 24.978 11.002 -2.146 1.00 83.81 657 MET A CA 1
ATOM 5136 C C . MET A 1 657 ? 24.634 10.075 -0.975 1.00 83.81 657 MET A C 1
ATOM 5138 O O . MET A 1 657 ? 24.248 8.927 -1.194 1.00 83.81 657 MET A O 1
ATOM 5142 N N . GLU A 1 658 ? 24.819 10.558 0.254 1.00 84.75 658 GLU A N 1
ATOM 5143 C CA . GLU A 1 658 ? 24.402 9.849 1.471 1.00 84.75 658 GLU A CA 1
ATOM 5144 C C . GLU A 1 658 ? 22.873 9.638 1.455 1.00 84.75 658 GLU A C 1
ATOM 5146 O O . GLU A 1 658 ? 22.156 10.439 0.858 1.00 84.75 658 GLU A O 1
ATOM 5151 N N . ILE A 1 659 ? 22.385 8.530 2.019 1.00 79.81 659 ILE A N 1
ATOM 5152 C CA . ILE A 1 659 ? 21.010 8.049 1.827 1.00 79.81 659 ILE A CA 1
ATOM 5153 C C . ILE A 1 659 ? 19.952 9.019 2.372 1.00 79.81 659 ILE A C 1
ATOM 5155 O O . ILE A 1 659 ? 18.984 9.287 1.662 1.00 79.81 659 ILE A O 1
ATOM 5159 N N . HIS A 1 660 ? 20.164 9.605 3.552 1.00 84.75 660 HIS A N 1
ATOM 5160 C CA . HIS A 1 660 ? 19.224 10.544 4.173 1.00 84.75 660 HIS A CA 1
ATOM 5161 C C . HIS A 1 660 ? 19.225 11.884 3.442 1.00 84.75 660 HIS A C 1
ATOM 5163 O O . HIS A 1 660 ? 18.171 12.443 3.134 1.00 84.75 660 HIS A O 1
ATOM 5169 N N . LEU A 1 661 ? 20.411 12.371 3.059 1.00 90.31 661 LEU A N 1
ATOM 5170 C CA . LEU A 1 661 ? 20.513 13.557 2.211 1.00 90.31 661 LEU A CA 1
ATOM 5171 C C . LEU A 1 661 ? 19.828 13.344 0.852 1.00 90.31 661 LEU A C 1
ATOM 5173 O O . LEU A 1 661 ? 19.121 14.231 0.370 1.00 90.31 661 LEU A O 1
ATOM 5177 N N . LYS A 1 662 ? 20.023 12.168 0.240 1.00 87.69 662 LYS A N 1
ATOM 5178 C CA . LYS A 1 662 ? 19.404 11.800 -1.039 1.00 87.69 662 LYS A CA 1
ATOM 5179 C C . LYS A 1 662 ? 17.885 11.829 -0.946 1.00 87.69 662 LYS A C 1
ATOM 5181 O O . LYS A 1 662 ? 17.251 12.229 -1.919 1.00 87.69 662 LYS A O 1
ATOM 5186 N N . GLU A 1 663 ? 17.306 11.424 0.179 1.00 86.44 663 GLU A N 1
ATOM 5187 C CA . GLU A 1 663 ? 15.859 11.398 0.371 1.00 86.44 663 GLU A CA 1
ATOM 5188 C C . GLU A 1 663 ? 15.243 12.800 0.285 1.00 86.44 663 GLU A C 1
ATOM 5190 O O . GLU A 1 663 ? 14.422 13.046 -0.601 1.00 86.44 663 GLU A O 1
ATOM 5195 N N . LEU A 1 664 ? 15.712 13.747 1.108 1.00 93.75 664 LEU A N 1
ATOM 5196 C CA . LEU A 1 664 ? 15.201 15.120 1.081 1.00 93.75 664 LEU A CA 1
ATOM 5197 C C . LEU A 1 664 ? 15.523 15.828 -0.243 1.00 93.75 664 LEU A C 1
ATOM 5199 O O . LEU A 1 664 ? 14.657 16.499 -0.802 1.00 93.75 664 LEU A O 1
ATOM 5203 N N . ILE A 1 665 ? 16.739 15.660 -0.781 1.00 93.94 665 ILE A N 1
ATOM 5204 C CA . ILE A 1 665 ? 17.090 16.221 -2.093 1.00 93.94 665 ILE A CA 1
ATOM 5205 C C . ILE A 1 665 ? 16.156 15.668 -3.169 1.00 93.94 665 ILE A C 1
ATOM 5207 O O . ILE A 1 665 ? 15.630 16.445 -3.947 1.00 93.94 665 ILE A O 1
ATOM 5211 N N . SER A 1 666 ? 15.868 14.367 -3.201 1.00 90.19 666 SER A N 1
ATOM 5212 C CA . SER A 1 666 ? 14.929 13.808 -4.187 1.00 90.19 666 SER A CA 1
ATOM 5213 C C . SER A 1 666 ? 13.526 14.405 -4.039 1.00 90.19 666 SER A C 1
ATOM 5215 O O . SER A 1 666 ? 12.903 14.736 -5.050 1.00 90.19 666 SER A O 1
ATOM 5217 N N . ALA A 1 667 ? 13.063 14.624 -2.803 1.00 91.81 667 ALA A N 1
ATOM 5218 C CA . ALA A 1 667 ? 11.772 15.248 -2.531 1.00 91.81 667 ALA A CA 1
ATOM 5219 C C . ALA A 1 667 ? 11.676 16.679 -3.092 1.00 91.81 667 ALA A C 1
ATOM 5221 O O . ALA A 1 667 ? 10.646 17.014 -3.677 1.00 91.81 667 ALA A O 1
ATOM 5222 N N . PHE A 1 668 ? 12.749 17.485 -3.019 1.00 95.00 668 PHE A N 1
ATOM 5223 C CA . PHE A 1 668 ? 12.792 18.812 -3.656 1.00 95.00 668 PHE A CA 1
ATOM 5224 C C . PHE A 1 668 ? 12.442 18.752 -5.144 1.00 95.00 668 PHE A C 1
ATOM 5226 O O . PHE A 1 668 ? 11.673 19.596 -5.601 1.00 95.00 668 PHE A O 1
ATOM 5233 N N . PHE A 1 669 ? 12.957 17.741 -5.855 1.00 91.69 669 PHE A N 1
ATOM 5234 C CA . PHE A 1 669 ? 12.738 17.486 -7.286 1.00 91.69 669 PHE A CA 1
ATOM 5235 C C . PHE A 1 669 ? 11.522 16.582 -7.560 1.00 91.69 669 PHE A C 1
ATOM 5237 O O . PHE A 1 669 ? 11.418 15.989 -8.634 1.00 91.69 669 PHE A O 1
ATOM 5244 N N . MET A 1 670 ? 10.599 16.459 -6.599 1.00 88.81 670 MET A N 1
ATOM 5245 C CA . MET A 1 670 ? 9.341 15.717 -6.741 1.00 88.81 670 MET A CA 1
ATOM 5246 C C . MET A 1 670 ? 9.545 14.228 -7.066 1.00 88.81 670 MET A C 1
ATOM 5248 O O . MET A 1 670 ? 8.789 13.614 -7.829 1.00 88.81 670 MET A O 1
ATOM 5252 N N . LYS A 1 671 ? 10.590 13.634 -6.474 1.00 84.06 671 LYS A N 1
ATOM 5253 C CA . LYS A 1 671 ? 10.940 12.219 -6.616 1.00 84.06 671 LYS A CA 1
ATOM 5254 C C . LYS A 1 671 ? 11.034 11.508 -5.272 1.00 84.06 671 LYS A C 1
ATOM 5256 O O . LYS A 1 671 ? 11.486 12.081 -4.286 1.00 84.06 671 LYS A O 1
ATOM 5261 N N . LEU A 1 672 ? 10.669 10.228 -5.253 1.00 74.94 672 LEU A N 1
ATOM 5262 C CA . LEU A 1 672 ? 10.925 9.334 -4.126 1.00 74.94 672 LEU A CA 1
ATOM 5263 C C . LEU A 1 672 ? 12.249 8.609 -4.329 1.00 74.94 672 LEU A C 1
ATOM 5265 O O . LEU A 1 672 ? 12.536 8.103 -5.415 1.00 74.94 672 LEU A O 1
ATOM 5269 N N . SER A 1 673 ? 13.030 8.514 -3.257 1.00 67.50 673 SER A N 1
ATOM 5270 C CA . SER A 1 673 ? 14.249 7.713 -3.210 1.00 67.50 673 SER A CA 1
ATOM 5271 C C . SER A 1 673 ? 14.047 6.536 -2.259 1.00 67.50 673 SER A C 1
ATOM 5273 O O . SER A 1 673 ? 14.322 6.642 -1.069 1.00 67.50 673 SER A O 1
ATOM 5275 N N . TYR A 1 674 ? 13.616 5.387 -2.779 1.00 53.62 674 TYR A N 1
ATOM 5276 C CA . TYR A 1 674 ? 13.581 4.134 -2.015 1.00 53.62 674 TYR A CA 1
ATOM 5277 C C . TYR A 1 674 ? 14.980 3.495 -1.970 1.00 53.62 674 TYR A C 1
ATOM 5279 O O . TYR A 1 674 ? 15.244 2.492 -2.628 1.00 53.62 674 TYR A O 1
ATOM 5287 N N . GLY A 1 675 ? 15.926 4.109 -1.255 1.00 53.16 675 GLY A N 1
ATOM 5288 C CA . GLY A 1 675 ? 17.300 3.601 -1.159 1.00 53.16 675 GLY A CA 1
ATOM 5289 C C . GLY A 1 675 ? 18.022 3.489 -2.517 1.00 53.16 675 GLY A C 1
ATOM 5290 O O . GLY A 1 675 ? 18.263 4.497 -3.197 1.00 53.16 675 GLY A O 1
ATOM 5291 N N . PHE A 1 676 ? 18.431 2.268 -2.889 1.00 32.47 676 PHE A N 1
ATOM 5292 C CA . PHE A 1 676 ? 19.159 1.972 -4.131 1.00 32.47 676 PHE A CA 1
ATOM 5293 C C . PHE A 1 676 ? 18.200 1.868 -5.332 1.00 32.47 676 PHE A C 1
ATOM 5295 O O . PHE A 1 676 ? 17.442 0.909 -5.437 1.00 32.47 676 PHE A O 1
ATOM 5302 N N . GLY A 1 677 ? 18.269 2.823 -6.265 1.00 39.12 677 GLY A N 1
ATOM 5303 C CA . GLY A 1 677 ? 17.474 2.827 -7.500 1.00 39.12 677 GLY A CA 1
ATOM 5304 C C . GLY A 1 677 ? 17.254 4.227 -8.082 1.00 39.12 677 GLY A C 1
ATOM 5305 O O . GLY A 1 677 ? 17.555 5.232 -7.420 1.00 39.12 677 GLY A O 1
ATOM 5306 N N . ASP A 1 678 ? 16.743 4.262 -9.318 1.00 46.88 678 ASP A N 1
ATOM 5307 C CA . ASP A 1 678 ? 16.307 5.476 -10.016 1.00 46.88 678 ASP A CA 1
ATOM 5308 C C . ASP A 1 678 ? 15.060 6.039 -9.321 1.00 46.88 678 ASP A C 1
ATOM 5310 O O . ASP A 1 678 ? 14.091 5.317 -9.075 1.00 46.88 678 ASP A O 1
ATOM 5314 N N . GLY A 1 679 ? 15.097 7.322 -8.952 1.00 57.03 679 GLY A N 1
ATOM 5315 C CA . GLY A 1 679 ? 13.999 7.957 -8.227 1.00 57.03 679 GLY A CA 1
ATOM 5316 C C . GLY A 1 679 ? 12.726 8.009 -9.074 1.00 57.03 679 GLY A C 1
ATOM 5317 O O . GLY A 1 679 ? 12.745 8.523 -10.196 1.00 57.03 679 GLY A O 1
ATOM 5318 N N . GLN A 1 680 ? 11.617 7.497 -8.538 1.00 65.81 680 GLN A N 1
ATOM 5319 C CA . GLN A 1 680 ? 10.307 7.566 -9.189 1.00 65.81 680 GLN A CA 1
ATOM 5320 C C . GLN A 1 680 ? 9.665 8.923 -8.897 1.00 65.81 680 GLN A C 1
ATOM 5322 O O . GLN A 1 680 ? 9.634 9.356 -7.745 1.00 65.81 680 GLN A O 1
ATOM 5327 N N . SER A 1 681 ? 9.155 9.603 -9.927 1.00 74.31 681 SER A N 1
ATOM 5328 C CA . SER A 1 681 ? 8.316 10.785 -9.707 1.00 74.31 681 SER A CA 1
ATOM 5329 C C . SER A 1 681 ? 7.012 10.348 -9.043 1.00 74.31 681 SER A C 1
ATOM 5331 O O . SER A 1 681 ? 6.350 9.434 -9.534 1.00 74.31 681 SER A O 1
ATOM 5333 N N . TYR A 1 682 ? 6.652 10.989 -7.931 1.00 74.06 682 TYR A N 1
ATOM 5334 C CA . TYR A 1 682 ? 5.404 10.695 -7.217 1.00 74.06 682 TYR A CA 1
ATOM 5335 C C . TYR A 1 682 ? 4.234 11.583 -7.653 1.00 74.06 682 TYR A C 1
ATOM 5337 O O . TYR A 1 682 ? 3.125 11.414 -7.162 1.00 74.06 682 TYR A O 1
ATOM 5345 N N . THR A 1 683 ? 4.463 12.505 -8.587 1.00 65.50 683 THR A N 1
ATOM 5346 C CA . THR A 1 683 ? 3.475 13.492 -9.041 1.00 65.50 683 THR A CA 1
ATOM 5347 C C . THR A 1 683 ? 2.851 13.141 -10.394 1.00 65.50 683 THR A C 1
ATOM 5349 O O . THR A 1 683 ? 2.262 13.991 -11.043 1.00 65.50 683 THR A O 1
ATOM 5352 N N . GLY A 1 684 ? 2.993 11.894 -10.861 1.00 60.59 684 GLY A N 1
ATOM 5353 C CA . GLY A 1 684 ? 2.219 11.363 -11.994 1.00 60.59 684 GLY A CA 1
ATOM 5354 C C . GLY A 1 684 ? 2.490 11.976 -13.377 1.00 60.59 684 GLY A C 1
ATOM 5355 O O . GLY A 1 684 ? 1.862 11.545 -14.340 1.00 60.59 684 GLY A O 1
ATOM 5356 N N . GLY A 1 685 ? 3.442 12.908 -13.501 1.00 63.97 685 GLY A N 1
ATOM 5357 C CA . GLY A 1 685 ? 3.750 13.619 -14.747 1.00 63.97 685 GLY A CA 1
ATOM 5358 C C . GLY A 1 685 ? 3.091 14.996 -14.808 1.00 63.97 685 GLY A C 1
ATOM 5359 O O . GLY A 1 685 ? 2.178 15.213 -15.601 1.00 63.97 685 GLY A O 1
ATOM 5360 N N . LEU A 1 686 ? 3.575 15.920 -13.973 1.00 68.88 686 LEU A N 1
ATOM 5361 C CA . LEU A 1 686 ? 3.095 17.303 -13.918 1.00 68.88 686 LEU A CA 1
ATOM 5362 C C . LEU A 1 686 ? 3.205 17.997 -15.276 1.00 68.88 686 LEU A C 1
ATOM 5364 O O . LEU A 1 686 ? 4.204 17.853 -15.986 1.00 68.88 686 LEU A O 1
ATOM 5368 N N . ALA A 1 687 ? 2.190 18.800 -15.592 1.00 68.38 687 ALA A N 1
ATOM 5369 C CA . ALA A 1 687 ? 2.229 19.689 -16.738 1.00 68.38 687 ALA A CA 1
ATOM 5370 C C . ALA A 1 687 ? 3.361 20.719 -16.587 1.00 68.38 687 ALA A C 1
ATOM 5372 O O . ALA A 1 687 ? 3.745 21.115 -15.483 1.00 68.38 687 ALA A O 1
ATOM 5373 N N . GLU A 1 688 ? 3.909 21.147 -17.719 1.00 68.88 688 GLU A N 1
ATOM 5374 C CA . GLU A 1 688 ? 5.039 22.074 -17.785 1.00 68.88 688 GLU A CA 1
ATOM 5375 C C . GLU A 1 688 ? 4.813 23.364 -16.970 1.00 68.88 688 GLU A C 1
ATOM 5377 O O . GLU A 1 688 ? 5.708 23.837 -16.265 1.00 68.88 688 GLU A O 1
ATOM 5382 N N . ASP A 1 689 ? 3.609 23.927 -17.047 1.00 70.81 689 ASP A N 1
ATOM 5383 C CA . ASP A 1 689 ? 3.214 25.166 -16.378 1.00 70.81 689 ASP A CA 1
ATOM 5384 C C . ASP A 1 689 ? 3.191 25.038 -14.845 1.00 70.81 689 ASP A C 1
ATOM 5386 O O . ASP A 1 689 ? 3.386 26.025 -14.131 1.00 70.81 689 ASP A O 1
ATOM 5390 N N . ALA A 1 690 ? 3.016 23.821 -14.325 1.00 78.69 690 ALA A N 1
ATOM 5391 C CA . ALA A 1 690 ? 3.095 23.537 -12.897 1.00 78.69 690 ALA A CA 1
ATOM 5392 C C . ALA A 1 690 ? 4.543 23.490 -12.377 1.00 78.69 690 ALA A C 1
ATOM 5394 O O . ALA A 1 690 ? 4.771 23.777 -11.203 1.00 78.69 690 ALA A O 1
ATOM 5395 N N . LEU A 1 691 ? 5.529 23.181 -13.229 1.00 83.75 691 LEU A N 1
ATOM 5396 C CA . LEU A 1 691 ? 6.942 23.065 -12.837 1.00 83.75 691 LEU A CA 1
ATOM 5397 C C . LEU A 1 691 ? 7.681 24.407 -12.813 1.00 83.75 691 LEU A C 1
ATOM 5399 O O . LEU A 1 691 ? 8.602 24.588 -12.013 1.00 83.75 691 LEU A O 1
ATOM 5403 N N . GLY A 1 692 ? 7.271 25.353 -13.664 1.00 85.94 692 GLY A N 1
ATOM 5404 C CA . GLY A 1 692 ? 7.909 26.665 -13.817 1.00 85.94 692 GLY A CA 1
ATOM 5405 C C . GLY A 1 692 ? 8.228 27.392 -12.497 1.00 85.94 692 GLY A C 1
ATOM 5406 O O . GLY A 1 692 ? 9.376 27.807 -12.321 1.00 85.94 692 GLY A O 1
ATOM 5407 N N . PRO A 1 693 ? 7.281 27.509 -11.541 1.00 89.81 693 PRO A N 1
ATOM 5408 C CA . PRO A 1 693 ? 7.513 28.183 -10.258 1.00 89.81 693 PRO A CA 1
ATOM 5409 C C . PRO A 1 693 ? 8.635 27.580 -9.401 1.00 89.81 693 PRO A C 1
ATOM 5411 O O . PRO A 1 693 ? 9.241 28.291 -8.603 1.00 89.81 693 PRO A O 1
ATOM 5414 N N . PHE A 1 694 ? 8.932 26.287 -9.559 1.00 92.19 694 PHE A N 1
ATOM 5415 C CA . PHE A 1 694 ? 9.940 25.588 -8.759 1.00 92.19 694 PHE A CA 1
ATOM 5416 C C . PHE A 1 694 ? 11.349 25.681 -9.356 1.00 92.19 694 PHE A C 1
ATOM 5418 O O . PHE A 1 694 ? 12.330 25.500 -8.635 1.00 92.19 694 PHE A O 1
ATOM 5425 N N . LEU A 1 695 ? 11.482 25.997 -10.651 1.00 91.12 695 LEU A N 1
ATOM 5426 C CA . LEU A 1 695 ? 12.781 26.037 -11.333 1.00 91.12 695 LEU A CA 1
ATOM 5427 C C . LEU A 1 695 ? 13.842 26.894 -10.615 1.00 91.12 695 LEU A C 1
ATOM 5429 O O . LEU A 1 695 ? 14.969 26.415 -10.507 1.00 91.12 695 LEU A O 1
ATOM 5433 N N . PRO A 1 696 ? 13.541 28.092 -10.065 1.00 93.50 696 PRO A N 1
ATOM 5434 C CA . PRO A 1 696 ? 14.554 28.903 -9.388 1.00 93.50 696 PRO A CA 1
ATOM 5435 C C . PRO A 1 696 ? 15.186 28.225 -8.164 1.00 93.50 696 PRO A C 1
ATOM 5437 O O . PRO A 1 696 ? 16.404 28.272 -7.997 1.00 93.50 696 PRO A O 1
ATOM 5440 N N . ILE A 1 697 ? 14.388 27.562 -7.318 1.00 95.12 697 ILE A N 1
ATOM 5441 C CA . ILE A 1 697 ? 14.917 26.878 -6.130 1.00 95.12 697 ILE A CA 1
ATOM 5442 C C . ILE A 1 697 ? 15.658 25.590 -6.515 1.00 95.12 697 ILE A C 1
ATOM 5444 O O . ILE A 1 697 ? 16.708 25.299 -5.948 1.00 95.12 697 ILE A O 1
ATOM 5448 N N . LEU A 1 698 ? 15.186 24.857 -7.530 1.00 94.62 698 LEU A N 1
ATOM 5449 C CA . LEU A 1 698 ? 15.877 23.666 -8.047 1.00 94.62 698 LEU A CA 1
ATOM 5450 C C . LEU A 1 698 ? 17.224 24.015 -8.691 1.00 94.62 698 LEU A C 1
ATOM 5452 O O . LEU A 1 698 ? 18.217 23.311 -8.483 1.00 94.62 698 LEU A O 1
ATOM 5456 N N . LEU A 1 699 ? 17.268 25.130 -9.425 1.00 93.25 699 LEU A N 1
ATOM 5457 C CA . LEU A 1 699 ? 18.493 25.707 -9.961 1.00 93.25 699 LEU A CA 1
ATOM 5458 C C . LEU A 1 699 ? 19.468 26.026 -8.826 1.00 93.25 699 LEU A C 1
ATOM 5460 O O . LEU A 1 699 ? 20.596 25.542 -8.847 1.00 93.25 699 LEU A O 1
ATOM 5464 N N . LEU A 1 700 ? 19.020 26.754 -7.799 1.00 93.75 700 LEU A N 1
ATOM 5465 C CA . LEU A 1 700 ? 19.855 27.123 -6.653 1.00 93.75 700 LEU A CA 1
ATOM 5466 C C . LEU A 1 700 ? 20.452 25.896 -5.943 1.00 93.75 700 LEU A C 1
ATOM 5468 O O . LEU A 1 700 ? 21.642 25.880 -5.617 1.00 93.75 700 LEU A O 1
ATOM 5472 N N . ILE A 1 701 ? 19.652 24.851 -5.715 1.00 94.12 701 ILE A N 1
ATOM 5473 C CA . ILE A 1 701 ? 20.123 23.600 -5.099 1.00 94.12 701 ILE A CA 1
ATOM 5474 C C . ILE A 1 701 ? 21.201 22.945 -5.974 1.00 94.12 701 ILE A C 1
ATOM 5476 O O . ILE A 1 701 ? 22.234 22.502 -5.471 1.00 94.12 701 ILE A O 1
ATOM 5480 N N . THR A 1 702 ? 20.988 22.918 -7.290 1.00 93.06 702 THR A N 1
ATOM 5481 C CA . THR A 1 702 ? 21.909 22.280 -8.238 1.00 93.06 702 THR A CA 1
ATOM 5482 C C . THR A 1 702 ? 23.212 23.064 -8.404 1.00 93.06 702 THR A C 1
ATOM 5484 O O . THR A 1 702 ? 24.285 22.465 -8.449 1.00 93.06 702 THR A O 1
ATOM 5487 N N . GLU A 1 703 ? 23.142 24.395 -8.450 1.00 90.19 703 GLU A N 1
ATOM 5488 C CA . GLU A 1 703 ? 24.307 25.284 -8.541 1.00 90.19 703 GLU A CA 1
ATOM 5489 C C . GLU A 1 703 ? 25.177 25.244 -7.286 1.00 90.19 703 GLU A C 1
ATOM 5491 O O . GLU A 1 703 ? 26.400 25.327 -7.361 1.00 90.19 703 GLU A O 1
ATOM 5496 N N . THR A 1 704 ? 24.557 25.148 -6.113 1.00 89.50 704 THR A N 1
ATOM 5497 C CA . THR A 1 704 ? 25.295 25.129 -4.844 1.00 89.50 704 THR A CA 1
ATOM 5498 C C . THR A 1 704 ? 25.895 23.760 -4.528 1.00 89.50 704 THR A C 1
ATOM 5500 O O . THR A 1 704 ? 26.829 23.687 -3.728 1.00 89.50 704 THR A O 1
ATOM 5503 N N . GLY A 1 705 ? 25.380 22.688 -5.136 1.00 84.81 705 GLY A N 1
ATOM 5504 C CA . GLY A 1 705 ? 25.869 21.324 -4.966 1.00 84.81 705 GLY A CA 1
ATOM 5505 C C . GLY A 1 705 ? 27.202 21.041 -5.668 1.00 84.81 705 GLY A C 1
ATOM 5506 O O . GLY A 1 705 ? 27.619 21.724 -6.605 1.00 84.81 705 GLY A O 1
ATOM 5507 N N . ALA A 1 706 ? 27.888 19.982 -5.231 1.00 84.06 706 ALA A N 1
ATOM 5508 C CA . ALA A 1 706 ? 29.013 19.431 -5.985 1.00 84.06 706 ALA A CA 1
ATOM 5509 C C . ALA A 1 706 ? 28.500 18.718 -7.259 1.00 84.06 706 ALA A C 1
ATOM 5511 O O . ALA A 1 706 ? 27.349 18.271 -7.272 1.00 84.06 706 ALA A O 1
ATOM 5512 N N . PRO A 1 707 ? 29.319 18.557 -8.321 1.00 84.81 707 PRO A N 1
ATOM 5513 C CA . PRO A 1 707 ? 28.945 17.772 -9.501 1.00 84.81 707 PRO A CA 1
ATOM 5514 C C . PRO A 1 707 ? 28.745 16.291 -9.148 1.00 84.81 707 PRO A C 1
ATOM 5516 O O . PRO A 1 707 ? 29.648 15.461 -9.248 1.00 84.81 707 PRO A O 1
ATOM 5519 N N . CYS A 1 708 ? 27.535 15.969 -8.705 1.00 87.56 708 CYS A N 1
ATOM 5520 C CA . CYS A 1 708 ? 27.106 14.646 -8.291 1.00 87.56 708 CYS A CA 1
ATOM 5521 C C . CYS A 1 708 ? 26.106 14.103 -9.317 1.00 87.56 708 CYS A C 1
ATOM 5523 O O . CYS A 1 708 ? 25.112 14.779 -9.597 1.00 87.56 708 CYS A O 1
ATOM 5525 N N . PRO A 1 709 ? 26.319 12.889 -9.857 1.00 86.00 709 PRO A N 1
ATOM 5526 C CA . PRO A 1 709 ? 25.395 12.276 -10.801 1.00 86.00 709 PRO A CA 1
ATOM 5527 C C . PRO A 1 709 ? 23.946 12.236 -10.323 1.00 86.00 709 PRO A C 1
ATOM 5529 O O . PRO A 1 709 ? 23.057 12.548 -11.103 1.00 86.00 709 PRO A O 1
ATOM 5532 N N . THR A 1 710 ? 23.695 11.929 -9.047 1.00 85.56 710 THR A N 1
ATOM 5533 C CA . THR A 1 710 ? 22.333 11.900 -8.492 1.00 85.56 710 THR A CA 1
ATOM 5534 C C . THR A 1 710 ? 21.634 13.251 -8.632 1.00 85.56 710 THR A C 1
ATOM 5536 O O . THR A 1 710 ? 20.535 13.317 -9.169 1.00 85.56 710 THR A O 1
ATOM 5539 N N . LEU A 1 711 ? 22.282 14.334 -8.191 1.00 89.56 711 LEU A N 1
ATOM 5540 C CA . LEU A 1 711 ? 21.714 15.683 -8.249 1.00 89.56 711 LEU A CA 1
ATOM 5541 C C . LEU A 1 711 ? 21.535 16.159 -9.698 1.00 89.56 711 LEU A C 1
ATOM 5543 O O . LEU A 1 711 ? 20.502 16.721 -10.047 1.00 89.56 711 LEU A O 1
ATOM 5547 N N . ALA A 1 712 ? 22.517 15.875 -10.557 1.00 90.12 712 ALA A N 1
ATOM 5548 C CA . ALA A 1 712 ? 22.454 16.212 -11.973 1.00 90.12 712 ALA A CA 1
ATOM 5549 C C . ALA A 1 712 ? 21.309 15.490 -12.693 1.00 90.12 712 ALA A C 1
ATOM 5551 O O . ALA A 1 712 ? 20.577 16.119 -13.450 1.00 90.12 712 ALA A O 1
ATOM 5552 N N . LEU A 1 713 ? 21.126 14.189 -12.447 1.00 88.25 713 LEU A N 1
ATOM 5553 C CA . LEU A 1 713 ? 20.040 13.414 -13.047 1.00 88.25 713 LEU A CA 1
ATOM 5554 C C . LEU A 1 713 ? 18.675 13.940 -12.597 1.00 88.25 713 LEU A C 1
ATOM 5556 O O . LEU A 1 713 ? 17.839 14.189 -13.458 1.00 88.25 713 LEU A O 1
ATOM 5560 N N . LEU A 1 714 ? 18.488 14.208 -11.298 1.00 88.00 714 LEU A N 1
ATOM 5561 C CA . LEU A 1 714 ? 17.250 14.794 -10.768 1.00 88.00 714 LEU A CA 1
ATOM 5562 C C . LEU A 1 714 ? 16.897 16.123 -11.448 1.00 88.00 714 LEU A C 1
ATOM 5564 O O . LEU A 1 714 ? 15.749 16.328 -11.837 1.00 88.00 714 LEU A O 1
ATOM 5568 N N . TYR A 1 715 ? 17.880 17.008 -11.628 1.00 91.88 715 TYR A N 1
ATOM 5569 C CA . TYR A 1 715 ? 17.654 18.291 -12.288 1.00 91.88 715 TYR A CA 1
ATOM 5570 C C . TYR A 1 715 ? 17.341 18.135 -13.778 1.00 91.88 715 TYR A C 1
ATOM 5572 O O . TYR A 1 715 ? 16.387 18.729 -14.277 1.00 91.88 715 TYR A O 1
ATOM 5580 N N . LEU A 1 716 ? 18.099 17.295 -14.488 1.00 89.56 716 LEU A N 1
ATOM 5581 C CA . LEU A 1 716 ? 17.873 17.036 -15.912 1.00 89.56 716 LEU A CA 1
ATOM 5582 C C . LEU A 1 716 ? 16.514 16.384 -16.172 1.00 89.56 716 LEU A C 1
ATOM 5584 O O . LEU A 1 716 ? 15.875 16.716 -17.165 1.00 89.56 716 LEU A O 1
ATOM 5588 N N . ASP A 1 717 ? 16.045 15.520 -15.270 1.00 87.06 717 ASP A N 1
ATOM 5589 C CA . ASP A 1 717 ? 14.708 14.929 -15.354 1.00 87.06 717 ASP A CA 1
ATOM 5590 C C . ASP A 1 717 ? 13.609 16.005 -15.346 1.00 87.06 717 ASP A C 1
ATOM 5592 O O . ASP A 1 717 ? 12.641 15.887 -16.090 1.00 87.06 717 ASP A O 1
ATOM 5596 N N . VAL A 1 718 ? 13.766 17.073 -14.554 1.00 86.81 718 VAL A N 1
ATOM 5597 C CA . VAL A 1 718 ? 12.827 18.211 -14.548 1.00 86.81 718 VAL A CA 1
ATOM 5598 C C . VAL A 1 718 ? 12.949 19.024 -15.838 1.00 86.81 718 VAL A C 1
ATOM 5600 O O . VAL A 1 718 ? 11.943 19.358 -16.463 1.00 86.81 718 VAL A O 1
ATOM 5603 N N . LEU A 1 719 ? 14.177 19.316 -16.276 1.00 89.00 719 LEU A N 1
ATOM 5604 C CA . LEU A 1 719 ? 14.423 20.118 -17.479 1.00 89.00 719 LEU A CA 1
ATOM 5605 C C . LEU A 1 719 ? 13.964 19.441 -18.779 1.00 89.00 719 LEU A C 1
ATOM 5607 O O . LEU A 1 719 ? 13.675 20.124 -19.756 1.00 89.00 719 LEU A O 1
ATOM 5611 N N . GLU A 1 720 ? 13.893 18.112 -18.813 1.00 87.31 720 GLU A N 1
ATOM 5612 C CA . GLU A 1 720 ? 13.379 17.370 -19.968 1.00 87.31 720 GLU A CA 1
ATOM 5613 C C . GLU A 1 720 ? 11.864 17.499 -20.158 1.00 87.31 720 GLU A C 1
ATOM 5615 O O . GLU A 1 720 ? 11.382 17.235 -21.264 1.00 87.31 720 GLU A O 1
ATOM 5620 N N . VAL A 1 721 ? 11.142 17.909 -19.110 1.00 84.12 721 VAL A N 1
ATOM 5621 C CA . VAL A 1 721 ? 9.680 18.056 -19.102 1.00 84.12 721 VAL A CA 1
ATOM 5622 C C . VAL A 1 721 ? 9.242 19.497 -19.393 1.00 84.12 721 VAL A C 1
ATOM 5624 O O . VAL A 1 721 ? 8.166 19.692 -19.951 1.00 84.12 721 VAL A O 1
ATOM 5627 N N . VAL A 1 722 ? 10.054 20.507 -19.058 1.00 85.62 722 VAL A N 1
ATOM 5628 C CA . VAL A 1 722 ? 9.704 21.928 -19.275 1.00 85.62 722 VAL A CA 1
ATOM 5629 C C . VAL A 1 722 ? 10.035 22.420 -20.693 1.00 85.62 722 VAL A C 1
ATOM 5631 O O . VAL A 1 722 ? 10.853 21.806 -21.385 1.00 85.62 722 VAL A O 1
ATOM 5634 N N . ALA A 1 723 ? 9.450 23.543 -21.149 1.00 86.00 723 ALA A N 1
ATOM 5635 C CA . ALA A 1 723 ? 9.712 24.031 -22.504 1.00 86.00 723 ALA A CA 1
ATOM 5636 C C . ALA A 1 723 ? 11.196 24.318 -22.703 1.00 86.00 723 ALA A C 1
ATOM 5638 O O . ALA A 1 723 ? 11.848 24.880 -21.817 1.00 86.00 723 ALA A O 1
ATOM 5639 N N . PRO A 1 724 ? 11.709 24.093 -23.924 1.00 85.00 724 PRO A N 1
ATOM 5640 C CA . PRO A 1 724 ? 13.084 24.430 -24.270 1.00 85.00 724 PRO A CA 1
ATOM 5641 C C . PRO A 1 724 ? 13.470 25.884 -23.950 1.00 85.00 724 PRO A C 1
ATOM 5643 O O . PRO A 1 724 ? 14.610 26.137 -23.570 1.00 85.00 724 PRO A O 1
ATOM 5646 N N . ALA A 1 725 ? 12.516 26.820 -24.044 1.00 84.44 725 ALA A N 1
ATOM 5647 C CA . ALA A 1 725 ? 12.721 28.236 -23.732 1.00 84.44 725 ALA A CA 1
ATOM 5648 C C . ALA A 1 725 ? 12.990 28.516 -22.240 1.00 84.44 725 ALA A C 1
ATOM 5650 O O . ALA A 1 725 ? 13.628 29.515 -21.923 1.00 84.44 725 ALA A O 1
ATOM 5651 N N . LEU A 1 726 ? 12.519 27.651 -21.335 1.00 85.00 726 LEU A N 1
ATOM 5652 C CA . LEU A 1 726 ? 12.800 27.714 -19.896 1.00 85.00 726 LEU A CA 1
ATOM 5653 C C . LEU A 1 726 ? 13.960 26.789 -19.509 1.00 85.00 726 LEU A C 1
ATOM 5655 O O . LEU A 1 726 ? 14.772 27.142 -18.654 1.00 85.00 726 LEU A O 1
ATOM 5659 N N . ALA A 1 727 ? 14.059 25.626 -20.159 1.00 87.56 727 ALA A N 1
ATOM 5660 C CA . ALA A 1 727 ? 15.055 24.610 -19.849 1.00 87.56 727 ALA A CA 1
ATOM 5661 C C . ALA A 1 727 ? 16.484 25.062 -20.169 1.00 87.56 727 ALA A C 1
ATOM 5663 O O . ALA A 1 727 ? 17.391 24.868 -19.361 1.00 87.56 727 ALA A O 1
ATOM 5664 N N . GLU A 1 728 ? 16.702 25.656 -21.348 1.00 90.38 728 GLU A N 1
ATOM 5665 C CA . GLU A 1 728 ? 18.046 26.045 -21.783 1.00 90.38 728 GLU A CA 1
ATOM 5666 C C . GLU A 1 728 ? 18.661 27.121 -20.878 1.00 90.38 728 GLU A C 1
ATOM 5668 O O . GLU A 1 728 ? 19.743 26.854 -20.347 1.00 90.38 728 GLU A O 1
ATOM 5673 N N . PRO A 1 729 ? 17.989 28.253 -20.582 1.00 87.31 729 PRO A N 1
ATOM 5674 C CA . PRO A 1 729 ? 18.570 29.284 -19.723 1.00 87.31 729 PRO A CA 1
ATOM 5675 C C . PRO A 1 729 ? 18.850 28.782 -18.302 1.00 87.31 729 PRO A C 1
ATOM 5677 O O . PRO A 1 729 ? 19.885 29.109 -17.723 1.00 87.31 729 PRO A O 1
ATOM 5680 N N . ALA A 1 730 ? 17.961 27.946 -17.753 1.00 86.50 730 ALA A N 1
ATOM 5681 C CA . ALA A 1 730 ? 18.135 27.345 -16.433 1.00 86.50 730 ALA A CA 1
ATOM 5682 C C . ALA A 1 730 ? 19.292 26.325 -16.400 1.00 86.50 730 ALA A C 1
ATOM 5684 O O . ALA A 1 730 ? 19.911 26.100 -15.361 1.00 86.50 730 ALA A O 1
ATOM 5685 N N . MET A 1 731 ? 19.631 25.703 -17.530 1.00 91.25 731 MET A N 1
ATOM 5686 C CA . MET A 1 731 ? 20.719 24.729 -17.605 1.00 91.25 731 MET A CA 1
ATOM 5687 C C . MET A 1 731 ? 22.103 25.383 -17.717 1.00 91.25 731 MET A C 1
ATOM 5689 O O . MET A 1 731 ? 23.051 24.872 -17.121 1.00 91.25 731 MET A O 1
ATOM 5693 N N . VAL A 1 732 ? 22.234 26.494 -18.460 1.00 89.44 732 VAL A N 1
ATOM 5694 C CA . VAL A 1 732 ? 23.530 27.111 -18.832 1.00 89.44 732 VAL A CA 1
ATOM 5695 C C . VAL A 1 732 ? 24.445 27.360 -17.630 1.00 89.44 732 VAL A C 1
ATOM 5697 O O . VAL A 1 732 ? 25.624 27.007 -17.670 1.00 89.44 732 VAL A O 1
ATOM 5700 N N . SER A 1 733 ? 23.911 27.941 -16.554 1.00 83.06 733 SER A N 1
ATOM 5701 C CA . SER A 1 733 ? 24.688 28.252 -15.346 1.00 83.06 733 SER A CA 1
ATOM 5702 C C . SER A 1 733 ? 25.274 26.994 -14.693 1.00 83.06 733 SER A C 1
ATOM 5704 O O . SER A 1 733 ? 26.457 26.932 -14.354 1.00 83.06 733 SER A O 1
ATOM 5706 N N . VAL A 1 734 ? 24.456 25.950 -14.575 1.00 90.75 734 VAL A N 1
ATOM 5707 C CA . VAL A 1 734 ? 24.819 24.697 -13.911 1.00 90.75 734 VAL A CA 1
ATOM 5708 C C . VAL A 1 734 ? 25.869 23.928 -14.711 1.00 90.75 734 VAL A C 1
ATOM 5710 O O . VAL A 1 734 ? 26.853 23.446 -14.145 1.00 90.75 734 VAL A O 1
ATOM 5713 N N . VAL A 1 735 ? 25.700 23.832 -16.033 1.00 92.31 735 VAL A N 1
ATOM 5714 C CA . VAL A 1 735 ? 26.631 23.068 -16.879 1.00 92.31 735 VAL A CA 1
ATOM 5715 C C . VAL A 1 735 ? 28.010 23.714 -16.955 1.00 92.31 735 VAL A C 1
ATOM 5717 O O . VAL A 1 735 ? 29.000 22.990 -17.042 1.00 92.31 735 VAL A O 1
ATOM 5720 N N . GLU A 1 736 ? 28.105 25.042 -16.845 1.00 90.75 736 GLU A N 1
ATOM 5721 C CA . GLU A 1 736 ? 29.396 25.731 -16.751 1.00 90.75 736 GLU A CA 1
ATOM 5722 C C . GLU A 1 736 ? 30.131 25.374 -15.454 1.00 90.75 736 GLU A C 1
ATOM 5724 O O . GLU A 1 736 ? 31.341 25.145 -15.454 1.00 90.75 736 GLU A O 1
ATOM 5729 N N . GLN A 1 737 ? 29.410 25.233 -14.341 1.00 88.88 737 GLN A N 1
ATOM 5730 C CA . GLN A 1 737 ? 30.017 24.789 -13.087 1.00 88.88 737 GLN A CA 1
ATOM 5731 C C . GLN A 1 737 ? 30.469 23.329 -13.149 1.00 88.88 737 GLN A C 1
ATOM 5733 O O . GLN A 1 737 ? 31.571 22.995 -12.698 1.00 88.88 737 GLN A O 1
ATOM 5738 N N . TRP A 1 738 ? 29.646 22.453 -13.732 1.00 92.38 738 TRP A N 1
ATOM 5739 C CA . TRP A 1 738 ? 30.021 21.058 -13.952 1.00 92.38 738 TRP A CA 1
ATOM 5740 C C . TRP A 1 738 ? 31.229 20.947 -14.875 1.00 92.38 738 TRP A C 1
ATOM 5742 O O . TRP A 1 738 ? 32.111 20.139 -14.606 1.00 92.38 738 TRP A O 1
ATOM 5752 N N . ARG A 1 739 ? 31.337 21.790 -15.907 1.00 91.12 739 ARG A N 1
ATOM 5753 C CA . ARG A 1 739 ? 32.494 21.816 -16.813 1.00 91.12 739 ARG A CA 1
ATOM 5754 C C . ARG A 1 739 ? 33.811 21.975 -16.054 1.00 91.12 739 ARG A C 1
ATOM 5756 O O . ARG A 1 739 ? 34.792 21.319 -16.386 1.00 91.12 739 ARG A O 1
ATOM 5763 N N . VAL A 1 740 ? 33.828 22.837 -15.039 1.00 86.75 740 VAL A N 1
ATOM 5764 C CA . VAL A 1 740 ? 35.035 23.151 -14.260 1.00 86.75 740 VAL A CA 1
ATOM 5765 C C . VAL A 1 740 ? 35.364 22.066 -13.232 1.00 86.75 740 VAL A C 1
ATOM 5767 O O . VAL A 1 740 ? 36.537 21.821 -12.959 1.00 86.75 740 VAL A O 1
ATOM 5770 N N . LYS A 1 741 ? 34.348 21.440 -12.628 1.00 86.44 741 LYS A N 1
ATOM 5771 C CA . LYS A 1 741 ? 34.516 20.606 -11.425 1.00 86.44 741 LYS A CA 1
ATOM 5772 C C . LYS A 1 741 ? 34.259 19.105 -11.638 1.00 86.44 741 LYS A C 1
ATOM 5774 O O . LYS A 1 741 ? 34.661 18.308 -10.794 1.00 86.44 741 LYS A O 1
ATOM 5779 N N . ALA A 1 742 ? 33.559 18.703 -12.699 1.00 86.75 742 ALA A N 1
ATOM 5780 C CA . ALA A 1 742 ? 33.145 17.317 -12.911 1.00 86.75 742 ALA A CA 1
ATOM 5781 C C . ALA A 1 742 ? 34.255 16.453 -13.534 1.00 86.75 742 ALA A C 1
ATOM 5783 O O . ALA A 1 742 ? 35.056 16.914 -14.342 1.00 86.75 742 ALA A O 1
ATOM 5784 N N . LYS A 1 743 ? 34.270 15.164 -13.178 1.00 87.81 743 LYS A N 1
ATOM 5785 C CA . LYS A 1 743 ? 35.198 14.150 -13.714 1.00 87.81 743 LYS A CA 1
ATOM 5786 C C . LYS A 1 743 ? 34.670 13.565 -15.030 1.00 87.81 743 LYS A C 1
ATOM 5788 O O . LYS A 1 743 ? 33.465 13.528 -15.237 1.00 87.81 743 LYS A O 1
ATOM 5793 N N . ASP A 1 744 ? 35.521 12.963 -15.860 1.00 87.69 744 ASP A N 1
ATOM 5794 C CA . ASP A 1 744 ? 35.092 12.385 -17.153 1.00 87.69 744 ASP A CA 1
ATOM 5795 C C . ASP A 1 744 ? 33.950 11.364 -17.045 1.00 87.69 744 ASP A C 1
ATOM 5797 O O . ASP A 1 744 ? 33.036 11.329 -17.874 1.00 87.69 744 ASP A O 1
ATOM 5801 N N . ARG A 1 745 ? 33.964 10.545 -15.988 1.00 86.88 745 ARG A N 1
ATOM 5802 C CA . ARG A 1 745 ? 32.909 9.555 -15.738 1.00 86.88 745 ARG A CA 1
ATOM 5803 C C . ARG A 1 745 ? 31.530 10.183 -15.519 1.00 86.88 745 ARG A C 1
ATOM 5805 O O . ARG A 1 745 ? 30.540 9.570 -15.903 1.00 86.88 745 ARG A O 1
ATOM 5812 N N . PHE A 1 746 ? 31.461 11.397 -14.960 1.00 88.50 746 PHE A N 1
ATOM 5813 C CA . PHE A 1 746 ? 30.220 12.167 -14.800 1.00 88.50 746 PHE A CA 1
ATOM 5814 C C . PHE A 1 746 ? 29.553 12.375 -16.163 1.00 88.50 746 PHE A C 1
ATOM 5816 O O . PHE A 1 746 ? 28.394 12.018 -16.360 1.00 88.50 746 PHE A O 1
ATOM 5823 N N . TRP A 1 747 ? 30.321 12.850 -17.143 1.00 89.12 747 TRP A N 1
ATOM 5824 C CA . TRP A 1 747 ? 29.821 13.123 -18.486 1.00 89.12 747 TRP A CA 1
ATOM 5825 C C . TRP A 1 747 ? 29.508 11.854 -19.281 1.00 89.12 747 TRP A C 1
ATOM 5827 O O . TRP A 1 747 ? 28.455 11.780 -19.920 1.00 89.12 747 TRP A O 1
ATOM 5837 N N . ARG A 1 748 ? 30.408 10.860 -19.246 1.00 88.06 748 ARG A N 1
ATOM 5838 C CA . ARG A 1 748 ? 30.334 9.663 -20.098 1.00 88.06 748 ARG A CA 1
ATOM 5839 C C . ARG A 1 748 ? 29.551 8.511 -19.476 1.00 88.06 748 ARG A C 1
ATOM 5841 O O . ARG A 1 748 ? 28.585 8.039 -20.073 1.00 88.06 748 ARG A O 1
ATOM 5848 N N . GLU A 1 749 ? 29.988 8.026 -18.317 1.00 83.31 749 GLU A N 1
ATOM 5849 C CA . GLU A 1 749 ? 29.492 6.776 -17.721 1.00 83.31 749 GLU A CA 1
ATOM 5850 C C . GLU A 1 749 ? 28.096 6.951 -17.129 1.00 83.31 749 GLU A C 1
ATOM 5852 O O . GLU A 1 749 ? 27.232 6.111 -17.354 1.00 83.31 749 GLU A O 1
ATOM 5857 N N . PHE A 1 750 ? 27.845 8.079 -16.461 1.00 78.88 750 PHE A N 1
ATOM 5858 C CA . PHE A 1 750 ? 26.523 8.405 -15.917 1.00 78.88 750 PHE A CA 1
ATOM 5859 C C . PHE A 1 750 ? 25.568 9.028 -16.953 1.00 78.88 750 PHE A C 1
ATOM 5861 O O . PHE A 1 750 ? 24.443 9.389 -16.624 1.00 78.88 750 PHE A O 1
ATOM 5868 N N . GLY A 1 751 ? 25.996 9.166 -18.214 1.00 85.56 751 GLY A N 1
ATOM 5869 C CA . GLY A 1 751 ? 25.141 9.604 -19.323 1.00 85.56 751 GLY A CA 1
ATOM 5870 C C . GLY A 1 751 ? 24.744 11.087 -19.323 1.00 85.56 751 GLY A C 1
ATOM 5871 O O . GLY A 1 751 ? 23.983 11.502 -20.197 1.00 85.56 751 GLY A O 1
ATOM 5872 N N . ILE A 1 752 ? 25.281 11.897 -18.408 1.00 89.12 752 ILE A N 1
ATOM 5873 C CA . ILE A 1 752 ? 24.892 13.303 -18.207 1.00 89.12 752 ILE A CA 1
ATOM 5874 C C . ILE A 1 752 ? 25.203 14.153 -19.440 1.00 89.12 752 ILE A C 1
ATOM 5876 O O . ILE A 1 752 ? 24.367 14.946 -19.867 1.00 89.12 752 ILE A O 1
ATOM 5880 N N . GLY A 1 753 ? 26.360 13.938 -20.079 1.00 90.31 753 GLY A N 1
ATOM 5881 C CA . GLY A 1 753 ? 26.753 14.698 -21.269 1.00 90.31 753 GLY A CA 1
ATOM 5882 C C . GLY A 1 753 ? 25.777 14.515 -22.431 1.00 90.31 753 GLY A C 1
ATOM 5883 O O . GLY A 1 753 ? 25.410 15.484 -23.090 1.00 90.31 753 GLY A O 1
ATOM 5884 N N . ARG A 1 754 ? 25.281 13.287 -22.641 1.00 90.69 754 ARG A N 1
ATOM 5885 C CA . ARG A 1 754 ? 24.281 13.003 -23.685 1.00 90.69 754 ARG A CA 1
ATOM 5886 C C . ARG A 1 754 ? 22.956 13.716 -23.414 1.00 90.69 754 ARG A C 1
ATOM 5888 O O . ARG A 1 754 ? 22.378 14.274 -24.341 1.00 90.69 754 ARG A O 1
ATOM 5895 N N . ARG A 1 755 ? 22.499 13.727 -22.160 1.00 91.56 755 ARG A N 1
ATOM 5896 C CA . ARG A 1 755 ? 21.235 14.368 -21.762 1.00 91.56 755 ARG A CA 1
ATOM 5897 C C . ARG A 1 755 ? 21.298 15.890 -21.872 1.00 91.56 755 ARG A C 1
ATOM 5899 O O . ARG A 1 755 ? 20.418 16.484 -22.485 1.00 91.56 755 ARG A O 1
ATOM 5906 N N . VAL A 1 756 ? 22.380 16.507 -21.390 1.00 92.62 756 VAL A N 1
ATOM 5907 C CA . VAL A 1 756 ? 22.621 17.957 -21.529 1.00 92.62 756 VAL A CA 1
ATOM 5908 C C . VAL A 1 756 ? 22.553 18.388 -22.996 1.00 92.62 756 VAL A C 1
ATOM 5910 O O . VAL A 1 756 ? 21.842 19.334 -23.335 1.00 92.62 756 VAL A O 1
ATOM 5913 N N . LEU A 1 757 ? 23.236 17.661 -23.887 1.00 90.88 757 LEU A N 1
ATOM 5914 C CA . LEU A 1 757 ? 23.210 17.951 -25.322 1.00 90.88 757 LEU A CA 1
ATOM 5915 C C . LEU A 1 757 ? 21.818 17.764 -25.929 1.00 90.88 757 LEU A C 1
ATOM 5917 O O . LEU A 1 757 ? 21.410 18.572 -26.762 1.00 90.88 757 LEU A O 1
ATOM 5921 N N . ALA A 1 758 ? 21.079 16.733 -25.515 1.00 90.12 758 ALA A N 1
ATOM 5922 C CA . ALA A 1 758 ? 19.725 16.490 -25.998 1.00 90.12 758 ALA A CA 1
ATOM 5923 C C . ALA A 1 758 ? 18.767 17.633 -25.620 1.00 90.12 758 ALA A C 1
ATOM 5925 O O . ALA A 1 758 ? 18.015 18.096 -26.476 1.00 90.12 758 ALA A O 1
ATOM 5926 N N . ILE A 1 759 ? 18.823 18.128 -24.379 1.00 88.94 759 ILE A N 1
ATOM 5927 C CA . ILE A 1 759 ? 18.001 19.261 -23.921 1.00 88.94 759 ILE A CA 1
ATOM 5928 C C . ILE A 1 759 ? 18.390 20.538 -24.675 1.00 88.94 759 ILE A C 1
ATOM 5930 O O . ILE A 1 759 ? 17.528 21.203 -25.247 1.00 88.94 759 ILE A O 1
ATOM 5934 N N . ALA A 1 760 ? 19.687 20.849 -24.760 1.00 89.25 760 ALA A N 1
ATOM 5935 C CA . ALA A 1 760 ? 20.174 22.046 -25.448 1.00 89.25 760 ALA A CA 1
ATOM 5936 C C . ALA A 1 760 ? 19.834 22.041 -26.948 1.00 89.25 760 ALA A C 1
ATOM 5938 O O . ALA A 1 760 ? 19.525 23.078 -27.539 1.00 89.25 760 ALA A O 1
ATOM 5939 N N . SER A 1 761 ? 19.839 20.858 -27.570 1.00 88.12 761 SER A N 1
ATOM 5940 C CA . SER A 1 761 ? 19.509 20.693 -28.987 1.00 88.12 761 SER A CA 1
ATOM 5941 C C . SER A 1 761 ? 18.055 21.060 -29.298 1.00 88.12 761 SER A C 1
ATOM 5943 O O . SER A 1 761 ? 17.795 21.599 -30.378 1.00 88.12 761 SER A O 1
ATOM 5945 N N . LYS A 1 762 ? 17.132 20.838 -28.349 1.00 87.94 762 LYS A N 1
ATOM 5946 C CA . LYS A 1 762 ? 15.704 21.176 -28.480 1.00 87.94 762 LYS A CA 1
ATOM 5947 C C . LYS A 1 762 ? 15.432 22.683 -28.445 1.00 87.94 762 LYS A C 1
ATOM 5949 O O . LYS A 1 762 ? 14.380 23.099 -28.924 1.00 87.94 762 LYS A O 1
ATOM 5954 N N . SER A 1 763 ? 16.337 23.499 -27.896 1.00 85.56 763 SER A N 1
ATOM 5955 C CA . SER A 1 763 ? 16.138 24.951 -27.865 1.00 85.56 763 SER A CA 1
ATOM 5956 C C . SER A 1 763 ? 16.477 25.590 -29.218 1.00 85.56 763 SER A C 1
ATOM 5958 O O . SER A 1 763 ? 17.569 25.349 -29.747 1.00 85.56 763 SER A O 1
ATOM 5960 N N . PRO A 1 764 ? 15.581 26.419 -29.791 1.00 79.50 764 PRO A N 1
ATOM 5961 C CA . PRO A 1 764 ? 15.854 27.136 -31.036 1.00 79.50 764 PRO A CA 1
ATOM 5962 C C . PRO A 1 764 ? 16.860 28.281 -30.848 1.00 79.50 764 PRO A C 1
ATOM 5964 O O . PRO A 1 764 ? 17.531 28.666 -31.803 1.00 79.50 764 PRO A O 1
ATOM 5967 N N . HIS A 1 765 ? 16.987 28.807 -29.626 1.00 82.31 765 HIS A N 1
ATOM 5968 C CA . HIS A 1 765 ? 17.875 29.913 -29.280 1.00 82.31 765 HIS A CA 1
ATOM 5969 C C . HIS A 1 765 ? 18.728 29.540 -28.066 1.00 82.31 765 HIS A C 1
ATOM 5971 O O . HIS A 1 765 ? 18.217 28.983 -27.096 1.00 82.31 765 HIS A O 1
ATOM 5977 N N . LEU A 1 766 ? 20.026 29.837 -28.129 1.00 86.19 766 LEU A N 1
ATOM 5978 C CA . LEU A 1 766 ? 20.966 29.592 -27.036 1.00 86.19 766 LEU A CA 1
ATOM 5979 C C . LEU A 1 766 ? 21.288 30.914 -26.348 1.00 86.19 766 LEU A C 1
ATOM 5981 O O . LEU A 1 766 ? 21.734 31.855 -27.005 1.00 86.19 766 LEU A O 1
ATOM 5985 N N . THR A 1 767 ? 21.077 30.989 -25.036 1.00 85.25 767 THR A N 1
ATOM 5986 C CA . THR A 1 767 ? 21.253 32.238 -24.280 1.00 85.25 767 THR A CA 1
ATOM 5987 C C . THR A 1 767 ? 22.717 32.643 -24.116 1.00 85.25 767 THR A C 1
ATOM 5989 O O . THR A 1 767 ? 23.006 33.837 -24.047 1.00 85.25 767 THR A O 1
ATOM 5992 N N . ASN A 1 768 ? 23.660 31.689 -24.092 1.00 86.94 768 ASN A N 1
ATOM 5993 C CA . ASN A 1 768 ? 25.097 31.985 -24.028 1.00 86.94 768 ASN A CA 1
ATOM 5994 C C . ASN A 1 768 ? 25.953 31.031 -24.895 1.00 86.94 768 ASN A C 1
ATOM 5996 O O . ASN A 1 768 ? 26.481 30.027 -24.402 1.00 86.94 768 ASN A O 1
ATOM 6000 N N . PRO A 1 769 ? 26.139 31.343 -26.190 1.00 85.94 769 PRO A N 1
ATOM 6001 C CA . PRO A 1 769 ? 26.902 30.508 -27.125 1.00 85.94 769 PRO A CA 1
ATOM 6002 C C . PRO A 1 769 ? 28.383 30.300 -26.754 1.00 85.94 769 PRO A C 1
ATOM 6004 O O . PRO A 1 769 ? 28.984 29.296 -27.140 1.00 85.94 769 PRO A O 1
ATOM 6007 N N . ALA A 1 770 ? 28.996 31.214 -25.993 1.00 87.81 770 ALA A N 1
ATOM 6008 C CA . ALA A 1 770 ? 30.385 31.083 -25.537 1.00 87.81 770 ALA A CA 1
ATOM 6009 C C . ALA A 1 770 ? 30.546 29.982 -24.473 1.00 87.81 770 ALA A C 1
ATOM 6011 O O . ALA A 1 770 ? 31.474 29.169 -24.547 1.00 87.81 770 ALA A O 1
ATOM 6012 N N . ILE A 1 771 ? 29.606 29.908 -23.524 1.00 89.75 771 ILE A N 1
ATOM 6013 C CA . ILE A 1 771 ? 29.562 28.833 -22.521 1.00 89.75 771 ILE A CA 1
ATOM 6014 C C . ILE A 1 771 ? 29.315 27.490 -23.209 1.00 89.75 771 ILE A C 1
ATOM 6016 O O . ILE A 1 771 ? 30.050 26.532 -22.973 1.00 89.75 771 ILE A O 1
ATOM 6020 N N . TRP A 1 772 ? 28.346 27.428 -24.128 1.00 91.19 772 TRP A N 1
ATOM 6021 C CA . TRP A 1 772 ? 28.034 26.195 -24.854 1.00 91.19 772 TRP A CA 1
ATOM 6022 C C . TRP A 1 772 ? 29.222 25.623 -25.621 1.00 91.19 772 TRP A C 1
ATOM 6024 O O . TRP A 1 772 ? 29.412 24.408 -25.627 1.00 91.19 772 TRP A O 1
ATOM 6034 N N . HIS A 1 773 ? 30.055 26.476 -26.217 1.00 90.00 773 HIS A N 1
ATOM 6035 C CA . HIS A 1 773 ? 31.279 26.029 -26.874 1.00 90.00 773 HIS A CA 1
ATOM 6036 C C . HIS A 1 773 ? 32.236 25.339 -25.893 1.00 90.00 773 HIS A C 1
ATOM 6038 O O . HIS A 1 773 ? 32.654 24.208 -26.135 1.00 90.00 773 HIS A O 1
ATOM 6044 N N . SER A 1 774 ? 32.487 25.967 -24.744 1.00 90.69 774 SER A N 1
ATOM 6045 C CA . SER A 1 774 ? 33.364 25.421 -23.700 1.00 90.69 774 SER A CA 1
ATOM 6046 C C . SER A 1 774 ? 32.819 24.110 -23.111 1.00 90.69 774 SER A C 1
ATOM 6048 O O . SER A 1 774 ? 33.572 23.172 -22.844 1.00 90.69 774 SER A O 1
ATOM 6050 N N . VAL A 1 775 ? 31.500 24.017 -22.917 1.00 91.38 775 VAL A N 1
ATOM 6051 C CA . VAL A 1 775 ? 30.825 22.808 -22.413 1.00 91.38 775 VAL A CA 1
ATOM 6052 C C . VAL A 1 775 ? 30.918 21.661 -23.423 1.00 91.38 775 VAL A C 1
ATOM 6054 O O . VAL A 1 775 ? 31.222 20.531 -23.040 1.00 91.38 775 VAL A O 1
ATOM 6057 N N . ILE A 1 776 ? 30.720 21.934 -24.718 1.00 91.50 776 ILE A N 1
ATOM 6058 C CA . ILE A 1 776 ? 30.866 20.935 -25.789 1.00 91.50 776 ILE A CA 1
ATOM 6059 C C . ILE A 1 776 ? 32.288 20.374 -25.831 1.00 91.50 776 ILE A C 1
ATOM 6061 O O . ILE A 1 776 ? 32.452 19.163 -26.010 1.00 91.50 776 ILE A O 1
ATOM 6065 N N . GLU A 1 777 ? 33.308 21.218 -25.667 1.00 90.62 777 GLU A N 1
ATOM 6066 C CA . GLU A 1 777 ? 34.702 20.769 -25.615 1.00 90.62 777 GLU A CA 1
ATOM 6067 C C . GLU A 1 777 ? 34.940 19.810 -24.448 1.00 90.62 777 GLU A C 1
ATOM 6069 O O . GLU A 1 777 ? 35.494 18.731 -24.661 1.00 90.62 777 GLU A O 1
ATOM 6074 N N . ALA A 1 778 ? 34.453 20.137 -23.247 1.00 90.19 778 ALA A N 1
ATOM 6075 C CA . ALA A 1 778 ? 34.585 19.265 -22.080 1.00 90.19 778 ALA A CA 1
ATOM 6076 C C . ALA A 1 778 ? 33.851 17.925 -22.258 1.00 90.19 778 ALA A C 1
ATOM 6078 O O . ALA A 1 778 ? 34.432 16.868 -22.024 1.00 90.19 778 ALA A O 1
ATOM 6079 N N . ILE A 1 779 ? 32.607 17.945 -22.751 1.00 91.38 779 ILE A N 1
ATOM 6080 C CA . ILE A 1 779 ? 31.825 16.725 -23.013 1.00 91.38 779 ILE A CA 1
ATOM 6081 C C . ILE A 1 779 ? 32.514 15.844 -24.071 1.00 91.38 779 ILE A C 1
ATOM 6083 O O . ILE A 1 779 ? 32.587 14.620 -23.921 1.00 91.38 779 ILE A O 1
ATOM 6087 N N . THR A 1 780 ? 33.064 16.463 -25.122 1.00 91.44 780 THR A N 1
ATOM 6088 C CA . THR A 1 780 ? 33.811 15.757 -26.174 1.00 91.44 780 THR A CA 1
ATOM 6089 C C . THR A 1 780 ? 35.108 15.160 -25.624 1.00 91.44 780 THR A C 1
ATOM 6091 O O . THR A 1 780 ? 35.420 14.009 -25.929 1.00 91.44 780 THR A O 1
ATOM 6094 N N . ALA A 1 781 ? 35.844 15.904 -24.790 1.00 91.12 781 ALA A N 1
ATOM 6095 C CA . ALA A 1 781 ? 37.084 15.444 -24.165 1.00 91.12 781 ALA A CA 1
ATOM 6096 C C . ALA A 1 781 ? 36.863 14.211 -23.274 1.00 91.12 781 ALA A C 1
ATOM 6098 O O . ALA A 1 781 ? 37.683 13.295 -23.282 1.00 91.12 781 ALA A O 1
ATOM 6099 N N . SER A 1 782 ? 35.714 14.125 -22.598 1.00 87.81 782 SER A N 1
ATOM 6100 C CA . SER A 1 782 ? 35.324 12.946 -21.814 1.00 87.81 782 SER A CA 1
ATOM 6101 C C . SER A 1 782 ? 34.873 11.742 -22.667 1.00 87.81 782 SER A C 1
ATOM 6103 O O . SER A 1 782 ? 34.595 10.669 -22.125 1.00 87.81 782 SER A O 1
ATOM 6105 N N . GLY A 1 783 ? 34.815 11.876 -23.999 1.00 86.69 783 GLY A N 1
ATOM 6106 C CA . GLY A 1 783 ? 34.513 10.793 -24.941 1.00 86.69 783 GLY A CA 1
ATOM 6107 C C . GLY A 1 783 ? 33.035 10.645 -25.317 1.00 86.69 783 GLY A C 1
ATOM 6108 O O . GLY A 1 783 ? 32.627 9.568 -25.751 1.00 86.69 783 GLY A O 1
ATOM 6109 N N . VAL A 1 784 ? 32.220 11.690 -25.145 1.00 89.50 784 VAL A N 1
ATOM 6110 C CA . VAL A 1 784 ? 30.818 11.713 -25.591 1.00 89.50 784 VAL A CA 1
ATOM 6111 C C . VAL A 1 784 ? 30.723 12.390 -26.961 1.00 89.50 784 VAL A C 1
ATOM 6113 O O . VAL A 1 784 ? 31.229 13.492 -27.162 1.00 89.50 784 VAL A O 1
ATOM 6116 N N . SER A 1 785 ? 30.064 11.737 -27.919 1.00 87.44 785 SER A N 1
ATOM 6117 C CA . SER A 1 785 ? 29.844 12.292 -29.258 1.00 87.44 785 SER A CA 1
ATOM 6118 C C . SER A 1 785 ? 28.833 13.438 -29.234 1.00 87.44 785 SER A C 1
ATOM 6120 O O . SER A 1 785 ? 27.791 13.329 -28.586 1.00 87.44 785 SER A O 1
ATOM 6122 N N . VAL A 1 786 ? 29.102 14.490 -30.005 1.00 86.75 786 VAL A N 1
ATOM 6123 C CA . VAL A 1 786 ? 28.213 15.648 -30.169 1.00 86.75 786 VAL A CA 1
ATOM 6124 C C . VAL A 1 786 ? 27.784 15.741 -31.626 1.00 86.75 786 VAL A C 1
ATOM 6126 O O . VAL A 1 786 ? 28.616 15.569 -32.514 1.00 86.75 786 VAL A O 1
ATOM 6129 N N . ASP A 1 787 ? 26.501 16.010 -31.857 1.00 86.94 787 ASP A N 1
ATOM 6130 C CA . ASP A 1 787 ? 25.950 16.203 -33.196 1.00 86.94 787 ASP A CA 1
ATOM 6131 C C . ASP A 1 787 ? 26.582 17.419 -33.901 1.00 86.94 787 ASP A C 1
ATOM 6133 O O . ASP A 1 787 ? 26.731 18.498 -33.315 1.00 86.94 787 ASP A O 1
ATOM 6137 N N . GLU A 1 788 ? 26.977 17.244 -35.163 1.00 84.31 788 GLU A N 1
ATOM 6138 C CA . GLU A 1 788 ? 27.708 18.275 -35.909 1.00 84.31 788 GLU A CA 1
ATOM 6139 C C . GLU A 1 788 ? 26.806 19.464 -36.275 1.00 84.31 788 GLU A C 1
ATOM 6141 O O . GLU A 1 788 ? 27.281 20.600 -36.304 1.00 84.31 78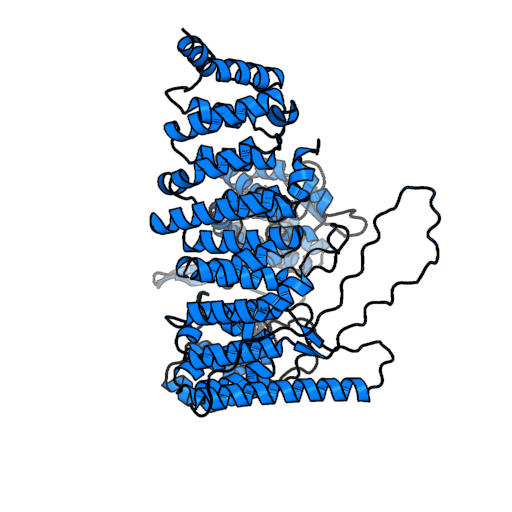8 GLU A O 1
ATOM 6146 N N . ALA A 1 789 ? 25.495 19.250 -36.462 1.00 83.56 789 ALA A N 1
ATOM 6147 C CA . ALA A 1 789 ? 24.560 20.347 -36.711 1.00 83.56 789 ALA A CA 1
ATOM 6148 C C . ALA A 1 789 ? 24.396 21.229 -35.463 1.00 83.56 789 ALA A C 1
ATOM 6150 O O . ALA A 1 789 ? 24.375 22.458 -35.570 1.00 83.56 789 ALA A O 1
ATOM 6151 N N . PHE A 1 790 ? 24.373 20.632 -34.266 1.00 85.88 790 PHE A N 1
ATOM 6152 C CA . PHE A 1 790 ? 24.384 21.398 -33.017 1.00 85.88 790 PHE A CA 1
ATOM 6153 C C . PHE A 1 790 ? 25.688 22.193 -32.827 1.00 85.88 790 PHE A C 1
ATOM 6155 O O . PHE A 1 790 ? 25.644 23.372 -32.470 1.00 85.88 790 PHE A O 1
ATOM 6162 N N . ARG A 1 791 ? 26.853 21.598 -33.127 1.00 84.38 791 ARG A N 1
ATOM 6163 C CA . ARG A 1 791 ? 28.153 22.301 -33.076 1.00 84.38 791 ARG A CA 1
ATOM 6164 C C . ARG A 1 791 ? 28.203 23.504 -34.007 1.00 84.38 791 ARG A C 1
ATOM 6166 O O . ARG A 1 791 ? 28.684 24.567 -33.612 1.00 84.38 791 ARG A O 1
ATOM 6173 N N . GLN A 1 792 ? 27.705 23.334 -35.227 1.00 84.31 792 GLN A N 1
ATOM 6174 C CA . GLN A 1 792 ? 27.654 24.399 -36.216 1.00 84.31 792 GLN A CA 1
ATOM 6175 C C . GLN A 1 792 ? 26.746 25.545 -35.745 1.00 84.31 792 GLN A C 1
ATOM 6177 O O . GLN A 1 792 ? 27.163 26.701 -35.785 1.00 84.31 792 GLN A O 1
ATOM 6182 N N . ARG A 1 793 ? 25.578 25.231 -35.167 1.00 85.81 793 ARG A N 1
ATOM 6183 C CA . ARG A 1 793 ? 24.654 26.224 -34.595 1.00 85.81 793 ARG A CA 1
ATOM 6184 C C . ARG A 1 793 ? 25.278 27.052 -33.470 1.00 85.81 793 ARG A C 1
ATOM 6186 O O . ARG A 1 793 ? 25.060 28.260 -33.402 1.00 85.81 793 ARG A O 1
ATOM 6193 N N . VAL A 1 794 ? 26.072 26.428 -32.596 1.00 86.69 794 VAL A N 1
ATOM 6194 C CA . VAL A 1 794 ? 26.791 27.145 -31.526 1.00 86.69 794 VAL A CA 1
ATOM 6195 C C . VAL A 1 794 ? 27.831 28.106 -32.107 1.00 86.69 794 VAL A C 1
ATOM 6197 O O . VAL A 1 794 ? 27.916 29.239 -31.643 1.00 86.69 794 VAL A O 1
ATOM 6200 N N . ARG A 1 795 ? 28.582 27.695 -33.141 1.00 83.94 795 ARG A N 1
ATOM 6201 C CA . ARG A 1 795 ? 29.565 28.560 -33.822 1.00 83.94 795 ARG A CA 1
ATOM 6202 C C . ARG A 1 795 ? 28.901 29.737 -34.532 1.00 83.94 795 ARG A C 1
ATOM 6204 O O . ARG A 1 795 ? 29.383 30.855 -34.427 1.00 83.94 795 ARG A O 1
ATOM 6211 N N . GLU A 1 796 ? 27.796 29.489 -35.228 1.00 82.31 796 GLU A N 1
ATOM 6212 C CA . GLU A 1 796 ? 27.040 30.527 -35.940 1.00 82.31 796 GLU A CA 1
ATOM 6213 C C . GLU A 1 796 ? 26.404 31.539 -34.985 1.00 82.31 796 GLU A C 1
ATOM 6215 O O . GLU A 1 796 ? 26.314 32.708 -35.325 1.00 82.31 796 GLU A O 1
ATOM 6220 N N . SER A 1 797 ? 26.032 31.116 -33.772 1.00 78.81 797 SER A N 1
ATOM 6221 C CA . SER A 1 797 ? 25.476 32.005 -32.742 1.00 78.81 797 SER A CA 1
ATOM 6222 C C . SER A 1 797 ? 26.540 32.838 -32.000 1.00 78.81 797 SER A C 1
ATOM 6224 O O . SER A 1 797 ? 26.179 33.675 -31.178 1.00 78.81 797 SER A O 1
ATOM 6226 N N . GLN A 1 798 ? 27.839 32.594 -32.226 1.00 66.38 798 GLN A N 1
ATOM 6227 C CA . GLN A 1 798 ? 28.945 33.395 -31.667 1.00 66.38 798 GLN A CA 1
ATOM 6228 C C . GLN A 1 798 ? 29.376 34.561 -32.571 1.00 66.38 798 GLN A C 1
ATOM 6230 O O . GLN A 1 798 ? 30.100 35.443 -32.102 1.00 66.38 798 GLN A O 1
ATOM 6235 N N . ILE A 1 799 ? 28.985 34.521 -33.848 1.00 55.03 799 ILE A N 1
ATOM 6236 C CA . ILE A 1 799 ? 29.251 35.548 -34.867 1.00 55.03 799 ILE A CA 1
ATOM 6237 C C . ILE A 1 799 ? 28.123 36.574 -34.816 1.00 55.03 799 ILE A C 1
ATOM 6239 O O . ILE A 1 799 ? 28.444 37.783 -34.872 1.00 55.03 799 ILE A O 1
#

Radius of gyration: 33.84 Å; chains: 1; bounding box: 82×86×82 Å

Secondary structure (DSSP, 8-state):
-HHHHHHHH----S---EEEEETTEEEEE--GGGTTGGGTTSSSHHHHHHHHHHHHHHHHHHHTT--HHHHHHHHH-SSPBPHHHHHHHHHHHHHH--TT-HHHHHHHT-HHHHHHHHHHHHHHHHHHHTTSTTTTTT----TTTHHHHHHHHTSGGGT--TTHHHHHHHHH--HHHHHHHHHHHHHHHHHH-----SS--TT-HHHHHHHHHHHT-GGGEEEEEEE-TTS-EEEEEEE---HHHHHHHHHHHHHHHHHHHHHHHHHHHHHHTT-TTS-----HHHHHHHHHHTTT----S---S--TT-HHHHHHHHHHHHHHHS-HHHHHHHHHHHHHHHHHHHTS-----TT----STT-HHHHHHHHHHHHHTTS-HHHHHHHHHHHHHH-HHHHHHHHHH-HHHHTTS-HHHHHHHHHHHHHHTEEE--SSTT--HHHHHHHHHHHHHHHHHHHHHHHHHHTTSSPPPPPP-PPPPPPPPPP-----SS---S---PPPPPPPPSEEE-HHHHHHTTGGGGG-STTHHHHHHHHHHHHHHHHHHHHS--TTSPPPTT---HHHHHHHHHHHHHGGGS-HHHHIIIIIHHHHHS-HHHHHHHHHHHHHHHHHHHTTS-HHHHHHHHHHHHHHHHHHTTSHHHHHHHH---SSPPHHHHHHHHHHTTEE--SSSPPEESSSS--HHHHGGGHHHHHHHHHHS-S-HHHHHHHHHHHTTS-HHHHHHHHHHHHHHHHHH--HHHHHTTSHHHHHHHHHHH-SS-S-HHHHHHHHHHHHHTT----HHHHHHHHHTT-

Foldseek 3Di:
DVVVVDVQQDDPPDADWDWFQAPNDTATEPDQVLQCLLQVPGPDPVSVLVLLVLLLVLQVCVVVPDDLNVSLCVLCDPHHHYSSSVNSNLLSCQQPNDQPDRRLLRQLLQLQSLLSQLVVQVVLVLCVLLVNVVRDPVDPDPPVCVVSVVVSNPGSSSNDGSLVVLLVNLVVDDPVSLVVSLVSLVVQCVVLPADDDLDQRSNDSNSSSNVSNLSSDPVQWDWDFDQDPVRDTDTDIDGHDDPSVVVNCVVCCVVVVVLSLLLSQLLLLLQCQQFVPDDRPHALVSLVVLLVVLVPAADDPDCDDQDSSRSLLSNLSSLLSCLAHNDPVSCVVCVVVSVVSLVRLLPDQDDPDPDDPLGQSRGSLLSSLSSLLSNLLPPDQLVSLVSRVSSCQRPLLSNLSSLLRYVVSLLSHDPLSLLLSLQLSQLSQKDFDDQDPPDDPVVSVVLVVVSVVVSVVSSVQSSCVVVVNDPDDAHDEDDAAFQDDQDDDPPPDPDDPDDPPPPDHGRGDRMDGPLVSSLSSLSSLVSDDPCSLVSLLRNLVNHLVVLLRQFFARPPLDDDPPGDQRNLLSSLLSCLQNVLVDDPVSCCNRPVVSLLRGRLLSNLRNLLSNLLSNCQRQLPHDPSSLVVSLVSLVSSVVSNCVHPQQVCQQVDPDLDHDQSNLQNLQSLLQFGCPDDDDTDRPNPQDAQVSLLSSLVSLLVVLLVGALHLSSLVSNLVNLVRHQLVRSQVSVLNNLLRCLVGPDLCSLPVSVSVVSNLVSNVRHPDHPDLVSVQSSVVSSVVSPDDHDVVSVVVSVVNVD